Protein 3MYV (pdb70)

Foldseek 3Di:
DAALVVLVVLLVVLLVLCALLDQLPLLLQQLCFAQAWDPDDALNHCNLFVAAQARRRRRCLPPSLVVSLQSLQVSLVCVVVVRYDDDPPLSSLLSNLQSLSNLVSLVSQFQFFWFQCLVPVQATWTAFASLHNADPQHDGDTDTSNVSLVSSLVSLVSSLVRAPDADAQGHSLQSLLVNLVSCVSNVVLVSNQVSLVVSVVVCVVVVQADDDFLVCVQVCLEPVNGPHRFFRHKHFFACPDPPFLSGLQQCQACLGVVTDAGFPVNLVCVVCVLFSLNVQWDWDADPRDITITGNSNDYPDNNHGGRGGIAGQGTSLVSLLSLLLSLQVVDDPSNVVSLVSLQVLVCSRHVVDHQDVNSHNVVSLVSCSSPCNSNSNRLVSQQSVFHWRAHDDTPHDPPSPGTDYSVPQSSHGWNHLVSCVSPVDDTRPPHDHD/DAALVVLVVLLVVLLLLCALLPLQPLLLQQLCFAQAWAPDDALNHCSLQVAALARGRSRPLPPSLVVSLLSLQVSLVCVVVVRYDDDCVLSSLLSNLQSLSNLVSLVSQFQFFWFQCLVPVQQTWTAFRSLHNADPLRQGDTDTSNVSLVSSLVSLVSSLVRAPDADAQGHSLQSLLVNLVSCVSSVVLVSNQVSLVVSLVCCVVVVQADDQFLVCVLVCLELVNGPHRFFRHKHFFDDPRGNFLSGLQQCQDPLHVVTDAGFPVNQCLCVCVQFCLNVQWDWDADPRAITITGNRNPYPDPNDGDRTGIAGQGTSLVSLLSLLLSLQVVDDPSNVVNLVSVQVLVCSRPVVDHADVNSHNVVSLSSCSSPCNSNSNNLVSQQSVQHWRAHDDTPHDPPSPGTDYSVPQSSHGWNHPCSCVSVVDDIRPPHDD

Radius of gyration: 34.28 Å; Cα contacts (8 Å, |Δi|>4): 1740; chains: 2; bounding box: 61×62×102 Å

Sequence (867 aa):
FRTVTDVDNAVNGLYDLSGSGYYGAAFAYGDKGDDQSSEEESSGVCNTCYFNHRPNSLNAGSLWGRPFYILREAWNILNAIAEGKIESGDEKKLNNALKGETAVIALCQFDLTRCFGYPYTKDKGASLGAPLIDHLVGTYENPPRSTVAQAYDFIIETLEEAVTLSEEEKNNGRNKYAARALLARIYLYHDDNRRKAFDLADQLIKDADDTTSGSSYALYPHEKYVAAWSVEAKFGSESFFEIANSVVDDTPGRDSWGYLLNWYGYYQKGFVTQQKYAEQLADPGDVVRGHLLEENKYAGKTVWWLYKLRGTDLKTAPLECNNVVVLRLSEVYLIAAEAGCKLGGDAAVQGLGYLNEIVKRGNPDNEVTADYTLDRVLDERSKELVGEGHRFFDLLLRNGKTIVRKGGYHLPSVDEEVDWDFYKCVLPIPEDQFIFSPEEEQNPGYPKNFRTVTDVDNAVNGLYDLSGSGYYGAAFAYGDKGDDQSSEESSGVCNTCYFNHRRPNSLNAGSLWGRPFYILREAWNILNAIAEGKIESSGDEKKLNALKGETAVIALCQFDLTRCFGYPYTKDKGASLGAPLIDHLVGTYENPPRSTVAQAYDFIIEETLEEAVTLSEEEKNNGRNKYAARALLARIYLYHDDNRKAFDLADQLIKDADDTTSGSSYALYPHEKYVAAWSVEAKFGSESFFEIANSVVDDTPGRDSWGYLLNWYGYQKGFVTQKYAEQLADPGDVRGHLLEENKKYAGKTVWWLYKLRGTDLKTAPLECCNNVVVLRLSEVYLIAAEAGCCKLGGDAAVQQGLGYLNEIVKRGNPDNEVTADYTLDRVLDERSKELVGEGHRFFDLLRNGKTIVRKGGYHLPSVDEEVDWDFYKCVLPIPEDQQFIFSPEEQNPGYPK

InterPro domains:
  IPR011990 Tetratricopeptide-like helical domain superfamily [SSF48452] (17-477)
  IPR012944 RagB/SusD domain [PF07980] (336-477)
  IPR033985 SusD-like, N-terminal [PF14322] (20-227)

B-factor: mean 22.39, std 9.35, range [6.11, 67.32]

Organism: Phocaeicola vulgatus (strain ATCC 8482 / DSM 1447 / JCM 5826 / CCUG 4940 / NBRC 14291 / NCTC 11154) (NCBI:txid435590)

CATH classification: 1.25.40.390 (+2 more: 2.20.20.130, 1.25.40.900)

Solvent-accessible surface area: 33246 Å² total

Nearest PDB structures (foldseek):
  3myv-assembly2_B  TM=9.988E-01  e=3.353E-68  Phocaeicola vulgatus ATCC 8482
  3kez-assembly1_A  TM=9.065E-01  e=3.371E-29  Phocaeicola vulgatus ATCC 8482
  3mcx-assembly1_A  TM=9.156E-01  e=1.178E-27  Bacteroides thetaiotaomicron VPI-5482
  3lew-assembly1_A  TM=8.506E-01  e=3.639E-18  Phocaeicola vulgatus ATCC 8482
  3snx-assembly2_B  TM=8.137E-01  e=3.828E-17  Bacteroides thetaiotaomicron VPI-5482

Structure (mmCIF, N/CA/C/O backbone):
data_3MYV
#
_entry.id   3MYV
#
_cell.length_a   55.136
_cell.length_b   83.639
_cell.length_c   223.303
_cell.angle_alpha   90.000
_cell.angle_beta   90.000
_cell.angle_gamma   90.000
#
_symmetry.space_group_name_H-M   'P 21 21 21'
#
loop_
_entity.id
_entity.type
_entity.pdbx_description
1 polymer 'SusD superfamily protein'
2 non-polymer 'SODIUM ION'
3 non-polymer 1,2-ETHANEDIOL
4 non-polymer 'PHOSPHATE ION'
5 water water
#
loop_
_atom_site.group_PDB
_atom_site.id
_atom_site.type_symbol
_atom_site.label_atom_id
_atom_site.label_alt_id
_atom_site.label_comp_id
_atom_site.label_asym_id
_atom_site.label_entity_id
_atom_site.label_seq_id
_atom_site.pdbx_PDB_ins_code
_atom_site.Cartn_x
_atom_site.Cartn_y
_atom_site.Cartn_z
_atom_site.occupancy
_atom_site.B_iso_or_equiv
_atom_site.auth_seq_id
_atom_site.auth_comp_id
_atom_site.auth_asym_id
_atom_site.auth_atom_id
_atom_site.pdbx_PDB_model_num
ATOM 1 N N . PHE A 1 10 ? 22.987 14.536 22.930 1.00 44.58 36 PHE A N 1
ATOM 2 C CA . PHE A 1 10 ? 22.742 15.558 23.992 1.00 45.56 36 PHE A CA 1
ATOM 3 C C . PHE A 1 10 ? 23.408 15.155 25.305 1.00 44.21 36 PHE A C 1
ATOM 4 O O . PHE A 1 10 ? 22.727 14.670 26.206 1.00 46.56 36 PHE A O 1
ATOM 12 N N . ARG A 1 11 ? 24.724 15.356 25.414 1.00 42.80 37 ARG A N 1
ATOM 13 C CA . ARG A 1 11 ? 25.477 15.027 26.641 1.00 42.56 37 ARG A CA 1
ATOM 14 C C . ARG A 1 11 ? 25.907 16.254 27.456 1.00 41.19 37 ARG A C 1
ATOM 15 O O . ARG A 1 11 ? 26.015 16.183 28.688 1.00 42.80 37 ARG A O 1
ATOM 17 N N . THR A 1 12 ? 26.180 17.368 26.781 1.00 37.87 38 THR A N 1
ATOM 18 C CA . THR A 1 12 ? 26.709 18.557 27.452 1.00 34.77 38 THR A CA 1
ATOM 19 C C . THR A 1 12 ? 25.929 19.821 27.095 1.00 32.39 38 THR A C 1
ATOM 20 O O . THR A 1 12 ? 25.166 19.844 26.124 1.00 30.15 38 THR A O 1
ATOM 24 N N . VAL A 1 13 ? 26.144 20.873 27.882 1.00 30.78 39 VAL A N 1
ATOM 25 C CA . VAL A 1 13 ? 25.631 22.208 27.569 1.00 31.31 39 VAL A CA 1
ATOM 26 C C . VAL A 1 13 ? 26.146 22.709 26.199 1.00 30.18 39 VAL A C 1
ATOM 27 O O . VAL A 1 13 ? 25.409 23.371 25.453 1.00 26.35 39 VAL A O 1
ATOM 31 N N . THR A 1 14 ? 27.379 22.357 25.849 1.00 29.29 40 THR A N 1
ATOM 32 C CA . THR A 1 14 ? 27.915 22.676 24.518 1.00 31.60 40 THR A CA 1
ATOM 33 C C . THR A 1 14 ? 27.077 21.995 23.416 1.00 30.60 40 THR A C 1
ATOM 34 O O . THR A 1 14 ? 26.698 22.636 22.438 1.00 29.56 40 THR A O 1
ATOM 38 N N . ASP A 1 15 ? 26.740 20.718 23.602 1.00 28.82 41 ASP A N 1
ATOM 39 C CA . ASP A 1 15 ? 25.853 20.043 22.667 1.00 27.82 41 ASP A CA 1
ATOM 40 C C . ASP A 1 15 ? 24.547 20.810 22.527 1.00 25.08 41 ASP A C 1
ATOM 41 O O . ASP A 1 15 ? 24.019 20.920 21.418 1.00 25.57 41 ASP A O 1
ATOM 46 N N . VAL A 1 16 ? 24.017 21.313 23.648 1.00 22.80 42 VAL A N 1
ATOM 47 C CA . VAL A 1 16 ? 22.752 22.045 23.602 1.00 23.97 42 VAL A CA 1
ATOM 48 C C . VAL A 1 16 ? 22.919 23.332 22.806 1.00 21.10 42 VAL A C 1
ATOM 49 O O . VAL A 1 16 ? 22.060 23.657 21.981 1.00 22.95 42 VAL A O 1
ATOM 53 N N . ASP A 1 17 ? 24.021 24.042 23.043 1.00 23.84 43 ASP A N 1
ATOM 54 C CA . ASP A 1 17 ? 24.290 25.313 22.340 1.00 23.51 43 ASP A CA 1
ATOM 55 C C . ASP A 1 17 ? 24.318 25.057 20.830 1.00 23.26 43 ASP A C 1
ATOM 56 O O . ASP A 1 17 ? 23.735 25.821 20.044 1.00 21.81 43 ASP A O 1
ATOM 61 N N . ASN A 1 18 ? 24.986 23.973 20.431 1.00 23.67 44 ASN A N 1
ATOM 62 C CA . ASN A 1 18 ? 25.069 23.583 19.018 1.00 22.52 44 ASN A CA 1
ATOM 63 C C . ASN A 1 18 ? 23.728 23.222 18.417 1.00 21.19 44 ASN A C 1
ATOM 64 O O . ASN A 1 18 ? 23.442 23.602 17.274 1.00 20.64 44 ASN A O 1
ATOM 69 N N . ALA A 1 19 ? 22.898 22.508 19.179 1.00 19.75 45 ALA A N 1
ATOM 70 C CA . ALA A 1 19 ? 21.550 22.180 18.721 1.00 20.30 45 ALA A CA 1
ATOM 71 C C . ALA A 1 19 ? 20.755 23.477 18.504 1.00 18.48 45 ALA A C 1
ATOM 72 O O . ALA A 1 19 ? 20.054 23.634 17.494 1.00 18.37 45 ALA A O 1
ATOM 74 N N . VAL A 1 20 ? 20.866 24.412 19.453 1.00 19.56 46 VAL A N 1
ATOM 75 C CA . VAL A 1 20 ? 20.102 25.669 19.372 1.00 18.74 46 VAL A CA 1
ATOM 76 C C . VAL A 1 20 ? 20.565 26.458 18.157 1.00 17.76 46 VAL A C 1
ATOM 77 O O . VAL A 1 20 ? 19.736 26.931 17.373 1.00 16.61 46 VAL A O 1
ATOM 81 N N . ASN A 1 21 ? 21.884 26.511 17.952 1.00 17.45 47 ASN A N 1
ATOM 82 C CA . ASN A 1 21 ? 22.457 27.126 16.754 1.00 19.12 47 ASN A CA 1
ATOM 83 C C . ASN A 1 21 ? 21.836 26.573 15.447 1.00 19.37 47 ASN A C 1
ATOM 84 O O . ASN A 1 21 ? 21.507 27.340 14.526 1.00 18.70 47 ASN A O 1
ATOM 89 N N . GLY A 1 22 ? 21.650 25.257 15.387 1.00 17.26 48 GLY A N 1
ATOM 90 C CA . GLY A 1 22 ? 21.032 24.571 14.231 1.00 16.64 48 GLY A CA 1
ATOM 91 C C . GLY A 1 22 ? 19.597 25.020 13.936 1.00 16.59 48 GLY A C 1
ATOM 92 O O . GLY A 1 22 ? 19.138 24.991 12.788 1.00 16.08 48 GLY A O 1
ATOM 93 N N . LEU A 1 23 ? 18.872 25.412 14.973 1.00 16.84 49 LEU A N 1
ATOM 94 C CA . LEU A 1 23 ? 17.532 25.980 14.779 1.00 16.60 49 LEU A CA 1
ATOM 95 C C . LEU A 1 23 ? 17.616 27.252 13.922 1.00 16.44 49 LEU A C 1
ATOM 96 O O . LEU A 1 23 ? 16.814 27.449 13.008 1.00 14.07 49 LEU A O 1
ATOM 101 N N . TYR A 1 24 ? 18.614 28.095 14.186 1.00 16.28 50 TYR A N 1
ATOM 102 C CA . TYR A 1 24 ? 18.767 29.313 13.385 1.00 16.20 50 TYR A CA 1
ATOM 103 C C . TYR A 1 24 ? 19.284 29.024 11.979 1.00 16.03 50 TYR A C 1
ATOM 104 O O . TYR A 1 24 ? 18.856 29.674 11.016 1.00 15.03 50 TYR A O 1
ATOM 113 N N . ASP A 1 25 ? 20.186 28.049 11.840 1.00 15.47 51 ASP A N 1
ATOM 114 C CA . ASP A 1 25 ? 20.562 27.581 10.500 1.00 15.76 51 ASP A CA 1
ATOM 115 C C . ASP A 1 25 ? 19.302 27.231 9.681 1.00 14.41 51 ASP A C 1
ATOM 116 O O . ASP A 1 25 ? 19.187 27.626 8.536 1.00 13.30 51 ASP A O 1
ATOM 121 N N . LEU A 1 26 ? 18.366 26.481 10.275 1.00 15.63 52 LEU A N 1
ATOM 122 C CA . LEU A 1 26 ? 17.153 26.102 9.571 1.00 16.16 52 LEU A CA 1
ATOM 123 C C . LEU A 1 26 ? 16.309 27.335 9.232 1.00 14.89 52 LEU A C 1
ATOM 124 O O . LEU A 1 26 ? 15.683 27.438 8.164 1.00 14.19 52 LEU A O 1
ATOM 137 N N . SER A 1 28 ? 17.220 30.330 8.665 1.00 13.49 54 SER A N 1
ATOM 138 C CA . SER A 1 28 ? 17.848 31.195 7.637 1.00 13.79 54 SER A CA 1
ATOM 139 C C . SER A 1 28 ? 17.570 30.772 6.193 1.00 15.89 54 SER A C 1
ATOM 140 O O . SER A 1 28 ? 17.972 31.464 5.250 1.00 17.02 54 SER A O 1
ATOM 143 N N . GLY A 1 29 ? 16.900 29.632 6.003 1.00 15.52 55 GLY A N 1
ATOM 144 C CA . GLY A 1 29 ? 16.629 29.135 4.673 1.00 13.42 55 GLY A CA 1
ATOM 145 C C . GLY A 1 29 ? 15.760 30.136 3.922 1.00 14.15 55 GLY A C 1
ATOM 146 O O . GLY A 1 29 ? 14.943 30.841 4.520 1.00 11.54 55 GLY A O 1
ATOM 147 N N . SER A 1 30 ? 15.938 30.191 2.615 1.00 14.12 56 SER A N 1
ATOM 148 C CA . SER A 1 30 ? 15.173 31.143 1.784 1.00 15.11 56 SER A CA 1
ATOM 149 C C . SER A 1 30 ? 13.668 30.875 1.855 1.00 14.96 56 SER A C 1
ATOM 150 O O . SER A 1 30 ? 12.880 31.788 1.676 1.00 14.98 56 SER A O 1
ATOM 153 N N . GLY A 1 31 ? 13.280 29.642 2.193 1.00 14.28 57 GLY A N 1
ATOM 154 C CA . GLY A 1 31 ? 11.886 29.293 2.402 1.00 12.08 57 GLY A CA 1
ATOM 155 C C . GLY A 1 31 ? 11.223 29.876 3.645 1.00 12.42 57 GLY A C 1
ATOM 156 O O . GLY A 1 31 ? 9.978 29.814 3.774 1.00 16.24 57 GLY A O 1
ATOM 157 N N . TYR A 1 32 ? 12.029 30.395 4.575 1.00 13.59 58 TYR A N 1
ATOM 158 C CA . TYR A 1 32 ? 11.500 31.027 5.801 1.00 13.49 58 TYR A CA 1
ATOM 159 C C . TYR A 1 32 ? 12.105 32.439 5.976 1.00 13.05 58 TYR A C 1
ATOM 160 O O . TYR A 1 32 ? 11.727 33.336 5.230 1.00 12.75 58 TYR A O 1
ATOM 169 N N . TYR A 1 33 ? 13.058 32.643 6.886 1.00 13.34 59 TYR A N 1
ATOM 170 C CA . TYR A 1 33 ? 13.601 33.990 7.117 1.00 12.09 59 TYR A CA 1
ATOM 171 C C . TYR A 1 33 ? 14.760 34.412 6.196 1.00 12.76 59 TYR A C 1
ATOM 172 O O . TYR A 1 33 ? 15.291 35.522 6.304 1.00 15.66 59 TYR A O 1
ATOM 181 N N . GLY A 1 34 ? 15.157 33.540 5.274 1.00 13.24 60 GLY A N 1
ATOM 182 C CA . GLY A 1 34 ? 16.081 33.946 4.222 1.00 12.54 60 GLY A CA 1
ATOM 183 C C . GLY A 1 34 ? 15.449 34.797 3.131 1.00 13.53 60 GLY A C 1
ATOM 184 O O . GLY A 1 34 ? 16.166 35.524 2.426 1.00 14.60 60 GLY A O 1
ATOM 185 N N . ALA A 1 35 ? 14.127 34.707 2.988 1.00 11.91 61 ALA A N 1
ATOM 186 C CA . ALA A 1 35 ? 13.397 35.449 1.953 1.00 15.18 61 ALA A CA 1
ATOM 187 C C . ALA A 1 35 ? 11.866 35.383 2.089 1.00 13.97 61 ALA A C 1
ATOM 188 O O . ALA A 1 35 ? 11.196 36.418 2.076 1.00 11.87 61 ALA A O 1
ATOM 190 N N . ALA A 1 36 ? 11.305 34.180 2.165 1.00 15.56 62 ALA A N 1
ATOM 191 C CA . ALA A 1 36 ? 9.840 34.014 2.006 1.00 14.73 62 ALA A CA 1
ATOM 192 C C . ALA A 1 36 ? 8.991 34.849 2.964 1.00 15.58 62 ALA A C 1
ATOM 193 O O . ALA A 1 36 ? 7.957 35.367 2.558 1.00 13.01 62 ALA A O 1
ATOM 203 N N . PHE A 1 38 ? 9.458 37.716 4.189 1.00 13.17 64 PHE A N 1
ATOM 204 C CA . PHE A 1 38 ? 9.493 39.108 3.797 1.00 13.91 64 PHE A CA 1
ATOM 205 C C . PHE A 1 38 ? 8.707 39.301 2.541 1.00 13.94 64 PHE A C 1
ATOM 206 O O . PHE A 1 38 ? 7.962 40.261 2.432 1.00 14.77 64 PHE A O 1
ATOM 214 N N . ALA A 1 39 ? 8.844 38.375 1.595 1.00 12.97 65 ALA A N 1
ATOM 215 C CA . ALA A 1 39 ? 8.010 38.404 0.394 1.00 11.94 65 ALA A CA 1
ATOM 216 C C . ALA A 1 39 ? 6.550 38.446 0.797 1.00 13.94 65 ALA A C 1
ATOM 217 O O . ALA A 1 39 ? 5.741 39.184 0.239 1.00 14.29 65 ALA A O 1
ATOM 219 N N . TYR A 1 40 ? 6.219 37.637 1.786 1.00 11.76 66 TYR A N 1
ATOM 220 C CA . TYR A 1 40 ? 4.840 37.474 2.220 1.00 10.50 66 TYR A CA 1
ATOM 221 C C . TYR A 1 40 ? 4.312 38.771 2.841 1.00 12.32 66 TYR A C 1
ATOM 222 O O . TYR A 1 40 ? 3.286 39.311 2.417 1.00 15.15 66 TYR A O 1
ATOM 231 N N . GLY A 1 41 ? 5.057 39.297 3.800 1.00 13.60 67 GLY A N 1
ATOM 232 C CA . GLY A 1 41 ? 4.673 40.530 4.493 1.00 13.55 67 GLY A CA 1
ATOM 233 C C . GLY A 1 41 ? 4.659 41.816 3.668 1.00 14.00 67 GLY A C 1
ATOM 234 O O . GLY A 1 41 ? 3.873 42.715 3.938 1.00 15.49 67 GLY A O 1
ATOM 235 N N . ASP A 1 42 ? 5.564 41.934 2.698 1.00 12.55 68 ASP A N 1
ATOM 236 C CA . ASP A 1 42 ? 5.666 43.140 1.878 1.00 12.48 68 ASP A CA 1
ATOM 237 C C . ASP A 1 42 ? 4.849 43.060 0.593 1.00 13.54 68 ASP A C 1
ATOM 238 O O . ASP A 1 42 ? 4.158 44.016 0.228 1.00 15.27 68 ASP A O 1
ATOM 251 N N . LYS A 1 44 ? 2.234 41.488 -0.191 1.00 12.12 70 LYS A N 1
ATOM 252 C CA . LYS A 1 44 ? 0.787 41.475 0.049 1.00 12.54 70 LYS A CA 1
ATOM 253 C C . LYS A 1 44 ? 0.216 42.809 0.551 1.00 14.37 70 LYS A C 1
ATOM 254 O O . LYS A 1 44 ? -1.017 42.985 0.670 1.00 15.52 70 LYS A O 1
ATOM 260 N N . GLY A 1 45 ? 1.106 43.732 0.882 1.00 13.74 71 GLY A N 1
ATOM 261 C CA . GLY A 1 45 ? 0.715 45.086 1.248 1.00 13.69 71 GLY A CA 1
ATOM 262 C C . GLY A 1 45 ? 0.506 46.009 0.043 1.00 13.83 71 GLY A C 1
ATOM 263 O O . GLY A 1 45 ? 0.312 45.554 -1.094 1.00 13.59 71 GLY A O 1
ATOM 264 N N . ASP A 1 46 ? 0.557 47.309 0.315 1.00 13.71 72 ASP A N 1
ATOM 265 C CA . ASP A 1 46 ? 0.392 48.341 -0.718 1.00 14.43 72 ASP A CA 1
ATOM 266 C C . ASP A 1 46 ? 1.682 49.075 -1.077 1.00 13.02 72 ASP A C 1
ATOM 267 O O . ASP A 1 46 ? 1.682 49.978 -1.947 1.00 15.45 72 ASP A O 1
ATOM 272 N N . ASP A 1 47 ? 2.787 48.709 -0.421 1.00 13.08 73 ASP A N 1
ATOM 273 C CA . ASP A 1 47 ? 4.053 49.464 -0.571 1.00 11.59 73 ASP A CA 1
ATOM 274 C C . ASP A 1 47 ? 5.125 48.804 -1.419 1.00 13.81 73 ASP A C 1
ATOM 275 O O . ASP A 1 47 ? 6.068 49.482 -1.866 1.00 10.89 73 ASP A O 1
ATOM 288 N N . GLN A 1 49 ? 5.524 45.653 -4.672 1.00 11.85 75 GLN A N 1
ATOM 289 C CA . GLN A 1 49 ? 4.848 44.814 -5.632 1.00 12.58 75 GLN A CA 1
ATOM 290 C C . GLN A 1 49 ? 5.851 43.966 -6.392 1.00 13.89 75 GLN A C 1
ATOM 291 O O . GLN A 1 49 ? 7.060 44.259 -6.437 1.00 12.89 75 GLN A O 1
ATOM 297 N N . SER A 1 50 ? 5.341 42.918 -7.012 1.00 14.26 76 SER A N 1
ATOM 298 C CA . SER A 1 50 ? 6.121 42.108 -7.930 1.00 14.53 76 SER A CA 1
ATOM 299 C C . SER A 1 50 ? 6.459 42.828 -9.240 1.00 13.99 76 SER A C 1
ATOM 300 O O . SER A 1 50 ? 5.749 43.719 -9.698 1.00 14.99 76 SER A O 1
ATOM 303 N N . SER A 1 51 ? 7.571 42.423 -9.842 1.00 16.00 77 SER A N 1
ATOM 304 C CA . SER A 1 51 ? 7.834 42.719 -11.231 1.00 15.21 77 SER A CA 1
ATOM 305 C C . SER A 1 51 ? 7.135 41.624 -12.044 1.00 17.44 77 SER A C 1
ATOM 306 O O . SER A 1 51 ? 6.384 40.817 -11.484 1.00 17.04 77 SER A O 1
ATOM 309 N N . GLU A 1 52 ? 7.468 41.521 -13.329 1.00 18.19 78 GLU A N 1
ATOM 310 C CA A GLU A 1 52 ? 6.953 40.438 -14.181 0.50 19.22 78 GLU A CA 1
ATOM 311 C CA B GLU A 1 52 ? 6.926 40.431 -14.152 0.50 19.74 78 GLU A CA 1
ATOM 312 C C . GLU A 1 52 ? 7.660 39.104 -13.908 1.00 19.15 78 GLU A C 1
ATOM 313 O O . GLU A 1 52 ? 7.217 38.065 -14.361 1.00 19.21 78 GLU A O 1
ATOM 324 N N . GLU A 1 53 ? 8.756 39.128 -13.150 1.00 16.47 79 GLU A N 1
ATOM 325 C CA . GLU A 1 53 ? 9.498 37.915 -12.880 1.00 18.71 79 GLU A CA 1
ATOM 326 C C . GLU A 1 53 ? 8.674 36.933 -12.049 1.00 19.95 79 GLU A C 1
ATOM 327 O O . GLU A 1 53 ? 7.850 37.331 -11.233 1.00 18.40 79 GLU A O 1
ATOM 333 N N . SER A 1 54 ? 8.911 35.651 -12.289 1.00 18.94 80 SER A N 1
ATOM 334 C CA A SER A 1 54 ? 8.254 34.567 -11.555 0.50 17.82 80 SER A CA 1
ATOM 335 C CA B SER A 1 54 ? 8.237 34.588 -11.541 0.50 18.49 80 SER A CA 1
ATOM 336 C C . SER A 1 54 ? 8.904 34.354 -10.188 1.00 16.59 80 SER A C 1
ATOM 337 O O . SER A 1 54 ? 10.013 34.857 -9.919 1.00 17.31 80 SER A O 1
ATOM 342 N N . GLY A 1 55 ? 8.221 33.597 -9.337 1.00 15.79 81 GLY A N 1
ATOM 343 C CA . GLY A 1 55 ? 8.721 33.226 -8.040 1.00 17.31 81 GLY A CA 1
ATOM 344 C C . GLY A 1 55 ? 7.858 33.681 -6.877 1.00 15.68 81 GLY A C 1
ATOM 345 O O . GLY A 1 55 ? 6.694 34.083 -7.041 1.00 13.61 81 GLY A O 1
ATOM 346 N N . VAL A 1 56 ? 8.444 33.625 -5.692 1.00 14.36 82 VAL A N 1
ATOM 347 C CA . VAL A 1 56 ? 7.680 33.816 -4.440 1.00 15.61 82 VAL A CA 1
ATOM 348 C C . VAL A 1 56 ? 7.152 35.238 -4.276 1.00 13.69 82 VAL A C 1
ATOM 349 O O . VAL A 1 56 ? 6.047 35.438 -3.753 1.00 16.43 82 VAL A O 1
ATOM 353 N N . CYS A 1 57 ? 7.891 36.238 -4.736 1.00 13.30 83 CYS A N 1
ATOM 354 C CA . CYS A 1 57 ? 7.374 37.608 -4.703 1.00 14.00 83 CYS A CA 1
ATOM 355 C C . CYS A 1 57 ? 6.089 37.692 -5.539 1.00 15.78 83 CYS A C 1
ATOM 356 O O . CYS A 1 57 ? 5.101 38.296 -5.121 1.00 12.34 83 CYS A O 1
ATOM 359 N N . ASN A 1 58 ? 6.117 37.072 -6.714 1.00 14.25 84 ASN A N 1
ATOM 360 C CA . ASN A 1 58 ? 5.012 37.149 -7.653 1.00 14.62 84 ASN A CA 1
ATOM 361 C C . ASN A 1 58 ? 3.739 36.437 -7.129 1.00 12.90 84 ASN A C 1
ATOM 362 O O . ASN A 1 58 ? 2.664 37.022 -7.122 1.00 14.65 84 ASN A O 1
ATOM 367 N N . THR A 1 59 ? 3.894 35.197 -6.669 1.00 13.48 85 THR A N 1
ATOM 368 C CA . THR A 1 59 ? 2.772 34.407 -6.181 1.00 11.50 85 THR A CA 1
ATOM 369 C C . THR A 1 59 ? 2.221 35.038 -4.897 1.00 11.48 85 THR A C 1
ATOM 370 O O . THR A 1 59 ? 1.028 35.120 -4.745 1.00 13.59 85 THR A O 1
ATOM 374 N N . CYS A 1 60 ? 3.082 35.549 -4.009 1.00 12.59 86 CYS A N 1
ATOM 375 C CA . CYS A 1 60 ? 2.553 36.311 -2.847 1.00 10.18 86 CYS A CA 1
ATOM 376 C C . CYS A 1 60 ? 1.774 37.563 -3.280 1.00 12.73 86 CYS A C 1
ATOM 377 O O . CYS A 1 60 ? 0.646 37.810 -2.828 1.00 14.63 86 CYS A O 1
ATOM 380 N N . TYR A 1 61 ? 2.360 38.350 -4.167 1.00 13.01 87 TYR A N 1
ATOM 381 C CA . TYR A 1 61 ? 1.694 39.565 -4.650 1.00 12.26 87 TYR A CA 1
ATOM 382 C C . TYR A 1 61 ? 0.338 39.263 -5.275 1.00 13.29 87 TYR A C 1
ATOM 383 O O . TYR A 1 61 ? -0.645 39.977 -5.052 1.00 14.72 87 TYR A O 1
ATOM 400 N N . PHE A 1 63 ? -1.524 36.684 -4.686 1.00 14.41 89 PHE A N 1
ATOM 401 C CA . PHE A 1 63 ? -2.284 35.713 -3.850 1.00 15.11 89 PHE A CA 1
ATOM 402 C C . PHE A 1 63 ? -2.566 34.402 -4.605 1.00 14.91 89 PHE A C 1
ATOM 403 O O . PHE A 1 63 ? -3.629 33.818 -4.484 1.00 16.58 89 PHE A O 1
ATOM 411 N N . ASN A 1 64 ? -1.560 33.937 -5.347 1.00 14.83 90 ASN A N 1
ATOM 412 C CA . ASN A 1 64 ? -1.669 32.718 -6.143 1.00 14.91 90 ASN A CA 1
ATOM 413 C C . ASN A 1 64 ? -1.175 31.551 -5.284 1.00 13.77 90 ASN A C 1
ATOM 414 O O . ASN A 1 64 ? 0.006 31.214 -5.311 1.00 16.00 90 ASN A O 1
ATOM 419 N N . HIS A 1 65 ? -2.087 30.997 -4.492 1.00 13.14 91 HIS A N 1
ATOM 420 C CA . HIS A 1 65 ? -1.781 29.923 -3.545 1.00 13.96 91 HIS A CA 1
ATOM 421 C C . HIS A 1 65 ? -2.854 28.843 -3.646 1.00 16.52 91 HIS A C 1
ATOM 422 O O . HIS A 1 65 ? -4.041 29.148 -3.723 1.00 16.45 91 HIS A O 1
ATOM 429 N N . ARG A 1 66 ? -2.444 27.585 -3.592 1.00 17.56 92 ARG A N 1
ATOM 430 C CA . ARG A 1 66 ? -3.429 26.503 -3.539 1.00 19.93 92 ARG A CA 1
ATOM 431 C C . ARG A 1 66 ? -2.960 25.310 -2.708 1.00 19.45 92 ARG A C 1
ATOM 432 O O . ARG A 1 66 ? -1.767 25.169 -2.429 1.00 14.82 92 ARG A O 1
ATOM 440 N N . PRO A 1 67 ? -3.911 24.482 -2.248 1.00 18.37 93 PRO A N 1
ATOM 441 C CA . PRO A 1 67 ? -3.533 23.412 -1.329 1.00 18.82 93 PRO A CA 1
ATOM 442 C C . PRO A 1 67 ? -2.433 22.468 -1.852 1.00 17.39 93 PRO A C 1
ATOM 443 O O . PRO A 1 67 ? -1.591 22.037 -1.068 1.00 20.24 93 PRO A O 1
ATOM 447 N N . ASN A 1 68 ? -2.409 22.178 -3.157 1.00 16.54 94 ASN A N 1
ATOM 448 C CA . ASN A 1 68 ? -1.365 21.317 -3.726 1.00 19.48 94 ASN A CA 1
ATOM 449 C C . ASN A 1 68 ? -0.099 22.050 -4.158 1.00 19.52 94 ASN A C 1
ATOM 450 O O . ASN A 1 68 ? 0.848 21.415 -4.629 1.00 17.54 94 ASN A O 1
ATOM 455 N N . SER A 1 69 ? -0.064 23.366 -3.952 1.00 17.04 95 SER A N 1
ATOM 456 C CA . SER A 1 69 ? 1.115 24.173 -4.274 1.00 17.13 95 SER A CA 1
ATOM 457 C C . SER A 1 69 ? 0.954 25.513 -3.555 1.00 17.25 95 SER A C 1
ATOM 458 O O . SER A 1 69 ? 0.391 26.467 -4.105 1.00 16.20 95 SER A O 1
ATOM 461 N N . LEU A 1 70 ? 1.438 25.587 -2.315 1.00 15.81 96 LEU A N 1
ATOM 462 C CA . LEU A 1 70 ? 1.216 26.812 -1.520 1.00 13.99 96 LEU A CA 1
ATOM 463 C C . LEU A 1 70 ? 1.817 28.040 -2.205 1.00 14.67 96 LEU A C 1
ATOM 464 O O . LEU A 1 70 ? 1.262 29.111 -2.076 1.00 14.30 96 LEU A O 1
ATOM 469 N N . ASN A 1 71 ? 2.916 27.888 -2.944 1.00 13.04 97 ASN A N 1
ATOM 470 C CA . ASN A 1 71 ? 3.566 29.020 -3.609 1.00 12.78 97 ASN A CA 1
ATOM 471 C C . ASN A 1 71 ? 3.888 30.097 -2.578 1.00 13.79 97 ASN A C 1
ATOM 472 O O . ASN A 1 71 ? 3.646 31.294 -2.797 1.00 15.44 97 ASN A O 1
ATOM 477 N N . ALA A 1 72 ? 4.468 29.658 -1.463 1.00 14.56 98 ALA A N 1
ATOM 478 C CA . ALA A 1 72 ? 4.825 30.549 -0.368 1.00 15.12 98 ALA A CA 1
ATOM 479 C C . ALA A 1 72 ? 6.084 30.047 0.326 1.00 14.47 98 ALA A C 1
ATOM 480 O O . ALA A 1 72 ? 6.132 29.926 1.546 1.00 15.39 98 ALA A O 1
ATOM 482 N N . GLY A 1 73 ? 7.111 29.760 -0.465 1.00 13.99 99 GLY A N 1
ATOM 483 C CA . GLY A 1 73 ? 8.365 29.281 0.083 1.00 14.50 99 GLY A CA 1
ATOM 484 C C . GLY A 1 73 ? 8.167 27.984 0.861 1.00 13.55 99 GLY A C 1
ATOM 485 O O . GLY A 1 73 ? 7.600 27.037 0.336 1.00 14.31 99 GLY A O 1
ATOM 486 N N . SER A 1 74 ? 8.631 27.964 2.109 1.00 12.59 100 SER A N 1
ATOM 487 C CA . SER A 1 74 ? 8.426 26.837 3.052 1.00 13.10 100 SER A CA 1
ATOM 488 C C . SER A 1 74 ? 7.730 27.274 4.348 1.00 12.95 100 SER A C 1
ATOM 489 O O . SER A 1 74 ? 8.034 26.780 5.462 1.00 13.31 100 SER A O 1
ATOM 492 N N . LEU A 1 75 ? 6.790 28.194 4.206 1.00 14.41 101 LEU A N 1
ATOM 493 C CA . LEU A 1 75 ? 6.200 28.871 5.372 1.00 12.52 101 LEU A CA 1
ATOM 494 C C . LEU A 1 75 ? 5.330 27.929 6.207 1.00 12.55 101 LEU A C 1
ATOM 495 O O . LEU A 1 75 ? 5.007 28.246 7.343 1.00 13.30 101 LEU A O 1
ATOM 500 N N . TRP A 1 76 ? 5.001 26.751 5.675 1.00 14.09 102 TRP A N 1
ATOM 501 C CA . TRP A 1 76 ? 4.427 25.692 6.525 1.00 15.82 102 TRP A CA 1
ATOM 502 C C . TRP A 1 76 ? 5.517 24.770 7.020 1.00 14.81 102 TRP A C 1
ATOM 503 O O . TRP A 1 76 ? 5.710 24.616 8.226 1.00 14.65 102 TRP A O 1
ATOM 514 N N . GLY A 1 77 ? 6.185 24.101 6.082 1.00 14.83 103 GLY A N 1
ATOM 515 C CA . GLY A 1 77 ? 7.141 23.057 6.437 1.00 16.50 103 GLY A CA 1
ATOM 516 C C . GLY A 1 77 ? 8.303 23.453 7.326 1.00 15.54 103 GLY A C 1
ATOM 517 O O . GLY A 1 77 ? 8.693 22.706 8.240 1.00 15.61 103 GLY A O 1
ATOM 518 N N . ARG A 1 78 ? 8.915 24.589 7.052 1.00 15.35 104 ARG A N 1
ATOM 519 C CA . ARG A 1 78 ? 10.136 24.942 7.763 1.00 15.26 104 ARG A CA 1
ATOM 520 C C . ARG A 1 78 ? 9.864 25.341 9.226 1.00 15.93 104 ARG A C 1
ATOM 521 O O . ARG A 1 78 ? 10.526 24.820 10.116 1.00 14.33 104 ARG A O 1
ATOM 529 N N . PRO A 1 79 ? 8.849 26.199 9.498 1.00 13.13 105 PRO A N 1
ATOM 530 C CA . PRO A 1 79 ? 8.595 26.462 10.917 1.00 16.17 105 PRO A CA 1
ATOM 531 C C . PRO A 1 79 ? 8.172 25.192 11.681 1.00 14.29 105 PRO A C 1
ATOM 532 O O . PRO A 1 79 ? 8.515 25.032 12.835 1.00 12.22 105 PRO A O 1
ATOM 536 N N . PHE A 1 80 ? 7.450 24.282 11.034 1.00 16.64 106 PHE A N 1
ATOM 537 C CA . PHE A 1 80 ? 7.058 23.050 11.729 1.00 15.72 106 PHE A CA 1
ATOM 538 C C . PHE A 1 80 ? 8.249 22.166 12.006 1.00 14.68 106 PHE A C 1
ATOM 539 O O . PHE A 1 80 ? 8.300 21.546 13.056 1.00 16.29 106 PHE A O 1
ATOM 547 N N . TYR A 1 81 ? 9.187 22.103 11.056 1.00 13.86 107 TYR A N 1
ATOM 548 C CA . TYR A 1 81 ? 10.390 21.326 11.223 1.00 15.73 107 TYR A CA 1
ATOM 549 C C . TYR A 1 81 ? 11.205 21.876 12.396 1.00 14.86 107 TYR A C 1
ATOM 550 O O . TYR A 1 81 ? 11.687 21.124 13.234 1.00 14.99 107 TYR A O 1
ATOM 559 N N . ILE A 1 82 ? 11.338 23.188 12.457 1.00 15.56 108 ILE A N 1
ATOM 560 C CA . ILE A 1 82 ? 12.069 23.822 13.534 1.00 14.82 108 ILE A CA 1
ATOM 561 C C . ILE A 1 82 ? 11.406 23.552 14.888 1.00 15.10 108 ILE A C 1
ATOM 562 O O . ILE A 1 82 ? 12.094 23.255 15.876 1.00 13.77 108 ILE A O 1
ATOM 567 N N . LEU A 1 83 ? 10.080 23.639 14.935 1.00 13.61 109 LEU A N 1
ATOM 568 C CA . LEU A 1 83 ? 9.335 23.344 16.161 1.00 14.24 109 LEU A CA 1
ATOM 569 C C . LEU A 1 83 ? 9.600 21.923 16.677 1.00 13.47 109 LEU A C 1
ATOM 570 O O . LEU A 1 83 ? 9.773 21.713 17.855 1.00 15.90 109 LEU A O 1
ATOM 575 N N . ARG A 1 84 ? 9.633 20.947 15.780 1.00 14.54 110 ARG A N 1
ATOM 576 C CA . ARG A 1 84 ? 9.959 19.591 16.166 1.00 14.89 110 ARG A CA 1
ATOM 577 C C . ARG A 1 84 ? 11.352 19.508 16.753 1.00 16.00 110 ARG A C 1
ATOM 578 O O . ARG A 1 84 ? 11.536 18.871 17.805 1.00 15.28 110 ARG A O 1
ATOM 583 N N . GLU A 1 85 ? 12.346 20.089 16.072 1.00 15.79 111 GLU A N 1
ATOM 584 C CA . GLU A 1 85 ? 13.745 20.031 16.586 1.00 16.19 111 GLU A CA 1
ATOM 585 C C . GLU A 1 85 ? 13.870 20.782 17.923 1.00 16.43 111 GLU A C 1
ATOM 586 O O . GLU A 1 85 ? 14.591 20.333 18.855 1.00 16.08 111 GLU A O 1
ATOM 592 N N . ALA A 1 86 ? 13.150 21.895 18.040 1.00 15.59 112 ALA A N 1
ATOM 593 C CA . ALA A 1 86 ? 13.169 22.696 19.265 1.00 16.16 112 ALA A CA 1
ATOM 594 C C . ALA A 1 86 ? 12.613 21.900 20.456 1.00 16.79 112 ALA A C 1
ATOM 595 O O . ALA A 1 86 ? 13.178 21.917 21.554 1.00 16.31 112 ALA A O 1
ATOM 597 N N . TRP A 1 87 ? 11.496 21.220 20.240 1.00 16.55 113 TRP A N 1
ATOM 598 C CA . TRP A 1 87 ? 10.911 20.405 21.313 1.00 16.62 113 TRP A CA 1
ATOM 599 C C . TRP A 1 87 ? 11.799 19.213 21.676 1.00 18.57 113 TRP A C 1
ATOM 600 O O . TRP A 1 87 ? 11.806 18.796 22.828 1.00 19.25 113 TRP A O 1
ATOM 611 N N . ASN A 1 88 ? 12.557 18.679 20.716 1.00 18.18 114 ASN A N 1
ATOM 612 C CA . ASN A 1 88 ? 13.540 17.622 21.033 1.00 20.13 114 ASN A CA 1
ATOM 613 C C . ASN A 1 88 ? 14.606 18.144 22.000 1.00 22.10 114 ASN A C 1
ATOM 614 O O . ASN A 1 88 ? 15.018 17.427 22.927 1.00 21.86 114 ASN A O 1
ATOM 619 N N . ILE A 1 89 ? 14.982 19.410 21.831 1.00 20.09 115 ILE A N 1
ATOM 620 C CA . ILE A 1 89 ? 15.955 20.056 22.730 1.00 20.08 115 ILE A CA 1
ATOM 621 C C . ILE A 1 89 ? 15.357 20.192 24.121 1.00 19.85 115 ILE A C 1
ATOM 622 O O . ILE A 1 89 ? 15.981 19.787 25.108 1.00 21.38 115 ILE A O 1
ATOM 627 N N . LEU A 1 90 ? 14.144 20.745 24.210 1.00 18.32 116 LEU A N 1
ATOM 628 C CA . LEU A 1 90 ? 13.509 20.955 25.510 1.00 20.75 116 LEU A CA 1
ATOM 629 C C . LEU A 1 90 ? 13.346 19.620 26.236 1.00 22.62 116 LEU A C 1
ATOM 630 O O . LEU A 1 90 ? 13.604 19.532 27.437 1.00 23.18 116 LEU A O 1
ATOM 635 N N . ASN A 1 91 ? 12.938 18.587 25.501 1.00 23.43 117 ASN A N 1
ATOM 636 C CA . ASN A 1 91 ? 12.705 17.275 26.106 1.00 24.06 117 ASN A CA 1
ATOM 637 C C . ASN A 1 91 ? 13.996 16.688 26.666 1.00 25.27 117 ASN A C 1
ATOM 638 O O . ASN A 1 91 ? 14.002 16.161 27.784 1.00 26.34 117 ASN A O 1
ATOM 643 N N . ALA A 1 92 ? 15.086 16.778 25.908 1.00 24.19 118 ALA A N 1
ATOM 644 C CA . ALA A 1 92 ? 16.390 16.318 26.404 1.00 25.25 118 ALA A CA 1
ATOM 645 C C . ALA A 1 92 ? 16.722 17.014 27.731 1.00 26.44 118 ALA A C 1
ATOM 646 O O . ALA A 1 92 ? 17.095 16.359 28.710 1.00 27.58 118 ALA A O 1
ATOM 648 N N . ILE A 1 93 ? 16.564 18.332 27.766 1.00 25.29 119 ILE A N 1
ATOM 649 C CA . ILE A 1 93 ? 16.853 19.121 28.973 1.00 27.05 119 ILE A CA 1
ATOM 650 C C . ILE A 1 93 ? 15.960 18.692 30.143 1.00 28.18 119 ILE A C 1
ATOM 651 O O . ILE A 1 93 ? 16.433 18.456 31.256 1.00 28.60 119 ILE A O 1
ATOM 656 N N . ALA A 1 94 ? 14.671 18.565 29.875 1.00 27.39 120 ALA A N 1
ATOM 657 C CA . ALA A 1 94 ? 13.715 18.173 30.893 1.00 30.38 120 ALA A CA 1
ATOM 658 C C . ALA A 1 94 ? 13.960 16.748 31.402 1.00 32.73 120 ALA A C 1
ATOM 659 O O . ALA A 1 94 ? 13.647 16.458 32.538 1.00 36.93 120 ALA A O 1
ATOM 661 N N . GLU A 1 95 ? 14.518 15.870 30.572 1.00 34.12 121 GLU A N 1
ATOM 662 C CA . GLU A 1 95 ? 14.752 14.483 30.982 1.00 37.67 121 GLU A CA 1
ATOM 663 C C . GLU A 1 95 ? 16.052 14.293 31.770 1.00 38.48 121 GLU A C 1
ATOM 664 O O . GLU A 1 95 ? 16.353 13.182 32.188 1.00 40.91 121 GLU A O 1
ATOM 670 N N . GLY A 1 96 ? 16.809 15.368 31.991 1.00 39.53 122 GLY A N 1
ATOM 671 C CA . GLY A 1 96 ? 18.069 15.288 32.736 1.00 39.26 122 GLY A CA 1
ATOM 672 C C . GLY A 1 96 ? 19.233 14.733 31.929 1.00 39.92 122 GLY A C 1
ATOM 673 O O . GLY A 1 96 ? 20.211 14.247 32.495 1.00 39.13 122 GLY A O 1
ATOM 674 N N . LYS A 1 97 ? 19.151 14.820 30.603 1.00 40.15 123 LYS A N 1
ATOM 675 C CA . LYS A 1 97 ? 20.193 14.256 29.740 1.00 41.67 123 LYS A CA 1
ATOM 676 C C . LYS A 1 97 ? 21.547 15.016 29.784 1.00 42.18 123 LYS A C 1
ATOM 677 O O . LYS A 1 97 ? 22.581 14.451 29.421 1.00 42.32 123 LYS A O 1
ATOM 679 N N . ILE A 1 98 ? 21.556 16.275 30.222 1.00 41.88 124 ILE A N 1
ATOM 680 C CA . ILE A 1 98 ? 22.776 17.087 30.130 1.00 41.92 124 ILE A CA 1
ATOM 681 C C . ILE A 1 98 ? 23.605 17.005 31.416 1.00 43.33 124 ILE A C 1
ATOM 682 O O . ILE A 1 98 ? 23.057 17.065 32.510 1.00 42.27 124 ILE A O 1
ATOM 687 N N . GLU A 1 99 ? 24.923 16.867 31.261 1.00 48.54 125 GLU A N 1
ATOM 688 C CA . GLU A 1 99 ? 25.880 16.952 32.381 1.00 51.95 125 GLU A CA 1
ATOM 689 C C . GLU A 1 99 ? 25.735 18.223 33.213 1.00 54.69 125 GLU A C 1
ATOM 690 O O . GLU A 1 99 ? 25.445 19.299 32.683 1.00 55.35 125 GLU A O 1
ATOM 696 N N . SER A 1 100 ? 25.997 18.098 34.513 1.00 57.22 126 SER A N 1
ATOM 697 C CA . SER A 1 100 ? 25.854 19.211 35.458 1.00 58.06 126 SER A CA 1
ATOM 698 C C . SER A 1 100 ? 26.968 20.249 35.308 1.00 58.65 126 SER A C 1
ATOM 699 O O . SER A 1 100 ? 27.950 20.028 34.589 1.00 58.62 126 SER A O 1
ATOM 702 N N . GLY A 1 101 ? 26.802 21.382 35.992 1.00 58.78 127 GLY A N 1
ATOM 703 C CA . GLY A 1 101 ? 27.900 22.332 36.203 1.00 58.89 127 GLY A CA 1
ATOM 704 C C . GLY A 1 101 ? 27.788 23.684 35.514 1.00 57.43 127 GLY A C 1
ATOM 705 O O . GLY A 1 101 ? 28.329 24.675 36.019 1.00 59.26 127 GLY A O 1
ATOM 706 N N . ASP A 1 102 ? 27.106 23.738 34.367 1.00 53.08 128 ASP A N 1
ATOM 707 C CA . ASP A 1 102 ? 27.035 24.974 33.577 1.00 49.02 128 ASP A CA 1
ATOM 708 C C . ASP A 1 102 ? 25.584 25.480 33.498 1.00 43.69 128 ASP A C 1
ATOM 709 O O . ASP A 1 102 ? 25.080 25.877 32.436 1.00 38.84 128 ASP A O 1
ATOM 714 N N . GLU A 1 103 ? 24.942 25.500 34.660 1.00 39.80 129 GLU A N 1
ATOM 715 C CA . GLU A 1 103 ? 23.482 25.554 34.756 1.00 39.28 129 GLU A CA 1
ATOM 716 C C . GLU A 1 103 ? 22.838 26.875 34.309 1.00 34.09 129 GLU A C 1
ATOM 717 O O . GLU A 1 103 ? 21.720 26.881 33.781 1.00 31.83 129 GLU A O 1
ATOM 723 N N . LYS A 1 104 ? 23.519 27.993 34.538 1.00 33.38 130 LYS A N 1
ATOM 724 C CA . LYS A 1 104 ? 22.959 29.285 34.189 1.00 31.32 130 LYS A CA 1
ATOM 725 C C . LYS A 1 104 ? 22.826 29.353 32.666 1.00 30.19 130 LYS A C 1
ATOM 726 O O . LYS A 1 104 ? 21.788 29.752 32.146 1.00 29.90 130 LYS A O 1
ATOM 732 N N . LYS A 1 105 ? 23.877 28.936 31.966 1.00 27.74 131 LYS A N 1
ATOM 733 C CA . LYS A 1 105 ? 23.871 28.914 30.510 1.00 27.61 131 LYS A CA 1
ATOM 734 C C . LYS A 1 105 ? 22.824 27.940 29.955 1.00 24.25 131 LYS A C 1
ATOM 735 O O . LYS A 1 105 ? 22.133 28.266 28.991 1.00 22.45 131 LYS A O 1
ATOM 741 N N . LEU A 1 106 ? 22.684 26.768 30.575 1.00 22.63 132 LEU A N 1
ATOM 742 C CA . LEU A 1 106 ? 21.677 25.796 30.134 1.00 23.66 132 LEU A CA 1
ATOM 743 C C . LEU A 1 106 ? 20.288 26.416 30.224 1.00 21.72 132 LEU A C 1
ATOM 744 O O . LEU A 1 106 ? 19.468 26.218 29.343 1.00 19.02 132 LEU A O 1
ATOM 749 N N . ASN A 1 107 ? 20.045 27.156 31.297 1.00 22.08 133 ASN A N 1
ATOM 750 C CA A ASN A 1 107 ? 18.779 27.847 31.488 0.50 22.51 133 ASN A CA 1
ATOM 751 C CA B ASN A 1 107 ? 18.781 27.855 31.479 0.50 22.86 133 ASN A CA 1
ATOM 752 C C . ASN A 1 107 ? 18.558 28.910 30.402 1.00 21.86 133 ASN A C 1
ATOM 753 O O . ASN A 1 107 ? 17.444 29.068 29.911 1.00 20.56 133 ASN A O 1
ATOM 762 N N . ALA A 1 108 ? 19.622 29.634 30.054 1.00 19.70 134 ALA A N 1
ATOM 763 C CA . ALA A 1 108 ? 19.566 30.631 28.971 1.00 21.45 134 ALA A CA 1
ATOM 764 C C . ALA A 1 108 ? 19.217 29.965 27.631 1.00 19.15 134 ALA A C 1
ATOM 765 O O . ALA A 1 108 ? 18.393 30.469 26.842 1.00 18.51 134 ALA A O 1
ATOM 767 N N . LEU A 1 109 ? 19.849 28.830 27.377 1.00 19.03 135 LEU A N 1
ATOM 768 C CA . LEU A 1 109 ? 19.592 28.066 26.159 1.00 20.29 135 LEU A CA 1
ATOM 769 C C . LEU A 1 109 ? 18.162 27.506 26.126 1.00 17.47 135 LEU A C 1
ATOM 770 O O . LEU A 1 109 ? 17.506 27.513 25.077 1.00 15.65 135 LEU A O 1
ATOM 775 N N . LYS A 1 110 ? 17.670 27.041 27.273 1.00 19.74 136 LYS A N 1
ATOM 776 C CA . LYS A 1 110 ? 16.277 26.593 27.375 1.00 16.97 136 LYS A CA 1
ATOM 777 C C . LYS A 1 110 ? 15.316 27.745 27.009 1.00 17.91 136 LYS A C 1
ATOM 778 O O . LYS A 1 110 ? 14.413 27.571 26.181 1.00 14.94 136 LYS A O 1
ATOM 784 N N . GLY A 1 111 ? 15.526 28.909 27.614 1.00 16.32 137 GLY A N 1
ATOM 785 C CA . GLY A 1 111 ? 14.711 30.092 27.316 1.00 17.22 137 GLY A CA 1
ATOM 786 C C . GLY A 1 111 ? 14.752 30.483 25.853 1.00 16.53 137 GLY A C 1
ATOM 787 O O . GLY A 1 111 ? 13.719 30.832 25.234 1.00 14.08 137 GLY A O 1
ATOM 788 N N . GLU A 1 112 ? 15.950 30.414 25.285 1.00 16.30 138 GLU A N 1
ATOM 789 C CA . GLU A 1 112 ? 16.153 30.814 23.900 1.00 17.21 138 GLU A CA 1
ATOM 790 C C . GLU A 1 112 ? 15.417 29.850 22.975 1.00 15.40 138 GLU A C 1
ATOM 791 O O . GLU A 1 112 ? 14.787 30.272 22.023 1.00 16.00 138 GLU A O 1
ATOM 797 N N . THR A 1 113 ? 15.499 28.556 23.278 1.00 15.48 139 THR A N 1
ATOM 798 C CA . THR A 1 113 ? 14.749 27.532 22.540 1.00 15.54 139 THR A CA 1
ATOM 799 C C . THR A 1 113 ? 13.238 27.794 22.592 1.00 13.07 139 THR A C 1
ATOM 800 O O . THR A 1 113 ? 12.535 27.673 21.591 1.00 15.30 139 THR A O 1
ATOM 812 N N . ALA A 1 115 ? 11.931 30.740 22.972 1.00 14.51 141 ALA A N 1
ATOM 813 C CA . ALA A 1 115 ? 11.712 31.947 22.137 1.00 13.39 141 ALA A CA 1
ATOM 814 C C . ALA A 1 115 ? 11.585 31.554 20.646 1.00 15.26 141 ALA A C 1
ATOM 815 O O . ALA A 1 115 ? 10.718 32.059 19.935 1.00 15.00 141 ALA A O 1
ATOM 817 N N . VAL A 1 116 ? 12.464 30.663 20.186 1.00 14.22 142 VAL A N 1
ATOM 818 C CA . VAL A 1 116 ? 12.380 30.099 18.824 1.00 14.76 142 VAL A CA 1
ATOM 819 C C . VAL A 1 116 ? 11.013 29.439 18.568 1.00 14.71 142 VAL A C 1
ATOM 820 O O . VAL A 1 116 ? 10.343 29.714 17.568 1.00 12.60 142 VAL A O 1
ATOM 824 N N . ILE A 1 117 ? 10.555 28.636 19.516 1.00 14.48 143 ILE A N 1
ATOM 825 C CA . ILE A 1 117 ? 9.251 27.978 19.405 1.00 13.51 143 ILE A CA 1
ATOM 826 C C . ILE A 1 117 ? 8.122 28.993 19.283 1.00 14.40 143 ILE A C 1
ATOM 827 O O . ILE A 1 117 ? 7.251 28.882 18.429 1.00 13.58 143 ILE A O 1
ATOM 832 N N . ALA A 1 118 ? 8.177 30.028 20.113 1.00 14.27 144 ALA A N 1
ATOM 833 C CA . ALA A 1 118 ? 7.178 31.074 20.083 1.00 12.87 144 ALA A CA 1
ATOM 834 C C . ALA A 1 118 ? 7.175 31.815 18.729 1.00 12.86 144 ALA A C 1
ATOM 835 O O . ALA A 1 118 ? 6.134 32.046 18.171 1.00 13.62 144 ALA A O 1
ATOM 837 N N . LEU A 1 119 ? 8.344 32.158 18.195 1.00 11.29 145 LEU A N 1
ATOM 838 C CA . LEU A 1 119 ? 8.408 32.823 16.894 1.00 10.55 145 LEU A CA 1
ATOM 839 C C . LEU A 1 119 ? 7.823 31.966 15.759 1.00 11.53 145 LEU A C 1
ATOM 840 O O . LEU A 1 119 ? 6.980 32.438 14.973 1.00 11.07 145 LEU A O 1
ATOM 845 N N . CYS A 1 120 ? 8.223 30.696 15.717 1.00 11.81 146 CYS A N 1
ATOM 846 C CA . CYS A 1 120 ? 7.742 29.776 14.700 1.00 12.00 146 CYS A CA 1
ATOM 847 C C . CYS A 1 120 ? 6.227 29.636 14.783 1.00 11.39 146 CYS A C 1
ATOM 848 O O . CYS A 1 120 ? 5.509 29.755 13.777 1.00 10.42 146 CYS A O 1
ATOM 851 N N . GLN A 1 121 ? 5.726 29.382 15.980 1.00 13.18 147 GLN A N 1
ATOM 852 C CA . GLN A 1 121 ? 4.270 29.211 16.112 1.00 11.47 147 GLN A CA 1
ATOM 853 C C . GLN A 1 121 ? 3.526 30.491 15.772 1.00 12.04 147 GLN A C 1
ATOM 854 O O . GLN A 1 121 ? 2.415 30.456 15.184 1.00 10.09 147 GLN A O 1
ATOM 860 N N . PHE A 1 122 ? 4.106 31.639 16.131 1.00 12.50 148 PHE A N 1
ATOM 861 C CA . PHE A 1 122 ? 3.485 32.942 15.824 1.00 11.84 148 PHE A CA 1
ATOM 862 C C . PHE A 1 122 ? 3.360 33.153 14.321 1.00 13.41 148 PHE A C 1
ATOM 863 O O . PHE A 1 122 ? 2.293 33.503 13.821 1.00 12.18 148 PHE A O 1
ATOM 871 N N . ASP A 1 123 ? 4.446 32.890 13.599 1.00 11.74 149 ASP A N 1
ATOM 872 C CA . ASP A 1 123 ? 4.436 33.004 12.150 1.00 13.27 149 ASP A CA 1
ATOM 873 C C . ASP A 1 123 ? 3.407 32.068 11.506 1.00 13.79 149 ASP A C 1
ATOM 874 O O . ASP A 1 123 ? 2.590 32.506 10.679 1.00 14.06 149 ASP A O 1
ATOM 879 N N . LEU A 1 124 ? 3.372 30.812 11.947 1.00 13.43 150 LEU A N 1
ATOM 880 C CA . LEU A 1 124 ? 2.320 29.885 11.491 1.00 13.27 150 LEU A CA 1
ATOM 881 C C . LEU A 1 124 ? 0.918 30.408 11.754 1.00 12.89 150 LEU A C 1
ATOM 882 O O . LEU A 1 124 ? 0.019 30.217 10.923 1.00 11.58 150 LEU A O 1
ATOM 887 N N . THR A 1 125 ? 0.738 31.054 12.892 1.00 11.72 151 THR A N 1
ATOM 888 C CA . THR A 1 125 ? -0.561 31.569 13.280 1.00 12.70 151 THR A CA 1
ATOM 889 C C . THR A 1 125 ? -0.957 32.742 12.392 1.00 12.42 151 THR A C 1
ATOM 890 O O . THR A 1 125 ? -2.101 32.814 11.912 1.00 12.35 151 THR A O 1
ATOM 894 N N . ARG A 1 126 ? -0.038 33.678 12.161 1.00 14.67 152 ARG A N 1
ATOM 895 C CA . ARG A 1 126 ? -0.415 34.809 11.296 1.00 15.11 152 ARG A CA 1
ATOM 896 C C . ARG A 1 126 ? -0.477 34.489 9.792 1.00 15.06 152 ARG A C 1
ATOM 897 O O . ARG A 1 126 ? -1.092 35.245 9.035 1.00 12.77 152 ARG A O 1
ATOM 905 N N . CYS A 1 127 ? 0.183 33.412 9.360 1.00 14.93 153 CYS A N 1
ATOM 906 C CA . CYS A 1 127 ? 0.095 32.965 7.986 1.00 14.33 153 CYS A CA 1
ATOM 907 C C . CYS A 1 127 ? -1.111 32.042 7.706 1.00 16.83 153 CYS A C 1
ATOM 908 O O . CYS A 1 127 ? -1.664 32.091 6.605 1.00 13.34 153 CYS A O 1
ATOM 911 N N . PHE A 1 128 ? -1.515 31.205 8.675 1.00 16.33 154 PHE A N 1
ATOM 912 C CA . PHE A 1 128 ? -2.568 30.204 8.432 1.00 13.34 154 PHE A CA 1
ATOM 913 C C . PHE A 1 128 ? -3.911 30.417 9.145 1.00 12.52 154 PHE A C 1
ATOM 914 O O . PHE A 1 128 ? -4.879 29.740 8.825 1.00 16.04 154 PHE A O 1
ATOM 922 N N . GLY A 1 129 ? -3.960 31.377 10.069 1.00 10.44 155 GLY A N 1
ATOM 923 C CA . GLY A 1 129 ? -5.180 31.797 10.720 1.00 13.45 155 GLY A CA 1
ATOM 924 C C . GLY A 1 129 ? -5.480 33.251 10.468 1.00 14.64 155 GLY A C 1
ATOM 925 O O . GLY A 1 129 ? -4.580 34.043 10.135 1.00 14.78 155 GLY A O 1
ATOM 926 N N . TYR A 1 130 ? -6.768 33.590 10.568 1.00 14.23 156 TYR A N 1
ATOM 927 C CA . TYR A 1 130 ? -7.207 34.953 10.395 1.00 14.89 156 TYR A CA 1
ATOM 928 C C . TYR A 1 130 ? -6.660 35.776 11.574 1.00 14.24 156 TYR A C 1
ATOM 929 O O . TYR A 1 130 ? -6.365 35.218 12.660 1.00 12.88 156 TYR A O 1
ATOM 938 N N . PRO A 1 131 ? -6.480 37.091 11.373 1.00 15.26 157 PRO A N 1
ATOM 939 C CA . PRO A 1 131 ? -5.930 37.907 12.463 1.00 15.87 157 PRO A CA 1
ATOM 940 C C . PRO A 1 131 ? -6.695 37.732 13.757 1.00 15.16 157 PRO A C 1
ATOM 941 O O . PRO A 1 131 ? -7.938 37.727 13.768 1.00 15.37 157 PRO A O 1
ATOM 945 N N . TYR A 1 132 ? -5.955 37.597 14.853 1.00 14.96 158 TYR A N 1
ATOM 946 C CA . TYR A 1 132 ? -6.595 37.500 16.160 1.00 17.21 158 TYR A CA 1
ATOM 947 C C . TYR A 1 132 ? -7.655 38.559 16.359 1.00 18.08 158 TYR A C 1
ATOM 948 O O . TYR A 1 132 ? -8.745 38.271 16.890 1.00 17.42 158 TYR A O 1
ATOM 957 N N . THR A 1 133 ? -7.331 39.790 15.949 1.00 17.91 159 THR A N 1
ATOM 958 C CA . THR A 1 133 ? -8.203 40.932 16.185 1.00 17.25 159 THR A CA 1
ATOM 959 C C . THR A 1 133 ? -9.487 40.877 15.364 1.00 17.99 159 THR A C 1
ATOM 960 O O . THR A 1 133 ? -10.418 41.582 15.679 1.00 16.17 159 THR A O 1
ATOM 964 N N . LYS A 1 134 ? -9.591 40.007 14.361 1.00 16.20 160 LYS A N 1
ATOM 965 C CA . LYS A 1 134 ? -10.878 39.867 13.628 1.00 16.32 160 LYS A CA 1
ATOM 966 C C . LYS A 1 134 ? -12.038 39.363 14.500 1.00 18.64 160 LYS A C 1
ATOM 967 O O . LYS A 1 134 ? -13.186 39.827 14.386 1.00 15.48 160 LYS A O 1
ATOM 973 N N . ASP A 1 135 ? -11.722 38.439 15.392 1.00 18.50 161 ASP A N 1
ATOM 974 C CA . ASP A 1 135 ? -12.731 37.578 15.979 1.00 19.40 161 ASP A CA 1
ATOM 975 C C . ASP A 1 135 ? -12.282 36.970 17.301 1.00 17.92 161 ASP A C 1
ATOM 976 O O . ASP A 1 135 ? -12.699 35.859 17.657 1.00 19.53 161 ASP A O 1
ATOM 981 N N . LYS A 1 136 ? -11.446 37.696 18.037 1.00 16.65 162 LYS A N 1
ATOM 982 C CA . LYS A 1 136 ? -10.863 37.206 19.280 1.00 16.67 162 LYS A CA 1
ATOM 983 C C . LYS A 1 136 ? -10.248 35.817 19.107 1.00 16.84 162 LYS A C 1
ATOM 984 O O . LYS A 1 136 ? -10.343 34.961 19.993 1.00 19.56 162 LYS A O 1
ATOM 990 N N . GLY A 1 137 ? -9.617 35.577 17.958 1.00 16.91 163 GLY A N 1
ATOM 991 C CA . GLY A 1 137 ? -8.851 34.355 17.772 1.00 17.10 163 GLY A CA 1
ATOM 992 C C . GLY A 1 137 ? -9.715 33.117 17.582 1.00 17.36 163 GLY A C 1
ATOM 993 O O . GLY A 1 137 ? -9.239 31.994 17.778 1.00 17.06 163 GLY A O 1
ATOM 994 N N . ALA A 1 138 ? -10.964 33.316 17.190 1.00 17.82 164 ALA A N 1
ATOM 995 C CA . ALA A 1 138 ? -11.908 32.220 17.047 1.00 20.07 164 ALA A CA 1
ATOM 996 C C . ALA A 1 138 ? -11.622 31.316 15.858 1.00 19.82 164 ALA A C 1
ATOM 997 O O . ALA A 1 138 ? -11.929 30.129 15.926 1.00 23.52 164 ALA A O 1
ATOM 999 N N . SER A 1 139 ? -11.035 31.858 14.794 1.00 19.46 165 SER A N 1
ATOM 1000 C CA . SER A 1 139 ? -10.736 31.063 13.597 1.00 19.97 165 SER A CA 1
ATOM 1001 C C . SER A 1 139 ? -9.635 30.052 13.879 1.00 17.51 165 SER A C 1
ATOM 1002 O O . SER A 1 139 ? -8.878 30.178 14.833 1.00 15.72 165 SER A O 1
ATOM 1005 N N . LEU A 1 140 ? -9.546 29.041 13.028 1.00 16.01 166 LEU A N 1
ATOM 1006 C CA . LEU A 1 140 ? -8.528 28.046 13.173 1.00 14.47 166 LEU A CA 1
ATOM 1007 C C . LEU A 1 140 ? -7.189 28.609 12.742 1.00 14.73 166 LEU A C 1
ATOM 1008 O O . LEU A 1 140 ? -7.073 29.277 11.715 1.00 16.89 166 LEU A O 1
ATOM 1013 N N . GLY A 1 141 ? -6.179 28.318 13.546 1.00 17.25 167 GLY A N 1
ATOM 1014 C CA . GLY A 1 141 ? -4.805 28.541 13.177 1.00 14.22 167 GLY A CA 1
ATOM 1015 C C . GLY A 1 141 ? -4.171 27.313 12.570 1.00 14.40 167 GLY A C 1
ATOM 1016 O O . GLY A 1 141 ? -4.819 26.517 11.902 1.00 16.62 167 GLY A O 1
ATOM 1017 N N . ALA A 1 142 ? -2.866 27.187 12.765 1.00 14.32 168 ALA A N 1
ATOM 1018 C CA . ALA A 1 142 ? -2.161 25.989 12.356 1.00 14.78 168 ALA A CA 1
ATOM 1019 C C . ALA A 1 142 ? -2.307 24.972 13.491 1.00 15.00 168 ALA A C 1
ATOM 1020 O O . ALA A 1 142 ? -2.772 25.313 14.594 1.00 13.04 168 ALA A O 1
ATOM 1022 N N . PRO A 1 143 ? -1.905 23.718 13.242 1.00 17.48 169 PRO A N 1
ATOM 1023 C CA . PRO A 1 143 ? -1.690 22.814 14.371 1.00 17.22 169 PRO A CA 1
ATOM 1024 C C . PRO A 1 143 ? -0.709 23.450 15.360 1.00 17.66 169 PRO A C 1
ATOM 1025 O O . PRO A 1 143 ? 0.226 24.162 14.950 1.00 16.84 169 PRO A O 1
ATOM 1029 N N . LEU A 1 144 ? -0.951 23.230 16.647 1.00 16.50 170 LEU A N 1
ATOM 1030 C CA . LEU A 1 144 ? -0.243 23.932 17.709 1.00 17.05 170 LEU A CA 1
ATOM 1031 C C . LEU A 1 144 ? 0.784 23.011 18.347 1.00 16.91 170 LEU A C 1
ATOM 1032 O O . LEU A 1 144 ? 0.410 22.033 19.020 1.00 17.90 170 LEU A O 1
ATOM 1037 N N . ILE A 1 145 ? 2.071 23.289 18.152 1.00 16.33 171 ILE A N 1
ATOM 1038 C CA . ILE A 1 145 ? 3.138 22.443 18.721 1.00 15.80 171 ILE A CA 1
ATOM 1039 C C . ILE A 1 145 ? 3.518 22.980 20.093 1.00 17.39 171 ILE A C 1
ATOM 1040 O O . ILE A 1 145 ? 4.550 23.663 20.281 1.00 15.07 171 ILE A O 1
ATOM 1045 N N . ASP A 1 146 ? 2.646 22.677 21.045 1.00 16.70 172 ASP A N 1
ATOM 1046 C CA . ASP A 1 146 ? 2.769 23.117 22.416 1.00 17.67 172 ASP A CA 1
ATOM 1047 C C . ASP A 1 146 ? 3.212 21.972 23.307 1.00 17.20 172 ASP A C 1
ATOM 1048 O O . ASP A 1 146 ? 3.060 22.043 24.519 1.00 17.56 172 ASP A O 1
ATOM 1053 N N . HIS A 1 147 ? 3.779 20.937 22.696 1.00 17.47 173 HIS A N 1
ATOM 1054 C CA . HIS A 1 147 ? 4.271 19.755 23.400 1.00 20.05 173 HIS A CA 1
ATOM 1055 C C . HIS A 1 147 ? 5.145 18.928 22.473 1.00 16.84 173 HIS A C 1
ATOM 1056 O O . HIS A 1 147 ? 5.198 19.169 21.253 1.00 17.03 173 HIS A O 1
ATOM 1063 N N . LEU A 1 148 ? 5.770 17.918 23.056 1.00 17.71 174 LEU A N 1
ATOM 1064 C CA . LEU A 1 148 ? 6.522 16.924 22.344 1.00 18.51 174 LEU A CA 1
ATOM 1065 C C . LEU A 1 148 ? 5.556 15.964 21.658 1.00 19.52 174 LEU A C 1
ATOM 1066 O O . LEU A 1 148 ? 4.815 15.201 22.334 1.00 19.78 174 LEU A O 1
ATOM 1071 N N . VAL A 1 149 ? 5.538 15.991 20.332 1.00 18.41 175 VAL A N 1
ATOM 1072 C CA . VAL A 1 149 ? 4.514 15.241 19.583 1.00 17.49 175 VAL A CA 1
ATOM 1073 C C . VAL A 1 149 ? 4.857 13.746 19.575 1.00 19.75 175 VAL A C 1
ATOM 1074 O O . VAL A 1 149 ? 5.994 13.367 19.349 1.00 16.38 175 VAL A O 1
ATOM 1078 N N . GLY A 1 150 ? 3.852 12.896 19.798 1.00 19.22 176 GLY A N 1
ATOM 1079 C CA . GLY A 1 150 ? 4.065 11.441 19.806 1.00 19.90 176 GLY A CA 1
ATOM 1080 C C . GLY A 1 150 ? 4.502 10.910 18.443 1.00 17.36 176 GLY A C 1
ATOM 1081 O O . GLY A 1 150 ? 4.268 11.543 17.415 1.00 17.88 176 GLY A O 1
ATOM 1082 N N . THR A 1 151 ? 5.125 9.745 18.446 1.00 15.71 177 THR A N 1
ATOM 1083 C CA . THR A 1 151 ? 5.640 9.117 17.228 1.00 15.12 177 THR A CA 1
ATOM 1084 C C . THR A 1 151 ? 4.585 9.084 16.132 1.00 16.19 177 THR A C 1
ATOM 1085 O O . THR A 1 151 ? 4.862 9.507 15.019 1.00 13.68 177 THR A O 1
ATOM 1089 N N . TYR A 1 152 ? 3.374 8.628 16.461 1.00 14.25 178 TYR A N 1
ATOM 1090 C CA . TYR A 1 152 ? 2.282 8.521 15.459 1.00 16.13 178 TYR A CA 1
ATOM 1091 C C . TYR A 1 152 ? 1.110 9.490 15.664 1.00 17.15 178 TYR A C 1
ATOM 1092 O O . TYR A 1 152 ? -0.009 9.271 15.135 1.00 15.90 178 TYR A O 1
ATOM 1101 N N . GLU A 1 153 ? 1.370 10.547 16.434 1.00 15.96 179 GLU A N 1
ATOM 1102 C CA . GLU A 1 153 ? 0.418 11.620 16.699 1.00 15.59 179 GLU A CA 1
ATOM 1103 C C . GLU A 1 153 ? 0.456 12.633 15.550 1.00 14.69 179 GLU A C 1
ATOM 1104 O O . GLU A 1 153 ? 1.525 13.031 15.091 1.00 17.81 179 GLU A O 1
ATOM 1110 N N . ASN A 1 154 ? -0.723 13.072 15.116 1.00 16.48 180 ASN A N 1
ATOM 1111 C CA . ASN A 1 154 ? -0.850 14.132 14.115 1.00 17.75 180 ASN A CA 1
ATOM 1112 C C . ASN A 1 154 ? -1.693 15.230 14.743 1.00 17.66 180 ASN A C 1
ATOM 1113 O O . ASN A 1 154 ? -2.916 15.104 14.787 1.00 16.59 180 ASN A O 1
ATOM 1118 N N . PRO A 1 155 ? -1.045 16.273 15.281 1.00 17.83 181 PRO A N 1
ATOM 1119 C CA . PRO A 1 155 ? -1.824 17.271 16.014 1.00 20.00 181 PRO A CA 1
ATOM 1120 C C . PRO A 1 155 ? -2.885 17.933 15.145 1.00 17.84 181 PRO A C 1
ATOM 1121 O O . PRO A 1 155 ? -2.635 18.197 13.974 1.00 17.95 181 PRO A O 1
ATOM 1125 N N . PRO A 1 156 ? -4.073 18.183 15.705 1.00 18.18 182 PRO A N 1
ATOM 1126 C CA . PRO A 1 156 ? -5.107 18.814 14.912 1.00 17.53 182 PRO A CA 1
ATOM 1127 C C . PRO A 1 156 ? -4.812 20.319 14.807 1.00 17.29 182 PRO A C 1
ATOM 1128 O O . PRO A 1 156 ? -3.911 20.813 15.459 1.00 17.41 182 PRO A O 1
ATOM 1132 N N . ARG A 1 157 ? -5.620 21.038 14.048 1.00 17.11 183 ARG A N 1
ATOM 1133 C CA . ARG A 1 157 ? -5.571 22.477 14.066 1.00 15.97 183 ARG A CA 1
ATOM 1134 C C . ARG A 1 157 ? -6.116 22.949 15.405 1.00 15.17 183 ARG A C 1
ATOM 1135 O O . ARG A 1 157 ? -7.078 22.395 15.922 1.00 16.96 183 ARG A O 1
ATOM 1143 N N . SER A 1 158 ? -5.462 23.948 15.994 1.00 13.92 184 SER A N 1
ATOM 1144 C CA . SER A 1 158 ? -6.016 24.633 17.136 1.00 14.83 184 SER A CA 1
ATOM 1145 C C . SER A 1 158 ? -6.496 26.022 16.708 1.00 14.95 184 SER A C 1
ATOM 1146 O O . SER A 1 158 ? -6.200 26.435 15.589 1.00 16.08 184 SER A O 1
ATOM 1149 N N . THR A 1 159 ? -7.231 26.740 17.569 1.00 15.90 185 THR A N 1
ATOM 1150 C CA . THR A 1 159 ? -7.682 28.088 17.221 1.00 17.34 185 THR A CA 1
ATOM 1151 C C . THR A 1 159 ? -6.507 29.059 17.315 1.00 15.67 185 THR A C 1
ATOM 1152 O O . THR A 1 159 ? -5.482 28.775 17.926 1.00 15.27 185 THR A O 1
ATOM 1156 N N . VAL A 1 160 ? -6.679 30.206 16.688 1.00 17.23 186 VAL A N 1
ATOM 1157 C CA . VAL A 1 160 ? -5.724 31.304 16.787 1.00 15.05 186 VAL A CA 1
ATOM 1158 C C . VAL A 1 160 ? -5.591 31.727 18.257 1.00 16.14 186 VAL A C 1
ATOM 1159 O O . VAL A 1 160 ? -4.468 31.895 18.758 1.00 16.61 186 VAL A O 1
ATOM 1163 N N . ALA A 1 161 ? -6.722 31.845 18.951 1.00 15.74 187 ALA A N 1
ATOM 1164 C CA . ALA A 1 161 ? -6.731 32.189 20.406 1.00 16.46 187 ALA A CA 1
ATOM 1165 C C . ALA A 1 161 ? -5.901 31.194 21.220 1.00 16.67 187 ALA A C 1
ATOM 1166 O O . ALA A 1 161 ? -5.071 31.604 22.027 1.00 15.78 187 ALA A O 1
ATOM 1168 N N . GLN A 1 162 ? -6.076 29.896 20.976 1.00 15.77 188 GLN A N 1
ATOM 1169 C CA . GLN A 1 162 ? -5.253 28.871 21.653 1.00 14.75 188 GLN A CA 1
ATOM 1170 C C . GLN A 1 162 ? -3.759 29.017 21.373 1.00 12.68 188 GLN A C 1
ATOM 1171 O O . GLN A 1 162 ? -2.928 28.839 22.284 1.00 15.12 188 GLN A O 1
ATOM 1177 N N . ALA A 1 163 ? -3.414 29.368 20.135 1.00 13.70 189 ALA A N 1
ATOM 1178 C CA . ALA A 1 163 ? -1.998 29.569 19.769 1.00 11.64 189 ALA A CA 1
ATOM 1179 C C . ALA A 1 163 ? -1.390 30.778 20.487 1.00 14.80 189 ALA A C 1
ATOM 1180 O O . ALA A 1 163 ? -0.297 30.693 21.064 1.00 12.31 189 ALA A O 1
ATOM 1182 N N . TYR A 1 164 ? -2.104 31.897 20.475 1.00 14.17 190 TYR A N 1
ATOM 1183 C CA . TYR A 1 164 ? -1.655 33.081 21.235 1.00 13.34 190 TYR A CA 1
ATOM 1184 C C . TYR A 1 164 ? -1.473 32.825 22.728 1.00 14.91 190 TYR A C 1
ATOM 1185 O O . TYR A 1 164 ? -0.469 33.268 23.329 1.00 16.22 190 TYR A O 1
ATOM 1194 N N . ASP A 1 165 ? -2.427 32.128 23.347 1.00 14.31 191 ASP A N 1
ATOM 1195 C CA . ASP A 1 165 ? -2.305 31.795 24.767 1.00 17.29 191 ASP A CA 1
ATOM 1196 C C . ASP A 1 165 ? -0.965 31.095 25.042 1.00 18.64 191 ASP A C 1
ATOM 1197 O O . ASP A 1 165 ? -0.213 31.480 25.948 1.00 17.06 191 ASP A O 1
ATOM 1202 N N . PHE A 1 166 ? -0.646 30.109 24.212 1.00 16.18 192 PHE A N 1
ATOM 1203 C CA . PHE A 1 166 ? 0.596 29.371 24.328 1.00 16.16 192 PHE A CA 1
ATOM 1204 C C . PHE A 1 166 ? 1.844 30.208 24.014 1.00 14.26 192 PHE A C 1
ATOM 1205 O O . PHE A 1 166 ? 2.841 30.150 24.744 1.00 16.48 192 PHE A O 1
ATOM 1213 N N . ILE A 1 167 ? 1.802 30.935 22.908 1.00 13.44 193 ILE A N 1
ATOM 1214 C CA . ILE A 1 167 ? 2.912 31.777 22.480 1.00 13.70 193 ILE A CA 1
ATOM 1215 C C . ILE A 1 167 ? 3.289 32.800 23.562 1.00 15.02 193 ILE A C 1
ATOM 1216 O O . ILE A 1 167 ? 4.470 32.978 23.894 1.00 15.62 193 ILE A O 1
ATOM 1221 N N . ILE A 1 168 ? 2.292 33.466 24.129 1.00 15.31 194 ILE A N 1
ATOM 1222 C CA . ILE A 1 168 ? 2.569 34.523 25.111 1.00 13.57 194 ILE A CA 1
ATOM 1223 C C . ILE A 1 168 ? 3.155 33.954 26.417 1.00 16.16 194 ILE A C 1
ATOM 1224 O O . ILE A 1 168 ? 4.169 34.454 26.934 1.00 17.53 194 ILE A O 1
ATOM 1229 N N . GLU A 1 169 ? 2.556 32.880 26.918 1.00 16.29 195 GLU A N 1
ATOM 1230 C CA . GLU A 1 169 ? 3.024 32.207 28.140 1.00 17.09 195 GLU A CA 1
ATOM 1231 C C . GLU A 1 169 ? 4.445 31.699 27.960 1.00 15.95 195 GLU A C 1
ATOM 1232 O O . GLU A 1 169 ? 5.272 31.795 28.866 1.00 15.75 195 GLU A O 1
ATOM 1238 N N . THR A 1 170 ? 4.698 31.122 26.797 1.00 16.27 196 THR A N 1
ATOM 1239 C CA . THR A 1 170 ? 6.019 30.618 26.458 1.00 17.33 196 THR A CA 1
ATOM 1240 C C . THR A 1 170 ? 7.071 31.725 26.449 1.00 16.50 196 THR A C 1
ATOM 1241 O O . THR A 1 170 ? 8.145 31.593 27.043 1.00 16.33 196 THR A O 1
ATOM 1245 N N . LEU A 1 171 ? 6.756 32.827 25.784 1.00 15.89 197 LEU A N 1
ATOM 1246 C CA . LEU A 1 171 ? 7.700 33.916 25.666 1.00 16.08 197 LEU A CA 1
ATOM 1247 C C . LEU A 1 171 ? 7.863 34.670 26.999 1.00 16.14 197 LEU A C 1
ATOM 1248 O O . LEU A 1 171 ? 8.975 35.030 27.344 1.00 16.61 197 LEU A O 1
ATOM 1253 N N . GLU A 1 172 ? 6.791 34.838 27.787 1.00 16.56 198 GLU A N 1
ATOM 1254 C CA . GLU A 1 172 ? 6.912 35.453 29.109 1.00 16.75 198 GLU A CA 1
ATOM 1255 C C . GLU A 1 172 ? 7.887 34.632 29.977 1.00 18.41 198 GLU A C 1
ATOM 1256 O O . GLU A 1 172 ? 8.775 35.193 30.620 1.00 17.72 198 GLU A O 1
ATOM 1262 N N . GLU A 1 173 ? 7.768 33.306 29.939 1.00 20.38 199 GLU A N 1
ATOM 1263 C CA . GLU A 1 173 ? 8.706 32.461 30.667 1.00 19.95 199 GLU A CA 1
ATOM 1264 C C . GLU A 1 173 ? 10.132 32.518 30.084 1.00 18.69 199 GLU A C 1
ATOM 1265 O O . GLU A 1 173 ? 11.110 32.626 30.843 1.00 19.02 199 GLU A O 1
ATOM 1271 N N . ALA A 1 174 ? 10.249 32.457 28.762 1.00 15.80 200 ALA A N 1
ATOM 1272 C CA . ALA A 1 174 ? 11.549 32.526 28.075 1.00 17.41 200 ALA A CA 1
ATOM 1273 C C . ALA A 1 174 ? 12.366 33.738 28.526 1.00 17.35 200 ALA A C 1
ATOM 1274 O O . ALA A 1 174 ? 13.568 33.630 28.841 1.00 17.35 200 ALA A O 1
ATOM 1276 N N . VAL A 1 175 ? 11.707 34.893 28.546 1.00 18.91 201 VAL A N 1
ATOM 1277 C CA . VAL A 1 175 ? 12.339 36.144 28.938 1.00 18.93 201 VAL A CA 1
ATOM 1278 C C . VAL A 1 175 ? 12.961 35.999 30.323 1.00 19.56 201 VAL A C 1
ATOM 1279 O O . VAL A 1 175 ? 14.069 36.478 30.552 1.00 21.33 201 VAL A O 1
ATOM 1283 N N . THR A 1 176 ? 12.274 35.323 31.254 1.00 19.72 202 THR A N 1
ATOM 1284 C CA . THR A 1 176 ? 12.807 35.236 32.608 1.00 18.93 202 THR A CA 1
ATOM 1285 C C . THR A 1 176 ? 14.066 34.370 32.645 1.00 19.19 202 THR A C 1
ATOM 1286 O O . THR A 1 176 ? 14.872 34.531 33.541 1.00 21.66 202 THR A O 1
ATOM 1290 N N . LEU A 1 177 ? 14.215 33.444 31.698 1.00 20.28 203 LEU A N 1
ATOM 1291 C CA . LEU A 1 177 ? 15.376 32.536 31.657 1.00 18.44 203 LEU A CA 1
ATOM 1292 C C . LEU A 1 177 ? 16.597 33.037 30.880 1.00 19.25 203 LEU A C 1
ATOM 1293 O O . LEU A 1 177 ? 17.691 32.523 31.071 1.00 18.50 203 LEU A O 1
ATOM 1306 N N . SER A 1 179 ? 19.602 35.325 28.742 1.00 20.73 205 SER A N 1
ATOM 1307 C CA . SER A 1 179 ? 20.700 36.227 28.988 1.00 21.37 205 SER A CA 1
ATOM 1308 C C . SER A 1 179 ? 20.548 37.511 28.194 1.00 22.05 205 SER A C 1
ATOM 1309 O O . SER A 1 179 ? 20.051 37.495 27.075 1.00 21.88 205 SER A O 1
ATOM 1312 N N . GLU A 1 180 ? 20.995 38.619 28.773 1.00 21.63 206 GLU A N 1
ATOM 1313 C CA . GLU A 1 180 ? 21.032 39.903 28.068 1.00 23.43 206 GLU A CA 1
ATOM 1314 C C . GLU A 1 180 ? 22.223 40.046 27.150 1.00 21.77 206 GLU A C 1
ATOM 1315 O O . GLU A 1 180 ? 22.226 40.942 26.302 1.00 20.61 206 GLU A O 1
ATOM 1321 N N . GLU A 1 181 ? 23.239 39.191 27.303 1.00 22.49 207 GLU A N 1
ATOM 1322 C CA A GLU A 1 181 ? 24.412 39.297 26.434 0.50 22.01 207 GLU A CA 1
ATOM 1323 C CA B GLU A 1 181 ? 24.418 39.211 26.431 0.50 22.80 207 GLU A CA 1
ATOM 1324 C C . GLU A 1 181 ? 24.017 39.120 24.955 1.00 22.98 207 GLU A C 1
ATOM 1325 O O . GLU A 1 181 ? 23.068 38.396 24.600 1.00 20.61 207 GLU A O 1
ATOM 1336 N N . LYS A 1 182 ? 24.731 39.836 24.100 1.00 20.37 208 LYS A N 1
ATOM 1337 C CA . LYS A 1 182 ? 24.489 39.770 22.683 1.00 21.86 208 LYS A CA 1
ATOM 1338 C C . LYS A 1 182 ? 25.122 38.518 22.098 1.00 20.78 208 LYS A C 1
ATOM 1339 O O . LYS A 1 182 ? 26.255 38.167 22.440 1.00 18.23 208 LYS A O 1
ATOM 1345 N N . ASN A 1 183 ? 24.412 37.875 21.182 1.00 18.62 209 ASN A N 1
ATOM 1346 C CA . ASN A 1 183 ? 24.980 36.769 20.427 1.00 21.88 209 ASN A CA 1
ATOM 1347 C C . ASN A 1 183 ? 24.534 36.953 18.993 1.00 19.91 209 ASN A C 1
ATOM 1348 O O . ASN A 1 183 ? 23.421 36.591 18.646 1.00 19.24 209 ASN A O 1
ATOM 1353 N N . ASN A 1 184 ? 25.398 37.549 18.170 1.00 18.95 210 ASN A N 1
ATOM 1354 C CA . ASN A 1 184 ? 24.962 38.073 16.877 1.00 17.77 210 ASN A CA 1
ATOM 1355 C C . ASN A 1 184 ? 24.500 36.937 15.991 1.00 16.49 210 ASN A C 1
ATOM 1356 O O . ASN A 1 184 ? 25.229 35.971 15.812 1.00 17.01 210 ASN A O 1
ATOM 1361 N N . GLY A 1 185 ? 23.283 37.042 15.456 1.00 15.48 211 GLY A N 1
ATOM 1362 C CA . GLY A 1 185 ? 22.711 35.985 14.621 1.00 15.93 211 GLY A CA 1
ATOM 1363 C C . GLY A 1 185 ? 21.652 35.189 15.386 1.00 16.65 211 GLY A C 1
ATOM 1364 O O . GLY A 1 185 ? 20.928 34.361 14.801 1.00 17.83 211 GLY A O 1
ATOM 1365 N N . ARG A 1 186 ? 21.550 35.435 16.692 1.00 15.53 212 ARG A N 1
ATOM 1366 C CA . ARG A 1 186 ? 20.547 34.778 17.522 1.00 14.56 212 ARG A CA 1
ATOM 1367 C C . ARG A 1 186 ? 19.793 35.771 18.421 1.00 16.78 212 ARG A C 1
ATOM 1368 O O . ARG A 1 186 ? 20.194 36.930 18.567 1.00 17.66 212 ARG A O 1
ATOM 1384 N N . ASN A 1 188 ? 18.579 37.211 21.992 1.00 17.40 214 ASN A N 1
ATOM 1385 C CA . ASN A 1 188 ? 18.878 37.321 23.416 1.00 17.16 214 ASN A CA 1
ATOM 1386 C C . ASN A 1 188 ? 17.638 37.866 24.136 1.00 19.16 214 ASN A C 1
ATOM 1387 O O . ASN A 1 188 ? 16.579 37.997 23.530 1.00 16.54 214 ASN A O 1
ATOM 1392 N N . LYS A 1 189 ? 17.770 38.185 25.415 1.00 18.59 215 LYS A N 1
ATOM 1393 C CA . LYS A 1 189 ? 16.612 38.631 26.217 1.00 16.05 215 LYS A CA 1
ATOM 1394 C C . LYS A 1 189 ? 15.959 39.872 25.620 1.00 14.07 215 LYS A C 1
ATOM 1395 O O . LYS A 1 189 ? 14.734 39.981 25.585 1.00 13.05 215 LYS A O 1
ATOM 1401 N N . TYR A 1 190 ? 16.764 40.803 25.114 1.00 13.78 216 TYR A N 1
ATOM 1402 C CA . TYR A 1 190 ? 16.193 41.974 24.473 1.00 12.41 216 TYR A CA 1
ATOM 1403 C C . TYR A 1 190 ? 15.325 41.650 23.267 1.00 12.40 216 TYR A C 1
ATOM 1404 O O . TYR A 1 190 ? 14.229 42.205 23.130 1.00 13.37 216 TYR A O 1
ATOM 1413 N N . ALA A 1 191 ? 15.815 40.774 22.389 1.00 13.88 217 ALA A N 1
ATOM 1414 C CA . ALA A 1 191 ? 15.081 40.303 21.229 1.00 12.90 217 ALA A CA 1
ATOM 1415 C C . ALA A 1 191 ? 13.776 39.676 21.638 1.00 12.21 217 ALA A C 1
ATOM 1416 O O . ALA A 1 191 ? 12.697 39.950 21.057 1.00 12.90 217 ALA A O 1
ATOM 1418 N N . ALA A 1 192 ? 13.861 38.778 22.609 1.00 12.11 218 ALA A N 1
ATOM 1419 C CA . ALA A 1 192 ? 12.662 38.083 23.087 1.00 12.15 218 ALA A CA 1
ATOM 1420 C C . ALA A 1 192 ? 11.597 39.030 23.645 1.00 14.56 218 ALA A C 1
ATOM 1421 O O . ALA A 1 192 ? 10.400 38.809 23.422 1.00 13.13 218 ALA A O 1
ATOM 1423 N N . ARG A 1 193 ? 12.020 40.060 24.385 1.00 13.63 219 ARG A N 1
ATOM 1424 C CA . ARG A 1 193 ? 11.082 41.078 24.874 1.00 14.60 219 ARG A CA 1
ATOM 1425 C C . ARG A 1 193 ? 10.520 41.915 23.716 1.00 14.45 219 ARG A C 1
ATOM 1426 O O . ARG A 1 193 ? 9.344 42.244 23.715 1.00 12.82 219 ARG A O 1
ATOM 1434 N N . ALA A 1 194 ? 11.345 42.231 22.717 1.00 11.97 220 ALA A N 1
ATOM 1435 C CA . ALA A 1 194 ? 10.854 42.976 21.563 1.00 12.50 220 ALA A CA 1
ATOM 1436 C C . ALA A 1 194 ? 9.758 42.158 20.848 1.00 14.93 220 ALA A C 1
ATOM 1437 O O . ALA A 1 194 ? 8.704 42.692 20.483 1.00 11.96 220 ALA A O 1
ATOM 1439 N N . LEU A 1 195 ? 10.005 40.856 20.665 1.00 16.25 221 LEU A N 1
ATOM 1440 C CA . LEU A 1 195 ? 9.048 39.983 19.993 1.00 15.50 221 LEU A CA 1
ATOM 1441 C C . LEU A 1 195 ? 7.732 39.898 20.803 1.00 14.21 221 LEU A C 1
ATOM 1442 O O . LEU A 1 195 ? 6.631 39.969 20.237 1.00 11.96 221 LEU A O 1
ATOM 1447 N N . LEU A 1 196 ? 7.869 39.750 22.115 1.00 12.66 222 LEU A N 1
ATOM 1448 C CA . LEU A 1 196 ? 6.716 39.693 23.035 1.00 14.30 222 LEU A CA 1
ATOM 1449 C C . LEU A 1 196 ? 5.877 40.975 22.971 1.00 14.14 222 LEU A C 1
ATOM 1450 O O . LEU A 1 196 ? 4.645 40.914 23.027 1.00 14.01 222 LEU A O 1
ATOM 1455 N N . ALA A 1 197 ? 6.535 42.148 22.886 1.00 13.91 223 ALA A N 1
ATOM 1456 C CA . ALA A 1 197 ? 5.781 43.406 22.753 1.00 13.62 223 ALA A CA 1
ATOM 1457 C C . ALA A 1 197 ? 4.978 43.376 21.455 1.00 13.19 223 ALA A C 1
ATOM 1458 O O . ALA A 1 197 ? 3.815 43.789 21.451 1.00 13.31 223 ALA A O 1
ATOM 1460 N N . ARG A 1 198 ? 5.589 42.896 20.365 1.00 14.39 224 ARG A N 1
ATOM 1461 C CA . ARG A 1 198 ? 4.857 42.761 19.085 1.00 13.40 224 ARG A CA 1
ATOM 1462 C C . ARG A 1 198 ? 3.660 41.843 19.246 1.00 13.44 224 ARG A C 1
ATOM 1463 O O . ARG A 1 198 ? 2.547 42.156 18.781 1.00 12.99 224 ARG A O 1
ATOM 1471 N N . ILE A 1 199 ? 3.880 40.685 19.881 1.00 12.69 225 ILE A N 1
ATOM 1472 C CA . ILE A 1 199 ? 2.821 39.695 19.992 1.00 12.16 225 ILE A CA 1
ATOM 1473 C C . ILE A 1 199 ? 1.684 40.217 20.881 1.00 13.81 225 ILE A C 1
ATOM 1474 O O . ILE A 1 199 ? 0.501 40.020 20.557 1.00 12.41 225 ILE A O 1
ATOM 1479 N N . TYR A 1 200 ? 2.023 40.884 21.986 1.00 13.65 226 TYR A N 1
ATOM 1480 C CA . TYR A 1 200 ? 0.984 41.540 22.807 1.00 13.81 226 TYR A CA 1
ATOM 1481 C C . TYR A 1 200 ? 0.127 42.465 21.930 1.00 13.12 226 TYR A C 1
ATOM 1482 O O . TYR A 1 200 ? -1.104 42.437 21.985 1.00 14.26 226 TYR A O 1
ATOM 1491 N N . LEU A 1 201 ? 0.772 43.234 21.068 1.00 11.53 227 LEU A N 1
ATOM 1492 C CA . LEU A 1 201 ? 0.074 44.189 20.184 1.00 10.97 227 LEU A CA 1
ATOM 1493 C C . LEU A 1 201 ? -0.845 43.487 19.199 1.00 12.91 227 LEU A C 1
ATOM 1494 O O . LEU A 1 201 ? -2.024 43.862 19.043 1.00 15.14 227 LEU A O 1
ATOM 1499 N N . TYR A 1 202 ? -0.325 42.444 18.555 1.00 11.62 228 TYR A N 1
ATOM 1500 C CA . TYR A 1 202 ? -1.127 41.614 17.679 1.00 13.70 228 TYR A CA 1
ATOM 1501 C C . TYR A 1 202 ? -2.306 40.964 18.417 1.00 15.71 228 TYR A C 1
ATOM 1502 O O . TYR A 1 202 ? -3.333 40.693 17.813 1.00 16.30 228 TYR A O 1
ATOM 1511 N N . HIS A 1 203 ? -2.121 40.695 19.713 1.00 16.65 229 HIS A N 1
ATOM 1512 C CA . HIS A 1 203 ? -3.150 40.098 20.560 1.00 15.42 229 HIS A CA 1
ATOM 1513 C C . HIS A 1 203 ? -4.144 41.115 21.177 1.00 16.18 229 HIS A C 1
ATOM 1514 O O . HIS A 1 203 ? -5.049 40.729 21.932 1.00 17.62 229 HIS A O 1
ATOM 1521 N N . ASP A 1 204 ? -4.023 42.391 20.805 1.00 14.56 230 ASP A N 1
ATOM 1522 C CA . ASP A 1 204 ? -4.836 43.497 21.360 1.00 17.74 230 ASP A CA 1
ATOM 1523 C C . ASP A 1 204 ? -4.603 43.751 22.851 1.00 15.17 230 ASP A C 1
ATOM 1524 O O . ASP A 1 204 ? -5.447 44.368 23.517 1.00 19.55 230 ASP A O 1
ATOM 1529 N N . ASP A 1 205 ? -3.480 43.291 23.392 1.00 18.45 231 ASP A N 1
ATOM 1530 C CA . ASP A 1 205 ? -3.128 43.561 24.778 1.00 17.77 231 ASP A CA 1
ATOM 1531 C C . ASP A 1 205 ? -2.347 44.888 24.760 1.00 16.20 231 ASP A C 1
ATOM 1532 O O . ASP A 1 205 ? -1.150 44.926 24.997 1.00 17.37 231 ASP A O 1
ATOM 1537 N N . ASN A 1 206 ? -3.042 45.982 24.487 1.00 16.22 232 ASN A N 1
ATOM 1538 C CA . ASN A 1 206 ? -2.385 47.267 24.284 1.00 17.05 232 ASN A CA 1
ATOM 1539 C C . ASN A 1 206 ? -1.639 47.789 25.502 1.00 15.98 232 ASN A C 1
ATOM 1540 O O . ASN A 1 206 ? -0.551 48.299 25.356 1.00 13.28 232 ASN A O 1
ATOM 1545 N N . ARG A 1 207 ? -2.193 47.621 26.705 1.00 15.55 233 ARG A N 1
ATOM 1546 C CA A ARG A 1 207 ? -1.504 48.036 27.923 0.50 16.71 233 ARG A CA 1
ATOM 1547 C CA B ARG A 1 207 ? -1.496 48.038 27.922 0.50 16.47 233 ARG A CA 1
ATOM 1548 C C . ARG A 1 207 ? -0.202 47.251 28.110 1.00 17.22 233 ARG A C 1
ATOM 1549 O O . ARG A 1 207 ? 0.865 47.832 28.381 1.00 17.10 233 ARG A O 1
ATOM 1564 N N . LYS A 1 208 ? -0.280 45.930 27.957 1.00 17.71 234 LYS A N 1
ATOM 1565 C CA . LYS A 1 208 ? 0.911 45.084 28.070 1.00 14.48 234 LYS A CA 1
ATOM 1566 C C . LYS A 1 208 ? 1.950 45.454 27.009 1.00 14.61 234 LYS A C 1
ATOM 1567 O O . LYS A 1 208 ? 3.141 45.557 27.328 1.00 14.28 234 LYS A O 1
ATOM 1573 N N . ALA A 1 209 ? 1.502 45.662 25.770 1.00 14.23 235 ALA A N 1
ATOM 1574 C CA . ALA A 1 209 ? 2.404 46.061 24.672 1.00 14.23 235 ALA A CA 1
ATOM 1575 C C . ALA A 1 209 ? 3.086 47.390 24.952 1.00 15.67 235 ALA A C 1
ATOM 1576 O O . ALA A 1 209 ? 4.316 47.518 24.821 1.00 13.81 235 ALA A O 1
ATOM 1578 N N . PHE A 1 210 ? 2.307 48.381 25.378 1.00 16.75 236 PHE A N 1
ATOM 1579 C CA . PHE A 1 210 ? 2.890 49.701 25.694 1.00 15.70 236 PHE A CA 1
ATOM 1580 C C . PHE A 1 210 ? 3.892 49.581 26.836 1.00 15.64 236 PHE A C 1
ATOM 1581 O O . PHE A 1 210 ? 5.035 50.021 26.724 1.00 15.73 236 PHE A O 1
ATOM 1589 N N . ASP A 1 211 ? 3.485 48.946 27.932 1.00 14.96 237 ASP A N 1
ATOM 1590 C CA . ASP A 1 211 ? 4.327 48.936 29.125 1.00 16.10 237 ASP A CA 1
ATOM 1591 C C . ASP A 1 211 ? 5.655 48.217 28.847 1.00 13.57 237 ASP A C 1
ATOM 1592 O O . ASP A 1 211 ? 6.712 48.656 29.305 1.00 16.13 237 ASP A O 1
ATOM 1597 N N . LEU A 1 212 ? 5.594 47.112 28.103 1.00 15.07 238 LEU A N 1
ATOM 1598 C CA . LEU A 1 212 ? 6.797 46.361 27.754 1.00 15.49 238 LEU A CA 1
ATOM 1599 C C . LEU A 1 212 ? 7.664 47.147 26.785 1.00 15.20 238 LEU A C 1
ATOM 1600 O O . LEU A 1 212 ? 8.898 47.224 26.960 1.00 13.42 238 LEU A O 1
ATOM 1605 N N . ALA A 1 213 ? 7.044 47.723 25.756 1.00 14.17 239 ALA A N 1
ATOM 1606 C CA . ALA A 1 213 ? 7.812 48.462 24.725 1.00 15.10 239 ALA A CA 1
ATOM 1607 C C . ALA A 1 213 ? 8.499 49.656 25.376 1.00 14.80 239 ALA A C 1
ATOM 1608 O O . ALA A 1 213 ? 9.670 49.927 25.133 1.00 15.85 239 ALA A O 1
ATOM 1610 N N . ASP A 1 214 ? 7.764 50.340 26.240 1.00 13.88 240 ASP A N 1
ATOM 1611 C CA . ASP A 1 214 ? 8.302 51.483 26.993 1.00 15.17 240 ASP A CA 1
ATOM 1612 C C . ASP A 1 214 ? 9.504 51.073 27.851 1.00 15.80 240 ASP A C 1
ATOM 1613 O O . ASP A 1 214 ? 10.531 51.762 27.863 1.00 15.74 240 ASP A O 1
ATOM 1618 N N . GLN A 1 215 ? 9.392 49.957 28.584 1.00 15.42 241 GLN A N 1
ATOM 1619 C CA . GLN A 1 215 ? 10.464 49.579 29.500 1.00 14.51 241 GLN A CA 1
ATOM 1620 C C . GLN A 1 215 ? 11.675 49.101 28.726 1.00 14.96 241 GLN A C 1
ATOM 1621 O O . GLN A 1 215 ? 12.814 49.321 29.154 1.00 18.07 241 GLN A O 1
ATOM 1627 N N . LEU A 1 216 ? 11.429 48.430 27.597 1.00 14.48 242 LEU A N 1
ATOM 1628 C CA . LEU A 1 216 ? 12.500 47.917 26.744 1.00 14.70 242 LEU A CA 1
ATOM 1629 C C . LEU A 1 216 ? 13.303 49.078 26.164 1.00 13.79 242 LEU A C 1
ATOM 1630 O O . LEU A 1 216 ? 14.546 49.024 26.097 1.00 16.13 242 LEU A O 1
ATOM 1635 N N . ILE A 1 217 ? 12.611 50.129 25.730 1.00 14.44 243 ILE A N 1
ATOM 1636 C CA . ILE A 1 217 ? 13.286 51.329 25.221 1.00 15.07 243 ILE A CA 1
ATOM 1637 C C . ILE A 1 217 ? 14.108 51.980 26.327 1.00 16.59 243 ILE A C 1
ATOM 1638 O O . ILE A 1 217 ? 15.268 52.370 26.111 1.00 16.27 243 ILE A O 1
ATOM 1643 N N . LYS A 1 218 ? 13.517 52.067 27.524 1.00 17.73 244 LYS A N 1
ATOM 1644 C CA . LYS A 1 218 ? 14.221 52.649 28.655 1.00 17.17 244 LYS A CA 1
ATOM 1645 C C . LYS A 1 218 ? 15.469 51.839 29.003 1.00 18.23 244 LYS A C 1
ATOM 1646 O O . LYS A 1 218 ? 16.544 52.427 29.239 1.00 19.03 244 LYS A O 1
ATOM 1652 N N . ASP A 1 219 ? 15.334 50.507 28.994 1.00 17.99 245 ASP A N 1
ATOM 1653 C CA . ASP A 1 219 ? 16.458 49.620 29.296 1.00 17.50 245 ASP A CA 1
ATOM 1654 C C . ASP A 1 219 ? 17.564 49.716 28.234 1.00 18.68 245 ASP A C 1
ATOM 1655 O O . ASP A 1 219 ? 18.749 49.716 28.575 1.00 20.89 245 ASP A O 1
ATOM 1660 N N . ALA A 1 220 ? 17.199 49.772 26.955 1.00 20.46 246 ALA A N 1
ATOM 1661 C CA . ALA A 1 220 ? 18.199 50.027 25.887 1.00 21.09 246 ALA A CA 1
ATOM 1662 C C . ALA A 1 220 ? 18.999 51.316 26.135 1.00 23.31 246 ALA A C 1
ATOM 1663 O O . ALA A 1 220 ? 20.229 51.362 25.945 1.00 21.26 246 ALA A O 1
ATOM 1665 N N . ASP A 1 221 ? 18.285 52.359 26.538 1.00 20.64 247 ASP A N 1
ATOM 1666 C CA A ASP A 1 221 ? 18.899 53.656 26.805 0.50 22.96 247 ASP A CA 1
ATOM 1667 C CA B ASP A 1 221 ? 18.884 53.669 26.808 0.50 23.87 247 ASP A CA 1
ATOM 1668 C C . ASP A 1 221 ? 19.797 53.642 28.038 1.00 23.53 247 ASP A C 1
ATOM 1669 O O . ASP A 1 221 ? 20.910 54.164 28.000 1.00 25.41 247 ASP A O 1
ATOM 1678 N N . THR A 1 222 ? 19.329 53.032 29.130 1.00 23.99 248 THR A N 1
ATOM 1679 C CA A THR A 1 222 ? 20.098 52.995 30.382 0.50 24.59 248 THR A CA 1
ATOM 1680 C CA B THR A 1 222 ? 20.119 53.037 30.365 0.50 24.49 248 THR A CA 1
ATOM 1681 C C . THR A 1 222 ? 21.375 52.163 30.233 1.00 25.49 248 THR A C 1
ATOM 1682 O O . THR A 1 222 ? 22.435 52.528 30.727 1.00 24.64 248 THR A O 1
ATOM 1689 N N . SER A 1 223 ? 21.267 51.033 29.548 1.00 22.77 249 SER A N 1
ATOM 1690 C CA . SER A 1 223 ? 22.421 50.158 29.342 1.00 22.33 249 SER A CA 1
ATOM 1691 C C . SER A 1 223 ? 23.359 50.649 28.244 1.00 22.47 249 SER A C 1
ATOM 1692 O O . SER A 1 223 ? 24.548 50.307 28.230 1.00 22.97 249 SER A O 1
ATOM 1695 N N . GLY A 1 224 ? 22.820 51.415 27.301 1.00 20.84 250 GLY A N 1
ATOM 1696 C CA . GLY A 1 224 ? 23.537 51.795 26.085 1.00 20.73 250 GLY A CA 1
ATOM 1697 C C . GLY A 1 224 ? 23.704 50.662 25.087 1.00 19.45 250 GLY A C 1
ATOM 1698 O O . GLY A 1 224 ? 24.433 50.798 24.104 1.00 20.89 250 GLY A O 1
ATOM 1699 N N . SER A 1 225 ? 22.992 49.562 25.304 1.00 19.79 251 SER A N 1
ATOM 1700 C CA A SER A 1 225 ? 23.228 48.350 24.527 0.50 19.92 251 SER A CA 1
ATOM 1701 C CA B SER A 1 225 ? 23.208 48.330 24.541 0.50 20.93 251 SER A CA 1
ATOM 1702 C C . SER A 1 225 ? 22.601 48.371 23.145 1.00 19.18 251 SER A C 1
ATOM 1703 O O . SER A 1 225 ? 23.068 47.658 22.252 1.00 17.51 251 SER A O 1
ATOM 1708 N N . TYR A 1 226 ? 21.562 49.196 22.976 1.00 17.09 252 TYR A N 1
ATOM 1709 C CA . TYR A 1 226 ? 20.937 49.433 21.682 1.00 16.77 252 TYR A CA 1
ATOM 1710 C C . TYR A 1 226 ? 20.591 50.910 21.573 1.00 17.47 252 TYR A C 1
ATOM 1711 O O . TYR A 1 226 ? 20.367 51.579 22.593 1.00 15.50 252 TYR A O 1
ATOM 1720 N N . ALA A 1 227 ? 20.609 51.430 20.347 1.00 16.23 253 ALA A N 1
ATOM 1721 C CA . ALA A 1 227 ? 20.319 52.833 20.085 1.00 17.01 253 ALA A CA 1
ATOM 1722 C C . ALA A 1 227 ? 19.850 53.010 18.647 1.00 18.29 253 ALA A C 1
ATOM 1723 O O . ALA A 1 227 ? 20.269 52.259 17.736 1.00 16.17 253 ALA A O 1
ATOM 1725 N N . LEU A 1 228 ? 19.022 54.032 18.448 1.00 16.96 254 LEU A N 1
ATOM 1726 C CA . LEU A 1 228 ? 18.502 54.368 17.134 1.00 17.37 254 LEU A CA 1
ATOM 1727 C C . LEU A 1 228 ? 19.607 54.924 16.244 1.00 16.06 254 LEU A C 1
ATOM 1728 O O . LEU A 1 228 ? 20.425 55.712 16.689 1.00 16.59 254 LEU A O 1
ATOM 1733 N N . TYR A 1 229 ? 19.617 54.527 14.980 1.00 16.54 255 TYR A N 1
ATOM 1734 C CA . TYR A 1 229 ? 20.514 55.158 13.980 1.00 14.77 255 TYR A CA 1
ATOM 1735 C C . TYR A 1 229 ? 20.149 56.614 13.781 1.00 16.73 255 TYR A C 1
ATOM 1736 O O . TYR A 1 229 ? 19.006 56.917 13.475 1.00 15.70 255 TYR A O 1
ATOM 1745 N N . PRO A 1 230 ? 21.131 57.531 13.899 1.00 17.77 256 PRO A N 1
ATOM 1746 C CA . PRO A 1 230 ? 20.884 58.943 13.581 1.00 17.18 256 PRO A CA 1
ATOM 1747 C C . PRO A 1 230 ? 20.567 59.134 12.110 1.00 16.06 256 PRO A C 1
ATOM 1748 O O . PRO A 1 230 ? 20.965 58.306 11.263 1.00 15.50 256 PRO A O 1
ATOM 1752 N N . HIS A 1 231 ? 19.858 60.226 11.833 1.00 17.88 257 HIS A N 1
ATOM 1753 C CA . HIS A 1 231 ? 19.460 60.631 10.490 1.00 17.51 257 HIS A CA 1
ATOM 1754 C C . HIS A 1 231 ? 20.629 60.466 9.479 1.00 19.77 257 HIS A C 1
ATOM 1755 O O . HIS A 1 231 ? 20.484 59.837 8.427 1.00 20.55 257 HIS A O 1
ATOM 1762 N N . GLU A 1 232 ? 21.780 61.020 9.839 1.00 17.34 258 GLU A N 1
ATOM 1763 C CA . GLU A 1 232 ? 22.952 61.090 8.935 1.00 19.38 258 GLU A CA 1
ATOM 1764 C C . GLU A 1 232 ? 23.639 59.750 8.732 1.00 17.27 258 GLU A C 1
ATOM 1765 O O . GLU A 1 232 ? 24.443 59.618 7.824 1.00 16.66 258 GLU A O 1
ATOM 1771 N N . LYS A 1 233 ? 23.340 58.775 9.589 1.00 17.46 259 LYS A N 1
ATOM 1772 C CA . LYS A 1 233 ? 23.949 57.461 9.515 1.00 18.64 259 LYS A CA 1
ATOM 1773 C C . LYS A 1 233 ? 22.961 56.361 9.117 1.00 15.39 259 LYS A C 1
ATOM 1774 O O . LYS A 1 233 ? 23.309 55.179 9.117 1.00 18.56 259 LYS A O 1
ATOM 1780 N N . TYR A 1 234 ? 21.724 56.733 8.846 1.00 16.86 260 TYR A N 1
ATOM 1781 C CA . TYR A 1 234 ? 20.651 55.757 8.572 1.00 15.05 260 TYR A CA 1
ATOM 1782 C C . TYR A 1 234 ? 20.910 54.896 7.326 1.00 16.33 260 TYR A C 1
ATOM 1783 O O . TYR A 1 234 ? 20.840 53.661 7.386 1.00 15.70 260 TYR A O 1
ATOM 1792 N N . VAL A 1 235 ? 21.231 55.529 6.199 1.00 16.12 261 VAL A N 1
ATOM 1793 C CA . VAL A 1 235 ? 21.467 54.749 4.977 1.00 15.02 261 VAL A CA 1
ATOM 1794 C C . VAL A 1 235 ? 22.640 53.790 5.171 1.00 14.86 261 VAL A C 1
ATOM 1795 O O . VAL A 1 235 ? 22.548 52.590 4.835 1.00 13.71 261 VAL A O 1
ATOM 1799 N N . ALA A 1 236 ? 23.738 54.296 5.732 1.00 16.43 262 ALA A N 1
ATOM 1800 C CA . ALA A 1 236 ? 24.928 53.445 5.976 1.00 16.08 262 ALA A CA 1
ATOM 1801 C C . ALA A 1 236 ? 24.658 52.276 6.927 1.00 15.37 262 ALA A C 1
ATOM 1802 O O . ALA A 1 236 ? 25.395 51.261 6.927 1.00 14.92 262 ALA A O 1
ATOM 1804 N N . ALA A 1 237 ? 23.622 52.401 7.760 1.00 14.35 263 ALA A N 1
ATOM 1805 C CA . ALA A 1 237 ? 23.276 51.366 8.735 1.00 14.69 263 ALA A CA 1
ATOM 1806 C C . ALA A 1 237 ? 22.710 50.104 8.074 1.00 13.35 263 ALA A C 1
ATOM 1807 O O . ALA A 1 237 ? 22.665 49.033 8.696 1.00 14.15 263 ALA A O 1
ATOM 1809 N N . TRP A 1 238 ? 22.309 50.236 6.808 1.00 14.45 264 TRP A N 1
ATOM 1810 C CA . TRP A 1 238 ? 21.759 49.119 6.029 1.00 14.22 264 TRP A CA 1
ATOM 1811 C C . TRP A 1 238 ? 22.781 48.395 5.179 1.00 14.25 264 TRP A C 1
ATOM 1812 O O . TRP A 1 238 ? 22.415 47.501 4.404 1.00 14.46 264 TRP A O 1
ATOM 1823 N N . SER A 1 239 ? 24.058 48.726 5.363 1.00 16.62 265 SER A N 1
ATOM 1824 C CA . SER A 1 239 ? 25.135 48.121 4.610 1.00 15.72 265 SER A CA 1
ATOM 1825 C C . SER A 1 239 ? 25.584 46.778 5.175 1.00 16.35 265 SER A C 1
ATOM 1826 O O . SER A 1 239 ? 25.623 46.575 6.393 1.00 14.62 265 SER A O 1
ATOM 1829 N N . VAL A 1 240 ? 26.043 45.916 4.275 1.00 16.03 266 VAL A N 1
ATOM 1830 C CA . VAL A 1 240 ? 26.751 44.698 4.645 1.00 16.48 266 VAL A CA 1
ATOM 1831 C C . VAL A 1 240 ? 28.005 44.980 5.460 1.00 17.55 266 VAL A C 1
ATOM 1832 O O . VAL A 1 240 ? 28.536 44.080 6.097 1.00 18.21 266 VAL A O 1
ATOM 1836 N N . GLU A 1 241 ? 28.500 46.209 5.403 1.00 19.59 267 GLU A N 1
ATOM 1837 C CA . GLU A 1 241 ? 29.649 46.604 6.206 1.00 20.05 267 GLU A CA 1
ATOM 1838 C C . GLU A 1 241 ? 29.251 47.044 7.604 1.00 21.14 267 GLU A C 1
ATOM 1839 O O . GLU A 1 241 ? 30.105 47.427 8.373 1.00 20.09 267 GLU A O 1
ATOM 1845 N N . ALA A 1 242 ? 27.961 47.005 7.946 1.00 17.84 268 ALA A N 1
ATOM 1846 C CA . ALA A 1 242 ? 27.505 47.455 9.252 1.00 18.63 268 ALA A CA 1
ATOM 1847 C C . ALA A 1 242 ? 26.548 46.440 9.881 1.00 18.00 268 ALA A C 1
ATOM 1848 O O . ALA A 1 242 ? 25.543 46.815 10.460 1.00 16.48 268 ALA A O 1
ATOM 1850 N N . LYS A 1 243 ? 26.900 45.149 9.813 1.00 18.64 269 LYS A N 1
ATOM 1851 C CA . LYS A 1 243 ? 26.008 44.102 10.301 1.00 18.61 269 LYS A CA 1
ATOM 1852 C C . LYS A 1 243 ? 25.866 44.178 11.826 1.00 16.55 269 LYS A C 1
ATOM 1853 O O . LYS A 1 243 ? 26.748 44.680 12.530 1.00 14.32 269 LYS A O 1
ATOM 1859 N N . PHE A 1 244 ? 24.729 43.698 12.313 1.00 14.87 270 PHE A N 1
ATOM 1860 C CA . PHE A 1 244 ? 24.446 43.693 13.743 1.00 13.70 270 PHE A CA 1
ATOM 1861 C C . PHE A 1 244 ? 24.580 45.086 14.322 1.00 15.03 270 PHE A C 1
ATOM 1862 O O . PHE A 1 244 ? 25.225 45.271 15.350 1.00 13.79 270 PHE A O 1
ATOM 1870 N N . GLY A 1 245 ? 23.973 46.079 13.645 1.00 14.71 271 GLY A N 1
ATOM 1871 C CA . GLY A 1 245 ? 24.038 47.451 14.109 1.00 14.68 271 GLY A CA 1
ATOM 1872 C C . GLY A 1 245 ? 23.301 47.702 15.419 1.00 16.30 271 GLY A C 1
ATOM 1873 O O . GLY A 1 245 ? 22.624 46.817 15.962 1.00 16.86 271 GLY A O 1
ATOM 1874 N N . SER A 1 246 ? 23.407 48.931 15.918 1.00 15.73 272 SER A N 1
ATOM 1875 C CA . SER A 1 246 ? 22.879 49.277 17.243 1.00 16.01 272 SER A CA 1
ATOM 1876 C C . SER A 1 246 ? 21.374 49.122 17.423 1.00 13.61 272 SER A C 1
ATOM 1877 O O . SER A 1 246 ? 20.908 49.086 18.570 1.00 14.26 272 SER A O 1
ATOM 1880 N N . GLU A 1 247 ? 20.599 49.061 16.342 1.00 11.60 273 GLU A N 1
ATOM 1881 C CA . GLU A 1 247 ? 19.149 48.832 16.492 1.00 12.05 273 GLU A CA 1
ATOM 1882 C C . GLU A 1 247 ? 18.792 47.333 16.517 1.00 14.68 273 GLU A C 1
ATOM 1883 O O . GLU A 1 247 ? 17.694 46.946 16.947 1.00 12.86 273 GLU A O 1
ATOM 1889 N N . SER A 1 248 ? 19.704 46.499 16.038 1.00 14.06 274 SER A N 1
ATOM 1890 C CA . SER A 1 248 ? 19.377 45.119 15.739 1.00 14.30 274 SER A CA 1
ATOM 1891 C C . SER A 1 248 ? 19.399 44.244 16.987 1.00 13.21 274 SER A C 1
ATOM 1892 O O . SER A 1 248 ? 20.477 43.985 17.548 1.00 14.71 274 SER A O 1
ATOM 1895 N N . PHE A 1 249 ? 18.224 43.778 17.398 1.00 13.29 275 PHE A N 1
ATOM 1896 C CA . PHE A 1 249 ? 18.126 42.775 18.476 1.00 14.57 275 PHE A CA 1
ATOM 1897 C C . PHE A 1 249 ? 18.378 41.368 17.888 1.00 14.78 275 PHE A C 1
ATOM 1898 O O . PHE A 1 249 ? 19.047 40.506 18.501 1.00 13.82 275 PHE A O 1
ATOM 1906 N N . PHE A 1 250 ? 17.799 41.134 16.714 1.00 13.65 276 PHE A N 1
ATOM 1907 C CA . PHE A 1 250 ? 17.891 39.835 16.049 1.00 15.14 276 PHE A CA 1
ATOM 1908 C C . PHE A 1 250 ? 17.935 40.043 14.554 1.00 15.65 276 PHE A C 1
ATOM 1909 O O . PHE A 1 250 ? 17.000 40.627 13.989 1.00 13.65 276 PHE A O 1
ATOM 1917 N N . GLU A 1 251 ? 18.997 39.567 13.900 1.00 15.10 277 GLU A N 1
ATOM 1918 C CA . GLU A 1 251 ? 18.993 39.477 12.439 1.00 15.87 277 GLU A CA 1
ATOM 1919 C C . GLU A 1 251 ? 19.556 38.126 12.036 1.00 14.27 277 GLU A C 1
ATOM 1920 O O . GLU A 1 251 ? 20.379 37.565 12.760 1.00 15.44 277 GLU A O 1
ATOM 1926 N N . ILE A 1 252 ? 19.156 37.643 10.863 1.00 13.78 278 ILE A N 1
ATOM 1927 C CA . ILE A 1 252 ? 19.660 36.369 10.309 1.00 14.29 278 ILE A CA 1
ATOM 1928 C C . ILE A 1 252 ? 21.084 36.572 9.766 1.00 17.09 278 ILE A C 1
ATOM 1929 O O . ILE A 1 252 ? 21.338 37.461 8.931 1.00 16.96 278 ILE A O 1
ATOM 1934 N N . ALA A 1 253 ? 22.018 35.747 10.220 1.00 16.42 279 ALA A N 1
ATOM 1935 C CA . ALA A 1 253 ? 23.405 35.888 9.791 1.00 18.14 279 ALA A CA 1
ATOM 1936 C C . ALA A 1 253 ? 23.577 35.171 8.444 1.00 18.13 279 ALA A C 1
ATOM 1937 O O . ALA A 1 253 ? 23.308 33.975 8.313 1.00 22.11 279 ALA A O 1
ATOM 1939 N N . ASN A 1 254 ? 24.047 35.915 7.463 1.00 15.36 280 ASN A N 1
ATOM 1940 C CA . ASN A 1 254 ? 24.290 35.403 6.118 1.00 18.06 280 ASN A CA 1
ATOM 1941 C C . ASN A 1 254 ? 25.745 35.692 5.791 1.00 19.08 280 ASN A C 1
ATOM 1942 O O . ASN A 1 254 ? 26.392 36.507 6.446 1.00 21.60 280 ASN A O 1
ATOM 1947 N N . SER A 1 255 ? 26.303 34.974 4.834 1.00 21.72 281 SER A N 1
ATOM 1948 C CA . SER A 1 255 ? 27.652 35.289 4.374 1.00 22.84 281 SER A CA 1
ATOM 1949 C C . SER A 1 255 ? 27.752 34.996 2.893 1.00 22.58 281 SER A C 1
ATOM 1950 O O . SER A 1 255 ? 26.868 34.342 2.339 1.00 21.72 281 SER A O 1
ATOM 1953 N N . VAL A 1 256 ? 28.835 35.431 2.257 1.00 23.64 282 VAL A N 1
ATOM 1954 C CA A VAL A 1 256 ? 28.986 35.207 0.822 0.50 24.64 282 VAL A CA 1
ATOM 1955 C CA B VAL A 1 256 ? 29.016 35.210 0.824 0.50 24.81 282 VAL A CA 1
ATOM 1956 C C . VAL A 1 256 ? 29.090 33.719 0.483 1.00 24.93 282 VAL A C 1
ATOM 1957 O O . VAL A 1 256 ? 28.636 33.303 -0.590 1.00 24.17 282 VAL A O 1
ATOM 1964 N N . ASP A 1 257 ? 29.648 32.924 1.407 1.00 24.74 283 ASP A N 1
ATOM 1965 C CA . ASP A 1 257 ? 29.888 31.482 1.199 1.00 25.40 283 ASP A CA 1
ATOM 1966 C C . ASP A 1 257 ? 28.752 30.544 1.580 1.00 22.37 283 ASP A C 1
ATOM 1967 O O . ASP A 1 257 ? 28.851 29.348 1.388 1.00 22.70 283 ASP A O 1
ATOM 1972 N N . ASP A 1 258 ? 27.679 31.083 2.127 1.00 21.58 284 ASP A N 1
ATOM 1973 C CA . ASP A 1 258 ? 26.5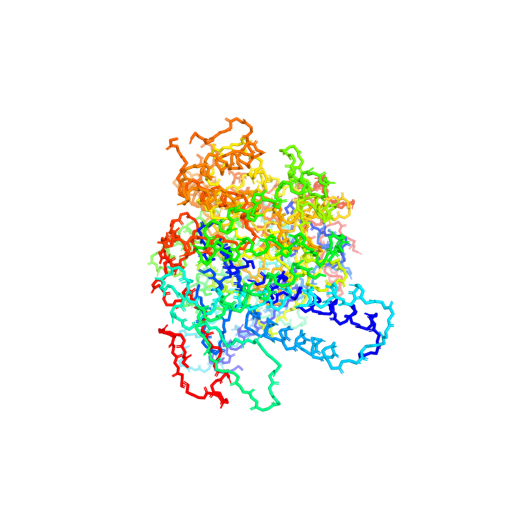80 30.263 2.597 1.00 20.85 284 ASP A CA 1
ATOM 1974 C C . ASP A 1 258 ? 25.335 30.507 1.783 1.00 21.01 284 ASP A C 1
ATOM 1975 O O . ASP A 1 258 ? 25.141 31.599 1.277 1.00 20.75 284 ASP A O 1
ATOM 1980 N N . THR A 1 259 ? 24.453 29.514 1.724 1.00 18.46 285 THR A N 1
ATOM 1981 C CA . THR A 1 259 ? 23.115 29.771 1.225 1.00 19.73 285 THR A CA 1
ATOM 1982 C C . THR A 1 259 ? 22.358 30.530 2.316 1.00 19.35 285 THR A C 1
ATOM 1983 O O . THR A 1 259 ? 22.730 30.444 3.490 1.00 20.18 285 THR A O 1
ATOM 1987 N N . PRO A 1 260 ? 21.345 31.330 1.938 1.00 18.95 286 PRO A N 1
ATOM 1988 C CA . PRO A 1 260 ? 20.951 31.658 0.574 1.00 17.61 286 PRO A CA 1
ATOM 1989 C C . PRO A 1 260 ? 21.874 32.711 -0.058 1.00 16.44 286 PRO A C 1
ATOM 1990 O O . PRO A 1 260 ? 22.403 33.585 0.643 1.00 17.00 286 PRO A O 1
ATOM 1994 N N . GLY A 1 261 ? 22.110 32.575 -1.364 1.00 15.39 287 GLY A N 1
ATOM 1995 C CA . GLY A 1 261 ? 22.855 33.548 -2.158 1.00 14.47 287 GLY A CA 1
ATOM 1996 C C . GLY A 1 261 ? 21.911 34.259 -3.107 1.00 14.37 287 GLY A C 1
ATOM 1997 O O . GLY A 1 261 ? 21.322 35.275 -2.745 1.00 14.01 287 GLY A O 1
ATOM 1998 N N . ARG A 1 262 ? 21.746 33.731 -4.317 1.00 13.18 288 ARG A N 1
ATOM 1999 C CA . ARG A 1 262 ? 20.913 34.420 -5.284 1.00 13.80 288 ARG A CA 1
ATOM 2000 C C . ARG A 1 262 ? 19.425 34.328 -4.927 1.00 12.76 288 ARG A C 1
ATOM 2001 O O . ARG A 1 262 ? 18.632 35.093 -5.477 1.00 15.08 288 ARG A O 1
ATOM 2009 N N . ASP A 1 263 ? 19.018 33.419 -4.022 1.00 13.80 289 ASP A N 1
ATOM 2010 C CA . ASP A 1 263 ? 17.639 33.472 -3.530 1.00 13.45 289 ASP A CA 1
ATOM 2011 C C . ASP A 1 263 ? 17.463 34.060 -2.129 1.00 14.68 289 ASP A C 1
ATOM 2012 O O . ASP A 1 263 ? 16.405 33.872 -1.512 1.00 14.31 289 ASP A O 1
ATOM 2017 N N . SER A 1 264 ? 18.497 34.752 -1.643 1.00 14.61 290 SER A N 1
ATOM 2018 C CA . SER A 1 264 ? 18.388 35.623 -0.455 1.00 14.64 290 SER A CA 1
ATOM 2019 C C . SER A 1 264 ? 17.532 36.817 -0.818 1.00 15.81 290 SER A C 1
ATOM 2020 O O . SER A 1 264 ? 17.557 37.264 -1.972 1.00 15.46 290 SER A O 1
ATOM 2023 N N . TRP A 1 265 ? 16.781 37.327 0.162 1.00 13.46 291 TRP A N 1
ATOM 2024 C CA . TRP A 1 265 ? 15.979 38.551 0.003 1.00 14.80 291 TRP A CA 1
ATOM 2025 C C . TRP A 1 265 ? 16.783 39.714 -0.598 1.00 16.03 291 TRP A C 1
ATOM 2026 O O . TRP A 1 265 ? 16.280 40.443 -1.454 1.00 13.42 291 TRP A O 1
ATOM 2037 N N . GLY A 1 266 ? 18.034 39.864 -0.163 1.00 11.82 292 GLY A N 1
ATOM 2038 C CA . GLY A 1 266 ? 18.921 40.886 -0.696 1.00 15.35 292 GLY A CA 1
ATOM 2039 C C . GLY A 1 266 ? 19.164 40.812 -2.192 1.00 13.50 292 GLY A C 1
ATOM 2040 O O . GLY A 1 266 ? 19.228 41.830 -2.865 1.00 14.18 292 GLY A O 1
ATOM 2041 N N . TYR A 1 267 ? 19.267 39.609 -2.726 1.00 15.39 293 TYR A N 1
ATOM 2042 C CA . TYR A 1 267 ? 19.473 39.433 -4.155 1.00 13.47 293 TYR A CA 1
ATOM 2043 C C . TYR A 1 267 ? 18.177 39.470 -4.938 1.00 14.89 293 TYR A C 1
ATOM 2044 O O . TYR A 1 267 ? 18.130 40.013 -6.045 1.00 12.97 293 TYR A O 1
ATOM 2053 N N . LEU A 1 268 ? 17.098 38.978 -4.336 1.00 12.87 294 LEU A N 1
ATOM 2054 C CA . LEU A 1 268 ? 15.786 39.020 -5.005 1.00 12.94 294 LEU A CA 1
ATOM 2055 C C . LEU A 1 268 ? 15.267 40.435 -5.213 1.00 12.34 294 LEU A C 1
ATOM 2056 O O . LEU A 1 268 ? 14.683 40.727 -6.251 1.00 13.80 294 LEU A O 1
ATOM 2061 N N . LEU A 1 269 ? 15.442 41.315 -4.226 1.00 13.47 295 LEU A N 1
ATOM 2062 C CA . LEU A 1 269 ? 14.918 42.688 -4.320 1.00 12.79 295 LEU A CA 1
ATOM 2063 C C . LEU A 1 269 ? 15.795 43.586 -5.207 1.00 14.91 295 LEU A C 1
ATOM 2064 O O . LEU A 1 269 ? 15.388 44.666 -5.608 1.00 15.01 295 LEU A O 1
ATOM 2069 N N . ASN A 1 270 ? 17.021 43.175 -5.432 1.00 12.59 296 ASN A N 1
ATOM 2070 C CA . ASN A 1 270 ? 17.983 44.043 -6.119 1.00 15.05 296 ASN A CA 1
ATOM 2071 C C . ASN A 1 270 ? 17.751 44.060 -7.632 1.00 15.40 296 ASN A C 1
ATOM 2072 O O . ASN A 1 270 ? 17.630 43.015 -8.275 1.00 14.75 296 ASN A O 1
ATOM 2077 N N . TRP A 1 271 ? 17.741 45.261 -8.193 1.00 15.87 297 TRP A N 1
ATOM 2078 C CA . TRP A 1 271 ? 17.500 45.467 -9.618 1.00 16.49 297 TRP A CA 1
ATOM 2079 C C . TRP A 1 271 ? 18.519 44.688 -10.454 1.00 16.23 297 TRP A C 1
ATOM 2080 O O . TRP A 1 271 ? 18.182 44.134 -11.505 1.00 16.55 297 TRP A O 1
ATOM 2091 N N . TYR A 1 272 ? 19.751 44.659 -9.949 1.00 13.55 298 TYR A N 1
ATOM 2092 C CA . TYR A 1 272 ? 20.881 44.007 -10.623 1.00 14.12 298 TYR A CA 1
ATOM 2093 C C . TYR A 1 272 ? 21.014 42.514 -10.308 1.00 12.18 298 TYR A C 1
ATOM 2094 O O . TYR A 1 272 ? 21.895 41.843 -10.862 1.00 13.50 298 TYR A O 1
ATOM 2103 N N . GLY A 1 273 ? 20.157 42.026 -9.409 1.00 12.42 299 GLY A N 1
ATOM 2104 C CA . GLY A 1 273 ? 20.109 40.614 -9.001 1.00 14.43 299 GLY A CA 1
ATOM 2105 C C . GLY A 1 273 ? 18.979 39.930 -9.759 1.00 14.85 299 GLY A C 1
ATOM 2106 O O . GLY A 1 273 ? 18.989 39.898 -10.981 1.00 16.78 299 GLY A O 1
ATOM 2107 N N . TYR A 1 274 ? 17.965 39.435 -9.053 1.00 14.54 300 TYR A N 1
ATOM 2108 C CA A TYR A 1 274 ? 16.871 38.782 -9.756 0.60 14.21 300 TYR A CA 1
ATOM 2109 C CA B TYR A 1 274 ? 16.837 38.759 -9.693 0.40 13.77 300 TYR A CA 1
ATOM 2110 C C . TYR A 1 274 ? 15.647 39.682 -9.982 1.00 14.39 300 TYR A C 1
ATOM 2111 O O . TYR A 1 274 ? 14.658 39.260 -10.588 1.00 13.12 300 TYR A O 1
ATOM 2128 N N . GLN A 1 275 ? 15.701 40.925 -9.508 1.00 11.86 301 GLN A N 1
ATOM 2129 C CA . GLN A 1 275 ? 14.727 41.946 -9.918 1.00 13.35 301 GLN A CA 1
ATOM 2130 C C . GLN A 1 275 ? 13.278 41.489 -9.743 1.00 12.75 301 GLN A C 1
ATOM 2131 O O . GLN A 1 275 ? 12.454 41.691 -10.624 1.00 13.22 301 GLN A O 1
ATOM 2137 N N . LYS A 1 276 ? 12.980 40.916 -8.576 1.00 13.57 302 LYS A N 1
ATOM 2138 C CA . LYS A 1 276 ? 11.695 40.289 -8.320 1.00 13.51 302 LYS A CA 1
ATOM 2139 C C . LYS A 1 276 ? 10.594 41.237 -7.902 1.00 14.65 302 LYS A C 1
ATOM 2140 O O . LYS A 1 276 ? 9.401 40.887 -7.995 1.00 12.86 302 LYS A O 1
ATOM 2146 N N . GLY A 1 277 ? 10.975 42.419 -7.444 1.00 13.78 303 GLY A N 1
ATOM 2147 C CA . GLY A 1 277 ? 9.980 43.358 -6.938 1.00 15.40 303 GLY A CA 1
ATOM 2148 C C . GLY A 1 277 ? 10.491 44.779 -6.853 1.00 13.74 303 GLY A C 1
ATOM 2149 O O . GLY A 1 277 ? 11.692 45.027 -6.924 1.00 14.01 303 GLY A O 1
ATOM 2150 N N . PHE A 1 278 ? 9.527 45.689 -6.710 1.00 13.83 304 PHE A N 1
ATOM 2151 C CA . PHE A 1 278 ? 9.745 47.133 -6.620 1.00 13.55 304 PHE A CA 1
ATOM 2152 C C . PHE A 1 278 ? 8.966 47.640 -5.446 1.00 12.04 304 PHE A C 1
ATOM 2153 O O . PHE A 1 278 ? 8.083 46.933 -4.955 1.00 13.03 304 PHE A O 1
ATOM 2161 N N . VAL A 1 279 ? 9.272 48.857 -4.970 1.00 13.08 305 VAL A N 1
ATOM 2162 C CA . VAL A 1 279 ? 8.264 49.587 -4.230 1.00 13.41 305 VAL A CA 1
ATOM 2163 C C . VAL A 1 279 ? 7.172 49.984 -5.224 1.00 15.06 305 VAL A C 1
ATOM 2164 O O . VAL A 1 279 ? 7.405 50.077 -6.424 1.00 13.82 305 VAL A O 1
ATOM 2168 N N . THR A 1 280 ? 5.978 50.214 -4.712 1.00 13.62 306 THR A N 1
ATOM 2169 C CA . THR A 1 280 ? 4.867 50.673 -5.542 1.00 13.35 306 THR A CA 1
ATOM 2170 C C . THR A 1 280 ? 5.012 52.183 -5.810 1.00 15.87 306 THR A C 1
ATOM 2171 O O . THR A 1 280 ? 5.807 52.898 -5.137 1.00 13.96 306 THR A O 1
ATOM 2175 N N . GLN A 1 281 ? 4.261 52.666 -6.795 1.00 14.96 307 GLN A N 1
ATOM 2176 C CA A GLN A 1 281 ? 4.229 54.084 -7.092 0.50 16.16 307 GLN A CA 1
ATOM 2177 C CA B GLN A 1 281 ? 4.213 54.084 -7.094 0.50 16.83 307 GLN A CA 1
ATOM 2178 C C . GLN A 1 281 ? 3.741 54.864 -5.856 1.00 16.87 307 GLN A C 1
ATOM 2179 O O . GLN A 1 281 ? 4.259 55.933 -5.549 1.00 15.84 307 GLN A O 1
ATOM 2190 N N . LYS A 1 282 ? 2.779 54.304 -5.127 1.00 17.61 308 LYS A N 1
ATOM 2191 C CA . LYS A 1 282 ? 2.258 54.930 -3.908 1.00 16.14 308 LYS A CA 1
ATOM 2192 C C . LYS A 1 282 ? 3.375 55.165 -2.891 1.00 18.20 308 LYS A C 1
ATOM 2193 O O . LYS A 1 282 ? 3.498 56.260 -2.358 1.00 18.04 308 LYS A O 1
ATOM 2199 N N . TYR A 1 283 ? 4.211 54.170 -2.640 1.00 16.56 309 TYR A N 1
ATOM 2200 C CA . TYR A 1 283 ? 5.266 54.339 -1.658 1.00 15.95 309 TYR A CA 1
ATOM 2201 C C . TYR A 1 283 ? 6.317 55.353 -2.156 1.00 16.56 309 TYR A C 1
ATOM 2202 O O . TYR A 1 283 ? 6.754 56.235 -1.420 1.00 15.61 309 TYR A O 1
ATOM 2211 N N . ALA A 1 284 ? 6.691 55.230 -3.419 1.00 15.77 310 ALA A N 1
ATOM 2212 C CA . ALA A 1 284 ? 7.678 56.114 -4.000 1.00 15.78 310 ALA A CA 1
ATOM 2213 C C . ALA A 1 284 ? 7.205 57.560 -3.924 1.00 17.88 310 ALA A C 1
ATOM 2214 O O . ALA A 1 284 ? 7.952 58.445 -3.496 1.00 17.00 310 ALA A O 1
ATOM 2216 N N . GLU A 1 285 ? 5.957 57.792 -4.311 1.00 17.63 311 GLU A N 1
ATOM 2217 C CA . GLU A 1 285 ? 5.363 59.142 -4.237 1.00 24.06 311 GLU A CA 1
ATOM 2218 C C . GLU A 1 285 ? 5.257 59.704 -2.820 1.00 24.12 311 GLU A C 1
ATOM 2219 O O . GLU A 1 285 ? 5.527 60.882 -2.639 1.00 26.31 311 GLU A O 1
ATOM 2225 N N . GLN A 1 286 ? 4.841 58.870 -1.862 1.00 27.57 312 GLN A N 1
ATOM 2226 C CA . GLN A 1 286 ? 4.824 59.184 -0.407 1.00 28.65 312 GLN A CA 1
ATOM 2227 C C . GLN A 1 286 ? 6.207 59.766 -0.022 1.00 27.45 312 GLN A C 1
ATOM 2228 O O . GLN A 1 286 ? 6.310 60.872 0.547 1.00 26.17 312 GLN A O 1
ATOM 2247 N N . LEU A 1 288 ? 9.060 60.596 -1.999 1.00 24.50 314 LEU A N 1
ATOM 2248 C CA . LEU A 1 288 ? 9.741 61.611 -2.828 1.00 28.39 314 LEU A CA 1
ATOM 2249 C C . LEU A 1 288 ? 9.089 62.991 -2.698 1.00 28.23 314 LEU A C 1
ATOM 2250 O O . LEU A 1 288 ? 9.723 63.997 -2.963 1.00 30.24 314 LEU A O 1
ATOM 2255 N N . ALA A 1 289 ? 7.852 63.036 -2.218 1.00 26.04 315 ALA A N 1
ATOM 2256 C CA . ALA A 1 289 ? 7.231 64.299 -1.823 1.00 27.85 315 ALA A CA 1
ATOM 2257 C C . ALA A 1 289 ? 7.904 64.926 -0.586 1.00 26.63 315 ALA A C 1
ATOM 2258 O O . ALA A 1 289 ? 7.673 66.094 -0.315 1.00 25.81 315 ALA A O 1
ATOM 2260 N N . ASP A 1 290 ? 8.725 64.155 0.145 1.00 21.12 316 ASP A N 1
ATOM 2261 C CA . ASP A 1 290 ? 9.448 64.640 1.321 1.00 20.76 316 ASP A CA 1
ATOM 2262 C C . ASP A 1 290 ? 10.928 64.321 1.207 1.00 19.47 316 ASP A C 1
ATOM 2263 O O . ASP A 1 290 ? 11.421 63.431 1.916 1.00 15.54 316 ASP A O 1
ATOM 2268 N N . PRO A 1 291 ? 11.652 65.068 0.351 1.00 19.90 317 PRO A N 1
ATOM 2269 C CA . PRO A 1 291 ? 13.026 64.699 0.038 1.00 22.84 317 PRO A CA 1
ATOM 2270 C C . PRO A 1 291 ? 13.970 64.810 1.230 1.00 23.07 317 PRO A C 1
ATOM 2271 O O . PRO A 1 291 ? 15.033 64.217 1.215 1.00 24.76 317 PRO A O 1
ATOM 2275 N N . GLY A 1 292 ? 13.567 65.543 2.254 1.00 22.31 318 GLY A N 1
ATOM 2276 C CA . GLY A 1 292 ? 14.334 65.630 3.469 1.00 23.89 318 GLY A CA 1
ATOM 2277 C C . GLY A 1 292 ? 14.263 64.378 4.336 1.00 21.15 318 GLY A C 1
ATOM 2278 O O . GLY A 1 292 ? 14.996 64.287 5.310 1.00 23.42 318 GLY A O 1
ATOM 2279 N N . ASP A 1 293 ? 13.385 63.430 4.001 1.00 17.83 319 ASP A N 1
ATOM 2280 C CA . ASP A 1 293 ? 13.278 62.203 4.803 1.00 16.69 319 ASP A CA 1
ATOM 2281 C C . ASP A 1 293 ? 14.265 61.188 4.264 1.00 17.49 319 ASP A C 1
ATOM 2282 O O . ASP A 1 293 ? 14.163 60.794 3.094 1.00 19.52 319 ASP A O 1
ATOM 2287 N N . VAL A 1 294 ? 15.202 60.768 5.117 1.00 17.71 320 VAL A N 1
ATOM 2288 C CA A VAL A 1 294 ? 16.287 59.854 4.734 0.50 17.97 320 VAL A CA 1
ATOM 2289 C CA B VAL A 1 294 ? 16.280 59.856 4.703 0.50 18.52 320 VAL A CA 1
ATOM 2290 C C . VAL A 1 294 ? 15.818 58.475 4.246 1.00 18.84 320 VAL A C 1
ATOM 2291 O O . VAL A 1 294 ? 16.558 57.768 3.575 1.00 21.78 320 VAL A O 1
ATOM 2298 N N . ARG A 1 295 ? 14.614 58.061 4.618 1.00 17.32 321 ARG A N 1
ATOM 2299 C CA . ARG A 1 295 ? 14.134 56.759 4.186 1.00 16.74 321 ARG A CA 1
ATOM 2300 C C . ARG A 1 295 ? 13.942 56.673 2.674 1.00 13.45 321 ARG A C 1
ATOM 2301 O O . ARG A 1 295 ? 14.087 55.593 2.097 1.00 12.53 321 ARG A O 1
ATOM 2309 N N . GLY A 1 296 ? 13.652 57.811 2.038 1.00 15.33 322 GLY A N 1
ATOM 2310 C CA . GLY A 1 296 ? 13.587 57.911 0.580 1.00 15.28 322 GLY A CA 1
ATOM 2311 C C . GLY A 1 296 ? 14.901 57.704 -0.130 1.00 16.16 322 GLY A C 1
ATOM 2312 O O . GLY A 1 296 ? 14.905 57.344 -1.289 1.00 17.18 322 GLY A O 1
ATOM 2313 N N . HIS A 1 297 ? 16.013 57.902 0.574 1.00 15.19 323 HIS A N 1
ATOM 2314 C CA . HIS A 1 297 ? 17.325 57.703 -0.013 1.00 16.50 323 HIS A CA 1
ATOM 2315 C C . HIS A 1 297 ? 17.662 56.234 -0.238 1.00 16.25 323 HIS A C 1
ATOM 2316 O O . HIS A 1 297 ? 18.670 55.929 -0.894 1.00 15.84 323 HIS A O 1
ATOM 2323 N N . LEU A 1 298 ? 16.838 55.333 0.303 1.00 14.32 324 LEU A N 1
ATOM 2324 C CA . LEU A 1 298 ? 16.937 53.902 0.008 1.00 13.49 324 LEU A CA 1
ATOM 2325 C C . LEU A 1 298 ? 16.230 53.511 -1.297 1.00 13.70 324 LEU A C 1
ATOM 2326 O O . LEU A 1 298 ? 16.274 52.364 -1.683 1.00 14.70 324 LEU A O 1
ATOM 2331 N N . LEU A 1 299 ? 15.563 54.442 -1.967 1.00 14.73 325 LEU A N 1
ATOM 2332 C CA . LEU A 1 299 ? 14.897 54.120 -3.224 1.00 16.21 325 LEU A CA 1
ATOM 2333 C C . LEU A 1 299 ? 15.796 54.419 -4.394 1.00 16.92 325 LEU A C 1
ATOM 2334 O O . LEU A 1 299 ? 16.476 55.434 -4.395 1.00 16.92 325 LEU A O 1
ATOM 2339 N N . GLU A 1 300 ? 15.733 53.570 -5.416 1.00 15.82 326 GLU A N 1
ATOM 2340 C CA . GLU A 1 300 ? 16.534 53.735 -6.616 1.00 15.85 326 GLU A CA 1
ATOM 2341 C C . GLU A 1 300 ? 15.643 53.717 -7.842 1.00 17.29 326 GLU A C 1
ATOM 2342 O O . GLU A 1 300 ? 14.852 52.793 -8.028 1.00 16.07 326 GLU A O 1
ATOM 2348 N N . GLU A 1 301 ? 15.783 54.748 -8.663 1.00 16.01 327 GLU A N 1
ATOM 2349 C CA . GLU A 1 301 ? 14.924 54.914 -9.828 1.00 14.93 327 GLU A CA 1
ATOM 2350 C C . GLU A 1 301 ? 15.463 54.106 -11.012 1.00 14.67 327 GLU A C 1
ATOM 2351 O O . GLU A 1 301 ? 16.659 54.076 -11.259 1.00 16.60 327 GLU A O 1
ATOM 2357 N N . ASN A 1 302 ? 14.565 53.497 -11.771 1.00 18.53 328 ASN A N 1
ATOM 2358 C CA . ASN A 1 302 ? 14.937 52.907 -13.047 1.00 17.25 328 ASN A CA 1
ATOM 2359 C C . ASN A 1 302 ? 13.707 52.834 -13.947 1.00 17.33 328 ASN A C 1
ATOM 2360 O O . ASN A 1 302 ? 12.709 53.534 -13.694 1.00 16.43 328 ASN A O 1
ATOM 2365 N N . LYS A 1 303 ? 13.778 52.012 -14.997 1.00 17.79 329 LYS A N 1
ATOM 2366 C CA . LYS A 1 303 ? 12.783 52.022 -16.057 1.00 17.50 329 LYS A CA 1
ATOM 2367 C C . LYS A 1 303 ? 12.416 50.578 -16.335 1.00 19.25 329 LYS A C 1
ATOM 2368 O O . LYS A 1 303 ? 13.285 49.741 -16.588 1.00 17.94 329 LYS A O 1
ATOM 2374 N N . TYR A 1 304 ? 11.119 50.318 -16.335 1.00 17.19 330 TYR A N 1
ATOM 2375 C CA . TYR A 1 304 ? 10.592 48.993 -16.526 1.00 17.54 330 TYR A CA 1
ATOM 2376 C C . TYR A 1 304 ? 9.253 49.076 -17.241 1.00 16.61 330 TYR A C 1
ATOM 2377 O O . TYR A 1 304 ? 8.396 49.885 -16.848 1.00 17.70 330 TYR A O 1
ATOM 2386 N N . ALA A 1 305 ? 9.103 48.262 -18.292 1.00 17.90 331 ALA A N 1
ATOM 2387 C CA . ALA A 1 305 ? 7.911 48.246 -19.153 1.00 19.07 331 ALA A CA 1
ATOM 2388 C C . ALA A 1 305 ? 7.484 49.667 -19.545 1.00 19.43 331 ALA A C 1
ATOM 2389 O O . ALA A 1 305 ? 6.319 50.042 -19.450 1.00 18.43 331 ALA A O 1
ATOM 2391 N N . GLY A 1 306 ? 8.466 50.461 -19.982 1.00 20.87 332 GLY A N 1
ATOM 2392 C CA . GLY A 1 306 ? 8.218 51.789 -20.503 1.00 18.94 332 GLY A CA 1
ATOM 2393 C C . GLY A 1 306 ? 7.754 52.836 -19.495 1.00 19.68 332 GLY A C 1
ATOM 2394 O O . GLY A 1 306 ? 7.258 53.884 -19.893 1.00 19.06 332 GLY A O 1
ATOM 2395 N N . LYS A 1 307 ? 7.988 52.582 -18.210 1.00 18.50 333 LYS A N 1
ATOM 2396 C CA . LYS A 1 307 ? 7.612 53.504 -17.132 1.00 20.99 333 LYS A CA 1
ATOM 2397 C C . LYS A 1 307 ? 8.753 53.681 -16.135 1.00 19.54 333 LYS A C 1
ATOM 2398 O O . LYS A 1 307 ? 9.606 52.813 -15.990 1.00 20.03 333 LYS A O 1
ATOM 2404 N N . THR A 1 308 ? 8.745 54.793 -15.406 1.00 16.10 334 THR A N 1
ATOM 2405 C CA . THR A 1 308 ? 9.625 54.923 -14.262 1.00 15.58 334 THR A CA 1
ATOM 2406 C C . THR A 1 308 ? 9.107 54.055 -13.124 1.00 16.42 334 THR A C 1
ATOM 2407 O O . THR A 1 308 ? 7.901 54.069 -12.796 1.00 14.65 334 THR A O 1
ATOM 2411 N N . VAL A 1 309 ? 10.017 53.300 -12.533 1.00 14.43 335 VAL A N 1
ATOM 2412 C CA . VAL A 1 309 ? 9.715 52.556 -11.308 1.00 15.26 335 VAL A CA 1
ATOM 2413 C C . VAL A 1 309 ? 10.831 52.798 -10.300 1.00 16.31 335 VAL A C 1
ATOM 2414 O O . VAL A 1 309 ? 11.892 53.334 -10.642 1.00 16.22 335 VAL A O 1
ATOM 2418 N N . TRP A 1 310 ? 10.575 52.406 -9.060 1.00 15.19 336 TRP A N 1
ATOM 2419 C CA . TRP A 1 310 ? 11.572 52.515 -8.011 1.00 13.65 336 TRP A CA 1
ATOM 2420 C C . TRP A 1 310 ? 11.713 51.158 -7.315 1.00 14.48 336 TRP A C 1
ATOM 2421 O O . TRP A 1 310 ? 10.713 50.500 -6.971 1.00 13.34 336 TRP A O 1
ATOM 2432 N N . TRP A 1 311 ? 12.967 50.764 -7.090 1.00 13.34 337 TRP A N 1
ATOM 2433 C CA . TRP A 1 311 ? 13.253 49.541 -6.361 1.00 13.54 337 TRP A CA 1
ATOM 2434 C C . TRP A 1 311 ? 13.852 49.914 -5.027 1.00 14.15 337 TRP A C 1
ATOM 2435 O O . TRP A 1 311 ? 14.292 51.041 -4.821 1.00 16.52 337 TRP A O 1
ATOM 2446 N N . LEU A 1 312 ? 13.812 48.966 -4.106 1.00 13.60 338 LEU A N 1
ATOM 2447 C CA . LEU A 1 312 ? 14.164 49.224 -2.730 1.00 12.53 338 LEU A CA 1
ATOM 2448 C C . LEU A 1 312 ? 15.585 48.721 -2.499 1.00 13.71 338 LEU A C 1
ATOM 2449 O O . LEU A 1 312 ? 15.853 47.526 -2.543 1.00 14.84 338 LEU A O 1
ATOM 2454 N N . TYR A 1 313 ? 16.467 49.654 -2.207 1.00 15.62 339 TYR A N 1
ATOM 2455 C CA . TYR A 1 313 ? 17.834 49.343 -1.939 1.00 13.50 339 TYR A CA 1
ATOM 2456 C C . TYR A 1 313 ? 18.119 49.469 -0.435 1.00 15.94 339 TYR A C 1
ATOM 2457 O O . TYR A 1 313 ? 18.923 50.282 0.042 1.00 12.66 339 TYR A O 1
ATOM 2466 N N . LYS A 1 314 ? 17.440 48.610 0.308 1.00 14.45 340 LYS A N 1
ATOM 2467 C CA . LYS A 1 314 ? 17.582 48.537 1.743 1.00 15.07 340 LYS A CA 1
ATOM 2468 C C . LYS A 1 314 ? 18.599 47.474 2.161 1.00 16.37 340 LYS A C 1
ATOM 2469 O O . LYS A 1 314 ? 19.175 47.578 3.234 1.00 14.07 340 LYS A O 1
ATOM 2475 N N . LEU A 1 315 ? 18.844 46.466 1.326 1.00 15.27 341 LEU A N 1
ATOM 2476 C CA . LEU A 1 315 ? 19.867 45.492 1.628 1.00 16.44 341 LEU A CA 1
ATOM 2477 C C . LEU A 1 315 ? 21.069 45.828 0.751 1.00 14.84 341 LEU A C 1
ATOM 2478 O O . LEU A 1 315 ? 21.156 45.445 -0.438 1.00 13.21 341 LEU A O 1
ATOM 2483 N N . ARG A 1 316 ? 21.993 46.570 1.345 1.00 15.25 342 ARG A N 1
ATOM 2484 C CA . ARG A 1 316 ? 22.968 47.316 0.569 1.00 16.48 342 ARG A CA 1
ATOM 2485 C C . ARG A 1 316 ? 24.324 46.593 0.562 1.00 17.57 342 ARG A C 1
ATOM 2486 O O . ARG A 1 316 ? 24.890 46.304 1.607 1.00 17.91 342 ARG A O 1
ATOM 2494 N N . GLY A 1 317 ? 24.848 46.331 -0.623 1.00 17.68 343 GLY A N 1
ATOM 2495 C CA . GLY A 1 317 ? 26.169 45.738 -0.756 1.00 21.72 343 GLY A CA 1
ATOM 2496 C C . GLY A 1 317 ? 27.194 46.848 -0.846 1.00 20.19 343 GLY A C 1
ATOM 2497 O O . GLY A 1 317 ? 26.870 48.006 -0.638 1.00 19.90 343 GLY A O 1
ATOM 2498 N N . THR A 1 318 ? 28.430 46.486 -1.161 1.00 22.23 344 THR A N 1
ATOM 2499 C CA . THR A 1 318 ? 29.509 47.463 -1.333 1.00 23.00 344 THR A CA 1
ATOM 2500 C C . THR A 1 318 ? 29.530 48.144 -2.696 1.00 24.41 344 THR A C 1
ATOM 2501 O O . THR A 1 318 ? 30.218 49.144 -2.850 1.00 24.11 344 THR A O 1
ATOM 2505 N N . ASP A 1 319 ? 28.790 47.615 -3.678 1.00 22.99 345 ASP A N 1
ATOM 2506 C CA . ASP A 1 319 ? 28.716 48.185 -5.028 1.00 23.76 345 ASP A CA 1
ATOM 2507 C C . ASP A 1 319 ? 27.260 48.344 -5.486 1.00 24.01 345 ASP A C 1
ATOM 2508 O O . ASP A 1 319 ? 26.503 47.345 -5.513 1.00 19.87 345 ASP A O 1
ATOM 2513 N N . LEU A 1 320 ? 26.848 49.577 -5.834 1.00 22.45 346 LEU A N 1
ATOM 2514 C CA . LEU A 1 320 ? 25.443 49.833 -6.258 1.00 22.43 346 LEU A CA 1
ATOM 2515 C C . LEU A 1 320 ? 24.967 48.831 -7.303 1.00 20.97 346 LEU A C 1
ATOM 2516 O O . LEU A 1 320 ? 23.841 48.300 -7.200 1.00 22.32 346 LEU A O 1
ATOM 2521 N N . LYS A 1 321 ? 25.807 48.564 -8.307 1.00 19.71 347 LYS A N 1
ATOM 2522 C CA . LYS A 1 321 ? 25.357 47.768 -9.461 1.00 19.50 347 LYS A CA 1
ATOM 2523 C C . LYS A 1 321 ? 25.765 46.285 -9.469 1.00 19.02 347 LYS A C 1
ATOM 2524 O O . LYS A 1 321 ? 25.705 45.614 -10.516 1.00 17.10 347 LYS A O 1
ATOM 2530 N N . THR A 1 322 ? 26.122 45.774 -8.288 1.00 17.26 348 THR A N 1
ATOM 2531 C CA . THR A 1 322 ? 26.275 44.347 -8.052 1.00 15.56 348 THR A CA 1
ATOM 2532 C C . THR A 1 322 ? 25.330 43.946 -6.920 1.00 15.47 348 THR A C 1
ATOM 2533 O O . THR A 1 322 ? 25.391 44.522 -5.843 1.00 16.27 348 THR A O 1
ATOM 2537 N N . ALA A 1 323 ? 24.435 42.995 -7.174 1.00 15.07 349 ALA A N 1
ATOM 2538 C CA . ALA A 1 323 ? 23.494 42.528 -6.159 1.00 15.03 349 ALA A CA 1
ATOM 2539 C C . ALA A 1 323 ? 24.252 41.694 -5.146 1.00 16.16 349 ALA A C 1
ATOM 2540 O O . ALA A 1 323 ? 25.043 40.850 -5.532 1.00 12.97 349 ALA A O 1
ATOM 2542 N N . PRO A 1 324 ? 24.012 41.929 -3.854 1.00 16.40 350 PRO A N 1
ATOM 2543 C CA . PRO A 1 324 ? 24.736 41.223 -2.794 1.00 17.51 350 PRO A CA 1
ATOM 2544 C C . PRO A 1 324 ? 24.226 39.793 -2.506 1.00 14.57 350 PRO A C 1
ATOM 2545 O O . PRO A 1 324 ? 23.025 39.526 -2.522 1.00 14.81 350 PRO A O 1
ATOM 2549 N N . LEU A 1 325 ? 25.144 38.891 -2.202 1.00 15.62 351 LEU A N 1
ATOM 2550 C CA . LEU A 1 325 ? 24.798 37.508 -1.818 1.00 16.28 351 LEU A CA 1
ATOM 2551 C C . LEU A 1 325 ? 24.725 37.314 -0.294 1.00 15.40 351 LEU A C 1
ATOM 2552 O O . LEU A 1 325 ? 24.246 36.273 0.188 1.00 17.78 351 LEU A O 1
ATOM 2557 N N . GLU A 1 326 ? 25.214 38.293 0.465 1.00 14.35 352 GLU A N 1
ATOM 2558 C CA . GLU A 1 326 ? 25.548 38.080 1.872 1.00 14.74 352 GLU A CA 1
ATOM 2559 C C . GLU A 1 326 ? 24.760 38.958 2.842 1.00 15.25 352 GLU A C 1
ATOM 2560 O O . GLU A 1 326 ? 25.123 39.050 4.014 1.00 17.85 352 GLU A O 1
ATOM 2566 N N . CYS A 1 327 ? 23.693 39.609 2.380 1.00 16.30 353 CYS A N 1
ATOM 2567 C CA . CYS A 1 327 ? 22.925 40.485 3.283 1.00 14.38 353 CYS A CA 1
ATOM 2568 C C . CYS A 1 327 ? 22.199 39.699 4.359 1.00 14.14 353 CYS A C 1
ATOM 2569 O O . CYS A 1 327 ? 21.569 38.693 4.061 1.00 14.62 353 CYS A O 1
ATOM 2572 N N . ASN A 1 328 ? 22.277 40.200 5.589 1.00 14.12 354 ASN A N 1
ATOM 2573 C CA . ASN A 1 328 ? 21.523 39.722 6.731 1.00 14.75 354 ASN A CA 1
ATOM 2574 C C . ASN A 1 328 ? 20.098 40.307 6.694 1.00 16.68 354 ASN A C 1
ATOM 2575 O O . ASN A 1 328 ? 19.897 41.446 6.270 1.00 19.07 354 ASN A O 1
ATOM 2580 N N . ASN A 1 329 ? 19.110 39.544 7.127 1.00 14.07 355 ASN A N 1
ATOM 2581 C CA . ASN A 1 329 ? 17.740 40.032 7.174 1.00 15.90 355 ASN A CA 1
ATOM 2582 C C . ASN A 1 329 ? 17.387 40.328 8.617 1.00 14.43 355 ASN A C 1
ATOM 2583 O O . ASN A 1 329 ? 17.460 39.452 9.497 1.00 12.07 355 ASN A O 1
ATOM 2588 N N . VAL A 1 330 ? 17.084 41.584 8.878 1.00 15.35 356 VAL A N 1
ATOM 2589 C CA A VAL A 1 330 ? 16.633 42.034 10.194 0.50 15.61 356 VAL A CA 1
ATOM 2590 C CA B VAL A 1 330 ? 16.699 41.976 10.212 0.50 14.24 356 VAL A CA 1
ATOM 2591 C C . VAL A 1 330 ? 15.286 41.426 10.517 1.00 14.00 356 VAL A C 1
ATOM 2592 O O . VAL A 1 330 ? 14.384 41.466 9.684 1.00 15.71 356 VAL A O 1
ATOM 2599 N N . VAL A 1 331 ? 15.134 40.899 11.737 1.00 15.23 357 VAL A N 1
ATOM 2600 C CA . VAL A 1 331 ? 13.882 40.330 12.214 1.00 11.23 357 VAL A CA 1
ATOM 2601 C C . VAL A 1 331 ? 13.262 41.181 13.341 1.00 12.71 357 VAL A C 1
ATOM 2602 O O . VAL A 1 331 ? 12.057 41.395 13.361 1.00 11.82 357 VAL A O 1
ATOM 2606 N N . LEU A 1 332 ? 14.092 41.646 14.274 1.00 11.56 358 LEU A N 1
ATOM 2607 C CA . LEU A 1 332 ? 13.671 42.500 15.379 1.00 13.43 358 LEU A CA 1
ATOM 2608 C C . LEU A 1 332 ? 14.685 43.612 15.581 1.00 15.06 358 LEU A C 1
ATOM 2609 O O . LEU A 1 332 ? 15.853 43.354 15.900 1.00 16.33 358 LEU A O 1
ATOM 2614 N N . ARG A 1 333 ? 14.237 44.850 15.388 1.00 16.42 359 ARG A N 1
ATOM 2615 C CA . ARG A 1 333 ? 15.077 46.014 15.645 1.00 15.14 359 ARG A CA 1
ATOM 2616 C C . ARG A 1 333 ? 14.369 47.082 16.453 1.00 12.97 359 ARG A C 1
ATOM 2617 O O . ARG A 1 333 ? 13.133 47.121 16.552 1.00 12.57 359 ARG A O 1
ATOM 2625 N N . LEU A 1 334 ? 15.172 47.944 17.051 1.00 16.02 360 LEU A N 1
ATOM 2626 C CA . LEU A 1 334 ? 14.677 48.978 17.987 1.00 14.63 360 LEU A CA 1
ATOM 2627 C C . LEU A 1 334 ? 13.570 49.904 17.449 1.00 15.65 360 LEU A C 1
ATOM 2628 O O . LEU A 1 334 ? 12.646 50.214 18.166 1.00 16.34 360 LEU A O 1
ATOM 2633 N N . SER A 1 335 ? 13.676 50.387 16.214 1.00 15.71 361 SER A N 1
ATOM 2634 C CA . SER A 1 335 ? 12.633 51.260 15.657 1.00 15.30 361 SER A CA 1
ATOM 2635 C C . SER A 1 335 ? 11.236 50.624 15.742 1.00 16.31 361 SER A C 1
ATOM 2636 O O . SER A 1 335 ? 10.257 51.309 16.020 1.00 13.69 361 SER A O 1
ATOM 2639 N N . GLU A 1 336 ? 11.129 49.312 15.534 1.00 15.05 362 GLU A N 1
ATOM 2640 C CA . GLU A 1 336 ? 9.814 48.671 15.675 1.00 15.03 362 GLU A CA 1
ATOM 2641 C C . GLU A 1 336 ? 9.226 48.883 17.061 1.00 13.79 362 GLU A C 1
ATOM 2642 O O . GLU A 1 336 ? 8.025 49.136 17.185 1.00 11.95 362 GLU A O 1
ATOM 2648 N N . VAL A 1 337 ? 10.055 48.764 18.090 1.00 12.78 363 VAL A N 1
ATOM 2649 C CA . VAL A 1 337 ? 9.595 48.894 19.461 1.00 14.18 363 VAL A CA 1
ATOM 2650 C C . VAL A 1 337 ? 9.033 50.303 19.721 1.00 14.13 363 VAL A C 1
ATOM 2651 O O . VAL A 1 337 ? 7.983 50.456 20.361 1.00 12.49 363 VAL A O 1
ATOM 2655 N N . TYR A 1 338 ? 9.710 51.317 19.203 1.00 13.85 364 TYR A N 1
ATOM 2656 C CA . TYR A 1 338 ? 9.192 52.687 19.254 1.00 14.91 364 TYR A CA 1
ATOM 2657 C C . TYR A 1 338 ? 7.801 52.757 18.606 1.00 15.55 364 TYR A C 1
ATOM 2658 O O . TYR A 1 338 ? 6.877 53.349 19.158 1.00 15.25 364 TYR A O 1
ATOM 2667 N N . LEU A 1 339 ? 7.656 52.146 17.435 1.00 14.20 365 LEU A N 1
ATOM 2668 C CA . LEU A 1 339 ? 6.354 52.145 16.749 1.00 14.22 365 LEU A CA 1
ATOM 2669 C C . LEU A 1 339 ? 5.305 51.309 17.480 1.00 13.28 365 LEU A C 1
ATOM 2670 O O . LEU A 1 339 ? 4.137 51.683 17.453 1.00 13.76 365 LEU A O 1
ATOM 2675 N N . ILE A 1 340 ? 5.700 50.209 18.145 1.00 13.30 366 ILE A N 1
ATOM 2676 C CA . ILE A 1 340 ? 4.748 49.449 18.989 1.00 13.18 366 ILE A CA 1
ATOM 2677 C C . ILE A 1 340 ? 4.241 50.334 20.159 1.00 12.50 366 ILE A C 1
ATOM 2678 O O . ILE A 1 340 ? 3.038 50.413 20.433 1.00 13.61 366 ILE A O 1
ATOM 2683 N N . ALA A 1 341 ? 5.153 51.002 20.842 1.00 13.35 367 ALA A N 1
ATOM 2684 C CA . ALA A 1 341 ? 4.739 51.920 21.908 1.00 13.50 367 ALA A CA 1
ATOM 2685 C C . ALA A 1 341 ? 3.800 53.028 21.371 1.00 14.80 367 ALA A C 1
ATOM 2686 O O . ALA A 1 341 ? 2.783 53.366 22.003 1.00 13.33 367 ALA A O 1
ATOM 2688 N N . ALA A 1 342 ? 4.146 53.574 20.205 1.00 12.84 368 ALA A N 1
ATOM 2689 C CA . ALA A 1 342 ? 3.351 54.621 19.559 1.00 14.39 368 ALA A CA 1
ATOM 2690 C C . ALA A 1 342 ? 1.967 54.115 19.209 1.00 13.72 368 ALA A C 1
ATOM 2691 O O . ALA A 1 342 ? 0.966 54.814 19.450 1.00 13.60 368 ALA A O 1
ATOM 2693 N N . GLU A 1 343 ? 1.890 52.909 18.652 1.00 13.47 369 GLU A N 1
ATOM 2694 C CA . GLU A 1 343 ? 0.573 52.363 18.253 1.00 12.05 369 GLU A CA 1
ATOM 2695 C C . GLU A 1 343 ? -0.316 52.032 19.460 1.00 11.97 369 GLU A C 1
ATOM 2696 O O . GLU A 1 343 ? -1.509 52.379 19.510 1.00 11.97 369 GLU A O 1
ATOM 2702 N N . ALA A 1 344 ? 0.258 51.344 20.431 1.00 11.61 370 ALA A N 1
ATOM 2703 C CA . ALA A 1 344 ? -0.473 50.924 21.609 1.00 12.64 370 ALA A CA 1
ATOM 2704 C C . ALA A 1 344 ? -0.878 52.158 22.430 1.00 13.67 370 ALA A C 1
ATOM 2705 O O . ALA A 1 344 ? -2.011 52.247 22.920 1.00 14.42 370 ALA A O 1
ATOM 2707 N N . GLY A 1 345 ? 0.029 53.120 22.552 1.00 13.22 371 GLY A N 1
ATOM 2708 C CA . GLY A 1 345 ? -0.267 54.394 23.249 1.00 15.70 371 GLY A CA 1
ATOM 2709 C C . GLY A 1 345 ? -1.443 55.129 22.610 1.00 13.96 371 GLY A C 1
ATOM 2710 O O . GLY A 1 345 ? -2.332 55.625 23.285 1.00 15.81 371 GLY A O 1
ATOM 2711 N N . CYS A 1 346 ? -1.443 55.170 21.282 1.00 16.27 372 CYS A N 1
ATOM 2712 C CA . CYS A 1 346 ? -2.524 55.784 20.558 1.00 17.40 372 CYS A CA 1
ATOM 2713 C C . CYS A 1 346 ? -3.844 55.063 20.875 1.00 18.37 372 CYS A C 1
ATOM 2714 O O . CYS A 1 346 ? -4.840 55.701 21.176 1.00 19.38 372 CYS A O 1
ATOM 2717 N N . LYS A 1 347 ? -3.834 53.729 20.875 1.00 15.12 373 LYS A N 1
ATOM 2718 C CA . LYS A 1 347 ? -5.038 52.969 21.193 1.00 16.99 373 LYS A CA 1
ATOM 2719 C C . LYS A 1 347 ? -5.499 53.110 22.634 1.00 18.86 373 LYS A C 1
ATOM 2720 O O . LYS A 1 347 ? -6.683 53.014 22.916 1.00 17.79 373 LYS A O 1
ATOM 2726 N N . LEU A 1 348 ? -4.562 53.315 23.551 1.00 15.69 374 LEU A N 1
ATOM 2727 C CA . LEU A 1 348 ? -4.895 53.460 24.972 1.00 16.93 374 LEU A CA 1
ATOM 2728 C C . LEU A 1 348 ? -5.416 54.835 25.395 1.00 16.89 374 LEU A C 1
ATOM 2729 O O . LEU A 1 348 ? -6.182 54.940 26.348 1.00 14.61 374 LEU A O 1
ATOM 2734 N N . GLY A 1 349 ? -4.982 55.897 24.730 1.00 16.44 375 GLY A N 1
ATOM 2735 C CA . GLY A 1 349 ? -5.227 57.249 25.223 1.00 16.10 375 GLY A CA 1
ATOM 2736 C C . GLY A 1 349 ? -4.510 57.586 26.515 1.00 17.47 375 GLY A C 1
ATOM 2737 O O . GLY A 1 349 ? -3.606 56.859 26.958 1.00 17.10 375 GLY A O 1
ATOM 2738 N N . GLY A 1 350 ? -4.904 58.706 27.126 1.00 18.58 376 GLY A N 1
ATOM 2739 C CA . GLY A 1 350 ? -4.315 59.122 28.391 1.00 18.52 376 GLY A CA 1
ATOM 2740 C C . GLY A 1 350 ? -2.815 59.327 28.356 1.00 18.72 376 GLY A C 1
ATOM 2741 O O . GLY A 1 350 ? -2.251 59.756 27.340 1.00 20.49 376 GLY A O 1
ATOM 2742 N N . ASP A 1 351 ? -2.166 58.991 29.474 1.00 18.09 377 ASP A N 1
ATOM 2743 C CA . ASP A 1 351 ? -0.733 59.154 29.640 1.00 19.64 377 ASP A CA 1
ATOM 2744 C C . ASP A 1 351 ? 0.052 58.297 28.656 1.00 18.39 377 ASP A C 1
ATOM 2745 O O . ASP A 1 351 ? 1.084 58.719 28.156 1.00 17.99 377 ASP A O 1
ATOM 2750 N N . ALA A 1 352 ? -0.435 57.097 28.375 1.00 18.75 378 ALA A N 1
ATOM 2751 C CA . ALA A 1 352 ? 0.207 56.234 27.383 1.00 19.16 378 ALA A CA 1
ATOM 2752 C C . ALA A 1 352 ? 0.263 56.908 26.021 1.00 17.03 378 ALA A C 1
ATOM 2753 O O . ALA A 1 352 ? 1.248 56.746 25.294 1.00 18.02 378 ALA A O 1
ATOM 2755 N N . ALA A 1 353 ? -0.795 57.638 25.666 1.00 16.58 379 ALA A N 1
ATOM 2756 C CA . ALA A 1 353 ? -0.820 58.405 24.412 1.00 16.74 379 ALA A CA 1
ATOM 2757 C C . ALA A 1 353 ? 0.211 59.526 24.415 1.00 17.06 379 ALA A C 1
ATOM 2758 O O . ALA A 1 353 ? 0.898 59.715 23.422 1.00 15.76 379 ALA A O 1
ATOM 2760 N N . VAL A 1 354 ? 0.307 60.292 25.501 1.00 17.41 380 VAL A N 1
ATOM 2761 C CA . VAL A 1 354 ? 1.319 61.341 25.583 1.00 16.15 380 VAL A CA 1
ATOM 2762 C C . VAL A 1 354 ? 2.718 60.747 25.353 1.00 16.74 380 VAL A C 1
ATOM 2763 O O . VAL A 1 354 ? 3.516 61.264 24.561 1.00 13.74 380 VAL A O 1
ATOM 2767 N N . GLN A 1 355 ? 3.030 59.668 26.066 1.00 15.28 381 GLN A N 1
ATOM 2768 C CA . GLN A 1 355 ? 4.326 59.021 25.950 1.00 14.78 381 GLN A CA 1
ATOM 2769 C C . GLN A 1 355 ? 4.535 58.406 24.553 1.00 14.87 381 GLN A C 1
ATOM 2770 O O . GLN A 1 355 ? 5.603 58.529 23.976 1.00 13.25 381 GLN A O 1
ATOM 2776 N N . GLY A 1 356 ? 3.485 57.806 23.993 1.00 13.04 382 GLY A N 1
ATOM 2777 C CA . GLY A 1 356 ? 3.573 57.140 22.698 1.00 14.46 382 GLY A CA 1
ATOM 2778 C C . GLY A 1 356 ? 3.770 58.153 21.594 1.00 14.21 382 GLY A C 1
ATOM 2779 O O . GLY A 1 356 ? 4.453 57.882 20.611 1.00 12.55 382 GLY A O 1
ATOM 2780 N N . LEU A 1 357 ? 3.202 59.343 21.777 1.00 16.71 383 LEU A N 1
ATOM 2781 C CA . LEU A 1 357 ? 3.437 60.432 20.826 1.00 16.61 383 LEU A CA 1
ATOM 2782 C C . LEU A 1 357 ? 4.916 60.836 20.845 1.00 16.31 383 LEU A C 1
ATOM 2783 O O . LEU A 1 357 ? 5.490 61.150 19.813 1.00 15.28 383 LEU A O 1
ATOM 2788 N N . GLY A 1 358 ? 5.513 60.848 22.034 1.00 17.70 384 GLY A N 1
ATOM 2789 C CA . GLY A 1 358 ? 6.935 61.160 22.188 1.00 15.83 384 GLY A CA 1
ATOM 2790 C C . GLY A 1 358 ? 7.775 60.164 21.384 1.00 15.45 384 GLY A C 1
ATOM 2791 O O . GLY A 1 358 ? 8.665 60.542 20.608 1.00 14.80 384 GLY A O 1
ATOM 2792 N N . TYR A 1 359 ? 7.463 58.890 21.539 1.00 15.64 385 TYR A N 1
ATOM 2793 C CA . TYR A 1 359 ? 8.153 57.844 20.783 1.00 14.50 385 TYR A CA 1
ATOM 2794 C C . TYR A 1 359 ? 7.911 57.932 19.272 1.00 14.10 385 TYR A C 1
ATOM 2795 O O . TYR A 1 359 ? 8.846 57.741 18.473 1.00 15.50 385 TYR A O 1
ATOM 2804 N N . LEU A 1 360 ? 6.672 58.236 18.878 1.00 12.52 386 LEU A N 1
ATOM 2805 C CA . LEU A 1 360 ? 6.351 58.400 17.469 1.00 12.75 386 LEU A CA 1
ATOM 2806 C C . LEU A 1 360 ? 7.243 59.498 16.903 1.00 13.20 386 LEU A C 1
ATOM 2807 O O . LEU A 1 360 ? 7.862 59.281 15.887 1.00 11.47 386 LEU A O 1
ATOM 2812 N N . ASN A 1 361 ? 7.321 60.649 17.590 1.00 12.83 387 ASN A N 1
ATOM 2813 C CA . ASN A 1 361 ? 8.117 61.786 17.125 1.00 13.97 387 ASN A CA 1
ATOM 2814 C C . ASN A 1 361 ? 9.585 61.479 17.022 1.00 13.25 387 ASN A C 1
ATOM 2815 O O . ASN A 1 361 ? 10.270 61.989 16.140 1.00 14.75 387 ASN A O 1
ATOM 2820 N N . GLU A 1 362 ? 10.091 60.654 17.927 1.00 11.96 388 GLU A N 1
ATOM 2821 C CA . GLU A 1 362 ? 11.498 60.256 17.814 1.00 13.36 388 GLU A CA 1
ATOM 2822 C C . GLU A 1 362 ? 11.799 59.617 16.472 1.00 12.93 388 GLU A C 1
ATOM 2823 O O . GLU A 1 362 ? 12.851 59.897 15.857 1.00 15.81 388 GLU A O 1
ATOM 2829 N N . ILE A 1 363 ? 10.873 58.794 15.986 1.00 15.21 389 ILE A N 1
ATOM 2830 C CA . ILE A 1 363 ? 11.067 58.101 14.706 1.00 14.99 389 ILE A CA 1
ATOM 2831 C C . ILE A 1 363 ? 10.819 59.071 13.538 1.00 11.22 389 ILE A C 1
ATOM 2832 O O . ILE A 1 363 ? 11.549 59.071 12.520 1.00 11.74 389 ILE A O 1
ATOM 2837 N N . VAL A 1 364 ? 9.784 59.898 13.670 1.00 15.41 390 VAL A N 1
ATOM 2838 C CA . VAL A 1 364 ? 9.451 60.877 12.632 1.00 13.24 390 VAL A CA 1
ATOM 2839 C C . VAL A 1 364 ? 10.614 61.814 12.397 1.00 15.19 390 VAL A C 1
ATOM 2840 O O . VAL A 1 364 ? 10.996 62.079 11.259 1.00 14.77 390 VAL A O 1
ATOM 2844 N N . LYS A 1 365 ? 11.188 62.310 13.491 1.00 16.90 391 LYS A N 1
ATOM 2845 C CA . LYS A 1 365 ? 12.248 63.303 13.416 1.00 15.05 391 LYS A CA 1
ATOM 2846 C C . LYS A 1 365 ? 13.585 62.713 13.025 1.00 14.93 391 LYS A C 1
ATOM 2847 O O . LYS A 1 365 ? 14.424 63.408 12.442 1.00 16.05 391 LYS A O 1
ATOM 2853 N N . ARG A 1 366 ? 13.822 61.452 13.371 1.00 14.87 392 ARG A N 1
ATOM 2854 C CA . ARG A 1 366 ? 15.025 60.785 12.881 1.00 14.23 392 ARG A CA 1
ATOM 2855 C C . ARG A 1 366 ? 14.938 60.677 11.358 1.00 15.19 392 ARG A C 1
ATOM 2856 O O . ARG A 1 366 ? 15.934 60.833 10.670 1.00 17.33 392 ARG A O 1
ATOM 2864 N N . GLY A 1 367 ? 13.750 60.387 10.841 1.00 14.85 393 GLY A N 1
ATOM 2865 C CA . GLY A 1 367 ? 13.528 60.336 9.402 1.00 15.20 393 GLY A CA 1
ATOM 2866 C C . GLY A 1 367 ? 13.771 61.684 8.727 1.00 16.53 393 GLY A C 1
ATOM 2867 O O . GLY A 1 367 ? 14.520 61.755 7.757 1.00 15.51 393 GLY A O 1
ATOM 2868 N N . ASN A 1 368 ? 13.193 62.742 9.292 1.00 16.27 394 ASN A N 1
ATOM 2869 C CA . ASN A 1 368 ? 13.357 64.126 8.811 1.00 15.02 394 ASN A CA 1
ATOM 2870 C C . ASN A 1 368 ? 13.169 65.075 10.004 1.00 15.32 394 ASN A C 1
ATOM 2871 O O . ASN A 1 368 ? 12.066 65.170 10.535 1.00 15.63 394 ASN A O 1
ATOM 2876 N N . PRO A 1 369 ? 14.243 65.737 10.462 1.00 15.70 395 PRO A N 1
ATOM 2877 C CA . PRO A 1 369 ? 14.121 66.582 11.642 1.00 16.57 395 PRO A CA 1
ATOM 2878 C C . PRO A 1 369 ? 13.172 67.780 11.487 1.00 19.08 395 PRO A C 1
ATOM 2879 O O . PRO A 1 369 ? 12.786 68.384 12.521 1.00 18.90 395 PRO A O 1
ATOM 2883 N N . ASP A 1 370 ? 12.800 68.121 10.246 1.00 18.90 396 ASP A N 1
ATOM 2884 C CA . ASP A 1 370 ? 11.847 69.196 9.989 1.00 19.77 396 ASP A CA 1
ATOM 2885 C C . ASP A 1 370 ? 10.373 68.777 10.196 1.00 17.96 396 ASP A C 1
ATOM 2886 O O . ASP A 1 370 ? 9.484 69.618 10.130 1.00 19.01 396 ASP A O 1
ATOM 2891 N N . ASN A 1 371 ? 10.117 67.495 10.432 1.00 17.01 397 ASN A N 1
ATOM 2892 C CA . ASN A 1 371 ? 8.763 66.984 10.574 1.00 17.67 397 ASN A CA 1
ATOM 2893 C C . ASN A 1 371 ? 8.421 66.773 12.035 1.00 17.28 397 ASN A C 1
ATOM 2894 O O . ASN A 1 371 ? 9.304 66.667 12.891 1.00 15.98 397 ASN A O 1
ATOM 2899 N N . GLU A 1 372 ? 7.129 66.716 12.314 1.00 16.03 398 GLU A N 1
ATOM 2900 C CA . GLU A 1 372 ? 6.658 66.389 13.662 1.00 17.35 398 GLU A CA 1
ATOM 2901 C C . GLU A 1 372 ? 5.275 65.779 13.587 1.00 14.08 398 GLU A C 1
ATOM 2902 O O . GLU A 1 372 ? 4.616 65.857 12.551 1.00 16.47 398 GLU A O 1
ATOM 2908 N N . VAL A 1 373 ? 4.822 65.152 14.666 1.00 14.13 399 VAL A N 1
ATOM 2909 C CA . VAL A 1 373 ? 3.389 64.825 14.777 1.00 13.58 399 VAL A CA 1
ATOM 2910 C C . VAL A 1 373 ? 2.849 65.515 16.032 1.00 16.29 399 VAL A C 1
ATOM 2911 O O . VAL A 1 373 ? 3.352 65.276 17.147 1.00 14.77 399 VAL A O 1
ATOM 2915 N N . THR A 1 374 ? 1.878 66.405 15.835 1.00 14.53 400 THR A N 1
ATOM 2916 C CA . THR A 1 374 ? 1.184 67.075 16.947 1.00 15.82 400 THR A CA 1
ATOM 2917 C C . THR A 1 374 ? 0.105 66.122 17.503 1.00 15.83 400 THR A C 1
ATOM 2918 O O . THR A 1 374 ? -0.355 65.214 16.811 1.00 13.90 400 THR A O 1
ATOM 2930 N N . ALA A 1 376 ? -3.005 66.577 17.850 1.00 14.00 402 ALA A N 1
ATOM 2931 C CA . ALA A 1 376 ? -4.211 66.650 16.997 1.00 14.98 402 ALA A CA 1
ATOM 2932 C C . ALA A 1 376 ? -4.124 65.650 15.836 1.00 15.93 402 ALA A C 1
ATOM 2933 O O . ALA A 1 376 ? -5.130 65.140 15.368 1.00 16.98 402 ALA A O 1
ATOM 2935 N N . ASP A 1 377 ? -2.905 65.379 15.387 1.00 14.18 403 ASP A N 1
ATOM 2936 C CA . ASP A 1 377 ? -2.653 64.485 14.252 1.00 15.30 403 ASP A CA 1
ATOM 2937 C C . ASP A 1 377 ? -2.271 63.051 14.680 1.00 14.37 403 ASP A C 1
ATOM 2938 O O . ASP A 1 377 ? -1.889 62.220 13.826 1.00 14.49 403 ASP A O 1
ATOM 2943 N N . TYR A 1 378 ? -2.324 62.761 15.983 1.00 14.64 404 TYR A N 1
ATOM 2944 C CA . TYR A 1 378 ? -1.886 61.454 16.511 1.00 16.72 404 TYR A CA 1
ATOM 2945 C C . TYR A 1 378 ? -3.030 60.448 16.449 1.00 18.09 404 TYR A C 1
ATOM 2946 O O . TYR A 1 378 ? -3.742 60.228 17.437 1.00 16.91 404 TYR A O 1
ATOM 2955 N N . THR A 1 379 ? -3.183 59.861 15.266 1.00 15.40 405 THR A N 1
ATOM 2956 C CA . THR A 1 379 ? -4.208 58.895 14.964 1.00 14.61 405 THR A CA 1
ATOM 2957 C C . THR A 1 379 ? -3.557 57.547 14.641 1.00 15.72 405 THR A C 1
ATOM 2958 O O . THR A 1 379 ? -2.380 57.479 14.305 1.00 15.18 405 THR A O 1
ATOM 2962 N N . LEU A 1 380 ? -4.338 56.483 14.699 1.00 15.43 406 LEU A N 1
ATOM 2963 C CA . LEU A 1 380 ? -3.838 55.165 14.307 1.00 15.19 406 LEU A CA 1
ATOM 2964 C C . LEU A 1 380 ? -3.284 55.165 12.865 1.00 14.69 406 LEU A C 1
ATOM 2965 O O . LEU A 1 380 ? -2.200 54.644 12.611 1.00 16.55 406 LEU A O 1
ATOM 2970 N N . ASP A 1 381 ? -4.010 55.779 11.920 1.00 16.41 407 ASP A N 1
ATOM 2971 C CA . ASP A 1 381 ? -3.534 55.840 10.527 1.00 15.07 407 ASP A CA 1
ATOM 2972 C C . ASP A 1 381 ? -2.171 56.523 10.424 1.00 14.63 407 ASP A C 1
ATOM 2973 O O . ASP A 1 381 ? -1.324 56.129 9.629 1.00 14.83 407 ASP A O 1
ATOM 2978 N N . ARG A 1 382 ? -1.952 57.542 11.241 1.00 13.55 408 ARG A N 1
ATOM 2979 C CA . ARG A 1 382 ? -0.690 58.243 11.230 1.00 12.90 408 ARG A CA 1
ATOM 2980 C C . ARG A 1 382 ? 0.441 57.345 11.710 1.00 14.60 408 ARG A C 1
ATOM 2981 O O . ARG A 1 382 ? 1.547 57.400 11.178 1.00 12.84 408 ARG A O 1
ATOM 2989 N N . VAL A 1 383 ? 0.177 56.525 12.713 1.00 14.47 409 VAL A N 1
ATOM 2990 C CA . VAL A 1 383 ? 1.196 55.586 13.193 1.00 12.69 409 VAL A CA 1
ATOM 2991 C C . VAL A 1 383 ? 1.415 54.491 12.137 1.00 12.25 409 VAL A C 1
ATOM 2992 O O . VAL A 1 383 ? 2.543 54.108 11.858 1.00 10.90 409 VAL A O 1
ATOM 2996 N N . LEU A 1 384 ? 0.345 54.038 11.489 1.00 12.81 410 LEU A N 1
ATOM 2997 C CA . LEU A 1 384 ? 0.514 53.007 10.458 1.00 12.57 410 LEU A CA 1
ATOM 2998 C C . LEU A 1 384 ? 1.262 53.564 9.253 1.00 10.41 410 LEU A C 1
ATOM 2999 O O . LEU A 1 384 ? 2.060 52.826 8.667 1.00 12.54 410 LEU A O 1
ATOM 3004 N N . ASP A 1 385 ? 1.021 54.829 8.887 1.00 13.35 411 ASP A N 1
ATOM 3005 C CA . ASP A 1 385 ? 1.807 55.491 7.827 1.00 13.75 411 ASP A CA 1
ATOM 3006 C C . ASP A 1 385 ? 3.285 55.568 8.225 1.00 13.41 411 ASP A C 1
ATOM 3007 O O . ASP A 1 385 ? 4.151 55.413 7.382 1.00 12.74 411 ASP A O 1
ATOM 3012 N N . GLU A 1 386 ? 3.572 55.778 9.508 1.00 14.00 412 GLU A N 1
ATOM 3013 C CA . GLU A 1 386 ? 4.974 55.798 9.960 1.00 11.94 412 GLU A CA 1
ATOM 3014 C C . GLU A 1 386 ? 5.606 54.413 9.831 1.00 14.68 412 GLU A C 1
ATOM 3015 O O . GLU A 1 386 ? 6.757 54.283 9.385 1.00 14.15 412 GLU A O 1
ATOM 3021 N N . ARG A 1 387 ? 4.840 53.378 10.188 1.00 11.81 413 ARG A N 1
ATOM 3022 C CA . ARG A 1 387 ? 5.264 52.001 9.985 1.00 13.52 413 ARG A CA 1
ATOM 3023 C C . ARG A 1 387 ? 5.537 51.712 8.516 1.00 12.74 413 ARG A C 1
ATOM 3024 O O . ARG A 1 387 ? 6.530 51.073 8.201 1.00 12.08 413 ARG A O 1
ATOM 3032 N N . SER A 1 388 ? 4.645 52.165 7.632 1.00 13.18 414 SER A N 1
ATOM 3033 C CA . SER A 1 388 ? 4.845 52.019 6.196 1.00 12.33 414 SER A CA 1
ATOM 3034 C C . SER A 1 388 ? 6.228 52.545 5.773 1.00 12.56 414 SER A C 1
ATOM 3035 O O . SER A 1 388 ? 6.990 51.869 5.078 1.00 13.49 414 SER A O 1
ATOM 3038 N N . LYS A 1 389 ? 6.517 53.780 6.195 1.00 14.33 415 LYS A N 1
ATOM 3039 C CA . LYS A 1 389 ? 7.775 54.459 5.868 1.00 15.82 415 LYS A CA 1
ATOM 3040 C C . LYS A 1 389 ? 8.984 53.724 6.405 1.00 15.27 415 LYS A C 1
ATOM 3041 O O . LYS A 1 389 ? 9.973 53.488 5.692 1.00 13.59 415 LYS A O 1
ATOM 3047 N N . GLU A 1 390 ? 8.897 53.357 7.672 1.00 14.12 416 GLU A N 1
ATOM 3048 C CA . GLU A 1 390 ? 10.046 52.830 8.403 1.00 14.43 416 GLU A CA 1
ATOM 3049 C C . GLU A 1 390 ? 10.368 51.376 8.077 1.00 13.76 416 GLU A C 1
ATOM 3050 O O . GLU A 1 390 ? 11.528 51.006 8.028 1.00 13.64 416 GLU A O 1
ATOM 3056 N N . LEU A 1 391 ? 9.342 50.557 7.885 1.00 13.28 417 LEU A N 1
ATOM 3057 C CA . LEU A 1 391 ? 9.518 49.091 7.909 1.00 13.15 417 LEU A CA 1
ATOM 3058 C C . LEU A 1 391 ? 9.339 48.442 6.532 1.00 11.66 417 LEU A C 1
ATOM 3059 O O . LEU A 1 391 ? 9.258 47.211 6.439 1.00 11.36 417 LEU A O 1
ATOM 3064 N N . VAL A 1 392 ? 9.332 49.258 5.469 1.00 12.64 418 VAL A N 1
ATOM 3065 C CA . VAL A 1 392 ? 9.270 48.744 4.106 1.00 12.36 418 VAL A CA 1
ATOM 3066 C C . VAL A 1 392 ? 10.396 47.731 3.871 1.00 11.49 418 VAL A C 1
ATOM 3067 O O . VAL A 1 392 ? 11.555 47.950 4.262 1.00 14.29 418 VAL A O 1
ATOM 3071 N N . GLY A 1 393 ? 10.054 46.597 3.270 1.00 11.50 419 GLY A N 1
ATOM 3072 C CA . GLY A 1 393 ? 11.074 45.580 3.001 1.00 10.93 419 GLY A CA 1
ATOM 3073 C C . GLY A 1 393 ? 11.333 44.617 4.156 1.00 9.43 419 GLY A C 1
ATOM 3074 O O . GLY A 1 393 ? 12.148 43.689 4.001 1.00 11.98 419 GLY A O 1
ATOM 3075 N N . GLU A 1 394 ? 10.705 44.862 5.310 1.00 11.75 420 GLU A N 1
ATOM 3076 C CA . GLU A 1 394 ? 10.986 44.120 6.549 1.00 13.48 420 GLU A CA 1
ATOM 3077 C C . GLU A 1 394 ? 9.831 43.194 6.929 1.00 12.41 420 GLU A C 1
ATOM 3078 O O . GLU A 1 394 ? 9.838 42.566 7.999 1.00 12.75 420 GLU A O 1
ATOM 3084 N N . GLY A 1 395 ? 8.837 43.084 6.057 1.00 14.68 421 GLY A N 1
ATOM 3085 C CA . GLY A 1 395 ? 7.833 42.027 6.195 1.00 15.23 421 GLY A CA 1
ATOM 3086 C C . GLY A 1 395 ? 6.653 42.341 7.090 1.00 16.43 421 GLY A C 1
ATOM 3087 O O . GLY A 1 395 ? 6.035 41.411 7.628 1.00 14.97 421 GLY A O 1
ATOM 3088 N N . HIS A 1 396 ? 6.345 43.627 7.281 1.00 13.52 422 HIS A N 1
ATOM 3089 C CA . HIS A 1 396 ? 5.283 44.030 8.227 1.00 12.24 422 HIS A CA 1
ATOM 3090 C C . HIS A 1 396 ? 3.980 44.489 7.591 1.00 12.81 422 HIS A C 1
ATOM 3091 O O . HIS A 1 396 ? 2.912 44.271 8.168 1.00 13.24 422 HIS A O 1
ATOM 3098 N N . ARG A 1 397 ? 4.060 45.214 6.469 1.00 13.34 423 ARG A N 1
ATOM 3099 C CA . ARG A 1 397 ? 2.924 46.009 5.984 1.00 12.80 423 ARG A CA 1
ATOM 3100 C C . ARG A 1 397 ? 1.605 45.263 5.854 1.00 14.03 423 ARG A C 1
ATOM 3101 O O . ARG A 1 397 ? 0.557 45.752 6.337 1.00 11.01 423 ARG A O 1
ATOM 3109 N N . PHE A 1 398 ? 1.622 44.110 5.184 1.00 13.86 424 PHE A N 1
ATOM 3110 C CA . PHE A 1 398 ? 0.412 43.319 5.075 1.00 12.60 424 PHE A CA 1
ATOM 3111 C C . PHE A 1 398 ? -0.220 43.035 6.427 1.00 12.46 424 PHE A C 1
ATOM 3112 O O . PHE A 1 398 ? -1.411 43.260 6.604 1.00 12.30 424 PHE A O 1
ATOM 3120 N N . PHE A 1 399 ? 0.580 42.537 7.367 1.00 13.27 425 PHE A N 1
ATOM 3121 C CA . PHE A 1 399 ? 0.088 42.141 8.681 1.00 12.70 425 PHE A CA 1
ATOM 3122 C C . PHE A 1 399 ? -0.413 43.345 9.483 1.00 12.51 425 PHE A C 1
ATOM 3123 O O . PHE A 1 399 ? -1.448 43.274 10.156 1.00 13.33 425 PHE A O 1
ATOM 3131 N N . ASP A 1 400 ? 0.281 44.470 9.351 1.00 13.20 426 ASP A N 1
ATOM 3132 C CA . ASP A 1 400 ? -0.075 45.671 10.123 1.00 12.92 426 ASP A CA 1
ATOM 3133 C C . ASP A 1 400 ? -1.409 46.268 9.666 1.00 13.36 426 ASP A C 1
ATOM 3134 O O . ASP A 1 400 ? -2.197 46.726 10.479 1.00 12.76 426 ASP A O 1
ATOM 3139 N N . LEU A 1 401 ? -1.663 46.251 8.365 1.00 12.75 427 LEU A N 1
ATOM 3140 C CA . LEU A 1 401 ? -2.934 46.747 7.866 1.00 14.30 427 LEU A CA 1
ATOM 3141 C C . LEU A 1 401 ? -4.054 45.771 8.236 1.00 14.93 427 LEU A C 1
ATOM 3142 O O . LEU A 1 401 ? -5.117 46.174 8.776 1.00 13.74 427 LEU A O 1
ATOM 3147 N N . LEU A 1 402 ? -3.816 44.484 7.998 1.00 14.98 428 LEU A N 1
ATOM 3148 C CA A LEU A 1 402 ? -4.909 43.517 8.153 0.50 15.11 428 LEU A CA 1
ATOM 3149 C CA B LEU A 1 402 ? -4.855 43.459 8.167 0.50 15.09 428 LEU A CA 1
ATOM 3150 C C . LEU A 1 402 ? -5.309 43.364 9.623 1.00 15.42 428 LEU A C 1
ATOM 3151 O O . LEU A 1 402 ? -6.489 43.303 9.913 1.00 16.23 428 LEU A O 1
ATOM 3160 N N . ARG A 1 403 ? -4.345 43.358 10.551 1.00 15.87 429 ARG A N 1
ATOM 3161 C CA . ARG A 1 403 ? -4.672 43.178 11.981 1.00 16.35 429 ARG A CA 1
ATOM 3162 C C . ARG A 1 403 ? -5.394 44.380 12.569 1.00 17.39 429 ARG A C 1
ATOM 3163 O O . ARG A 1 403 ? -6.020 44.267 13.617 1.00 17.20 429 ARG A O 1
ATOM 3171 N N . ASN A 1 404 ? -5.296 45.539 11.905 1.00 14.93 430 ASN A N 1
ATOM 3172 C CA . ASN A 1 404 ? -6.071 46.699 12.300 1.00 14.76 430 ASN A CA 1
ATOM 3173 C C . ASN A 1 404 ? -7.377 46.856 11.529 1.00 15.26 430 ASN A C 1
ATOM 3174 O O . ASN A 1 404 ? -7.966 47.922 11.522 1.00 15.11 430 ASN A O 1
ATOM 3179 N N . GLY A 1 405 ? -7.793 45.790 10.853 1.00 15.91 431 GLY A N 1
ATOM 3180 C CA . GLY A 1 405 ? -9.045 45.794 10.131 1.00 15.98 431 GLY A CA 1
ATOM 3181 C C . GLY A 1 405 ? -9.101 46.767 8.967 1.00 16.51 431 GLY A C 1
ATOM 3182 O O . GLY A 1 405 ? -10.192 47.191 8.563 1.00 17.75 431 GLY A O 1
ATOM 3183 N N . LYS A 1 406 ? -7.948 47.082 8.381 1.00 13.49 432 LYS A N 1
ATOM 3184 C CA . LYS A 1 406 ? -7.910 47.991 7.233 1.00 16.22 432 LYS A CA 1
ATOM 3185 C C . LYS A 1 406 ? -8.100 47.265 5.907 1.00 17.93 432 LYS A C 1
ATOM 3186 O O . LYS A 1 406 ? -7.850 46.065 5.805 1.00 17.52 432 LYS A O 1
ATOM 3192 N N . THR A 1 407 ? -8.512 48.010 4.883 1.00 18.42 433 THR A N 1
ATOM 3193 C CA . THR A 1 407 ? -8.533 47.487 3.513 1.00 20.07 433 THR A CA 1
ATOM 3194 C C . THR A 1 407 ? -7.234 47.922 2.852 1.00 20.94 433 THR A C 1
ATOM 3195 O O . THR A 1 407 ? -6.907 49.112 2.841 1.00 19.14 433 THR A O 1
ATOM 3199 N N . ILE A 1 408 ? -6.478 46.951 2.346 1.00 16.90 434 ILE A N 1
ATOM 3200 C CA . ILE A 1 408 ? -5.240 47.229 1.611 1.00 17.57 434 ILE A CA 1
ATOM 3201 C C . ILE A 1 408 ? -5.654 47.564 0.178 1.00 17.58 434 ILE A C 1
ATOM 3202 O O . ILE A 1 408 ? -6.302 46.758 -0.490 1.00 17.70 434 ILE A O 1
ATOM 3207 N N . VAL A 1 409 ? -5.335 48.778 -0.260 1.00 18.46 435 VAL A N 1
ATOM 3208 C CA . VAL A 1 409 ? -5.675 49.243 -1.603 1.00 19.33 435 VAL A CA 1
ATOM 3209 C C . VAL A 1 409 ? -4.431 49.178 -2.491 1.00 18.61 435 VAL A C 1
ATOM 3210 O O . VAL A 1 409 ? -3.402 49.805 -2.204 1.00 18.68 435 VAL A O 1
ATOM 3214 N N . ARG A 1 410 ? -4.541 48.390 -3.549 1.00 17.09 436 ARG A N 1
ATOM 3215 C CA . ARG A 1 410 ? -3.442 48.070 -4.457 1.00 19.69 436 ARG A CA 1
ATOM 3216 C C . ARG A 1 410 ? -3.963 48.247 -5.867 1.00 20.35 436 ARG A C 1
ATOM 3217 O O . ARG A 1 410 ? -4.388 47.297 -6.521 1.00 20.73 436 ARG A O 1
ATOM 3225 N N . LYS A 1 411 ? -3.956 49.491 -6.321 1.00 22.20 437 LYS A N 1
ATOM 3226 C CA . LYS A 1 411 ? -4.480 49.809 -7.637 1.00 23.39 437 LYS A CA 1
ATOM 3227 C C . LYS A 1 411 ? -3.755 50.995 -8.255 1.00 21.58 437 LYS A C 1
ATOM 3228 O O . LYS A 1 411 ? -3.074 51.778 -7.566 1.00 20.26 437 LYS A O 1
ATOM 3234 N N . GLY A 1 412 ? -3.870 51.101 -9.573 1.00 22.55 438 GLY A N 1
ATOM 3235 C CA . GLY A 1 412 ? -3.180 52.148 -10.321 1.00 22.18 438 GLY A CA 1
ATOM 3236 C C . GLY A 1 412 ? -1.670 51.996 -10.301 1.00 22.35 438 GLY A C 1
ATOM 3237 O O . GLY A 1 412 ? -1.141 50.880 -10.170 1.00 18.82 438 GLY A O 1
ATOM 3238 N N . GLY A 1 413 ? -0.985 53.124 -10.453 1.00 20.42 439 GLY A N 1
ATOM 3239 C CA . GLY A 1 413 ? 0.464 53.157 -10.494 1.00 19.64 439 GLY A CA 1
ATOM 3240 C C . GLY A 1 413 ? 1.010 52.281 -11.596 1.00 18.58 439 GLY A C 1
ATOM 3241 O O . GLY A 1 413 ? 0.585 52.360 -12.745 1.00 17.25 439 GLY A O 1
ATOM 3242 N N . TYR A 1 414 ? 1.943 51.411 -11.236 1.00 15.77 440 TYR A N 1
ATOM 3243 C CA . TYR A 1 414 ? 2.441 50.404 -12.142 1.00 17.76 440 TYR A CA 1
ATOM 3244 C C . TYR A 1 414 ? 2.181 48.986 -11.605 1.00 17.24 440 TYR A C 1
ATOM 3245 O O . TYR A 1 414 ? 2.930 48.042 -11.867 1.00 17.01 440 TYR A O 1
ATOM 3254 N N . HIS A 1 415 ? 1.077 48.832 -10.894 1.00 17.16 441 HIS A N 1
ATOM 3255 C CA . HIS A 1 415 ? 0.616 47.507 -10.504 1.00 16.16 441 HIS A CA 1
ATOM 3256 C C . HIS A 1 415 ? 0.399 46.615 -11.723 1.00 16.75 441 HIS A C 1
ATOM 3257 O O . HIS A 1 415 ? 0.040 47.088 -12.814 1.00 17.19 441 HIS A O 1
ATOM 3264 N N . LEU A 1 416 ? 0.609 45.321 -11.530 1.00 15.18 442 LEU A N 1
ATOM 3265 C CA . LEU A 1 416 ? 0.396 44.353 -12.596 1.00 16.06 442 LEU A CA 1
ATOM 3266 C C . LEU A 1 416 ? -1.075 44.091 -12.874 1.00 16.13 442 LEU A C 1
ATOM 3267 O O . LEU A 1 416 ? -1.929 44.265 -11.995 1.00 16.38 442 LEU A O 1
ATOM 3272 N N . PRO A 1 417 ? -1.380 43.637 -14.097 1.00 18.92 443 PRO A N 1
ATOM 3273 C CA . PRO A 1 417 ? -2.783 43.300 -14.377 1.00 21.00 443 PRO A CA 1
ATOM 3274 C C . PRO A 1 417 ? -3.306 42.219 -13.426 1.00 18.60 443 PRO A C 1
ATOM 3275 O O . PRO A 1 417 ? -2.565 41.345 -13.005 1.00 21.64 443 PRO A O 1
ATOM 3279 N N . SER A 1 418 ? -4.584 42.293 -13.107 1.00 20.38 444 SER A N 1
ATOM 3280 C CA . SER A 1 418 ? -5.260 41.298 -12.305 1.00 21.45 444 SER A CA 1
ATOM 3281 C C . SER A 1 418 ? -4.836 41.219 -10.853 1.00 21.62 444 SER A C 1
ATOM 3282 O O . SER A 1 418 ? -5.278 40.314 -10.157 1.00 22.26 444 SER A O 1
ATOM 3285 N N . VAL A 1 419 ? -4.031 42.168 -10.375 1.00 18.80 445 VAL A N 1
ATOM 3286 C CA . VAL A 1 419 ? -3.751 42.250 -8.935 1.00 19.54 445 VAL A CA 1
ATOM 3287 C C . VAL A 1 419 ? -5.087 42.366 -8.174 1.00 19.16 445 VAL A C 1
ATOM 3288 O O . VAL A 1 419 ? -6.065 42.939 -8.694 1.00 16.20 445 VAL A O 1
ATOM 3292 N N . ASP A 1 420 ? -5.145 41.781 -6.985 1.00 17.57 446 ASP A N 1
ATOM 3293 C CA . ASP A 1 420 ? -6.308 41.965 -6.109 1.00 17.70 446 ASP A CA 1
ATOM 3294 C C . ASP A 1 420 ? -6.264 43.381 -5.532 1.00 16.76 446 ASP A C 1
ATOM 3295 O O . ASP A 1 420 ? -5.392 43.718 -4.722 1.00 16.11 446 ASP A O 1
ATOM 3300 N N . GLU A 1 421 ? -7.207 44.220 -5.949 1.00 18.41 447 GLU A N 1
ATOM 3301 C CA . GLU A 1 421 ? -7.110 45.653 -5.669 1.00 17.71 447 GLU A CA 1
ATOM 3302 C C . GLU A 1 421 ? -7.536 46.062 -4.265 1.00 17.01 447 GLU A C 1
ATOM 3303 O O . GLU A 1 421 ? -7.157 47.133 -3.787 1.00 19.03 447 GLU A O 1
ATOM 3309 N N . GLU A 1 422 ? -8.368 45.247 -3.623 1.00 18.15 448 GLU A N 1
ATOM 3310 C CA . GLU A 1 422 ? -8.760 45.486 -2.239 1.00 19.55 448 GLU A CA 1
ATOM 3311 C C . GLU A 1 422 ? -8.659 44.190 -1.466 1.00 21.11 448 GLU A C 1
ATOM 3312 O O . GLU A 1 422 ? -9.255 43.180 -1.855 1.00 22.97 448 GLU A O 1
ATOM 3318 N N . VAL A 1 423 ? -7.854 44.196 -0.413 1.00 18.67 449 VAL A N 1
ATOM 3319 C CA . VAL A 1 423 ? -7.663 43.011 0.434 1.00 17.42 449 VAL A CA 1
ATOM 3320 C C . VAL A 1 423 ? -7.957 43.396 1.878 1.00 18.96 449 VAL A C 1
ATOM 3321 O O . VAL A 1 423 ? -7.437 44.398 2.386 1.00 17.67 449 VAL A O 1
ATOM 3325 N N . ASP A 1 424 ? -8.804 42.615 2.542 1.00 17.31 450 ASP A N 1
ATOM 3326 C CA . ASP A 1 424 ? -9.092 42.844 3.946 1.00 16.75 450 ASP A CA 1
ATOM 3327 C C . ASP A 1 424 ? -9.218 41.493 4.612 1.00 13.93 450 ASP A C 1
ATOM 3328 O O . ASP A 1 424 ? -8.992 40.473 3.965 1.00 16.92 450 ASP A O 1
ATOM 3333 N N . TRP A 1 425 ? -9.588 41.468 5.882 1.00 15.64 451 TRP A N 1
ATOM 3334 C CA . TRP A 1 425 ? -9.588 40.213 6.621 1.00 15.58 451 TRP A CA 1
ATOM 3335 C C . TRP A 1 425 ? -10.772 39.274 6.298 1.00 15.83 451 TRP A C 1
ATOM 3336 O O . TRP A 1 425 ? -10.925 38.226 6.925 1.00 17.73 451 TRP A O 1
ATOM 3347 N N . ASP A 1 426 ? -11.623 39.672 5.360 1.00 17.28 452 ASP A N 1
ATOM 3348 C CA . ASP A 1 426 ? -12.716 38.812 4.871 1.00 18.17 452 ASP A CA 1
ATOM 3349 C C . ASP A 1 426 ? -12.327 38.122 3.574 1.00 20.80 452 ASP A C 1
ATOM 3350 O O . ASP A 1 426 ? -13.058 37.257 3.093 1.00 21.15 452 ASP A O 1
ATOM 3355 N N . PHE A 1 427 ? -11.184 38.501 3.001 1.00 19.45 453 PHE A N 1
ATOM 3356 C CA . PHE A 1 427 ? -10.679 37.864 1.782 1.00 19.67 453 PHE A CA 1
ATOM 3357 C C . PHE A 1 427 ? -10.132 36.487 2.100 1.00 15.69 453 PHE A C 1
ATOM 3358 O O . PHE A 1 427 ? -9.258 36.354 2.950 1.00 18.67 453 PHE A O 1
ATOM 3366 N N . TYR A 1 428 ? -10.627 35.458 1.413 1.00 16.32 454 TYR A N 1
ATOM 3367 C CA . TYR A 1 428 ? -10.335 34.085 1.837 1.00 15.82 454 TYR A CA 1
ATOM 3368 C C . TYR A 1 428 ? -8.859 33.754 1.707 1.00 16.55 454 TYR A C 1
ATOM 3369 O O . TYR A 1 428 ? -8.356 32.857 2.404 1.00 14.79 454 TYR A O 1
ATOM 3378 N N . LYS A 1 429 ? -8.156 34.495 0.846 1.00 14.18 455 LYS A N 1
ATOM 3379 C CA . LYS A 1 429 ? -6.729 34.244 0.653 1.00 15.02 455 LYS A CA 1
ATOM 3380 C C . LYS A 1 429 ? -5.853 35.138 1.519 1.00 15.22 455 LYS A C 1
ATOM 3381 O O . LYS A 1 429 ? -4.641 35.187 1.304 1.00 15.94 455 LYS A O 1
ATOM 3387 N N . CYS A 1 430 ? -6.446 35.816 2.515 1.00 14.94 456 CYS A N 1
ATOM 3388 C CA . CYS A 1 430 ? -5.632 36.505 3.533 1.00 14.74 456 CYS A CA 1
ATOM 3389 C C . CYS A 1 430 ? -4.945 35.540 4.492 1.00 14.75 456 CYS A C 1
ATOM 3390 O O . CYS A 1 430 ? -4.130 35.956 5.329 1.00 13.91 456 CYS A O 1
ATOM 3393 N N . VAL A 1 431 ? -5.256 34.251 4.347 1.00 13.99 457 VAL A N 1
ATOM 3394 C CA . VAL A 1 431 ? -4.487 33.158 4.913 1.00 14.49 457 VAL A CA 1
ATOM 3395 C C . VAL A 1 431 ? -4.086 32.197 3.810 1.00 15.16 457 VAL A C 1
ATOM 3396 O O . VAL A 1 431 ? -4.753 32.116 2.768 1.00 16.07 457 VAL A O 1
ATOM 3400 N N . LEU A 1 432 ? -2.981 31.493 4.038 1.00 14.70 458 LEU A N 1
ATOM 3401 C CA . LEU A 1 432 ? -2.556 30.417 3.134 1.00 13.86 458 LEU A CA 1
ATOM 3402 C C . LEU A 1 432 ? -3.407 29.185 3.331 1.00 14.39 458 LEU A C 1
ATOM 3403 O O . LEU A 1 432 ? -3.998 28.991 4.415 1.00 14.86 458 LEU A O 1
ATOM 3408 N N . PRO A 1 433 ? -3.510 28.345 2.282 1.00 15.57 459 PRO A N 1
ATOM 3409 C CA . PRO A 1 433 ? -4.214 27.088 2.503 1.00 14.04 459 PRO A CA 1
ATOM 3410 C C . PRO A 1 433 ? -3.348 26.055 3.253 1.00 13.70 459 PRO A C 1
ATOM 3411 O O . PRO A 1 433 ? -2.107 26.086 3.192 1.00 14.22 459 PRO A O 1
ATOM 3415 N N . ILE A 1 434 ? -4.023 25.169 3.974 1.00 14.14 460 ILE A N 1
ATOM 3416 C CA . ILE A 1 434 ? -3.406 23.995 4.562 1.00 13.80 460 ILE A CA 1
ATOM 3417 C C . ILE A 1 434 ? -2.914 23.103 3.397 1.00 13.74 460 ILE A C 1
ATOM 3418 O O . ILE A 1 434 ? -3.692 22.839 2.463 1.00 15.45 460 ILE A O 1
ATOM 3423 N N . PRO A 1 435 ? -1.647 22.661 3.428 1.00 13.33 461 PRO A N 1
ATOM 3424 C CA . PRO A 1 435 ? -1.133 21.800 2.351 1.00 14.96 461 PRO A CA 1
ATOM 3425 C C . PRO A 1 435 ? -1.937 20.519 2.214 1.00 16.29 461 PRO A C 1
ATOM 3426 O O . PRO A 1 435 ? -2.270 19.877 3.221 1.00 14.55 461 PRO A O 1
ATOM 3430 N N . GLU A 1 436 ? -2.204 20.142 0.975 1.00 14.38 462 GLU A N 1
ATOM 3431 C CA . GLU A 1 436 ? -3.056 19.001 0.659 1.00 15.73 462 GLU A CA 1
ATOM 3432 C C . GLU A 1 436 ? -2.573 17.719 1.370 1.00 15.87 462 GLU A C 1
ATOM 3433 O O . GLU A 1 436 ? -3.388 16.921 1.858 1.00 14.50 462 GLU A O 1
ATOM 3439 N N . ASP A 1 437 ? -1.255 17.539 1.458 1.00 14.92 463 ASP A N 1
ATOM 3440 C CA . ASP A 1 437 ? -0.735 16.303 2.049 1.00 20.13 463 ASP A CA 1
ATOM 3441 C C . ASP A 1 437 ? -1.026 16.109 3.527 1.00 20.15 463 ASP A C 1
ATOM 3442 O O . ASP A 1 437 ? -0.942 14.974 4.015 1.00 17.19 463 ASP A O 1
ATOM 3447 N N . GLN A 1 438 ? -1.410 17.183 4.241 1.00 17.70 464 GLN A N 1
ATOM 3448 C CA . GLN A 1 438 ? -1.925 17.010 5.601 1.00 16.35 464 GLN A CA 1
ATOM 3449 C C . GLN A 1 438 ? -3.173 16.123 5.676 1.00 14.85 464 GLN A C 1
ATOM 3450 O O . GLN A 1 438 ? -3.384 15.471 6.693 1.00 15.54 464 GLN A O 1
ATOM 3456 N N . PHE A 1 439 ? -3.972 16.058 4.621 1.00 14.37 465 PHE A N 1
ATOM 3457 C CA . PHE A 1 439 ? -5.216 15.268 4.640 1.00 15.76 465 PHE A CA 1
ATOM 3458 C C . PHE A 1 439 ? -5.019 13.755 4.473 1.00 15.43 465 PHE A C 1
ATOM 3459 O O . PHE A 1 439 ? -5.968 12.983 4.639 1.00 14.63 465 PHE A O 1
ATOM 3467 N N . ILE A 1 440 ? -3.779 13.335 4.183 1.00 15.44 466 ILE A N 1
ATOM 3468 C CA . ILE A 1 440 ? -3.432 11.912 4.087 1.00 16.43 466 ILE A CA 1
ATOM 3469 C C . ILE A 1 440 ? -3.685 11.255 5.452 1.00 15.86 466 ILE A C 1
ATOM 3470 O O . ILE A 1 440 ? -4.466 10.298 5.559 1.00 17.64 466 ILE A O 1
ATOM 3475 N N . PHE A 1 441 ? -3.090 11.810 6.511 1.00 16.38 467 PHE A N 1
ATOM 3476 C CA . PHE A 1 441 ? -3.230 11.238 7.857 1.00 16.06 467 PHE A CA 1
ATOM 3477 C C . PHE A 1 441 ? -4.379 11.853 8.655 1.00 16.89 467 PHE A C 1
ATOM 3478 O O . PHE A 1 441 ? -4.844 11.248 9.612 1.00 17.46 467 PHE A O 1
ATOM 3486 N N . SER A 1 442 ? -4.820 13.050 8.263 1.00 16.51 468 SER A N 1
ATOM 3487 C CA . SER A 1 442 ? -5.908 13.755 8.948 1.00 15.25 468 SER A CA 1
ATOM 3488 C C . SER A 1 442 ? -6.997 14.224 7.943 1.00 15.94 468 SER A C 1
ATOM 3489 O O . SER A 1 442 ? -7.147 15.422 7.666 1.00 16.21 468 SER A O 1
ATOM 3492 N N . PRO A 1 443 ? -7.736 13.270 7.362 1.00 15.96 469 PRO A N 1
ATOM 3493 C CA . PRO A 1 443 ? -8.744 13.583 6.353 1.00 15.58 469 PRO A CA 1
ATOM 3494 C C . PRO A 1 443 ? -9.882 14.488 6.829 1.00 18.87 469 PRO A C 1
ATOM 3495 O O . PRO A 1 443 ? -10.513 15.146 6.001 1.00 19.81 469 PRO A O 1
ATOM 3499 N N . GLU A 1 444 ? -10.129 14.540 8.134 1.00 19.09 470 GLU A N 1
ATOM 3500 C CA A GLU A 1 444 ? -11.201 15.380 8.661 0.50 19.72 470 GLU A CA 1
ATOM 3501 C CA B GLU A 1 444 ? -11.197 15.371 8.691 0.50 19.89 470 GLU A CA 1
ATOM 3502 C C . GLU A 1 444 ? -10.720 16.767 9.124 1.00 19.53 470 GLU A C 1
ATOM 3503 O O . GLU A 1 444 ? -11.509 17.577 9.544 1.00 17.80 470 GLU A O 1
ATOM 3522 N N . GLU A 1 446 ? -9.919 20.505 8.784 1.00 15.45 472 GLU A N 1
ATOM 3523 C CA . GLU A 1 446 ? -10.548 21.515 7.943 1.00 16.92 472 GLU A CA 1
ATOM 3524 C C . GLU A 1 446 ? -9.537 22.280 7.116 1.00 16.57 472 GLU A C 1
ATOM 3525 O O . GLU A 1 446 ? -8.488 22.643 7.605 1.00 18.44 472 GLU A O 1
ATOM 3531 N N . GLN A 1 447 ? -9.887 22.530 5.859 1.00 17.14 473 GLN A N 1
ATOM 3532 C CA . GLN A 1 447 ? -9.150 23.441 4.997 1.00 16.93 473 GLN A CA 1
ATOM 3533 C C . GLN A 1 447 ? -9.643 24.845 5.335 1.00 17.48 473 GLN A C 1
ATOM 3534 O O . GLN A 1 447 ? -10.772 25.019 5.828 1.00 20.42 473 GLN A O 1
ATOM 3540 N N . ASN A 1 448 ? -8.801 25.841 5.129 1.00 17.89 474 ASN A N 1
ATOM 3541 C CA . ASN A 1 448 ? -9.252 27.220 5.289 1.00 16.83 474 ASN A CA 1
ATOM 3542 C C . ASN A 1 448 ? -10.395 27.509 4.313 1.00 17.15 474 ASN A C 1
ATOM 3543 O O . ASN A 1 448 ? -10.411 26.997 3.198 1.00 16.55 474 ASN A O 1
ATOM 3548 N N . PRO A 1 449 ? -11.372 28.303 4.758 1.00 16.95 475 PRO A N 1
ATOM 3549 C CA . PRO A 1 449 ? -12.591 28.542 3.974 1.00 19.98 475 PRO A CA 1
ATOM 3550 C C . PRO A 1 449 ? -12.243 29.120 2.604 1.00 19.25 475 PRO A C 1
ATOM 3551 O O . PRO A 1 449 ? -11.268 29.855 2.479 1.00 18.02 475 PRO A O 1
ATOM 3555 N N . GLY A 1 450 ? -12.996 28.735 1.580 1.00 19.95 476 GLY A N 1
ATOM 3556 C CA . GLY A 1 450 ? -12.799 29.275 0.239 1.00 19.83 476 GLY A CA 1
ATOM 3557 C C . GLY A 1 450 ? -11.891 28.435 -0.631 1.00 19.34 476 GLY A C 1
ATOM 3558 O O . GLY A 1 450 ? -12.087 28.352 -1.842 1.00 21.60 476 GLY A O 1
ATOM 3559 N N . TYR A 1 451 ? -10.888 27.806 -0.030 1.00 18.91 477 TYR A N 1
ATOM 3560 C CA . TYR A 1 451 ? -9.953 27.004 -0.786 1.00 18.69 477 TYR A CA 1
ATOM 3561 C C . TYR A 1 451 ? -10.614 25.678 -1.173 1.00 19.75 477 TYR A C 1
ATOM 3562 O O . TYR A 1 451 ? -11.504 25.227 -0.466 1.00 19.45 477 TYR A O 1
ATOM 3571 N N . PRO A 1 452 ? -10.201 25.063 -2.301 1.00 19.65 478 PRO A N 1
ATOM 3572 C CA . PRO A 1 452 ? -10.747 23.740 -2.653 1.00 23.13 478 PRO A CA 1
ATOM 3573 C C . PRO A 1 452 ? -10.195 22.647 -1.745 1.00 22.75 478 PRO A C 1
ATOM 3574 O O . PRO A 1 452 ? -9.129 22.822 -1.147 1.00 20.39 478 PRO A O 1
ATOM 3578 N N . LYS A 1 453 ? -10.942 21.559 -1.609 1.00 21.93 479 LYS A N 1
ATOM 3579 C CA . LYS A 1 453 ? -10.469 20.339 -0.948 1.00 22.98 479 LYS A CA 1
ATOM 3580 C C . LYS A 1 453 ? -10.780 19.176 -1.909 1.00 24.53 479 LYS A C 1
ATOM 3581 O O . LYS A 1 453 ? -11.930 18.847 -2.127 1.00 27.29 479 LYS A O 1
ATOM 3587 N N . ASN A 1 454 ? -9.742 18.628 -2.531 1.00 27.53 480 ASN A N 1
ATOM 3588 C CA . ASN A 1 454 ? -9.898 17.588 -3.556 1.00 28.67 480 ASN A CA 1
ATOM 3589 C C . ASN A 1 454 ? -10.423 16.308 -2.911 1.00 30.74 480 ASN A C 1
ATOM 3590 O O . ASN A 1 454 ? -9.974 15.966 -1.819 1.00 27.30 480 ASN A O 1
ATOM 3596 N N . PHE B 1 10 ? 12.806 14.184 -54.521 1.00 57.35 36 PHE B N 1
ATOM 3597 C CA . PHE B 1 10 ? 12.200 15.224 -55.402 1.00 56.85 36 PHE B CA 1
ATOM 3598 C C . PHE B 1 10 ? 11.164 14.623 -56.343 1.00 54.32 36 PHE B C 1
ATOM 3599 O O . PHE B 1 10 ? 11.463 14.351 -57.504 1.00 54.88 36 PHE B O 1
ATOM 3607 N N . ARG B 1 11 ? 9.947 14.440 -55.841 1.00 49.99 37 ARG B N 1
ATOM 3608 C CA . ARG B 1 11 ? 8.833 13.979 -56.659 1.00 47.32 37 ARG B CA 1
ATOM 3609 C C . ARG B 1 11 ? 7.538 14.754 -56.351 1.00 44.59 37 ARG B C 1
ATOM 3610 O O . ARG B 1 11 ? 6.825 15.154 -57.276 1.00 42.64 37 ARG B O 1
ATOM 3612 N N . THR B 1 12 ? 7.241 14.981 -55.071 1.00 41.32 38 THR B N 1
ATOM 3613 C CA . THR B 1 12 ? 5.994 15.668 -54.679 1.00 38.11 38 THR B CA 1
ATOM 3614 C C . THR B 1 12 ? 6.206 17.110 -54.231 1.00 36.42 38 THR B C 1
ATOM 3615 O O . THR B 1 12 ? 7.331 17.513 -53.877 1.00 35.66 38 THR B O 1
ATOM 3619 N N . VAL B 1 13 ? 5.112 17.878 -54.185 1.00 33.76 39 VAL B N 1
ATOM 3620 C CA . VAL B 1 13 ? 5.153 19.235 -53.622 1.00 31.10 39 VAL B CA 1
ATOM 3621 C C . VAL B 1 13 ? 5.637 19.209 -52.142 1.00 29.33 39 VAL B C 1
ATOM 3622 O O . VAL B 1 13 ? 6.349 20.111 -51.693 1.00 26.35 39 VAL B O 1
ATOM 3626 N N . THR B 1 14 ? 5.282 18.159 -51.404 1.00 29.32 40 THR B N 1
ATOM 3627 C CA . THR B 1 14 ? 5.757 17.970 -50.033 1.00 30.39 40 THR B CA 1
ATOM 3628 C C . THR B 1 14 ? 7.288 17.801 -49.957 1.00 31.19 40 THR B C 1
ATOM 3629 O O . THR B 1 14 ? 7.935 18.377 -49.085 1.00 29.69 40 THR B O 1
ATOM 3633 N N . ASP B 1 15 ? 7.857 17.058 -50.896 1.00 32.17 41 ASP B N 1
ATOM 3634 C CA . ASP B 1 15 ? 9.305 16.907 -50.994 1.00 31.98 41 ASP B CA 1
ATOM 3635 C C . ASP B 1 15 ? 9.988 18.236 -51.273 1.00 29.94 41 ASP B C 1
ATOM 3636 O O . ASP B 1 15 ? 11.093 18.507 -50.757 1.00 29.09 41 ASP B O 1
ATOM 3641 N N . VAL B 1 16 ? 9.349 19.064 -52.092 1.00 27.75 42 VAL B N 1
ATOM 3642 C CA . VAL B 1 16 ? 9.913 20.367 -52.404 1.00 25.64 42 VAL B CA 1
ATOM 3643 C C . VAL B 1 16 ? 9.884 21.239 -51.146 1.00 25.14 42 VAL B C 1
ATOM 3644 O O . VAL B 1 16 ? 10.854 21.931 -50.833 1.00 24.49 42 VAL B O 1
ATOM 3648 N N . ASP B 1 17 ? 8.780 21.176 -50.411 1.00 24.94 43 ASP B N 1
ATOM 3649 C CA . ASP B 1 17 ? 8.653 21.881 -49.129 1.00 25.53 43 ASP B CA 1
ATOM 3650 C C . ASP B 1 17 ? 9.771 21.494 -48.152 1.00 24.82 43 ASP B C 1
ATOM 3651 O O . ASP B 1 17 ? 10.420 22.357 -47.559 1.00 25.04 43 ASP B O 1
ATOM 3656 N N . ASN B 1 18 ? 10.004 20.198 -47.988 1.00 25.85 44 ASN B N 1
ATOM 3657 C CA . ASN B 1 18 ? 11.054 19.725 -47.086 1.00 26.48 44 ASN B CA 1
ATOM 3658 C C . ASN B 1 18 ? 12.434 20.162 -47.547 1.00 25.48 44 ASN B C 1
ATOM 3659 O O . ASN B 1 18 ? 13.275 20.525 -46.721 1.00 27.36 44 ASN B O 1
ATOM 3664 N N . ALA B 1 19 ? 12.644 20.165 -48.860 1.00 25.26 45 ALA B N 1
ATOM 3665 C CA . ALA B 1 19 ? 13.895 20.657 -49.440 1.00 26.67 45 ALA B CA 1
ATOM 3666 C C . ALA B 1 19 ? 14.082 22.148 -49.154 1.00 25.01 45 ALA B C 1
ATOM 3667 O O . ALA B 1 19 ? 15.170 22.574 -48.779 1.00 19.78 45 ALA B O 1
ATOM 3669 N N . VAL B 1 20 ? 13.014 22.933 -49.328 1.00 24.13 46 VAL B N 1
ATOM 3670 C CA . VAL B 1 20 ? 13.057 24.369 -49.054 1.00 22.48 46 VAL B CA 1
ATOM 3671 C C . VAL B 1 20 ? 13.363 24.603 -47.570 1.00 23.82 46 VAL B C 1
ATOM 3672 O O . VAL B 1 20 ? 14.220 25.423 -47.249 1.00 25.79 46 VAL B O 1
ATOM 3676 N N . ASN B 1 21 ? 12.714 23.838 -46.694 1.00 24.01 47 ASN B N 1
ATOM 3677 C CA . ASN B 1 21 ? 12.991 23.844 -45.263 1.00 24.44 47 ASN B CA 1
ATOM 3678 C C . ASN B 1 21 ? 14.478 23.646 -44.951 1.00 26.17 47 ASN B C 1
ATOM 3679 O O . ASN B 1 21 ? 15.044 24.368 -44.124 1.00 22.43 47 ASN B O 1
ATOM 3684 N N . GLY B 1 22 ? 15.096 22.668 -45.611 1.00 25.09 48 GLY B N 1
ATOM 3685 C CA . GLY B 1 22 ? 16.527 22.395 -45.460 1.00 25.22 48 GLY B CA 1
ATOM 3686 C C . GLY B 1 22 ? 17.439 23.564 -45.793 1.00 24.40 48 GLY B C 1
ATOM 3687 O O . GLY B 1 22 ? 18.534 23.693 -45.213 1.00 21.74 48 GLY B O 1
ATOM 3688 N N . LEU B 1 23 ? 17.009 24.425 -46.718 1.00 22.59 49 LEU B N 1
ATOM 3689 C CA . LEU B 1 23 ? 17.792 25.619 -47.048 1.00 21.23 49 LEU B CA 1
ATOM 3690 C C . LEU B 1 23 ? 17.886 26.474 -45.786 1.00 23.01 49 LEU B C 1
ATOM 3691 O O . LEU B 1 23 ? 18.940 26.992 -45.460 1.00 22.62 49 LEU B O 1
ATOM 3696 N N . TYR B 1 24 ? 16.768 26.599 -45.078 1.00 20.75 50 TYR B N 1
ATOM 3697 C CA . TYR B 1 24 ? 16.752 27.352 -43.827 1.00 22.45 50 TYR B CA 1
ATOM 3698 C C . TYR B 1 24 ? 17.565 26.697 -42.702 1.00 22.61 50 TYR B C 1
ATOM 3699 O O . TYR B 1 24 ? 18.228 27.389 -41.915 1.00 22.32 50 TYR B O 1
ATOM 3708 N N . ASP B 1 25 ? 17.553 25.367 -42.645 1.00 21.36 51 ASP B N 1
ATOM 3709 C CA . ASP B 1 25 ? 18.381 24.659 -41.677 1.00 21.64 51 ASP B CA 1
ATOM 3710 C C . ASP B 1 25 ? 19.851 25.042 -41.911 1.00 21.71 51 ASP B C 1
ATOM 3711 O O . ASP B 1 25 ? 20.591 25.346 -40.976 1.00 21.68 51 ASP B O 1
ATOM 3716 N N . LEU B 1 26 ? 20.254 25.067 -43.172 1.00 20.56 52 LEU B N 1
ATOM 3717 C CA . LEU B 1 26 ? 21.622 25.478 -43.534 1.00 22.13 52 LEU B CA 1
ATOM 3718 C C . LEU B 1 26 ? 21.881 26.956 -43.200 1.00 21.15 52 LEU B C 1
ATOM 3719 O O . LEU B 1 26 ? 22.989 27.327 -42.742 1.00 18.04 52 LEU B O 1
ATOM 3737 N N . SER B 1 28 ? 20.603 28.659 -40.764 1.00 18.12 54 SER B N 1
ATOM 3738 C CA . SER B 1 28 ? 20.637 28.836 -39.336 1.00 18.69 54 SER B CA 1
ATOM 3739 C C . SER B 1 28 ? 21.983 28.491 -38.700 1.00 19.81 54 SER B C 1
ATOM 3740 O O . SER B 1 28 ? 22.190 28.741 -37.514 1.00 20.31 54 SER B O 1
ATOM 3743 N N . GLY B 1 29 ? 22.887 27.903 -39.466 1.00 17.95 55 GLY B N 1
ATOM 3744 C CA . GLY B 1 29 ? 24.227 27.589 -38.954 1.00 20.10 55 GLY B CA 1
ATOM 3745 C C . GLY B 1 29 ? 24.923 28.829 -38.392 1.00 18.99 55 GLY B C 1
ATOM 3746 O O . GLY B 1 29 ? 24.775 29.934 -38.926 1.00 17.77 55 GLY B O 1
ATOM 3747 N N . SER B 1 30 ? 25.740 28.626 -37.361 1.00 18.62 56 SER B N 1
ATOM 3748 C CA . SER B 1 30 ? 26.477 29.723 -36.733 1.00 18.63 56 SER B CA 1
ATOM 3749 C C . SER B 1 30 ? 27.379 30.491 -37.706 1.00 18.27 56 SER B C 1
ATOM 3750 O O . SER B 1 30 ? 27.652 31.680 -37.503 1.00 15.98 56 SER B O 1
ATOM 3753 N N . GLY B 1 31 ? 27.853 29.818 -38.758 1.00 17.09 57 GLY B N 1
ATOM 3754 C CA . GLY B 1 31 ? 28.675 30.474 -39.771 1.00 15.83 57 GLY B CA 1
ATOM 3755 C C . GLY B 1 31 ? 27.953 31.444 -40.692 1.00 15.56 57 GLY B C 1
ATOM 3756 O O . GLY B 1 31 ? 28.606 32.163 -41.464 1.00 18.59 57 GLY B O 1
ATOM 3757 N N . TYR B 1 32 ? 26.624 31.432 -40.647 1.00 17.98 58 TYR B N 1
ATOM 3758 C CA . TYR B 1 32 ? 25.809 32.364 -41.428 1.00 17.32 58 TYR B CA 1
ATOM 3759 C C . TYR B 1 32 ? 24.806 33.147 -40.533 1.00 17.99 58 TYR B C 1
ATOM 3760 O O . TYR B 1 32 ? 25.244 34.054 -39.810 1.00 20.11 58 TYR B O 1
ATOM 3769 N N . TYR B 1 33 ? 23.505 32.813 -40.551 1.00 16.09 59 TYR B N 1
ATOM 3770 C CA . TYR B 1 33 ? 22.496 33.555 -39.779 1.00 17.14 59 TYR B CA 1
ATOM 3771 C C . TYR B 1 33 ? 22.301 33.066 -38.324 1.00 16.89 59 TYR B C 1
ATOM 3772 O O . TYR B 1 33 ? 21.488 33.618 -37.568 1.00 15.96 59 TYR B O 1
ATOM 3781 N N . GLY B 1 34 ? 23.065 32.062 -37.924 1.00 16.78 60 GLY B N 1
ATOM 3782 C CA . GLY B 1 34 ? 23.140 31.675 -36.519 1.00 18.30 60 GLY B CA 1
ATOM 3783 C C . GLY B 1 34 ? 23.892 32.674 -35.645 1.00 17.94 60 GLY B C 1
ATOM 3784 O O . GLY B 1 34 ? 23.578 32.807 -34.460 1.00 17.89 60 GLY B O 1
ATOM 3785 N N . ALA B 1 35 ? 24.850 33.398 -36.243 1.00 15.56 61 ALA B N 1
ATOM 3786 C CA . ALA B 1 35 ? 25.679 34.349 -35.517 1.00 17.03 61 ALA B CA 1
ATOM 3787 C C . ALA B 1 35 ? 26.552 35.234 -36.420 1.00 15.91 61 ALA B C 1
ATOM 3788 O O . ALA B 1 35 ? 26.616 36.442 -36.222 1.00 13.98 61 ALA B O 1
ATOM 3790 N N . ALA B 1 36 ? 27.265 34.636 -37.369 1.00 16.14 62 ALA B N 1
ATOM 3791 C CA . ALA B 1 36 ? 28.319 35.356 -38.093 1.00 14.10 62 ALA B CA 1
ATOM 3792 C C . ALA B 1 36 ? 27.833 36.616 -38.844 1.00 14.94 62 ALA B C 1
ATOM 3793 O O . ALA B 1 36 ? 28.539 37.626 -38.823 1.00 16.19 62 ALA B O 1
ATOM 3803 N N . PHE B 1 38 ? 25.513 38.699 -37.996 1.00 17.32 64 PHE B N 1
ATOM 3804 C CA . PHE B 1 38 ? 25.322 39.746 -36.976 1.00 17.65 64 PHE B CA 1
ATOM 3805 C C . PHE B 1 38 ? 26.641 40.234 -36.411 1.00 16.07 64 PHE B C 1
ATOM 3806 O O . PHE B 1 38 ? 26.859 41.444 -36.329 1.00 16.99 64 PHE B O 1
ATOM 3814 N N . ALA B 1 39 ? 27.551 39.314 -36.078 1.00 16.26 65 ALA B N 1
ATOM 3815 C CA . ALA B 1 39 ? 28.923 39.721 -35.730 1.00 15.82 65 ALA B CA 1
ATOM 3816 C C . ALA B 1 39 ? 29.490 40.664 -36.783 1.00 16.57 65 ALA B C 1
ATOM 3817 O O . ALA B 1 39 ? 30.121 41.683 -36.457 1.00 17.68 65 ALA B O 1
ATOM 3819 N N . TYR B 1 40 ? 29.278 40.325 -38.047 1.00 14.81 66 TYR B N 1
ATOM 3820 C CA . TYR B 1 40 ? 29.835 41.096 -39.162 1.00 14.42 66 TYR B CA 1
ATOM 3821 C C . TYR B 1 40 ? 29.264 42.540 -39.177 1.00 15.20 66 TYR B C 1
ATOM 3822 O O . TYR B 1 40 ? 30.001 43.537 -39.130 1.00 15.43 66 TYR B O 1
ATOM 3831 N N . GLY B 1 41 ? 27.939 42.645 -39.206 1.00 13.74 67 GLY B N 1
ATOM 3832 C CA . GLY B 1 41 ? 27.282 43.919 -39.359 1.00 14.36 67 GLY B CA 1
ATOM 3833 C C . GLY B 1 41 ? 27.357 44.816 -38.131 1.00 15.41 67 GLY B C 1
ATOM 3834 O O . GLY B 1 41 ? 27.371 46.046 -38.267 1.00 17.12 67 GLY B O 1
ATOM 3835 N N . ASP B 1 42 ? 27.407 44.213 -36.936 1.00 15.10 68 ASP B N 1
ATOM 3836 C CA . ASP B 1 42 ? 27.497 44.996 -35.701 1.00 13.61 68 ASP B CA 1
ATOM 3837 C C . ASP B 1 42 ? 28.918 45.318 -35.256 1.00 14.92 68 ASP B C 1
ATOM 3838 O O . ASP B 1 42 ? 29.206 46.452 -34.877 1.00 15.68 68 ASP B O 1
ATOM 3851 N N . LYS B 1 44 ? 31.657 45.591 -36.799 1.00 13.73 70 LYS B N 1
ATOM 3852 C CA . LYS B 1 44 ? 32.360 46.475 -37.728 1.00 13.70 70 LYS B CA 1
ATOM 3853 C C . LYS B 1 44 ? 31.853 47.920 -37.751 1.00 16.28 70 LYS B C 1
ATOM 3854 O O . LYS B 1 44 ? 32.463 48.782 -38.380 1.00 16.50 70 LYS B O 1
ATOM 3860 N N . GLY B 1 45 ? 30.747 48.185 -37.062 1.00 17.26 71 GLY B N 1
ATOM 3861 C CA . GLY B 1 45 ? 30.228 49.537 -36.924 1.00 15.42 71 GLY B CA 1
ATOM 3862 C C . GLY B 1 45 ? 30.799 50.229 -35.720 1.00 14.19 71 GLY B C 1
ATOM 3863 O O . GLY B 1 45 ? 31.860 49.877 -35.253 1.00 17.92 71 GLY B O 1
ATOM 3864 N N . ASP B 1 46 ? 30.071 51.224 -35.226 1.00 14.79 72 ASP B N 1
ATOM 3865 C CA . ASP B 1 46 ? 30.508 52.053 -34.093 1.00 14.95 72 ASP B CA 1
ATOM 3866 C C . ASP B 1 46 ? 29.713 51.823 -32.812 1.00 12.81 72 ASP B C 1
ATOM 3867 O O . ASP B 1 46 ? 29.993 52.466 -31.803 1.00 15.83 72 ASP B O 1
ATOM 3872 N N . ASP B 1 47 ? 28.721 50.940 -32.864 1.00 13.54 73 ASP B N 1
ATOM 3873 C CA . ASP B 1 47 ? 27.797 50.735 -31.738 1.00 12.95 73 ASP B CA 1
ATOM 3874 C C . ASP B 1 47 ? 27.992 49.449 -30.935 1.00 12.78 73 ASP B C 1
ATOM 3875 O O . ASP B 1 47 ? 27.383 49.321 -29.860 1.00 13.79 73 ASP B O 1
ATOM 3888 N N . GLN B 1 49 ? 31.207 46.364 -29.951 1.00 15.89 75 GLN B N 1
ATOM 3889 C CA . GLN B 1 49 ? 32.602 45.998 -30.033 1.00 16.12 75 GLN B CA 1
ATOM 3890 C C . GLN B 1 49 ? 32.865 44.657 -29.359 1.00 15.81 75 GLN B C 1
ATOM 3891 O O . GLN B 1 49 ? 32.049 44.163 -28.579 1.00 13.79 75 GLN B O 1
ATOM 3897 N N . SER B 1 50 ? 34.030 44.091 -29.648 1.00 15.06 76 SER B N 1
ATOM 3898 C CA . SER B 1 50 ? 34.453 42.850 -29.034 1.00 16.78 76 SER B CA 1
ATOM 3899 C C . SER B 1 50 ? 34.887 43.074 -27.604 1.00 14.73 76 SER B C 1
ATOM 3900 O O . SER B 1 50 ? 35.356 44.152 -27.252 1.00 14.05 76 SER B O 1
ATOM 3903 N N . SER B 1 51 ? 34.724 42.046 -26.763 1.00 13.67 77 SER B N 1
ATOM 3904 C CA . SER B 1 51 ? 35.472 41.949 -25.497 1.00 14.92 77 SER B CA 1
ATOM 3905 C C . SER B 1 51 ? 36.866 41.444 -25.826 1.00 18.05 77 SER B C 1
ATOM 3906 O O . SER B 1 51 ? 37.225 41.344 -27.005 1.00 17.51 77 SER B O 1
ATOM 3909 N N . GLU B 1 52 ? 37.639 41.063 -24.811 1.00 18.15 78 GLU B N 1
ATOM 3910 C CA . GLU B 1 52 ? 38.957 40.496 -25.040 1.00 20.36 78 GLU B CA 1
ATOM 3911 C C . GLU B 1 52 ? 38.897 39.021 -25.436 1.00 20.60 78 GLU B C 1
ATOM 3912 O O . GLU B 1 52 ? 39.919 38.443 -25.775 1.00 19.58 78 GLU B O 1
ATOM 3918 N N . GLU B 1 53 ? 37.709 38.422 -25.422 1.00 18.90 79 GLU B N 1
ATOM 3919 C CA . GLU B 1 53 ? 37.545 37.020 -25.773 1.00 17.67 79 GLU B CA 1
ATOM 3920 C C . GLU B 1 53 ? 37.740 36.807 -27.281 1.00 20.41 79 GLU B C 1
ATOM 3921 O O . GLU B 1 53 ? 37.480 37.704 -28.091 1.00 19.68 79 GLU B O 1
ATOM 3927 N N . SER B 1 54 ? 38.208 35.607 -27.620 1.00 20.30 80 SER B N 1
ATOM 3928 C CA A SER B 1 54 ? 38.492 35.220 -29.005 0.50 21.49 80 SER B CA 1
ATOM 3929 C CA B SER B 1 54 ? 38.497 35.239 -29.010 0.50 19.76 80 SER B CA 1
ATOM 3930 C C . SER B 1 54 ? 37.237 34.845 -29.766 1.00 20.79 80 SER B C 1
ATOM 3931 O O . SER B 1 54 ? 36.172 34.632 -29.173 1.00 18.17 80 SER B O 1
ATOM 3936 N N . GLY B 1 55 ? 37.365 34.771 -31.086 1.00 19.01 81 GLY B N 1
ATOM 3937 C CA . GLY B 1 55 ? 36.263 34.338 -31.938 1.00 19.76 81 GLY B CA 1
ATOM 3938 C C . GLY B 1 55 ? 35.777 35.358 -32.954 1.00 17.95 81 GLY B C 1
ATOM 3939 O O . GLY B 1 55 ? 36.373 36.399 -33.170 1.00 18.21 81 GLY B O 1
ATOM 3940 N N . VAL B 1 56 ? 34.648 35.042 -33.545 1.00 17.12 82 VAL B N 1
ATOM 3941 C CA . VAL B 1 56 ? 34.136 35.788 -34.694 1.00 17.55 82 VAL B CA 1
ATOM 3942 C C . VAL B 1 56 ? 33.810 37.250 -34.381 1.00 16.22 82 VAL B C 1
ATOM 3943 O O . VAL B 1 56 ? 34.028 38.129 -35.248 1.00 17.49 82 VAL B O 1
ATOM 3947 N N . CYS B 1 57 ? 33.313 37.540 -33.167 1.00 15.60 83 CYS B N 1
ATOM 3948 C CA . CYS B 1 57 ? 33.125 38.952 -32.795 1.00 15.37 83 CYS B CA 1
ATOM 3949 C C . CYS B 1 57 ? 34.440 39.707 -32.840 1.00 14.72 83 CYS B C 1
ATOM 3950 O O . CYS B 1 57 ? 34.513 40.783 -33.390 1.00 17.51 83 CYS B O 1
ATOM 3953 N N . ASN B 1 58 ? 35.461 39.140 -32.227 1.00 15.81 84 ASN B N 1
ATOM 3954 C CA . ASN B 1 58 ? 36.766 39.771 -32.151 1.00 15.39 84 ASN B CA 1
ATOM 3955 C C . ASN B 1 58 ? 37.421 39.942 -33.513 1.00 14.43 84 ASN B C 1
ATOM 3956 O O . ASN B 1 58 ? 37.926 41.021 -33.834 1.00 13.68 84 ASN B O 1
ATOM 3961 N N . THR B 1 59 ? 37.421 38.898 -34.334 1.00 14.99 85 THR B N 1
ATOM 3962 C CA . THR B 1 59 ? 38.040 39.038 -35.658 1.00 15.88 85 THR B CA 1
ATOM 3963 C C . THR B 1 59 ? 37.281 40.023 -36.562 1.00 14.90 85 THR B C 1
ATOM 3964 O O . THR B 1 59 ? 37.910 40.806 -37.303 1.00 16.89 85 THR B O 1
ATOM 3968 N N . CYS B 1 60 ? 35.949 40.003 -36.525 1.00 14.88 86 CYS B N 1
ATOM 3969 C CA . CYS B 1 60 ? 35.160 41.008 -37.270 1.00 13.97 86 CYS B CA 1
ATOM 3970 C C . CYS B 1 60 ? 35.483 42.425 -36.767 1.00 16.38 86 CYS B C 1
ATOM 3971 O O . CYS B 1 60 ? 35.764 43.350 -37.555 1.00 14.45 86 CYS B O 1
ATOM 3974 N N . TYR B 1 61 ? 35.500 42.577 -35.442 1.00 17.34 87 TYR B N 1
ATOM 3975 C CA . TYR B 1 61 ? 35.833 43.862 -34.816 1.00 16.66 87 TYR B CA 1
ATOM 3976 C C . TYR B 1 61 ? 37.204 44.380 -35.235 1.00 16.49 87 TYR B C 1
ATOM 3977 O O . TYR B 1 61 ? 37.358 45.569 -35.540 1.00 15.14 87 TYR B O 1
ATOM 3994 N N . PHE B 1 63 ? 38.895 43.565 -37.889 1.00 18.52 89 PHE B N 1
ATOM 3995 C CA . PHE B 1 63 ? 39.088 43.417 -39.325 1.00 18.57 89 PHE B CA 1
ATOM 3996 C C . PHE B 1 63 ? 40.256 42.486 -39.586 1.00 19.16 89 PHE B C 1
ATOM 3997 O O . PHE B 1 63 ? 41.082 42.743 -40.449 1.00 20.05 89 PHE B O 1
ATOM 4005 N N . ASN B 1 64 ? 40.329 41.418 -38.783 1.00 18.15 90 ASN B N 1
ATOM 4006 C CA . ASN B 1 64 ? 41.407 40.467 -38.831 1.00 17.75 90 ASN B CA 1
ATOM 4007 C C . ASN B 1 64 ? 41.012 39.386 -39.811 1.00 19.29 90 ASN B C 1
ATOM 4008 O O . ASN B 1 64 ? 40.505 38.365 -39.408 1.00 19.57 90 ASN B O 1
ATOM 4013 N N . HIS B 1 65 ? 41.205 39.644 -41.101 1.00 19.01 91 HIS B N 1
ATOM 4014 C CA . HIS B 1 65 ? 40.762 38.714 -42.160 1.00 17.45 91 HIS B CA 1
ATOM 4015 C C . HIS B 1 65 ? 41.900 38.543 -43.165 1.00 18.95 91 HIS B C 1
ATOM 4016 O O . HIS B 1 65 ? 42.583 39.515 -43.499 1.00 17.79 91 HIS B O 1
ATOM 4023 N N . ARG B 1 66 ? 42.101 37.312 -43.644 1.00 20.68 92 ARG B N 1
ATOM 4024 C CA A ARG B 1 66 ? 43.073 37.106 -44.694 0.50 21.11 92 ARG B CA 1
ATOM 4025 C CA B ARG B 1 66 ? 43.156 36.986 -44.610 0.50 21.56 92 ARG B CA 1
ATOM 4026 C C . ARG B 1 66 ? 42.648 36.005 -45.667 1.00 21.00 92 ARG B C 1
ATOM 4027 O O . ARG B 1 66 ? 41.810 35.152 -45.350 1.00 18.43 92 ARG B O 1
ATOM 4042 N N . PRO B 1 67 ? 43.203 36.053 -46.890 1.00 21.71 93 PRO B N 1
ATOM 4043 C CA . PRO B 1 67 ? 42.818 35.043 -47.890 1.00 20.64 93 PRO B CA 1
ATOM 4044 C C . PRO B 1 67 ? 42.881 33.600 -47.381 1.00 19.54 93 PRO B C 1
ATOM 4045 O O . PRO B 1 67 ? 41.964 32.816 -47.643 1.00 21.39 93 PRO B O 1
ATOM 4049 N N . ASN B 1 68 ? 43.924 33.263 -46.624 1.00 20.32 94 ASN B N 1
ATOM 4050 C CA . ASN B 1 68 ? 44.090 31.893 -46.118 1.00 22.30 94 ASN B CA 1
ATOM 4051 C C . ASN B 1 68 ? 43.340 31.596 -44.817 1.00 23.00 94 ASN B C 1
ATOM 4052 O O . ASN B 1 68 ? 43.373 30.466 -44.323 1.00 25.30 94 ASN B O 1
ATOM 4057 N N . SER B 1 69 ? 42.673 32.601 -44.262 1.00 21.91 95 SER B N 1
ATOM 4058 C CA . SER B 1 69 ? 41.866 32.421 -43.053 1.00 22.79 95 SER B CA 1
ATOM 4059 C C . SER B 1 69 ? 40.952 33.636 -42.907 1.00 20.06 95 SER B C 1
ATOM 4060 O O . SER B 1 69 ? 41.359 34.692 -42.389 1.00 17.80 95 SER B O 1
ATOM 4063 N N . LEU B 1 70 ? 39.736 33.512 -43.440 1.00 20.69 96 LEU B N 1
ATOM 4064 C CA . LEU B 1 70 ? 38.838 34.656 -43.535 1.00 19.88 96 LEU B CA 1
ATOM 4065 C C . LEU B 1 70 ? 38.392 35.160 -42.155 1.00 19.44 96 LEU B C 1
ATOM 4066 O O . LEU B 1 70 ? 38.079 36.347 -42.006 1.00 20.61 96 LEU B O 1
ATOM 4071 N N . ASN B 1 71 ? 38.328 34.266 -41.170 1.00 17.79 97 ASN B N 1
ATOM 4072 C CA . ASN B 1 71 ? 37.942 34.655 -39.818 1.00 18.53 97 ASN B CA 1
ATOM 4073 C C . ASN B 1 71 ? 36.632 35.434 -39.843 1.00 19.92 97 ASN B C 1
ATOM 4074 O O . ASN B 1 71 ? 36.525 36.524 -39.262 1.00 19.08 97 ASN B O 1
ATOM 4079 N N . ALA B 1 72 ? 35.654 34.858 -40.532 1.00 18.17 98 ALA B N 1
ATOM 4080 C CA . ALA B 1 72 ? 34.340 35.476 -40.734 1.00 16.84 98 ALA B CA 1
ATOM 4081 C C . ALA B 1 72 ? 33.316 34.387 -40.849 1.00 17.83 98 ALA B C 1
ATOM 4082 O O . ALA B 1 72 ? 32.492 34.376 -41.773 1.00 16.45 98 ALA B O 1
ATOM 4084 N N . GLY B 1 73 ? 33.353 33.462 -39.885 1.00 18.37 99 GLY B N 1
ATOM 4085 C CA . GLY B 1 73 ? 32.422 32.358 -39.846 1.00 18.74 99 GLY B CA 1
ATOM 4086 C C . GLY B 1 73 ? 32.507 31.546 -41.121 1.00 18.57 99 GLY B C 1
ATOM 4087 O O . GLY B 1 73 ? 33.585 31.149 -41.519 1.00 19.26 99 GLY B O 1
ATOM 4088 N N . SER B 1 74 ? 31.367 31.357 -41.775 1.00 16.77 100 SER B N 1
ATOM 4089 C CA . SER B 1 74 ? 31.318 30.703 -43.089 1.00 17.69 100 SER B CA 1
ATOM 4090 C C . SER B 1 74 ? 30.626 31.617 -44.086 1.00 20.56 100 SER B C 1
ATOM 4091 O O . SER B 1 74 ? 29.822 31.144 -44.899 1.00 18.72 100 SER B O 1
ATOM 4094 N N . LEU B 1 75 ? 30.958 32.913 -44.046 1.00 16.85 101 LEU B N 1
ATOM 4095 C CA . LEU B 1 75 ? 30.233 33.878 -44.865 1.00 18.30 101 LEU B CA 1
ATOM 4096 C C . LEU B 1 75 ? 30.495 33.739 -46.375 1.00 20.01 101 LEU B C 1
ATOM 4097 O O . LEU B 1 75 ? 29.722 34.274 -47.150 1.00 19.31 101 LEU B O 1
ATOM 4102 N N . TRP B 1 76 ? 31.569 33.042 -46.782 1.00 19.70 102 TRP B N 1
ATOM 4103 C CA . TRP B 1 76 ? 31.735 32.610 -48.178 1.00 19.32 102 TRP B CA 1
ATOM 4104 C C . TRP B 1 76 ? 31.032 31.281 -48.451 1.00 20.10 102 TRP B C 1
ATOM 4105 O O . TRP B 1 76 ? 30.107 31.196 -49.252 1.00 19.88 102 TRP B O 1
ATOM 4116 N N . GLY B 1 77 ? 31.455 30.240 -47.746 1.00 18.61 103 GLY B N 1
ATOM 4117 C CA . GLY B 1 77 ? 31.073 28.875 -48.075 1.00 19.91 103 GLY B CA 1
ATOM 4118 C C . GLY B 1 77 ? 29.612 28.529 -47.877 1.00 20.36 103 GLY B C 1
ATOM 4119 O O . GLY B 1 77 ? 29.030 27.820 -48.692 1.00 21.95 103 GLY B O 1
ATOM 4120 N N . ARG B 1 78 ? 29.013 28.996 -46.791 1.00 18.94 104 ARG B N 1
ATOM 4121 C CA . ARG B 1 78 ? 27.639 28.624 -46.480 1.00 19.25 104 ARG B CA 1
ATOM 4122 C C . ARG B 1 78 ? 26.609 29.266 -47.439 1.00 19.70 104 ARG B C 1
ATOM 4123 O O . ARG B 1 78 ? 25.740 28.566 -47.943 1.00 20.75 104 ARG B O 1
ATOM 4131 N N . PRO B 1 79 ? 26.728 30.581 -47.733 1.00 20.72 105 PRO B N 1
ATOM 4132 C CA . PRO B 1 79 ? 25.772 31.103 -48.729 1.00 22.03 105 PRO B CA 1
ATOM 4133 C C . PRO B 1 79 ? 25.918 30.453 -50.110 1.00 21.52 105 PRO B C 1
ATOM 4134 O O . PRO B 1 79 ? 24.919 30.180 -50.767 1.00 21.48 105 PRO B O 1
ATOM 4138 N N . PHE B 1 80 ? 27.151 30.217 -50.551 1.00 21.85 106 PHE B N 1
ATOM 4139 C CA . PHE B 1 80 ? 27.365 29.501 -51.823 1.00 22.01 106 PHE B CA 1
ATOM 4140 C C . PHE B 1 80 ? 26.818 28.076 -51.784 1.00 22.49 106 PHE B C 1
ATOM 4141 O O . PHE B 1 80 ? 26.210 27.622 -52.739 1.00 25.04 106 PHE B O 1
ATOM 4149 N N . TYR B 1 81 ? 27.005 27.370 -50.679 1.00 20.96 107 TYR B N 1
ATOM 4150 C CA . TYR B 1 81 ? 26.435 26.039 -50.559 1.00 22.54 107 TYR B CA 1
ATOM 4151 C C . TYR B 1 81 ? 24.920 26.092 -50.724 1.00 22.64 107 TYR B C 1
ATOM 4152 O O . TYR B 1 81 ? 24.349 25.285 -51.447 1.00 23.20 107 TYR B O 1
ATOM 4161 N N . ILE B 1 82 ? 24.283 27.036 -50.034 1.00 22.72 108 ILE B N 1
ATOM 4162 C CA . ILE B 1 82 ? 22.810 27.201 -50.090 1.00 20.73 108 ILE B CA 1
ATOM 4163 C C . ILE B 1 82 ? 22.354 27.554 -51.493 1.00 21.11 108 ILE B C 1
ATOM 4164 O O . ILE B 1 82 ? 21.351 27.016 -51.981 1.00 22.25 108 ILE B O 1
ATOM 4169 N N . LEU B 1 83 ? 23.082 28.442 -52.161 1.00 20.55 109 LEU B N 1
ATOM 4170 C CA . LEU B 1 83 ? 22.741 28.831 -53.516 1.00 22.21 109 LEU B CA 1
ATOM 4171 C C . LEU B 1 83 ? 22.646 27.591 -54.453 1.00 24.74 109 LEU B C 1
ATOM 4172 O O . LEU B 1 83 ? 21.695 27.460 -55.235 1.00 22.50 109 LEU B O 1
ATOM 4177 N N . ARG B 1 84 ? 23.620 26.687 -54.348 1.00 25.41 110 ARG B N 1
ATOM 4178 C CA . ARG B 1 84 ? 23.666 25.516 -55.216 1.00 27.10 110 ARG B CA 1
ATOM 4179 C C . ARG B 1 84 ? 22.550 24.546 -54.889 1.00 27.86 110 ARG B C 1
ATOM 4180 O O . ARG B 1 84 ? 21.925 23.998 -55.800 1.00 26.64 110 ARG B O 1
ATOM 4188 N N . GLU B 1 85 ? 22.260 24.368 -53.599 1.00 28.02 111 GLU B N 1
ATOM 4189 C CA . GLU B 1 85 ? 21.109 23.565 -53.162 1.00 28.94 111 GLU B CA 1
ATOM 4190 C C . GLU B 1 85 ? 19.782 24.172 -53.641 1.00 29.86 111 GLU B C 1
ATOM 4191 O O . GLU B 1 85 ? 18.874 23.434 -54.065 1.00 28.52 111 GLU B O 1
ATOM 4197 N N . ALA B 1 86 ? 19.655 25.501 -53.562 1.00 26.65 112 ALA B N 1
ATOM 4198 C CA . ALA B 1 86 ? 18.418 26.160 -54.027 1.00 28.38 112 ALA B CA 1
ATOM 4199 C C . ALA B 1 86 ? 18.248 26.012 -55.543 1.00 26.47 112 ALA B C 1
ATOM 4200 O O . ALA B 1 86 ? 17.138 25.778 -56.025 1.00 23.66 112 ALA B O 1
ATOM 4202 N N . TRP B 1 87 ? 19.340 26.101 -56.299 1.00 27.22 113 TRP B N 1
ATOM 4203 C CA . TRP B 1 87 ? 19.226 25.943 -57.751 1.00 26.70 113 TRP B CA 1
ATOM 4204 C C . TRP B 1 87 ? 18.818 24.521 -58.150 1.00 27.57 113 TRP B C 1
ATOM 4205 O O . TRP B 1 87 ? 18.094 24.347 -59.134 1.00 27.78 113 TRP B O 1
ATOM 4216 N N . ASN B 1 88 ? 19.236 23.512 -57.384 1.00 26.34 114 ASN B N 1
ATOM 4217 C CA . ASN B 1 88 ? 18.756 22.143 -57.631 1.00 27.87 114 ASN B CA 1
ATOM 4218 C C . ASN B 1 88 ? 17.248 22.029 -57.504 1.00 28.03 114 ASN B C 1
ATOM 4219 O O . ASN B 1 88 ? 16.606 21.322 -58.277 1.00 27.63 114 ASN B O 1
ATOM 4224 N N . ILE B 1 89 ? 16.694 22.711 -56.514 1.00 25.51 115 ILE B N 1
ATOM 4225 C CA . ILE B 1 89 ? 15.250 22.755 -56.336 1.00 26.29 115 ILE B CA 1
ATOM 4226 C C . ILE B 1 89 ? 14.618 23.452 -57.537 1.00 26.26 115 ILE B C 1
ATOM 4227 O O . ILE B 1 89 ? 13.698 22.899 -58.136 1.00 26.71 115 ILE B O 1
ATOM 4232 N N . LEU B 1 90 ? 15.122 24.625 -57.929 1.00 24.07 116 LEU B N 1
ATOM 4233 C CA . LEU B 1 90 ? 14.527 25.325 -59.094 1.00 26.90 116 LEU B CA 1
ATOM 4234 C C . LEU B 1 90 ? 14.585 24.485 -60.381 1.00 29.32 116 LEU B C 1
ATOM 4235 O O . LEU B 1 90 ? 13.624 24.443 -61.157 1.00 29.79 116 LEU B O 1
ATOM 4240 N N . ASN B 1 91 ? 15.716 23.825 -60.592 1.00 30.96 117 ASN B N 1
ATOM 4241 C CA . ASN B 1 91 ? 15.924 23.058 -61.803 1.00 32.21 117 ASN B CA 1
ATOM 4242 C C . ASN B 1 91 ? 14.993 21.853 -61.891 1.00 32.08 117 ASN B C 1
ATOM 4243 O O . ASN B 1 91 ? 14.489 21.546 -62.964 1.00 32.79 117 ASN B O 1
ATOM 4248 N N . ALA B 1 92 ? 14.768 21.175 -60.766 1.00 31.61 118 ALA B N 1
ATOM 4249 C CA . ALA B 1 92 ? 13.823 20.061 -60.717 1.00 31.61 118 ALA B CA 1
ATOM 4250 C C . ALA B 1 92 ? 12.411 20.541 -61.057 1.00 32.31 118 ALA B C 1
ATOM 4251 O O . ALA B 1 92 ? 11.687 19.868 -61.799 1.00 32.69 118 ALA B O 1
ATOM 4253 N N . ILE B 1 93 ? 12.017 21.688 -60.495 1.00 30.97 119 ILE B N 1
ATOM 4254 C CA . ILE B 1 93 ? 10.699 22.278 -60.792 1.00 32.69 119 ILE B CA 1
ATOM 4255 C C . ILE B 1 93 ? 10.594 22.650 -62.286 1.00 33.31 119 ILE B C 1
ATOM 4256 O O . ILE B 1 93 ? 9.617 22.299 -62.957 1.00 33.86 119 ILE B O 1
ATOM 4261 N N . ALA B 1 94 ? 11.617 23.332 -62.805 1.00 33.60 120 ALA B N 1
ATOM 4262 C CA . ALA B 1 94 ? 11.638 23.775 -64.206 1.00 32.48 120 ALA B CA 1
ATOM 4263 C C . ALA B 1 94 ? 11.626 22.602 -65.172 1.00 33.58 120 ALA B C 1
ATOM 4264 O O . ALA B 1 94 ? 11.105 22.739 -66.277 1.00 31.02 120 ALA B O 1
ATOM 4266 N N . GLU B 1 95 ? 12.199 21.466 -64.765 1.00 32.41 121 GLU B N 1
ATOM 4267 C CA . GLU B 1 95 ? 12.273 20.289 -65.644 1.00 34.66 121 GLU B CA 1
ATOM 4268 C C . GLU B 1 95 ? 11.003 19.440 -65.575 1.00 35.58 121 GLU B C 1
ATOM 4269 O O . GLU B 1 95 ? 10.921 18.391 -66.226 1.00 36.64 121 GLU B O 1
ATOM 4275 N N . GLY B 1 96 ? 10.009 19.895 -64.809 1.00 34.00 122 GLY B N 1
ATOM 4276 C CA . GLY B 1 96 ? 8.729 19.202 -64.718 1.00 33.48 122 GLY B CA 1
ATOM 4277 C C . GLY B 1 96 ? 8.819 17.888 -63.971 1.00 33.12 122 GLY B C 1
ATOM 4278 O O . GLY B 1 96 ? 8.085 16.951 -64.259 1.00 31.22 122 GLY B O 1
ATOM 4279 N N . LYS B 1 97 ? 9.727 17.808 -63.012 1.00 32.60 123 LYS B N 1
ATOM 4280 C CA . LYS B 1 97 ? 9.934 16.570 -62.275 1.00 33.62 123 LYS B CA 1
ATOM 4281 C C . LYS B 1 97 ? 9.032 16.426 -61.037 1.00 35.61 123 LYS B C 1
ATOM 4282 O O . LYS B 1 97 ? 9.020 15.365 -60.407 1.00 38.55 123 LYS B O 1
ATOM 4288 N N . ILE B 1 98 ? 8.303 17.479 -60.669 1.00 34.52 124 ILE B N 1
ATOM 4289 C CA . ILE B 1 98 ? 7.394 17.421 -59.503 1.00 35.44 124 ILE B CA 1
ATOM 4290 C C . ILE B 1 98 ? 5.970 17.030 -59.935 1.00 36.53 124 ILE B C 1
ATOM 4291 O O . ILE B 1 98 ? 5.478 17.528 -60.947 1.00 34.34 124 ILE B O 1
ATOM 4296 N N . GLU B 1 99 ? 5.320 16.154 -59.157 1.00 38.36 125 GLU B N 1
ATOM 4297 C CA . GLU B 1 99 ? 3.992 15.617 -59.507 1.00 41.12 125 GLU B CA 1
ATOM 4298 C C . GLU B 1 99 ? 2.920 16.704 -59.483 1.00 41.17 125 GLU B C 1
ATOM 4299 O O . GLU B 1 99 ? 2.987 17.644 -58.683 1.00 41.37 125 GLU B O 1
ATOM 4301 N N . SER B 1 100 ? 1.947 16.563 -60.384 1.00 42.43 126 SER B N 1
ATOM 4302 C CA A SER B 1 100 ? 0.823 17.502 -60.467 0.50 42.18 126 SER B CA 1
ATOM 4303 C CA B SER B 1 100 ? 0.776 17.455 -60.487 0.50 42.70 126 SER B CA 1
ATOM 4304 C C . SER B 1 100 ? -0.046 17.488 -59.210 1.00 42.03 126 SER B C 1
ATOM 4305 O O . SER B 1 100 ? 0.067 16.594 -58.365 1.00 40.68 126 SER B O 1
ATOM 4310 N N . GLY B 1 101 ? -0.911 18.495 -59.098 1.00 42.89 127 GLY B N 1
ATOM 4311 C CA . GLY B 1 101 ? -1.903 18.546 -58.020 1.00 43.48 127 GLY B CA 1
ATOM 4312 C C . GLY B 1 101 ? -1.903 19.770 -57.123 1.00 42.71 127 GLY B C 1
ATOM 4313 O O . GLY B 1 101 ? -2.917 20.076 -56.515 1.00 42.67 127 GLY B O 1
ATOM 4314 N N . ASP B 1 102 ? -0.785 20.474 -56.990 1.00 42.11 128 ASP B N 1
ATOM 4315 C CA . ASP B 1 102 ? -0.815 21.664 -56.130 1.00 40.33 128 ASP B CA 1
ATOM 4316 C C . ASP B 1 102 ? 0.089 22.742 -56.692 1.00 38.69 128 ASP B C 1
ATOM 4317 O O . ASP B 1 102 ? 1.122 23.098 -56.123 1.00 35.25 128 ASP B O 1
ATOM 4322 N N . GLU B 1 103 ? -0.350 23.258 -57.831 1.00 38.71 129 GLU B N 1
ATOM 4323 C CA . GLU B 1 103 ? 0.357 24.286 -58.585 1.00 38.56 129 GLU B CA 1
ATOM 4324 C C . GLU B 1 103 ? 0.597 25.550 -57.773 1.00 37.49 129 GLU B C 1
ATOM 4325 O O . GLU B 1 103 ? 1.684 26.133 -57.831 1.00 35.59 129 GLU B O 1
ATOM 4331 N N . LYS B 1 104 ? -0.422 25.968 -57.025 1.00 37.51 130 LYS B N 1
ATOM 4332 C CA . LYS B 1 104 ? -0.355 27.211 -56.266 1.00 38.25 130 LYS B CA 1
ATOM 4333 C C . LYS B 1 104 ? 0.764 27.129 -55.227 1.00 35.19 130 LYS B C 1
ATOM 4334 O O . LYS B 1 104 ? 1.628 28.017 -55.182 1.00 33.90 130 LYS B O 1
ATOM 4340 N N . LYS B 1 105 ? 0.764 26.052 -54.434 1.00 32.50 131 LYS B N 1
ATOM 4341 C CA . LYS B 1 105 ? 1.811 25.822 -53.439 1.00 32.33 131 LYS B CA 1
ATOM 4342 C C . LYS B 1 105 ? 3.185 25.653 -54.078 1.00 30.99 131 LYS B C 1
ATOM 4343 O O . LYS B 1 105 ? 4.186 26.211 -53.608 1.00 26.80 131 LYS B O 1
ATOM 4349 N N . LEU B 1 106 ? 3.241 24.884 -55.157 1.00 30.17 132 LEU B N 1
ATOM 4350 C CA . LEU B 1 106 ? 4.520 24.663 -55.828 1.00 30.02 132 LEU B CA 1
ATOM 4351 C C . LEU B 1 106 ? 5.086 26.001 -56.307 1.00 30.65 132 LEU B C 1
ATOM 4352 O O . LEU B 1 106 ? 6.277 26.270 -56.133 1.00 29.27 132 LEU B O 1
ATOM 4357 N N . ASN B 1 107 ? 4.238 26.857 -56.881 1.00 28.21 133 ASN B N 1
ATOM 4358 C CA . ASN B 1 107 ? 4.692 28.203 -57.237 1.00 29.36 133 ASN B CA 1
ATOM 4359 C C . ASN B 1 107 ? 5.141 29.008 -56.023 1.00 28.65 133 ASN B C 1
ATOM 4360 O O . ASN B 1 107 ? 6.127 29.724 -56.119 1.00 27.50 133 ASN B O 1
ATOM 4365 N N . ALA B 1 108 ? 4.420 28.897 -54.902 1.00 27.15 134 ALA B N 1
ATOM 4366 C CA . ALA B 1 108 ? 4.802 29.592 -53.657 1.00 28.08 134 ALA B CA 1
ATOM 4367 C C . ALA B 1 108 ? 6.203 29.165 -53.216 1.00 25.77 134 ALA B C 1
ATOM 4368 O O . ALA B 1 108 ? 7.023 29.995 -52.841 1.00 27.04 134 ALA B O 1
ATOM 4370 N N . LEU B 1 109 ? 6.476 27.869 -53.290 1.00 27.87 135 LEU B N 1
ATOM 4371 C CA . LEU B 1 109 ? 7.812 27.327 -52.956 1.00 24.47 135 LEU B CA 1
ATOM 4372 C C . LEU B 1 109 ? 8.893 27.727 -53.968 1.00 26.49 135 LEU B C 1
ATOM 4373 O O . LEU B 1 109 ? 10.046 27.944 -53.591 1.00 20.51 135 LEU B O 1
ATOM 4378 N N . LYS B 1 110 ? 8.541 27.819 -55.248 1.00 24.38 136 LYS B N 1
ATOM 4379 C CA . LYS B 1 110 ? 9.504 28.276 -56.258 1.00 25.63 136 LYS B CA 1
ATOM 4380 C C . LYS B 1 110 ? 9.926 29.702 -55.924 1.00 25.94 136 LYS B C 1
ATOM 4381 O O . LYS B 1 110 ? 11.128 30.018 -55.875 1.00 24.16 136 LYS B O 1
ATOM 4387 N N . GLY B 1 111 ? 8.929 30.555 -55.705 1.00 24.87 137 GLY B N 1
ATOM 4388 C CA . GLY B 1 111 ? 9.160 31.942 -55.310 1.00 24.12 137 GLY B CA 1
ATOM 4389 C C . GLY B 1 111 ? 10.004 32.077 -54.043 1.00 23.57 137 GLY B C 1
ATOM 4390 O O . GLY B 1 111 ? 10.887 32.925 -53.965 1.00 25.85 137 GLY B O 1
ATOM 4391 N N . GLU B 1 112 ? 9.735 31.234 -53.056 1.00 22.55 138 GLU B N 1
ATOM 4392 C CA . GLU B 1 112 ? 10.442 31.299 -51.781 1.00 21.64 138 GLU B CA 1
ATOM 4393 C C . GLU B 1 112 ? 11.889 30.851 -51.981 1.00 22.26 138 GLU B C 1
ATOM 4394 O O . GLU B 1 112 ? 12.812 31.471 -51.442 1.00 20.37 138 GLU B O 1
ATOM 4400 N N . THR B 1 113 ? 12.084 29.795 -52.769 1.00 18.33 139 THR B N 1
ATOM 4401 C CA . THR B 1 113 ? 13.423 29.354 -53.133 1.00 20.22 139 THR B CA 1
ATOM 4402 C C . THR B 1 113 ? 14.206 30.477 -53.812 1.00 20.07 139 THR B C 1
ATOM 4403 O O . THR B 1 113 ? 15.402 30.670 -53.535 1.00 22.81 139 THR B O 1
ATOM 4415 N N . ALA B 1 115 ? 13.657 33.740 -53.414 1.00 20.51 141 ALA B N 1
ATOM 4416 C CA . ALA B 1 115 ? 13.939 34.717 -52.351 1.00 20.81 141 ALA B CA 1
ATOM 4417 C C . ALA B 1 115 ? 15.171 34.320 -51.517 1.00 21.09 141 ALA B C 1
ATOM 4418 O O . ALA B 1 115 ? 15.967 35.177 -51.168 1.00 22.33 141 ALA B O 1
ATOM 4420 N N . VAL B 1 116 ? 15.330 33.028 -51.223 1.00 21.38 142 VAL B N 1
ATOM 4421 C CA . VAL B 1 116 ? 16.519 32.535 -50.501 1.00 19.83 142 VAL B CA 1
ATOM 4422 C C . VAL B 1 116 ? 17.770 32.753 -51.352 1.00 20.57 142 VAL B C 1
ATOM 4423 O O . VAL B 1 116 ? 18.833 33.123 -50.841 1.00 19.17 142 VAL B O 1
ATOM 4427 N N . ILE B 1 117 ? 17.640 32.514 -52.650 1.00 20.27 143 ILE B N 1
ATOM 4428 C CA . ILE B 1 117 ? 18.741 32.757 -53.595 1.00 20.76 143 ILE B CA 1
ATOM 4429 C C . ILE B 1 117 ? 19.104 34.241 -53.593 1.00 19.64 143 ILE B C 1
ATOM 4430 O O . ILE B 1 117 ? 20.274 34.604 -53.518 1.00 19.98 143 ILE B O 1
ATOM 4435 N N . ALA B 1 118 ? 18.101 35.099 -53.673 1.00 19.12 144 ALA B N 1
ATOM 4436 C CA . ALA B 1 118 ? 18.315 36.563 -53.659 1.00 20.17 144 ALA B CA 1
ATOM 4437 C C . ALA B 1 118 ? 19.044 36.996 -52.371 1.00 20.06 144 ALA B C 1
ATOM 4438 O O . ALA B 1 118 ? 19.990 37.791 -52.415 1.00 20.34 144 ALA B O 1
ATOM 4440 N N . LEU B 1 119 ? 18.643 36.436 -51.232 1.00 19.31 145 LEU B N 1
ATOM 4441 C CA . LEU B 1 119 ? 19.264 36.817 -49.950 1.00 17.06 145 LEU B CA 1
ATOM 4442 C C . LEU B 1 119 ? 20.730 36.375 -49.902 1.00 17.39 145 LEU B C 1
ATOM 4443 O O . LEU B 1 119 ? 21.609 37.125 -49.486 1.00 21.06 145 LEU B O 1
ATOM 4448 N N . CYS B 1 120 ? 20.990 35.139 -50.321 1.00 18.68 146 CYS B N 1
ATOM 4449 C CA . CYS B 1 120 ? 22.357 34.577 -50.256 1.00 19.17 146 CYS B CA 1
ATOM 4450 C C . CYS B 1 120 ? 23.307 35.373 -51.120 1.00 19.65 146 CYS B C 1
ATOM 4451 O O . CYS B 1 120 ? 24.411 35.718 -50.688 1.00 19.17 146 CYS B O 1
ATOM 4454 N N . GLN B 1 121 ? 22.874 35.677 -52.346 1.00 20.22 147 GLN B N 1
ATOM 4455 C CA . GLN B 1 121 ? 23.735 36.409 -53.275 1.00 19.04 147 GLN B CA 1
ATOM 4456 C C . GLN B 1 121 ? 23.927 37.866 -52.833 1.00 18.10 147 GLN B C 1
ATOM 4457 O O . GLN B 1 121 ? 25.027 38.438 -52.993 1.00 19.17 147 GLN B O 1
ATOM 4463 N N . PHE B 1 122 ? 22.879 38.449 -52.252 1.00 18.96 148 PHE B N 1
ATOM 4464 C CA . PHE B 1 122 ? 22.942 39.815 -51.715 1.00 18.48 148 PHE B CA 1
ATOM 4465 C C . PHE B 1 122 ? 23.997 39.881 -50.610 1.00 16.80 148 PHE B C 1
ATOM 4466 O O . PHE B 1 122 ? 24.857 40.763 -50.614 1.00 19.90 148 PHE B O 1
ATOM 4474 N N . ASP B 1 123 ? 23.968 38.918 -49.700 1.00 18.80 149 ASP B N 1
ATOM 4475 C CA . ASP B 1 123 ? 24.950 38.862 -48.614 1.00 16.78 149 ASP B CA 1
ATOM 4476 C C . ASP B 1 123 ? 26.375 38.680 -49.135 1.00 18.19 149 ASP B C 1
ATOM 4477 O O . ASP B 1 123 ? 27.279 39.403 -48.720 1.00 19.54 149 ASP B O 1
ATOM 4482 N N . LEU B 1 124 ? 26.561 37.784 -50.105 1.00 19.76 150 LEU B N 1
ATOM 4483 C CA . LEU B 1 124 ? 27.876 37.623 -50.729 1.00 18.76 150 LEU B CA 1
ATOM 4484 C C . LEU B 1 124 ? 28.325 38.939 -51.358 1.00 18.74 150 LEU B C 1
ATOM 4485 O O . LEU B 1 124 ? 29.511 39.319 -51.282 1.00 20.47 150 LEU B O 1
ATOM 4490 N N . THR B 1 125 ? 27.375 39.662 -51.944 1.00 17.55 151 THR B N 1
ATOM 4491 C CA . THR B 1 125 ? 27.694 40.928 -52.607 1.00 19.62 151 THR B CA 1
ATOM 4492 C C . THR B 1 125 ? 28.150 42.029 -51.614 1.00 19.68 151 THR B C 1
ATOM 4493 O O . THR B 1 125 ? 29.148 42.708 -51.834 1.00 20.21 151 THR B O 1
ATOM 4497 N N . ARG B 1 126 ? 27.437 42.192 -50.511 1.00 16.72 152 ARG B N 1
ATOM 4498 C CA . ARG B 1 126 ? 27.782 43.241 -49.566 1.00 17.55 152 ARG B CA 1
ATOM 4499 C C . ARG B 1 126 ? 28.972 42.858 -48.669 1.00 16.48 152 ARG B C 1
ATOM 4500 O O . ARG B 1 126 ? 29.594 43.747 -48.055 1.00 16.80 152 ARG B O 1
ATOM 4508 N N . CYS B 1 127 ? 29.295 41.557 -48.614 1.00 15.88 153 CYS B N 1
ATOM 4509 C CA . CYS B 1 127 ? 30.469 41.072 -47.875 1.00 17.86 153 CYS B CA 1
ATOM 4510 C C . CYS B 1 127 ? 31.770 41.082 -48.709 1.00 18.13 153 CYS B C 1
ATOM 4511 O O . CYS B 1 127 ? 32.861 41.356 -48.167 1.00 18.44 153 CYS B O 1
ATOM 4514 N N . PHE B 1 128 ? 31.660 40.780 -50.006 1.00 18.54 154 PHE B N 1
ATOM 4515 C CA . PHE B 1 128 ? 32.848 40.634 -50.883 1.00 19.31 154 PHE B CA 1
ATOM 4516 C C . PHE B 1 128 ? 33.040 41.690 -51.971 1.00 19.19 154 PHE B C 1
ATOM 4517 O O . PHE B 1 128 ? 34.083 41.692 -52.637 1.00 23.91 154 PHE B O 1
ATOM 4525 N N . GLY B 1 129 ? 32.052 42.558 -52.170 1.00 19.87 155 GLY B N 1
ATOM 4526 C CA . GLY B 1 129 ? 32.196 43.676 -53.081 1.00 20.01 155 GLY B CA 1
ATOM 4527 C C . GLY B 1 129 ? 32.030 45.010 -52.364 1.00 20.85 155 GLY B C 1
ATOM 4528 O O . GLY B 1 129 ? 31.349 45.108 -51.350 1.00 19.81 155 GLY B O 1
ATOM 4529 N N . TYR B 1 130 ? 32.624 46.049 -52.913 1.00 20.68 156 TYR B N 1
ATOM 4530 C CA . TYR B 1 130 ? 32.433 47.387 -52.381 1.00 21.94 156 TYR B CA 1
ATOM 4531 C C . TYR B 1 130 ? 30.972 47.807 -52.556 1.00 21.75 156 TYR B C 1
ATOM 4532 O O . TYR B 1 130 ? 30.250 47.318 -53.448 1.00 23.31 156 TYR B O 1
ATOM 4541 N N . PRO B 1 131 ? 30.504 48.696 -51.687 1.00 21.79 157 PRO B N 1
ATOM 4542 C CA . PRO B 1 131 ? 29.083 49.055 -51.796 1.00 21.32 157 PRO B CA 1
ATOM 4543 C C . PRO B 1 131 ? 28.693 49.524 -53.200 1.00 21.88 157 PRO B C 1
ATOM 4544 O O . PRO B 1 131 ? 29.441 50.269 -53.850 1.00 20.98 157 PRO B O 1
ATOM 4548 N N . TYR B 1 132 ? 27.538 49.092 -53.678 1.00 22.54 158 TYR B N 1
ATOM 4549 C CA . TYR B 1 132 ? 27.085 49.500 -55.001 1.00 23.03 158 TYR B CA 1
ATOM 4550 C C . TYR B 1 132 ? 27.178 51.018 -55.149 1.00 24.98 158 TYR B C 1
ATOM 4551 O O . TYR B 1 132 ? 27.630 51.532 -56.177 1.00 24.90 158 TYR B O 1
ATOM 4560 N N . THR B 1 133 ? 26.729 51.724 -54.115 1.00 25.08 159 THR B N 1
ATOM 4561 C CA . THR B 1 133 ? 26.634 53.164 -54.131 1.00 24.12 159 THR B CA 1
ATOM 4562 C C . THR B 1 133 ? 27.989 53.867 -54.217 1.00 25.48 159 THR B C 1
ATOM 4563 O O . THR B 1 133 ? 28.017 55.050 -54.504 1.00 25.64 159 THR B O 1
ATOM 4567 N N . LYS B 1 134 ? 29.103 53.167 -53.946 1.00 24.79 160 LYS B N 1
ATOM 4568 C CA . LYS B 1 134 ? 30.438 53.763 -54.114 1.00 24.73 160 LYS B CA 1
ATOM 4569 C C . LYS B 1 134 ? 30.730 54.133 -55.576 1.00 25.58 160 LYS B C 1
ATOM 4570 O O . LYS B 1 134 ? 31.324 55.174 -55.833 1.00 25.14 160 LYS B O 1
ATOM 4576 N N . ASP B 1 135 ? 30.291 53.300 -56.517 1.00 25.42 161 ASP B N 1
ATOM 4577 C CA . ASP B 1 135 ? 30.792 53.352 -57.894 1.00 26.72 161 ASP B CA 1
ATOM 4578 C C . ASP B 1 135 ? 29.809 52.768 -58.928 1.00 28.98 161 ASP B C 1
ATOM 4579 O O . ASP B 1 135 ? 30.232 52.202 -59.946 1.00 27.14 161 ASP B O 1
ATOM 4584 N N . LYS B 1 136 ? 28.515 52.903 -58.645 1.00 25.33 162 LYS B N 1
ATOM 4585 C CA . LYS B 1 136 ? 27.451 52.217 -59.374 1.00 27.90 162 LYS B CA 1
ATOM 4586 C C . LYS B 1 136 ? 27.784 50.744 -59.644 1.00 26.47 162 LYS B C 1
ATOM 4587 O O . LYS B 1 136 ? 27.531 50.217 -60.731 1.00 26.68 162 LYS B O 1
ATOM 4593 N N . GLY B 1 137 ? 28.356 50.078 -58.641 1.00 26.73 163 GLY B N 1
ATOM 4594 C CA . GLY B 1 137 ? 28.568 48.637 -58.718 1.00 27.22 163 GLY B CA 1
ATOM 4595 C C . GLY B 1 137 ? 29.654 48.228 -59.700 1.00 28.51 163 GLY B C 1
ATOM 4596 O O . GLY B 1 137 ? 29.638 47.108 -60.204 1.00 29.54 163 GLY B O 1
ATOM 4597 N N . ALA B 1 138 ? 30.605 49.121 -59.955 1.00 28.65 164 ALA B N 1
ATOM 4598 C CA . ALA B 1 138 ? 31.677 48.843 -60.922 1.00 30.64 164 ALA B CA 1
ATOM 4599 C C . ALA B 1 138 ? 32.638 47.800 -60.358 1.00 29.90 164 ALA B C 1
ATOM 4600 O O . ALA B 1 138 ? 33.237 47.044 -61.111 1.00 30.88 164 ALA B O 1
ATOM 4602 N N . SER B 1 139 ? 32.779 47.757 -59.031 1.00 29.09 165 SER B N 1
ATOM 4603 C CA . SER B 1 139 ? 33.729 46.839 -58.407 1.00 26.60 165 SER B CA 1
ATOM 4604 C C . SER B 1 139 ? 33.271 45.390 -58.555 1.00 25.97 165 SER B C 1
ATOM 4605 O O . SER B 1 139 ? 32.095 45.110 -58.836 1.00 27.35 165 SER B O 1
ATOM 4608 N N . LEU B 1 140 ? 34.206 44.466 -58.373 1.00 26.12 166 LEU B N 1
ATOM 4609 C CA . LEU B 1 140 ? 33.875 43.051 -58.430 1.00 25.42 166 LEU B CA 1
ATOM 4610 C C . LEU B 1 140 ? 33.136 42.665 -57.154 1.00 25.99 166 LEU B C 1
ATOM 4611 O O . LEU B 1 140 ? 33.512 43.093 -56.058 1.00 25.09 166 LEU B O 1
ATOM 4616 N N . GLY B 1 141 ? 32.072 41.884 -57.310 1.00 26.59 167 GLY B N 1
ATOM 4617 C CA . GLY B 1 141 ? 31.440 41.188 -56.175 1.00 26.05 167 GLY B CA 1
ATOM 4618 C C . GLY B 1 141 ? 31.951 39.761 -56.123 1.00 23.10 167 GLY B C 1
ATOM 4619 O O . GLY B 1 141 ? 33.098 39.478 -56.498 1.00 25.38 167 GLY B O 1
ATOM 4620 N N . ALA B 1 142 ? 31.102 38.856 -55.660 1.00 21.46 168 ALA B N 1
ATOM 4621 C CA . ALA B 1 142 ? 31.414 37.435 -55.671 1.00 20.34 168 ALA B CA 1
ATOM 4622 C C . ALA B 1 142 ? 31.056 36.812 -57.019 1.00 23.56 168 ALA B C 1
ATOM 4623 O O . ALA B 1 142 ? 30.346 37.418 -57.837 1.00 25.57 168 ALA B O 1
ATOM 4625 N N . PRO B 1 143 ? 31.527 35.585 -57.248 1.00 22.94 169 PRO B N 1
ATOM 4626 C CA . PRO B 1 143 ? 30.922 34.798 -58.309 1.00 23.63 169 PRO B CA 1
ATOM 4627 C C . PRO B 1 143 ? 29.388 34.797 -58.197 1.00 24.05 169 PRO B C 1
ATOM 4628 O O . PRO B 1 143 ? 28.844 34.744 -57.090 1.00 23.72 169 PRO B O 1
ATOM 4632 N N . LEU B 1 144 ? 28.699 34.821 -59.333 1.00 24.98 170 LEU B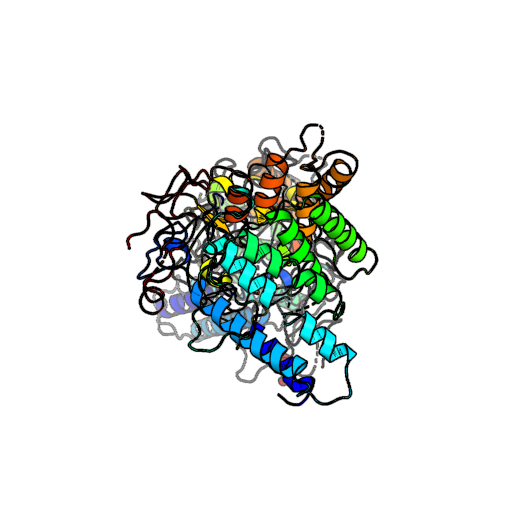 N 1
ATOM 4633 C CA . LEU B 1 144 ? 27.248 34.984 -59.342 1.00 25.80 170 LEU B CA 1
ATOM 4634 C C . LEU B 1 144 ? 26.584 33.657 -59.689 1.00 27.81 170 LEU B C 1
ATOM 4635 O O . LEU B 1 144 ? 26.812 33.142 -60.779 1.00 29.87 170 LEU B O 1
ATOM 4640 N N . ILE B 1 145 ? 25.789 33.091 -58.766 1.00 27.15 171 ILE B N 1
ATOM 4641 C CA . ILE B 1 145 ? 25.081 31.825 -59.020 1.00 26.35 171 ILE B CA 1
ATOM 4642 C C . ILE B 1 145 ? 23.688 32.189 -59.557 1.00 27.72 171 ILE B C 1
ATOM 4643 O O . ILE B 1 145 ? 22.688 32.215 -58.822 1.00 25.52 171 ILE B O 1
ATOM 4648 N N . ASP B 1 146 ? 23.655 32.516 -60.843 1.00 29.06 172 ASP B N 1
ATOM 4649 C CA . ASP B 1 146 ? 22.424 32.944 -61.528 1.00 30.74 172 ASP B CA 1
ATOM 4650 C C . ASP B 1 146 ? 21.883 31.855 -62.470 1.00 31.50 172 ASP B C 1
ATOM 4651 O O . ASP B 1 146 ? 21.113 32.137 -63.384 1.00 31.75 172 ASP B O 1
ATOM 4656 N N . HIS B 1 147 ? 22.296 30.615 -62.242 1.00 31.99 173 HIS B N 1
ATOM 4657 C CA . HIS B 1 147 ? 21.804 29.465 -62.998 1.00 33.55 173 HIS B CA 1
ATOM 4658 C C . HIS B 1 147 ? 22.230 28.214 -62.247 1.00 34.37 173 HIS B C 1
ATOM 4659 O O . HIS B 1 147 ? 22.896 28.304 -61.210 1.00 29.99 173 HIS B O 1
ATOM 4666 N N . LEU B 1 148 ? 21.846 27.048 -62.760 1.00 35.99 174 LEU B N 1
ATOM 4667 C CA . LEU B 1 148 ? 22.352 25.786 -62.213 1.00 37.22 174 LEU B CA 1
ATOM 4668 C C . LEU B 1 148 ? 23.824 25.695 -62.590 1.00 36.91 174 LEU B C 1
ATOM 4669 O O . LEU B 1 148 ? 24.171 25.464 -63.747 1.00 38.56 174 LEU B O 1
ATOM 4674 N N . VAL B 1 149 ? 24.691 25.918 -61.615 1.00 37.76 175 VAL B N 1
ATOM 4675 C CA . VAL B 1 149 ? 26.131 25.913 -61.860 1.00 37.49 175 VAL B CA 1
ATOM 4676 C C . VAL B 1 149 ? 26.658 24.509 -61.590 1.00 38.54 175 VAL B C 1
ATOM 4677 O O . VAL B 1 149 ? 26.387 23.946 -60.532 1.00 39.98 175 VAL B O 1
ATOM 4681 N N . GLY B 1 150 ? 27.392 23.934 -62.548 1.00 40.37 176 GLY B N 1
ATOM 4682 C CA . GLY B 1 150 ? 28.016 22.618 -62.347 1.00 40.33 176 GLY B CA 1
ATOM 4683 C C . GLY B 1 150 ? 28.924 22.590 -61.123 1.00 39.24 176 GLY B C 1
ATOM 4684 O O . GLY B 1 150 ? 29.525 23.608 -60.762 1.00 39.69 176 GLY B O 1
ATOM 4685 N N . THR B 1 151 ? 29.024 21.434 -60.473 1.00 39.68 177 THR B N 1
ATOM 4686 C CA . THR B 1 151 ? 29.883 21.271 -59.282 1.00 40.40 177 THR B CA 1
ATOM 4687 C C . THR B 1 151 ? 31.311 21.769 -59.500 1.00 39.94 177 THR B C 1
ATOM 4688 O O . THR B 1 151 ? 31.919 22.403 -58.623 1.00 38.00 177 THR B O 1
ATOM 4692 N N . TYR B 1 152 ? 31.843 21.461 -60.674 1.00 39.38 178 TYR B N 1
ATOM 4693 C CA . TYR B 1 152 ? 33.223 21.805 -61.001 1.00 39.78 178 TYR B CA 1
ATOM 4694 C C . TYR B 1 152 ? 33.309 23.021 -61.904 1.00 40.81 178 TYR B C 1
ATOM 4695 O O . TYR B 1 152 ? 34.370 23.342 -62.428 1.00 41.97 178 TYR B O 1
ATOM 4704 N N . GLU B 1 153 ? 32.167 23.686 -62.077 1.00 39.55 179 GLU B N 1
ATOM 4705 C CA . GLU B 1 153 ? 32.098 24.995 -62.681 1.00 39.21 179 GLU B CA 1
ATOM 4706 C C . GLU B 1 153 ? 32.502 25.956 -61.551 1.00 38.28 179 GLU B C 1
ATOM 4707 O O . GLU B 1 153 ? 32.016 25.849 -60.403 1.00 37.70 179 GLU B O 1
ATOM 4713 N N . ASN B 1 154 ? 33.458 26.827 -61.849 1.00 37.45 180 ASN B N 1
ATOM 4714 C CA . ASN B 1 154 ? 33.861 27.888 -60.934 1.00 36.88 180 ASN B CA 1
ATOM 4715 C C . ASN B 1 154 ? 33.598 29.206 -61.642 1.00 36.13 180 ASN B C 1
ATOM 4716 O O . ASN B 1 154 ? 34.449 29.710 -62.387 1.00 35.48 180 ASN B O 1
ATOM 4721 N N . PRO B 1 155 ? 32.384 29.747 -61.453 1.00 33.50 181 PRO B N 1
ATOM 4722 C CA . PRO B 1 155 ? 32.068 30.958 -62.189 1.00 33.41 181 PRO B CA 1
ATOM 4723 C C . PRO B 1 155 ? 33.062 32.057 -61.831 1.00 32.04 181 PRO B C 1
ATOM 4724 O O . PRO B 1 155 ? 33.536 32.088 -60.697 1.00 31.86 181 PRO B O 1
ATOM 4728 N N . PRO B 1 156 ? 33.373 32.947 -62.788 1.00 30.41 182 PRO B N 1
ATOM 4729 C CA . PRO B 1 156 ? 34.239 34.066 -62.477 1.00 29.75 182 PRO B CA 1
ATOM 4730 C C . PRO B 1 156 ? 33.518 35.016 -61.528 1.00 28.33 182 PRO B C 1
ATOM 4731 O O . PRO B 1 156 ? 32.305 34.861 -61.287 1.00 27.17 182 PRO B O 1
ATOM 4735 N N . ARG B 1 157 ? 34.257 35.977 -60.990 1.00 26.58 183 ARG B N 1
ATOM 4736 C CA . ARG B 1 157 ? 33.635 37.052 -60.231 1.00 26.23 183 ARG B CA 1
ATOM 4737 C C . ARG B 1 157 ? 32.866 37.919 -61.229 1.00 25.83 183 ARG B C 1
ATOM 4738 O O . ARG B 1 157 ? 33.364 38.228 -62.309 1.00 25.95 183 ARG B O 1
ATOM 4746 N N . SER B 1 158 ? 31.631 38.248 -60.882 1.00 24.63 184 SER B N 1
ATOM 4747 C CA . SER B 1 158 ? 30.867 39.263 -61.580 1.00 25.28 184 SER B CA 1
ATOM 4748 C C . SER B 1 158 ? 30.975 40.593 -60.817 1.00 25.29 184 SER B C 1
ATOM 4749 O O . SER B 1 158 ? 31.432 40.625 -59.664 1.00 25.28 184 SER B O 1
ATOM 4752 N N . THR B 1 159 ? 30.560 41.681 -61.459 1.00 24.67 185 THR B N 1
ATOM 4753 C CA . THR B 1 159 ? 30.550 42.993 -60.814 1.00 22.52 185 THR B CA 1
ATOM 4754 C C . THR B 1 159 ? 29.402 43.058 -59.803 1.00 23.41 185 THR B C 1
ATOM 4755 O O . THR B 1 159 ? 28.436 42.260 -59.843 1.00 21.74 185 THR B O 1
ATOM 4759 N N . VAL B 1 160 ? 29.525 44.000 -58.875 1.00 23.36 186 VAL B N 1
ATOM 4760 C CA . VAL B 1 160 ? 28.452 44.254 -57.918 1.00 23.10 186 VAL B CA 1
ATOM 4761 C C . VAL B 1 160 ? 27.179 44.672 -58.690 1.00 23.19 186 VAL B C 1
ATOM 4762 O O . VAL B 1 160 ? 26.059 44.242 -58.360 1.00 25.62 186 VAL B O 1
ATOM 4766 N N . ALA B 1 161 ? 27.347 45.485 -59.734 1.00 23.70 187 ALA B N 1
ATOM 4767 C CA . ALA B 1 161 ? 26.209 45.893 -60.582 1.00 21.67 187 ALA B CA 1
ATOM 4768 C C . ALA B 1 161 ? 25.478 44.680 -61.181 1.00 23.05 187 ALA B C 1
ATOM 4769 O O . ALA B 1 161 ? 24.224 44.586 -61.148 1.00 23.65 187 ALA B O 1
ATOM 4771 N N . GLN B 1 162 ? 26.249 43.743 -61.727 1.00 24.39 188 GLN B N 1
ATOM 4772 C CA . GLN B 1 162 ? 25.664 42.527 -62.315 1.00 23.78 188 GLN B CA 1
ATOM 4773 C C . GLN B 1 162 ? 24.919 41.687 -61.274 1.00 23.53 188 GLN B C 1
ATOM 4774 O O . GLN B 1 162 ? 23.839 41.136 -61.555 1.00 21.73 188 GLN B O 1
ATOM 4780 N N . ALA B 1 163 ? 25.480 41.611 -60.065 1.00 24.46 189 ALA B N 1
ATOM 4781 C CA . ALA B 1 163 ? 24.815 40.903 -58.955 1.00 24.36 189 ALA B CA 1
ATOM 4782 C C . ALA B 1 163 ? 23.467 41.522 -58.604 1.00 22.17 189 ALA B C 1
ATOM 4783 O O . ALA B 1 163 ? 22.446 40.829 -58.493 1.00 22.17 189 ALA B O 1
ATOM 4785 N N . TYR B 1 164 ? 23.455 42.832 -58.419 1.00 22.54 190 TYR B N 1
ATOM 4786 C CA . TYR B 1 164 ? 22.205 43.514 -58.080 1.00 21.46 190 TYR B CA 1
ATOM 4787 C C . TYR B 1 164 ? 21.144 43.329 -59.190 1.00 24.01 190 TYR B C 1
ATOM 4788 O O . TYR B 1 164 ? 19.965 43.108 -58.893 1.00 22.13 190 TYR B O 1
ATOM 4797 N N . ASP B 1 165 ? 21.543 43.396 -60.456 1.00 23.98 191 ASP B N 1
ATOM 4798 C CA . ASP B 1 165 ? 20.579 43.197 -61.555 1.00 27.54 191 ASP B CA 1
ATOM 4799 C C . ASP B 1 165 ? 19.865 41.861 -61.408 1.00 27.14 191 ASP B C 1
ATOM 4800 O O . ASP B 1 165 ? 18.642 41.791 -61.447 1.00 26.65 191 ASP B O 1
ATOM 4805 N N . PHE B 1 166 ? 20.654 40.812 -61.197 1.00 27.50 192 PHE B N 1
ATOM 4806 C CA . PHE B 1 166 ? 20.128 39.465 -61.007 1.00 27.07 192 PHE B CA 1
ATOM 4807 C C . PHE B 1 166 ? 19.286 39.320 -59.751 1.00 25.00 192 PHE B C 1
ATOM 4808 O O . PHE B 1 166 ? 18.216 38.684 -59.769 1.00 25.72 192 PHE B O 1
ATOM 4816 N N . ILE B 1 167 ? 19.798 39.874 -58.651 1.00 22.71 193 ILE B N 1
ATOM 4817 C CA . ILE B 1 167 ? 19.138 39.774 -57.347 1.00 22.29 193 ILE B CA 1
ATOM 4818 C C . ILE B 1 167 ? 17.774 40.444 -57.408 1.00 23.30 193 ILE B C 1
ATOM 4819 O O . ILE B 1 167 ? 16.765 39.885 -56.964 1.00 21.80 193 ILE B O 1
ATOM 4824 N N . ILE B 1 168 ? 17.749 41.654 -57.963 1.00 22.63 194 ILE B N 1
ATOM 4825 C CA . ILE B 1 168 ? 16.515 42.428 -58.003 1.00 22.55 194 ILE B CA 1
ATOM 4826 C C . ILE B 1 168 ? 15.489 41.753 -58.928 1.00 25.57 194 ILE B C 1
ATOM 4827 O O . ILE B 1 168 ? 14.337 41.583 -58.520 1.00 20.22 194 ILE B O 1
ATOM 4832 N N . GLU B 1 169 ? 15.907 41.325 -60.134 1.00 24.28 195 GLU B N 1
ATOM 4833 C CA A GLU B 1 169 ? 14.993 40.645 -61.062 0.50 25.90 195 GLU B CA 1
ATOM 4834 C CA B GLU B 1 169 ? 14.991 40.649 -61.058 0.50 25.82 195 GLU B CA 1
ATOM 4835 C C . GLU B 1 169 ? 14.416 39.380 -60.435 1.00 24.79 195 GLU B C 1
ATOM 4836 O O . GLU B 1 169 ? 13.217 39.097 -60.563 1.00 24.47 195 GLU B O 1
ATOM 4847 N N . THR B 1 170 ? 15.267 38.628 -59.744 1.00 24.80 196 THR B N 1
ATOM 4848 C CA . THR B 1 170 ? 14.855 37.376 -59.100 1.00 24.05 196 THR B CA 1
ATOM 4849 C C . THR B 1 170 ? 13.856 37.612 -57.978 1.00 24.50 196 THR B C 1
ATOM 4850 O O . THR B 1 170 ? 12.858 36.889 -57.847 1.00 20.79 196 THR B O 1
ATOM 4854 N N . LEU B 1 171 ? 14.134 38.611 -57.140 1.00 24.38 197 LEU B N 1
ATOM 4855 C CA . LEU B 1 171 ? 13.267 38.880 -56.002 1.00 24.49 197 LEU B CA 1
ATOM 4856 C C . LEU B 1 171 ? 11.946 39.476 -56.451 1.00 23.33 197 LEU B C 1
ATOM 4857 O O . LEU B 1 171 ? 10.907 39.139 -55.886 1.00 23.43 197 LEU B O 1
ATOM 4862 N N . GLU B 1 172 ? 11.981 40.340 -57.471 1.00 24.61 198 GLU B N 1
ATOM 4863 C CA . GLU B 1 172 ? 10.744 40.899 -58.051 1.00 25.34 198 GLU B CA 1
ATOM 4864 C C . GLU B 1 172 ? 9.810 39.786 -58.541 1.00 28.76 198 GLU B C 1
ATOM 4865 O O . GLU B 1 172 ? 8.586 39.825 -58.298 1.00 30.32 198 GLU B O 1
ATOM 4871 N N . GLU B 1 173 ? 10.371 38.792 -59.231 1.00 29.21 199 GLU B N 1
ATOM 4872 C CA . GLU B 1 173 ? 9.568 37.659 -59.672 1.00 27.86 199 GLU B CA 1
ATOM 4873 C C . GLU B 1 173 ? 9.124 36.798 -58.498 1.00 28.27 199 GLU B C 1
ATOM 4874 O O . GLU B 1 173 ? 7.979 36.342 -58.467 1.00 28.75 199 GLU B O 1
ATOM 4880 N N . ALA B 1 174 ? 10.014 36.574 -57.528 1.00 25.77 200 ALA B N 1
ATOM 4881 C CA . ALA B 1 174 ? 9.669 35.746 -56.363 1.00 25.60 200 ALA B CA 1
ATOM 4882 C C . ALA B 1 174 ? 8.415 36.255 -55.665 1.00 25.39 200 ALA B C 1
ATOM 4883 O O . ALA B 1 174 ? 7.539 35.468 -55.296 1.00 25.46 200 ALA B O 1
ATOM 4885 N N . VAL B 1 175 ? 8.339 37.575 -55.480 1.00 26.17 201 VAL B N 1
ATOM 4886 C CA . VAL B 1 175 ? 7.198 38.214 -54.796 1.00 23.66 201 VAL B CA 1
ATOM 4887 C C . VAL B 1 175 ? 5.862 37.886 -55.489 1.00 26.62 201 VAL B C 1
ATOM 4888 O O . VAL B 1 175 ? 4.846 37.660 -54.829 1.00 25.41 201 VAL B O 1
ATOM 4892 N N . THR B 1 176 ? 5.875 37.811 -56.813 1.00 26.86 202 THR B N 1
ATOM 4893 C CA . THR B 1 176 ? 4.647 37.522 -57.560 1.00 29.46 202 THR B CA 1
ATOM 4894 C C . THR B 1 176 ? 4.167 36.082 -57.383 1.00 29.67 202 THR B C 1
ATOM 4895 O O . THR B 1 176 ? 2.994 35.803 -57.607 1.00 29.84 202 THR B O 1
ATOM 4899 N N . LEU B 1 177 ? 5.063 35.187 -56.958 1.00 27.72 203 LEU B N 1
ATOM 4900 C CA . LEU B 1 177 ? 4.748 33.752 -56.809 1.00 27.18 203 LEU B CA 1
ATOM 4901 C C . LEU B 1 177 ? 4.386 33.345 -55.377 1.00 27.59 203 LEU B C 1
ATOM 4902 O O . LEU B 1 177 ? 3.760 32.310 -55.173 1.00 24.93 203 LEU B O 1
ATOM 4915 N N . SER B 1 179 ? 3.209 33.195 -51.200 1.00 26.40 205 SER B N 1
ATOM 4916 C CA . SER B 1 179 ? 1.981 33.278 -50.411 1.00 27.27 205 SER B CA 1
ATOM 4917 C C . SER B 1 179 ? 2.153 34.305 -49.288 1.00 26.44 205 SER B C 1
ATOM 4918 O O . SER B 1 179 ? 3.264 34.500 -48.778 1.00 22.28 205 SER B O 1
ATOM 4921 N N . GLU B 1 180 ? 1.051 34.954 -48.913 1.00 22.93 206 GLU B N 1
ATOM 4922 C CA . GLU B 1 180 ? 1.012 35.856 -47.757 1.00 24.94 206 GLU B CA 1
ATOM 4923 C C . GLU B 1 180 ? 0.834 35.180 -46.399 1.00 25.67 206 GLU B C 1
ATOM 4924 O O . GLU B 1 180 ? 0.937 35.860 -45.352 1.00 24.04 206 GLU B O 1
ATOM 4930 N N . GLU B 1 181 ? 0.583 33.868 -46.400 1.00 27.54 207 GLU B N 1
ATOM 4931 C CA A GLU B 1 181 ? 0.374 33.145 -45.160 0.50 27.19 207 GLU B CA 1
ATOM 4932 C CA B GLU B 1 181 ? 0.378 33.117 -45.168 0.50 28.26 207 GLU B CA 1
ATOM 4933 C C . GLU B 1 181 ? 1.688 33.112 -44.383 1.00 28.05 207 GLU B C 1
ATOM 4934 O O . GLU B 1 181 ? 2.770 33.047 -44.974 1.00 26.92 207 GLU B O 1
ATOM 4945 N N . LYS B 1 182 ? 1.577 33.186 -43.064 1.00 25.18 208 LYS B N 1
ATOM 4946 C CA . LYS B 1 182 ? 2.746 33.142 -42.191 1.00 27.61 208 LYS B CA 1
ATOM 4947 C C . LYS B 1 182 ? 3.260 31.717 -42.067 1.00 27.58 208 LYS B C 1
ATOM 4948 O O . LYS B 1 182 ? 2.486 30.761 -41.908 1.00 27.92 208 LYS B O 1
ATOM 4954 N N . ASN B 1 183 ? 4.577 31.592 -42.119 1.00 26.70 209 ASN B N 1
ATOM 4955 C CA . ASN B 1 183 ? 5.236 30.308 -41.980 1.00 26.70 209 ASN B CA 1
ATOM 4956 C C . ASN B 1 183 ? 6.439 30.534 -41.070 1.00 22.61 209 ASN B C 1
ATOM 4957 O O . ASN B 1 183 ? 7.539 30.845 -41.541 1.00 23.25 209 ASN B O 1
ATOM 4962 N N . ASN B 1 184 ? 6.207 30.423 -39.763 1.00 21.77 210 ASN B N 1
ATOM 4963 C CA . ASN B 1 184 ? 7.187 30.912 -38.756 1.00 22.24 210 ASN B CA 1
ATOM 4964 C C . ASN B 1 184 ? 8.514 30.206 -38.942 1.00 21.65 210 ASN B C 1
ATOM 4965 O O . ASN B 1 184 ? 8.544 28.968 -38.954 1.00 22.63 210 ASN B O 1
ATOM 4970 N N . GLY B 1 185 ? 9.593 30.976 -39.101 1.00 19.64 211 GLY B N 1
ATOM 4971 C CA . GLY B 1 185 ? 10.933 30.430 -39.349 1.00 21.65 211 GLY B CA 1
ATOM 4972 C C . GLY B 1 185 ? 11.370 30.537 -40.804 1.00 21.96 211 GLY B C 1
ATOM 4973 O O . GLY B 1 185 ? 12.527 30.251 -41.126 1.00 21.95 211 GLY B O 1
ATOM 4974 N N . ARG B 1 186 ? 10.437 30.924 -41.681 1.00 21.29 212 ARG B N 1
ATOM 4975 C CA . ARG B 1 186 ? 10.679 31.058 -43.105 1.00 23.90 212 ARG B CA 1
ATOM 4976 C C . ARG B 1 186 ? 10.134 32.385 -43.644 1.00 21.38 212 ARG B C 1
ATOM 4977 O O . ARG B 1 186 ? 9.386 33.070 -42.951 1.00 21.09 212 ARG B O 1
ATOM 4993 N N . ASN B 1 188 ? 7.801 34.659 -46.104 1.00 19.10 214 ASN B N 1
ATOM 4994 C CA . ASN B 1 188 ? 6.573 34.691 -46.904 1.00 19.17 214 ASN B CA 1
ATOM 4995 C C . ASN B 1 188 ? 6.636 35.925 -47.804 1.00 19.63 214 ASN B C 1
ATOM 4996 O O . ASN B 1 188 ? 7.702 36.561 -47.904 1.00 24.23 214 ASN B O 1
ATOM 5001 N N . LYS B 1 189 ? 5.527 36.273 -48.447 1.00 19.55 215 LYS B N 1
ATOM 5002 C CA . LYS B 1 189 ? 5.531 37.356 -49.416 1.00 19.94 215 LYS B CA 1
ATOM 5003 C C . LYS B 1 189 ? 5.875 38.691 -48.737 1.00 20.02 215 LYS B C 1
ATOM 5004 O O . LYS B 1 189 ? 6.600 39.515 -49.293 1.00 21.03 215 LYS B O 1
ATOM 5010 N N . TYR B 1 190 ? 5.378 38.885 -47.518 1.00 22.52 216 TYR B N 1
ATOM 5011 C CA . TYR B 1 190 ? 5.701 40.085 -46.750 1.00 22.37 216 TYR B CA 1
ATOM 5012 C C . TYR B 1 190 ? 7.202 40.204 -46.507 1.00 21.24 216 TYR B C 1
ATOM 5013 O O . TYR B 1 190 ? 7.803 41.253 -46.758 1.00 21.34 216 TYR B O 1
ATOM 5022 N N . ALA B 1 191 ? 7.820 39.123 -46.039 1.00 19.58 217 ALA B N 1
ATOM 5023 C CA . ALA B 1 191 ? 9.260 39.120 -45.811 1.00 16.78 217 ALA B CA 1
ATOM 5024 C C . ALA B 1 191 ? 10.049 39.409 -47.091 1.00 19.65 217 ALA B C 1
ATOM 5025 O O . ALA B 1 191 ? 10.996 40.204 -47.079 1.00 20.27 217 ALA B O 1
ATOM 5027 N N . ALA B 1 192 ? 9.650 38.779 -48.204 1.00 19.09 218 ALA B N 1
ATOM 5028 C CA . ALA B 1 192 ? 10.322 38.970 -49.489 1.00 19.57 218 ALA B CA 1
ATOM 5029 C C . ALA B 1 192 ? 10.209 40.424 -49.956 1.00 19.30 218 ALA B C 1
ATOM 5030 O O . ALA B 1 192 ? 11.162 40.995 -50.477 1.00 19.95 218 ALA B O 1
ATOM 5032 N N . ARG B 1 193 ? 9.045 41.021 -49.721 1.00 20.22 219 ARG B N 1
ATOM 5033 C CA . ARG B 1 193 ? 8.823 42.423 -50.024 1.00 21.65 219 ARG B CA 1
ATOM 5034 C C . ARG B 1 193 ? 9.677 43.342 -49.157 1.00 19.85 219 ARG B C 1
ATOM 5035 O O . ARG B 1 193 ? 10.253 44.308 -49.664 1.00 19.15 219 ARG B O 1
ATOM 5043 N N . ALA B 1 194 ? 9.806 43.011 -47.875 1.00 19.46 220 ALA B N 1
ATOM 5044 C CA . ALA B 1 194 ? 10.668 43.790 -46.967 1.00 18.57 220 ALA B CA 1
ATOM 5045 C C . ALA B 1 194 ? 12.120 43.703 -47.451 1.00 18.95 220 ALA B C 1
ATOM 5046 O O . ALA B 1 194 ? 12.803 44.714 -47.570 1.00 20.87 220 ALA B O 1
ATOM 5048 N N . LEU B 1 195 ? 12.577 42.490 -47.761 1.00 18.70 221 LEU B N 1
ATOM 5049 C CA . LEU B 1 195 ? 13.925 42.295 -48.297 1.00 19.51 221 LEU B CA 1
ATOM 5050 C C . LEU B 1 195 ? 14.146 43.098 -49.590 1.00 19.34 221 LEU B C 1
ATOM 5051 O O . LEU B 1 195 ? 15.182 43.735 -49.774 1.00 18.13 221 LEU B O 1
ATOM 5056 N N . LEU B 1 196 ? 13.182 43.052 -50.492 1.00 19.27 222 LEU B N 1
ATOM 5057 C CA . LEU B 1 196 ? 13.312 43.775 -51.758 1.00 20.88 222 LEU B CA 1
ATOM 5058 C C . LEU B 1 196 ? 13.379 45.284 -51.531 1.00 19.25 222 LEU B C 1
ATOM 5059 O O . LEU B 1 196 ? 14.154 45.972 -52.198 1.00 20.82 222 LEU B O 1
ATOM 5064 N N . ALA B 1 197 ? 12.593 45.800 -50.588 1.00 20.47 223 ALA B N 1
ATOM 5065 C CA . ALA B 1 197 ? 12.674 47.227 -50.241 1.00 19.91 223 ALA B CA 1
ATOM 5066 C C . ALA B 1 197 ? 14.090 47.596 -49.799 1.00 19.40 223 ALA B C 1
ATOM 5067 O O . ALA B 1 197 ? 14.630 48.632 -50.223 1.00 19.51 223 ALA B O 1
ATOM 5069 N N . ARG B 1 198 ? 14.678 46.759 -48.933 1.00 18.58 224 ARG B N 1
ATOM 5070 C CA . ARG B 1 198 ? 16.060 46.948 -48.483 1.00 16.68 224 ARG B CA 1
ATOM 5071 C C . ARG B 1 198 ? 17.035 46.957 -49.639 1.00 16.51 224 ARG B C 1
ATOM 5072 O O . ARG B 1 198 ? 17.893 47.837 -49.743 1.00 20.42 224 ARG B O 1
ATOM 5080 N N . ILE B 1 199 ? 16.923 45.952 -50.493 1.00 18.10 225 ILE B N 1
ATOM 5081 C CA . ILE B 1 199 ? 17.847 45.809 -51.613 1.00 18.91 225 ILE B CA 1
ATOM 5082 C C . ILE B 1 199 ? 17.703 46.982 -52.605 1.00 20.28 225 ILE B C 1
ATOM 5083 O O . ILE B 1 199 ? 18.717 47.519 -53.059 1.00 22.09 225 ILE B O 1
ATOM 5088 N N . TYR B 1 200 ? 16.476 47.391 -52.919 1.00 22.26 226 TYR B N 1
ATOM 5089 C CA . TYR B 1 200 ? 16.274 48.644 -53.660 1.00 22.37 226 TYR B CA 1
ATOM 5090 C C . TYR B 1 200 ? 17.031 49.823 -53.036 1.00 22.59 226 TYR B C 1
ATOM 5091 O O . TYR B 1 200 ? 17.655 50.605 -53.751 1.00 24.00 226 TYR B O 1
ATOM 5100 N N . LEU B 1 201 ? 16.992 49.944 -51.705 1.00 21.67 227 LEU B N 1
ATOM 5101 C CA . LEU B 1 201 ? 17.665 51.077 -51.025 1.00 19.76 227 LEU B CA 1
ATOM 5102 C C . LEU B 1 201 ? 19.183 50.980 -51.145 1.00 20.79 227 LEU B C 1
ATOM 5103 O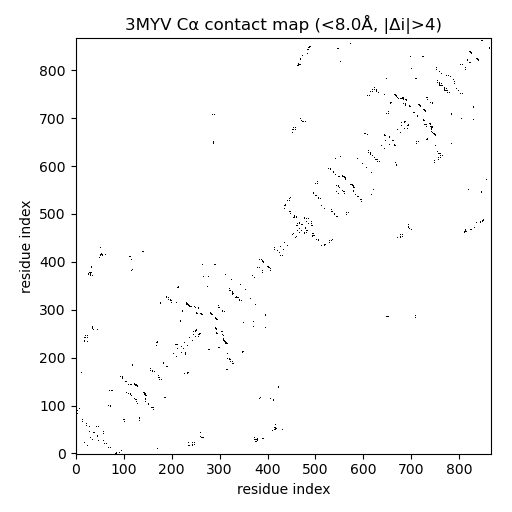 O . LEU B 1 201 ? 19.858 51.987 -51.402 1.00 18.65 227 LEU B O 1
ATOM 5108 N N . TYR B 1 202 ? 19.714 49.768 -50.962 1.00 21.36 228 TYR B N 1
ATOM 5109 C CA . TYR B 1 202 ? 21.149 49.527 -51.137 1.00 20.41 228 TYR B CA 1
ATOM 5110 C C . TYR B 1 202 ? 21.605 49.803 -52.582 1.00 21.18 228 TYR B C 1
ATOM 5111 O O . TYR B 1 202 ? 22.764 50.139 -52.825 1.00 19.72 228 TYR B O 1
ATOM 5120 N N . HIS B 1 203 ? 20.678 49.627 -53.522 1.00 22.50 229 HIS B N 1
ATOM 5121 C CA . HIS B 1 203 ? 20.916 49.854 -54.950 1.00 23.67 229 HIS B CA 1
ATOM 5122 C C . HIS B 1 203 ? 20.660 51.314 -55.366 1.00 24.43 229 HIS B C 1
ATOM 5123 O O . HIS B 1 203 ? 20.736 51.645 -56.559 1.00 24.19 229 HIS B O 1
ATOM 5130 N N . ASP B 1 204 ? 20.354 52.182 -54.396 1.00 22.59 230 ASP B N 1
ATOM 5131 C CA . ASP B 1 204 ? 20.081 53.598 -54.666 1.00 25.72 230 ASP B CA 1
ATOM 5132 C C . ASP B 1 204 ? 18.795 53.796 -55.507 1.00 24.53 230 ASP B C 1
ATOM 5133 O O . ASP B 1 204 ? 18.596 54.875 -56.066 1.00 24.20 230 ASP B O 1
ATOM 5138 N N . ASP B 1 205 ? 17.959 52.759 -55.624 1.00 24.20 231 ASP B N 1
ATOM 5139 C CA . ASP B 1 205 ? 16.624 52.876 -56.256 1.00 24.94 231 ASP B CA 1
ATOM 5140 C C . ASP B 1 205 ? 15.662 53.444 -55.207 1.00 24.00 231 ASP B C 1
ATOM 5141 O O . ASP B 1 205 ? 14.777 52.739 -54.712 1.00 23.89 231 ASP B O 1
ATOM 5146 N N . ASN B 1 206 ? 15.809 54.727 -54.893 1.00 22.71 232 ASN B N 1
ATOM 5147 C CA . ASN B 1 206 ? 15.098 55.291 -53.750 1.00 22.36 232 ASN B CA 1
ATOM 5148 C C . ASN B 1 206 ? 13.602 55.411 -53.932 1.00 22.09 232 ASN B C 1
ATOM 5149 O O . ASN B 1 206 ? 12.855 55.174 -52.994 1.00 22.58 232 ASN B O 1
ATOM 5154 N N . ARG B 1 207 ? 13.162 55.774 -55.138 1.00 22.28 233 ARG B N 1
ATOM 5155 C CA . ARG B 1 207 ? 11.738 55.767 -55.455 1.00 23.22 233 ARG B CA 1
ATOM 5156 C C . ARG B 1 207 ? 11.108 54.370 -55.311 1.00 23.19 233 ARG B C 1
ATOM 5157 O O . ARG B 1 207 ? 10.050 54.214 -54.705 1.00 23.35 233 ARG B O 1
ATOM 5165 N N . LYS B 1 208 ? 11.750 53.355 -55.885 1.00 25.90 234 LYS B N 1
ATOM 5166 C CA . LYS B 1 208 ? 11.266 51.979 -55.759 1.00 24.07 234 LYS B CA 1
ATOM 5167 C C . LYS B 1 208 ? 11.260 51.540 -54.274 1.00 24.40 234 LYS B C 1
ATOM 5168 O O . LYS B 1 208 ? 10.309 50.896 -53.793 1.00 20.13 234 LYS B O 1
ATOM 5174 N N . ALA B 1 209 ? 12.313 51.903 -53.547 1.00 21.06 235 ALA B N 1
ATOM 5175 C CA . ALA B 1 209 ? 12.401 51.525 -52.133 1.00 22.21 235 ALA B CA 1
ATOM 5176 C C . ALA B 1 209 ? 11.273 52.139 -51.332 1.00 22.19 235 ALA B C 1
ATOM 5177 O O . ALA B 1 209 ? 10.625 51.446 -50.526 1.00 21.38 235 ALA B O 1
ATOM 5179 N N . PHE B 1 210 ? 11.064 53.439 -51.528 1.00 20.84 236 PHE B N 1
ATOM 5180 C CA . PHE B 1 210 ? 9.986 54.139 -50.849 1.00 22.84 236 PHE B CA 1
ATOM 5181 C C . PHE B 1 210 ? 8.603 53.604 -51.183 1.00 22.39 236 PHE B C 1
ATOM 5182 O O . PHE B 1 210 ? 7.787 53.389 -50.275 1.00 22.06 236 PHE B O 1
ATOM 5190 N N . ASP B 1 211 ? 8.305 53.442 -52.480 1.00 24.23 237 ASP B N 1
ATOM 5191 C CA . ASP B 1 211 ? 6.967 53.005 -52.884 1.00 24.82 237 ASP B CA 1
ATOM 5192 C C . ASP B 1 211 ? 6.655 51.622 -52.290 1.00 22.17 237 ASP B C 1
ATOM 5193 O O . ASP B 1 211 ? 5.557 51.388 -51.779 1.00 24.28 237 ASP B O 1
ATOM 5198 N N . LEU B 1 212 ? 7.617 50.710 -52.357 1.00 24.60 238 LEU B N 1
ATOM 5199 C CA . LEU B 1 212 ? 7.414 49.365 -51.800 1.00 24.27 238 LEU B CA 1
ATOM 5200 C C . LEU B 1 212 ? 7.260 49.369 -50.271 1.00 24.02 238 LEU B C 1
ATOM 5201 O O . LEU B 1 212 ? 6.292 48.807 -49.760 1.00 22.21 238 LEU B O 1
ATOM 5206 N N . ALA B 1 213 ? 8.188 50.015 -49.554 1.00 23.01 239 ALA B N 1
ATOM 5207 C CA . ALA B 1 213 ? 8.089 50.109 -48.084 1.00 21.85 239 ALA B CA 1
ATOM 5208 C C . ALA B 1 213 ? 6.770 50.746 -47.662 1.00 20.91 239 ALA B C 1
ATOM 5209 O O . ALA B 1 213 ? 6.083 50.220 -46.798 1.00 18.43 239 ALA B O 1
ATOM 5211 N N . ASP B 1 214 ? 6.405 51.861 -48.292 1.00 23.14 240 ASP B N 1
ATOM 5212 C CA . ASP B 1 214 ? 5.122 52.524 -48.024 1.00 22.57 240 ASP B CA 1
ATOM 5213 C C . ASP B 1 214 ? 3.943 51.574 -48.168 1.00 22.70 240 ASP B C 1
ATOM 5214 O O . ASP B 1 214 ? 3.063 51.511 -47.299 1.00 23.70 240 ASP B O 1
ATOM 5219 N N . GLN B 1 215 ? 3.883 50.875 -49.297 1.00 23.15 241 GLN B N 1
ATOM 5220 C CA . GLN B 1 215 ? 2.762 49.961 -49.548 1.00 24.24 241 GLN B CA 1
ATOM 5221 C C . GLN B 1 215 ? 2.794 48.776 -48.587 1.00 22.65 241 GLN B C 1
ATOM 5222 O O . GLN B 1 215 ? 1.754 48.300 -48.137 1.00 24.55 241 GLN B O 1
ATOM 5228 N N . LEU B 1 216 ? 3.998 48.323 -48.256 1.00 23.28 242 LEU B N 1
ATOM 5229 C CA . LEU B 1 216 ? 4.171 47.185 -47.348 1.00 22.55 242 LEU B CA 1
ATOM 5230 C C . LEU B 1 216 ? 3.644 47.531 -45.949 1.00 20.28 242 LEU B C 1
ATOM 5231 O O . LEU B 1 216 ? 2.869 46.767 -45.366 1.00 22.95 242 LEU B O 1
ATOM 5236 N N . ILE B 1 217 ? 4.022 48.701 -45.440 1.00 20.52 243 ILE B N 1
ATOM 5237 C CA . ILE B 1 217 ? 3.501 49.188 -44.161 1.00 19.81 243 ILE B CA 1
ATOM 5238 C C . ILE B 1 217 ? 1.963 49.301 -44.194 1.00 19.57 243 ILE B C 1
ATOM 5239 O O . ILE B 1 217 ? 1.243 48.891 -43.241 1.00 20.19 243 ILE B O 1
ATOM 5244 N N . LYS B 1 218 ? 1.438 49.816 -45.298 1.00 21.73 244 LYS B N 1
ATOM 5245 C CA . LYS B 1 218 ? -0.021 49.952 -45.430 1.00 21.92 244 LYS B CA 1
ATOM 5246 C C . LYS B 1 218 ? -0.703 48.582 -45.490 1.00 23.66 244 LYS B C 1
ATOM 5247 O O . LYS B 1 218 ? -1.784 48.406 -44.912 1.00 22.01 244 LYS B O 1
ATOM 5253 N N . ASP B 1 219 ? -0.064 47.606 -46.149 1.00 23.35 245 ASP B N 1
ATOM 5254 C CA . ASP B 1 219 ? -0.611 46.249 -46.225 1.00 25.01 245 ASP B CA 1
ATOM 5255 C C . ASP B 1 219 ? -0.607 45.552 -44.861 1.00 23.89 245 ASP B C 1
ATOM 5256 O O . ASP B 1 219 ? -1.585 44.892 -44.497 1.00 25.00 245 ASP B O 1
ATOM 5261 N N . ALA B 1 220 ? 0.489 45.682 -44.116 1.00 21.90 246 ALA B N 1
ATOM 5262 C CA . ALA B 1 220 ? 0.548 45.187 -42.732 1.00 21.61 246 ALA B CA 1
ATOM 5263 C C . ALA B 1 220 ? -0.598 45.761 -41.887 1.00 23.05 246 ALA B C 1
ATOM 5264 O O . ALA B 1 220 ? -1.212 45.057 -41.080 1.00 23.60 246 ALA B O 1
ATOM 5266 N N . ASP B 1 221 ? -0.891 47.036 -42.103 1.00 22.66 247 ASP B N 1
ATOM 5267 C CA A ASP B 1 221 ? -1.937 47.729 -41.350 0.50 24.11 247 ASP B CA 1
ATOM 5268 C CA B ASP B 1 221 ? -1.924 47.745 -41.345 0.50 25.14 247 ASP B CA 1
ATOM 5269 C C . ASP B 1 221 ? -3.329 47.290 -41.752 1.00 26.30 247 ASP B C 1
ATOM 5270 O O . ASP B 1 221 ? -4.161 46.996 -40.898 1.00 26.72 247 ASP B O 1
ATOM 5279 N N . THR B 1 222 ? -3.598 47.231 -43.052 1.00 27.31 248 THR B N 1
ATOM 5280 C CA A THR B 1 222 ? -4.902 46.803 -43.550 0.50 28.42 248 THR B CA 1
ATOM 5281 C CA B THR B 1 222 ? -4.930 46.828 -43.493 0.50 28.07 248 THR B CA 1
ATOM 5282 C C . THR B 1 222 ? -5.196 45.362 -43.168 1.00 27.78 248 THR B C 1
ATOM 5283 O O . THR B 1 222 ? -6.285 45.026 -42.739 1.00 25.99 248 THR B O 1
ATOM 5290 N N . SER B 1 223 ? -4.196 44.502 -43.321 1.00 27.49 249 SER B N 1
ATOM 5291 C CA . SER B 1 223 ? -4.391 43.088 -43.033 1.00 28.84 249 SER B CA 1
ATOM 5292 C C . SER B 1 223 ? -4.396 42.786 -41.535 1.00 29.06 249 SER B C 1
ATOM 5293 O O . SER B 1 223 ? -4.930 41.772 -41.107 1.00 29.30 249 SER B O 1
ATOM 5296 N N . GLY B 1 224 ? -3.820 43.672 -40.734 1.00 28.76 250 GLY B N 1
ATOM 5297 C CA . GLY B 1 224 ? -3.559 43.349 -39.326 1.00 28.99 250 GLY B CA 1
ATOM 5298 C C . GLY B 1 224 ? -2.551 42.230 -39.090 1.00 26.55 250 GLY B C 1
ATOM 5299 O O . GLY B 1 224 ? -2.426 41.745 -37.970 1.00 29.31 250 GLY B O 1
ATOM 5300 N N . SER B 1 225 ? -1.782 41.857 -40.109 1.00 25.28 251 SER B N 1
ATOM 5301 C CA A SER B 1 225 ? -0.908 40.691 -39.992 0.50 23.15 251 SER B CA 1
ATOM 5302 C CA B SER B 1 225 ? -0.890 40.700 -40.033 0.50 23.68 251 SER B CA 1
ATOM 5303 C C . SER B 1 225 ? 0.431 40.994 -39.294 1.00 21.78 251 SER B C 1
ATOM 5304 O O . SER B 1 225 ? 1.071 40.087 -38.788 1.00 20.87 251 SER B O 1
ATOM 5309 N N . TYR B 1 226 ? 0.833 42.261 -39.263 1.00 20.29 252 TYR B N 1
ATOM 5310 C CA . TYR B 1 226 ? 2.077 42.691 -38.578 1.00 21.29 252 TYR B CA 1
ATOM 5311 C C . TYR B 1 226 ? 1.805 44.040 -37.947 1.00 20.71 252 TYR B C 1
ATOM 5312 O O . TYR B 1 226 ? 0.940 44.762 -38.429 1.00 19.06 252 TYR B O 1
ATOM 5321 N N . ALA B 1 227 ? 2.527 44.376 -36.877 1.00 18.14 253 ALA B N 1
ATOM 5322 C CA . ALA B 1 227 ? 2.314 45.612 -36.153 1.00 18.64 253 ALA B CA 1
ATOM 5323 C C . ALA B 1 227 ? 3.549 45.971 -35.301 1.00 19.98 253 ALA B C 1
ATOM 5324 O O . ALA B 1 227 ? 4.287 45.084 -34.850 1.00 15.32 253 ALA B O 1
ATOM 5326 N N . LEU B 1 228 ? 3.770 47.267 -35.096 1.00 20.24 254 LEU B N 1
ATOM 5327 C CA . LEU B 1 228 ? 4.899 47.739 -34.275 1.00 19.76 254 LEU B CA 1
ATOM 5328 C C . LEU B 1 228 ? 4.698 47.375 -32.795 1.00 19.63 254 LEU B C 1
ATOM 5329 O O . LEU B 1 228 ? 3.582 47.416 -32.298 1.00 16.71 254 LEU B O 1
ATOM 5334 N N . TYR B 1 229 ? 5.778 47.036 -32.088 1.00 18.09 255 TYR B N 1
ATOM 5335 C CA . TYR B 1 229 ? 5.668 46.804 -30.649 1.00 16.99 255 TYR B CA 1
ATOM 5336 C C . TYR B 1 229 ? 5.417 48.151 -29.959 1.00 16.67 255 TYR B C 1
ATOM 5337 O O . TYR B 1 229 ? 6.104 49.109 -30.239 1.00 15.73 255 TYR B O 1
ATOM 5346 N N . PRO B 1 230 ? 4.385 48.246 -29.099 1.00 17.60 256 PRO B N 1
ATOM 5347 C CA . PRO B 1 230 ? 4.274 49.505 -28.372 1.00 16.62 256 PRO B CA 1
ATOM 5348 C C . PRO B 1 230 ? 5.397 49.737 -27.375 1.00 13.73 256 PRO B C 1
ATOM 5349 O O . PRO B 1 230 ? 6.060 48.797 -26.920 1.00 14.88 256 PRO B O 1
ATOM 5353 N N . HIS B 1 231 ? 5.572 51.009 -27.019 1.00 15.68 257 HIS B N 1
ATOM 5354 C CA . HIS B 1 231 ? 6.607 51.468 -26.090 1.00 16.32 257 HIS B CA 1
ATOM 5355 C C . HIS B 1 231 ? 6.678 50.573 -24.852 1.00 14.59 257 HIS B C 1
ATOM 5356 O O . HIS B 1 231 ? 7.749 50.070 -24.520 1.00 14.39 257 HIS B O 1
ATOM 5363 N N . GLU B 1 232 ? 5.538 50.364 -24.188 1.00 14.07 258 GLU B N 1
ATOM 5364 C CA . GLU B 1 232 ? 5.505 49.629 -22.916 1.00 15.98 258 GLU B CA 1
ATOM 5365 C C . GLU B 1 232 ? 5.776 48.132 -23.050 1.00 17.04 258 GLU B C 1
ATOM 5366 O O . GLU B 1 232 ? 6.011 47.483 -22.028 1.00 16.78 258 GLU B O 1
ATOM 5372 N N . LYS B 1 233 ? 5.735 47.588 -24.278 1.00 17.43 259 LYS B N 1
ATOM 5373 C CA . LYS B 1 233 ? 5.928 46.170 -24.525 1.00 16.29 259 LYS B CA 1
ATOM 5374 C C . LYS B 1 233 ? 7.185 45.866 -25.336 1.00 14.33 259 LYS B C 1
ATOM 5375 O O . LYS B 1 233 ? 7.393 44.732 -25.750 1.00 16.22 259 LYS B O 1
ATOM 5381 N N . TYR B 1 234 ? 8.022 46.871 -25.548 1.00 13.44 260 TYR B N 1
ATOM 5382 C CA . TYR B 1 234 ? 9.125 46.761 -26.452 1.00 14.32 260 TYR B CA 1
ATOM 5383 C C . TYR B 1 234 ? 10.166 45.794 -25.915 1.00 12.12 260 TYR B C 1
ATOM 5384 O O . TYR B 1 234 ? 10.625 44.888 -26.634 1.00 13.81 260 TYR B O 1
ATOM 5393 N N . VAL B 1 235 ? 10.560 45.980 -24.665 1.00 12.77 261 VAL B N 1
ATOM 5394 C CA . VAL B 1 235 ? 11.574 45.110 -24.064 1.00 12.82 261 VAL B CA 1
ATOM 5395 C C . VAL B 1 235 ? 11.082 43.671 -24.052 1.00 14.20 261 VAL B C 1
ATOM 5396 O O . VAL B 1 235 ? 11.799 42.783 -24.498 1.00 13.48 261 VAL B O 1
ATOM 5400 N N . ALA B 1 236 ? 9.837 43.460 -23.615 1.00 16.04 262 ALA B N 1
ATOM 5401 C CA . ALA B 1 236 ? 9.227 42.113 -23.572 1.00 17.16 262 ALA B CA 1
ATOM 5402 C C . ALA B 1 236 ? 9.226 41.406 -24.928 1.00 17.75 262 ALA B C 1
ATOM 5403 O O . ALA B 1 236 ? 9.222 40.177 -24.989 1.00 15.20 262 ALA B O 1
ATOM 5405 N N . ALA B 1 237 ? 9.185 42.186 -26.020 1.00 15.48 263 ALA B N 1
ATOM 5406 C CA . ALA B 1 237 ? 9.187 41.648 -27.374 1.00 13.30 263 ALA B CA 1
ATOM 5407 C C . ALA B 1 237 ? 10.452 40.911 -27.724 1.00 14.16 263 ALA B C 1
ATOM 5408 O O . ALA B 1 237 ? 10.466 40.149 -28.694 1.00 15.81 263 ALA B O 1
ATOM 5410 N N . TRP B 1 238 ? 11.510 41.145 -26.960 1.00 11.45 264 TRP B N 1
ATOM 5411 C CA . TRP B 1 238 ? 12.802 40.524 -27.245 1.00 13.77 264 TRP B CA 1
ATOM 5412 C C . TRP B 1 238 ? 13.052 39.222 -26.439 1.00 14.66 264 TRP B C 1
ATOM 5413 O O . TRP B 1 238 ? 14.168 38.689 -26.435 1.00 16.14 264 TRP B O 1
ATOM 5424 N N . SER B 1 239 ? 12.011 38.752 -25.756 1.00 14.93 265 SER B N 1
ATOM 5425 C CA . SER B 1 239 ? 12.056 37.532 -24.934 1.00 15.77 265 SER B CA 1
ATOM 5426 C C . SER B 1 239 ? 11.958 36.284 -25.810 1.00 17.87 265 SER B C 1
ATOM 5427 O O . SER B 1 239 ? 11.222 36.267 -26.796 1.00 13.96 265 SER B O 1
ATOM 5430 N N . VAL B 1 240 ? 12.669 35.236 -25.419 1.00 16.76 266 VAL B N 1
ATOM 5431 C CA . VAL B 1 240 ? 12.484 33.915 -26.025 1.00 19.03 266 VAL B CA 1
ATOM 5432 C C . VAL B 1 240 ? 11.066 33.393 -25.857 1.00 20.26 266 VAL B C 1
ATOM 5433 O O . VAL B 1 240 ? 10.699 32.427 -26.523 1.00 22.00 266 VAL B O 1
ATOM 5437 N N . GLU B 1 241 ? 10.281 34.008 -24.966 1.00 17.83 267 GLU B N 1
ATOM 5438 C CA . GLU B 1 241 ? 8.887 33.626 -24.798 1.00 21.11 267 GLU B CA 1
ATOM 5439 C C . GLU B 1 241 ? 7.960 34.382 -25.742 1.00 19.80 267 GLU B C 1
ATOM 5440 O O . GLU B 1 241 ? 6.746 34.170 -25.686 1.00 22.87 267 GLU B O 1
ATOM 5446 N N . ALA B 1 242 ? 8.508 35.262 -26.589 1.00 17.95 268 ALA B N 1
ATOM 5447 C CA . ALA B 1 242 ? 7.683 36.062 -27.526 1.00 17.22 268 ALA B CA 1
ATOM 5448 C C . ALA B 1 242 ? 8.159 35.888 -28.969 1.00 17.07 268 ALA B C 1
ATOM 5449 O O . ALA B 1 242 ? 8.272 36.841 -29.743 1.00 17.16 268 ALA B O 1
ATOM 5451 N N . LYS B 1 243 ? 8.444 34.656 -29.343 1.00 16.73 269 LYS B N 1
ATOM 5452 C CA . LYS B 1 243 ? 8.979 34.405 -30.671 1.00 16.68 269 LYS B CA 1
ATOM 5453 C C . LYS B 1 243 ? 7.938 34.716 -31.749 1.00 17.12 269 LYS B C 1
ATOM 5454 O O . LYS B 1 243 ? 6.731 34.673 -31.484 1.00 19.01 269 LYS B O 1
ATOM 5460 N N . PHE B 1 244 ? 8.428 35.016 -32.949 1.00 16.14 270 PHE B N 1
ATOM 5461 C CA . PHE B 1 244 ? 7.596 35.381 -34.098 1.00 19.37 270 PHE B CA 1
ATOM 5462 C C . PHE B 1 244 ? 6.581 36.468 -33.718 1.00 19.70 270 PHE B C 1
ATOM 5463 O O . PHE B 1 244 ? 5.419 36.406 -34.085 1.00 17.20 270 PHE B O 1
ATOM 5471 N N . GLY B 1 245 ? 7.048 37.476 -32.992 1.00 19.58 271 GLY B N 1
ATOM 5472 C CA . GLY B 1 245 ? 6.202 38.606 -32.613 1.00 18.20 271 GLY B CA 1
ATOM 5473 C C . GLY B 1 245 ? 5.694 39.384 -33.813 1.00 18.55 271 GLY B C 1
ATOM 5474 O O . GLY B 1 245 ? 6.080 39.137 -34.955 1.00 18.61 271 GLY B O 1
ATOM 5475 N N . SER B 1 246 ? 4.842 40.351 -33.526 1.00 17.78 272 SER B N 1
ATOM 5476 C CA . SER B 1 246 ? 4.021 41.019 -34.536 1.00 17.15 272 SER B CA 1
ATOM 5477 C C . SER B 1 246 ? 4.804 41.828 -35.546 1.00 17.10 272 SER B C 1
ATOM 5478 O O . SER B 1 246 ? 4.234 42.191 -36.582 1.00 15.85 272 SER B O 1
ATOM 5481 N N . GLU B 1 247 ? 6.078 42.147 -35.261 1.00 15.70 273 GLU B N 1
ATOM 5482 C CA . GLU B 1 247 ? 6.935 42.844 -36.233 1.00 15.80 273 GLU B CA 1
ATOM 5483 C C . GLU B 1 247 ? 7.697 41.894 -37.136 1.00 15.29 273 GLU B C 1
ATOM 5484 O O . GLU B 1 247 ? 8.225 42.315 -38.160 1.00 16.56 273 GLU B O 1
ATOM 5490 N N . SER B 1 248 ? 7.790 40.621 -36.759 1.00 18.14 274 SER B N 1
ATOM 5491 C CA . SER B 1 248 ? 8.734 39.738 -37.408 1.00 19.60 274 SER B CA 1
ATOM 5492 C C . SER B 1 248 ? 8.181 39.110 -38.681 1.00 19.84 274 SER B C 1
ATOM 5493 O O . SER B 1 248 ? 7.281 38.273 -38.617 1.00 18.71 274 SER B O 1
ATOM 5496 N N . PHE B 1 249 ? 8.750 39.502 -39.818 1.00 17.49 275 PHE B N 1
ATOM 5497 C CA . PHE B 1 249 ? 8.423 38.866 -41.091 1.00 20.09 275 PHE B CA 1
ATOM 5498 C C . PHE B 1 249 ? 9.217 37.565 -41.222 1.00 19.25 275 PHE B C 1
ATOM 5499 O O . PHE B 1 249 ? 8.687 36.550 -41.683 1.00 22.07 275 PHE B O 1
ATOM 5507 N N . PHE B 1 250 ? 10.496 37.614 -40.824 1.00 17.02 276 PHE B N 1
ATOM 5508 C CA . PHE B 1 250 ? 11.384 36.478 -40.940 1.00 16.66 276 PHE B CA 1
ATOM 5509 C C . PHE B 1 250 ? 12.406 36.532 -39.809 1.00 15.38 276 PHE B C 1
ATOM 5510 O O . PHE B 1 250 ? 13.077 37.551 -39.603 1.00 15.69 276 PHE B O 1
ATOM 5518 N N . GLU B 1 251 ? 12.468 35.441 -39.065 1.00 16.24 277 GLU B N 1
ATOM 5519 C CA . GLU B 1 251 ? 13.510 35.225 -38.072 1.00 16.40 277 GLU B CA 1
ATOM 5520 C C . GLU B 1 251 ? 13.942 33.778 -38.165 1.00 18.29 277 GLU B C 1
ATOM 5521 O O . GLU B 1 251 ? 13.179 32.920 -38.579 1.00 17.97 277 GLU B O 1
ATOM 5527 N N . ILE B 1 252 ? 15.186 33.537 -37.782 1.00 17.23 278 ILE B N 1
ATOM 5528 C CA . ILE B 1 252 ? 15.759 32.217 -37.754 1.00 19.12 278 ILE B CA 1
ATOM 5529 C C . ILE B 1 252 ? 15.184 31.501 -36.542 1.00 19.75 278 ILE B C 1
ATOM 5530 O O . ILE B 1 252 ? 15.296 32.001 -35.419 1.00 19.04 278 ILE B O 1
ATOM 5535 N N . ALA B 1 253 ? 14.594 30.330 -36.765 1.00 20.21 279 ALA B N 1
ATOM 5536 C CA . ALA B 1 253 ? 13.927 29.581 -35.700 1.00 19.77 279 ALA B CA 1
ATOM 5537 C C . ALA B 1 253 ? 14.847 28.554 -35.049 1.00 20.71 279 ALA B C 1
ATOM 5538 O O . ALA B 1 253 ? 15.217 27.557 -35.659 1.00 21.62 279 ALA B O 1
ATOM 5540 N N . ASN B 1 254 ? 15.170 28.793 -33.790 1.00 18.18 280 ASN B N 1
ATOM 5541 C CA . ASN B 1 254 ? 15.981 27.902 -32.989 1.00 18.34 280 ASN B CA 1
ATOM 5542 C C . ASN B 1 254 ? 15.089 27.236 -31.935 1.00 21.24 280 ASN B C 1
ATOM 5543 O O . ASN B 1 254 ? 14.054 27.785 -31.543 1.00 17.29 280 ASN B O 1
ATOM 5548 N N . SER B 1 255 ? 15.457 26.025 -31.524 1.00 22.25 281 SER B N 1
ATOM 5549 C CA . SER B 1 255 ? 14.706 25.282 -30.512 1.00 24.80 281 SER B CA 1
ATOM 5550 C C . SER B 1 255 ? 15.670 24.344 -29.751 1.00 26.91 281 SER B C 1
ATOM 5551 O O . SER B 1 255 ? 16.850 24.231 -30.114 1.00 27.59 281 SER B O 1
ATOM 5554 N N . VAL B 1 256 ? 15.187 23.701 -28.692 1.00 28.30 282 VAL B N 1
ATOM 5555 C CA A VAL B 1 256 ? 16.072 22.999 -27.743 0.50 29.07 282 VAL B CA 1
ATOM 5556 C CA B VAL B 1 256 ? 16.068 22.998 -27.740 0.50 29.49 282 VAL B CA 1
ATOM 5557 C C . VAL B 1 256 ? 16.997 21.999 -28.426 1.00 29.75 282 VAL B C 1
ATOM 5558 O O . VAL B 1 256 ? 18.184 21.906 -28.083 1.00 29.06 282 VAL B O 1
ATOM 5565 N N . ASP B 1 257 ? 16.461 21.267 -29.404 1.00 30.08 283 ASP B N 1
ATOM 5566 C CA . ASP B 1 257 ? 17.217 20.249 -30.105 1.00 31.68 283 ASP B CA 1
ATOM 5567 C C . ASP B 1 257 ? 17.560 20.624 -31.547 1.00 30.35 283 ASP B C 1
ATOM 5568 O O . ASP B 1 257 ? 17.908 19.763 -32.340 1.00 31.63 283 ASP B O 1
ATOM 5573 N N . ASP B 1 258 ? 17.491 21.910 -31.865 1.00 27.32 284 ASP B N 1
ATOM 5574 C CA . ASP B 1 258 ? 17.809 22.407 -33.190 1.00 27.47 284 ASP B CA 1
ATOM 5575 C C . ASP B 1 258 ? 18.228 23.865 -33.039 1.00 25.54 284 ASP B C 1
ATOM 5576 O O . ASP B 1 258 ? 17.424 24.782 -33.250 1.00 23.23 284 ASP B O 1
ATOM 5581 N N . THR B 1 259 ? 19.489 24.052 -32.639 1.00 22.35 285 THR B N 1
ATOM 5582 C CA . THR B 1 259 ? 20.063 25.382 -32.410 1.00 22.29 285 THR B CA 1
ATOM 5583 C C . THR B 1 259 ? 21.577 25.310 -32.474 1.00 22.59 285 THR B C 1
ATOM 5584 O O . THR B 1 259 ? 22.131 24.259 -32.162 1.00 22.05 285 THR B O 1
ATOM 5588 N N . PRO B 1 260 ? 22.253 26.419 -32.868 1.00 21.71 286 PRO B N 1
ATOM 5589 C CA . PRO B 1 260 ? 23.701 26.474 -32.727 1.00 21.71 286 PRO B CA 1
ATOM 5590 C C . PRO B 1 260 ? 24.138 26.529 -31.260 1.00 20.68 286 PRO B C 1
ATOM 5591 O O . PRO B 1 260 ? 25.322 26.390 -30.979 1.00 19.43 286 PRO B O 1
ATOM 5595 N N . GLY B 1 261 ? 23.192 26.779 -30.354 1.00 19.52 287 GLY B N 1
ATOM 5596 C CA . GLY B 1 261 ? 23.453 26.664 -28.919 1.00 19.93 287 GLY B CA 1
ATOM 5597 C C . GLY B 1 261 ? 24.450 27.687 -28.447 1.00 16.35 287 GLY B C 1
ATOM 5598 O O . GLY B 1 261 ? 24.232 28.864 -28.595 1.00 18.04 287 GLY B O 1
ATOM 5599 N N . ARG B 1 262 ? 25.589 27.233 -27.940 1.00 18.46 288 ARG B N 1
ATOM 5600 C CA . ARG B 1 262 ? 26.586 28.158 -27.432 1.00 17.05 288 ARG B CA 1
ATOM 5601 C C . ARG B 1 262 ? 27.329 28.897 -28.528 1.00 17.23 288 ARG B C 1
ATOM 5602 O O . ARG B 1 262 ? 28.086 29.827 -28.227 1.00 15.77 288 ARG B O 1
ATOM 5610 N N . ASP B 1 263 ? 27.126 28.484 -29.789 1.00 15.15 289 ASP B N 1
ATOM 5611 C CA . ASP B 1 263 ? 27.608 29.247 -30.963 1.00 14.94 289 ASP B CA 1
ATOM 5612 C C . ASP B 1 263 ? 26.576 30.242 -31.502 1.00 18.10 289 ASP B C 1
ATOM 5613 O O . ASP B 1 263 ? 26.859 30.965 -32.469 1.00 16.96 289 ASP B O 1
ATOM 5618 N N . SER B 1 264 ? 25.388 30.272 -30.903 1.00 16.65 290 SER B N 1
ATOM 5619 C CA . SER B 1 264 ? 24.340 31.205 -31.328 1.00 15.88 290 SER B CA 1
ATOM 5620 C C . SER B 1 264 ? 24.678 32.637 -30.852 1.00 16.06 290 SER B C 1
ATOM 5621 O O . SER B 1 264 ? 25.270 32.828 -29.801 1.00 15.73 290 SER B O 1
ATOM 5624 N N . TRP B 1 265 ? 24.273 33.609 -31.656 1.00 14.57 291 TRP B N 1
ATOM 5625 C CA . TRP B 1 265 ? 24.338 35.022 -31.336 1.00 13.99 291 TRP B CA 1
ATOM 5626 C C . TRP B 1 265 ? 23.857 35.335 -29.910 1.00 13.45 291 TRP B C 1
ATOM 5627 O O . TRP B 1 265 ? 24.524 36.050 -29.182 1.00 14.51 291 TRP B O 1
ATOM 5638 N N . GLY B 1 266 ? 22.739 34.756 -29.500 1.00 11.52 292 GLY B N 1
ATOM 5639 C CA . GLY B 1 266 ? 22.202 34.988 -28.161 1.00 14.46 292 GLY B CA 1
ATOM 5640 C C . GLY B 1 266 ? 23.143 34.595 -27.027 1.00 14.39 292 GLY B C 1
ATOM 5641 O O . GLY B 1 266 ? 23.174 35.253 -25.998 1.00 17.51 292 GLY B O 1
ATOM 5642 N N . TYR B 1 267 ? 23.941 33.553 -27.250 1.00 15.89 293 TYR B N 1
ATOM 5643 C CA . TYR B 1 267 ? 24.881 33.072 -26.244 1.00 14.07 293 TYR B CA 1
ATOM 5644 C C . TYR B 1 267 ? 26.156 33.895 -26.265 1.00 14.49 293 TYR B C 1
ATOM 5645 O O . TYR B 1 267 ? 26.717 34.206 -25.209 1.00 16.78 293 TYR B O 1
ATOM 5654 N N . LEU B 1 268 ? 26.598 34.261 -27.462 1.00 15.16 294 LEU B N 1
ATOM 5655 C CA . LEU B 1 268 ? 27.798 35.079 -27.610 1.00 16.11 294 LEU B CA 1
ATOM 5656 C C . LEU B 1 268 ? 27.620 36.473 -26.957 1.00 14.71 294 LEU B C 1
ATOM 5657 O O . LEU B 1 268 ? 28.544 36.973 -26.326 1.00 12.87 294 LEU B O 1
ATOM 5662 N N . LEU B 1 269 ? 26.451 37.087 -27.112 1.00 13.55 295 LEU B N 1
ATOM 5663 C CA . LEU B 1 269 ? 26.278 38.441 -26.585 1.00 14.59 295 LEU B CA 1
ATOM 5664 C C . LEU B 1 269 ? 26.039 38.470 -25.080 1.00 14.00 295 LEU B C 1
ATOM 5665 O O . LEU B 1 269 ? 26.202 39.517 -24.459 1.00 15.69 295 LEU B O 1
ATOM 5670 N N . ASN B 1 270 ? 25.647 37.332 -24.507 1.00 12.93 296 ASN B N 1
ATOM 5671 C CA . ASN B 1 270 ? 25.228 37.299 -23.115 1.00 10.90 296 ASN B CA 1
ATOM 5672 C C . ASN B 1 270 ? 26.432 37.308 -22.178 1.00 11.52 296 ASN B C 1
ATOM 5673 O O . ASN B 1 270 ? 27.357 36.522 -22.341 1.00 12.94 296 ASN B O 1
ATOM 5678 N N . TRP B 1 271 ? 26.400 38.226 -21.224 1.00 12.96 297 TRP B N 1
ATOM 5679 C CA . TRP B 1 271 ? 27.420 38.344 -20.194 1.00 11.79 297 TRP B CA 1
ATOM 5680 C C . TRP B 1 271 ? 27.648 36.999 -19.463 1.00 11.70 297 TRP B C 1
ATOM 5681 O O . TRP B 1 271 ? 28.770 36.688 -19.095 1.00 13.61 297 TRP B O 1
ATOM 5692 N N . TYR B 1 272 ? 26.562 36.259 -19.236 1.00 12.66 298 TYR B N 1
ATOM 5693 C CA . TYR B 1 272 ? 26.578 34.988 -18.502 1.00 14.04 298 TYR B CA 1
ATOM 5694 C C . TYR B 1 272 ? 26.735 33.775 -19.432 1.00 13.95 298 TYR B C 1
ATOM 5695 O O . TYR B 1 272 ? 26.696 32.639 -18.975 1.00 13.96 298 TYR B O 1
ATOM 5704 N N . GLY B 1 273 ? 26.915 34.037 -20.721 1.00 13.36 299 GLY B N 1
ATOM 5705 C CA . GLY B 1 273 ? 27.146 33.002 -21.749 1.00 13.22 299 GLY B CA 1
ATOM 5706 C C . GLY B 1 273 ? 28.629 33.040 -22.040 1.00 14.32 299 GLY B C 1
ATOM 5707 O O . GLY B 1 273 ? 29.422 32.713 -21.161 1.00 15.06 299 GLY B O 1
ATOM 5708 N N . TYR B 1 274 ? 29.004 33.486 -23.237 1.00 13.54 300 TYR B N 1
ATOM 5709 C CA . TYR B 1 274 ? 30.422 33.642 -23.573 1.00 14.58 300 TYR B CA 1
ATOM 5710 C C . TYR B 1 274 ? 30.999 35.079 -23.635 1.00 15.46 300 TYR B C 1
ATOM 5711 O O . TYR B 1 274 ? 32.204 35.244 -23.927 1.00 15.08 300 TYR B O 1
ATOM 5720 N N . GLN B 1 275 ? 30.179 36.097 -23.357 1.00 15.21 301 GLN B N 1
ATOM 5721 C CA . GLN B 1 275 ? 30.687 37.439 -23.102 1.00 15.31 301 GLN B CA 1
ATOM 5722 C C . GLN B 1 275 ? 31.616 37.915 -24.227 1.00 14.59 301 GLN B C 1
ATOM 5723 O O . GLN B 1 275 ? 32.718 38.405 -23.959 1.00 10.64 301 GLN B O 1
ATOM 5729 N N . LYS B 1 276 ? 31.200 37.716 -25.473 1.00 14.94 302 LYS B N 1
ATOM 5730 C CA . LYS B 1 276 ? 32.069 37.982 -26.629 1.00 16.44 302 LYS B CA 1
ATOM 5731 C C . LYS B 1 276 ? 32.109 39.450 -27.080 1.00 15.87 302 LYS B C 1
ATOM 5732 O O . LYS B 1 276 ? 33.022 39.877 -27.805 1.00 15.42 302 LYS B O 1
ATOM 5738 N N . GLY B 1 277 ? 31.116 40.223 -26.674 1.00 15.50 303 GLY B N 1
ATOM 5739 C CA . GLY B 1 277 ? 31.018 41.613 -27.122 1.00 16.66 303 GLY B CA 1
ATOM 5740 C C . GLY B 1 277 ? 30.060 42.439 -26.276 1.00 16.00 303 GLY B C 1
ATOM 5741 O O . GLY B 1 277 ? 29.295 41.911 -25.462 1.00 15.80 303 GLY B O 1
ATOM 5742 N N . PHE B 1 278 ? 30.131 43.747 -26.472 1.00 13.30 304 PHE B N 1
ATOM 5743 C CA . PHE B 1 278 ? 29.351 44.710 -25.713 1.00 12.97 304 PHE B CA 1
ATOM 5744 C C . PHE B 1 278 ? 28.775 45.727 -26.696 1.00 13.63 304 PHE B C 1
ATOM 5745 O O . PHE B 1 278 ? 29.219 45.775 -27.841 1.00 13.44 304 PHE B O 1
ATOM 5753 N N . VAL B 1 279 ? 27.876 46.604 -26.264 1.00 14.65 305 VAL B N 1
ATOM 5754 C CA . VAL B 1 279 ? 27.705 47.838 -27.030 1.00 14.07 305 VAL B CA 1
ATOM 5755 C C . VAL B 1 279 ? 28.931 48.712 -26.702 1.00 13.49 305 VAL B C 1
ATOM 5756 O O . VAL B 1 279 ? 29.648 48.475 -25.727 1.00 14.84 305 VAL B O 1
ATOM 5760 N N . THR B 1 280 ? 29.200 49.694 -27.550 1.00 14.82 306 THR B N 1
ATOM 5761 C CA . THR B 1 280 ? 30.268 50.623 -27.303 1.00 12.18 306 THR B CA 1
ATOM 5762 C C . THR B 1 280 ? 29.774 51.696 -26.345 1.00 11.53 306 THR B C 1
ATOM 5763 O O . THR B 1 280 ? 28.561 51.919 -26.171 1.00 12.98 306 THR B O 1
ATOM 5767 N N . GLN B 1 281 ? 30.717 52.405 -25.765 1.00 12.07 307 GLN B N 1
ATOM 5768 C CA . GLN B 1 281 ? 30.360 53.562 -24.935 1.00 13.14 307 GLN B CA 1
ATOM 5769 C C . GLN B 1 281 ? 29.563 54.607 -25.759 1.00 13.59 307 GLN B C 1
ATOM 5770 O O . GLN B 1 281 ? 28.671 55.253 -25.236 1.00 16.24 307 GLN B O 1
ATOM 5776 N N . LYS B 1 282 ? 29.870 54.731 -27.051 1.00 15.90 308 LYS B N 1
ATOM 5777 C CA . LYS B 1 282 ? 29.163 55.643 -27.966 1.00 15.44 308 LYS B CA 1
ATOM 5778 C C . LYS B 1 282 ? 27.685 55.291 -28.059 1.00 12.76 308 LYS B C 1
ATOM 5779 O O . LYS B 1 282 ? 26.828 56.182 -27.987 1.00 13.11 308 LYS B O 1
ATOM 5785 N N . TYR B 1 283 ? 27.375 54.003 -28.196 1.00 15.22 309 TYR B N 1
ATOM 5786 C CA . TYR B 1 283 ? 25.967 53.575 -28.207 1.00 14.79 309 TYR B CA 1
ATOM 5787 C C . TYR B 1 283 ? 25.303 53.808 -26.840 1.00 15.60 309 TYR B C 1
ATOM 5788 O O . TYR B 1 283 ? 24.167 54.299 -26.767 1.00 13.54 309 TYR B O 1
ATOM 5797 N N . ALA B 1 284 ? 25.996 53.455 -25.763 1.00 15.09 310 ALA B N 1
ATOM 5798 C CA . ALA B 1 284 ? 25.432 53.607 -24.441 1.00 13.57 310 ALA B CA 1
ATOM 5799 C C . ALA B 1 284 ? 25.142 55.088 -24.146 1.00 13.43 310 ALA B C 1
ATOM 5800 O O . ALA B 1 284 ? 24.062 55.412 -23.655 1.00 13.79 310 ALA B O 1
ATOM 5802 N N . GLU B 1 285 ? 26.066 55.984 -24.510 1.00 12.37 311 GLU B N 1
ATOM 5803 C CA . GLU B 1 285 ? 25.862 57.417 -24.295 1.00 16.03 311 GLU B CA 1
ATOM 5804 C C . GLU B 1 285 ? 24.725 57.955 -25.137 1.00 16.55 311 GLU B C 1
ATOM 5805 O O . GLU B 1 285 ? 23.970 58.808 -24.683 1.00 16.18 311 GLU B O 1
ATOM 5811 N N . GLN B 1 286 ? 24.585 57.425 -26.344 1.00 14.90 312 GLN B N 1
ATOM 5812 C CA . GLN B 1 286 ? 23.466 57.757 -27.202 1.00 15.55 312 GLN B CA 1
ATOM 5813 C C . GLN B 1 286 ? 22.130 57.444 -26.539 1.00 14.61 312 GLN B C 1
ATOM 5814 O O . GLN B 1 286 ? 21.234 58.262 -26.584 1.00 14.58 312 GLN B O 1
ATOM 5828 N N . LEU B 1 288 ? 21.603 56.474 -23.134 1.00 15.12 314 LEU B N 1
ATOM 5829 C CA . LEU B 1 288 ? 21.485 56.874 -21.722 1.00 16.19 314 LEU B CA 1
ATOM 5830 C C . LEU B 1 288 ? 21.418 58.389 -21.498 1.00 16.53 314 LEU B C 1
ATOM 5831 O O . LEU B 1 288 ? 21.117 58.866 -20.372 1.00 16.79 314 LEU B O 1
ATOM 5836 N N . ALA B 1 289 ? 21.656 59.157 -22.561 1.00 17.44 315 ALA B N 1
ATOM 5837 C CA . ALA B 1 289 ? 21.300 60.562 -22.573 1.00 17.23 315 ALA B CA 1
ATOM 5838 C C . ALA B 1 289 ? 19.768 60.738 -22.513 1.00 17.91 315 ALA B C 1
ATOM 5839 O O . ALA B 1 289 ? 19.302 61.800 -22.147 1.00 18.63 315 ALA B O 1
ATOM 5841 N N . ASP B 1 290 ? 19.008 59.730 -22.934 1.00 16.09 316 ASP B N 1
ATOM 5842 C CA . ASP B 1 290 ? 17.542 59.827 -23.033 1.00 16.22 316 ASP B CA 1
ATOM 5843 C C . ASP B 1 290 ? 16.902 58.610 -22.336 1.00 14.78 316 ASP B C 1
ATOM 5844 O O . ASP B 1 290 ? 16.398 57.712 -22.987 1.00 16.11 316 ASP B O 1
ATOM 5849 N N . PRO B 1 291 ? 16.912 58.588 -20.997 1.00 17.12 317 PRO B N 1
ATOM 5850 C CA . PRO B 1 291 ? 16.459 57.414 -20.238 1.00 15.38 317 PRO B CA 1
ATOM 5851 C C . PRO B 1 291 ? 15.012 56.994 -20.509 1.00 15.35 317 PRO B C 1
ATOM 5852 O O . PRO B 1 291 ? 14.695 55.827 -20.311 1.00 15.51 317 PRO B O 1
ATOM 5856 N N . GLY B 1 292 ? 14.158 57.912 -20.986 1.00 12.95 318 GLY B N 1
ATOM 5857 C CA . GLY B 1 292 ? 12.792 57.563 -21.358 1.00 13.51 318 GLY B CA 1
ATOM 5858 C C . GLY B 1 292 ? 12.681 56.629 -22.566 1.00 15.43 318 GLY B C 1
ATOM 5859 O O . GLY B 1 292 ? 11.641 55.999 -22.777 1.00 19.21 318 GLY B O 1
ATOM 5860 N N . ASP B 1 293 ? 13.749 56.544 -23.367 1.00 15.99 319 ASP B N 1
ATOM 5861 C CA . ASP B 1 293 ? 13.734 55.729 -24.579 1.00 14.60 319 ASP B CA 1
ATOM 5862 C C . ASP B 1 293 ? 13.984 54.264 -24.283 1.00 14.48 319 ASP B C 1
ATOM 5863 O O . ASP B 1 293 ? 15.037 53.920 -23.755 1.00 12.57 319 ASP B O 1
ATOM 5868 N N . VAL B 1 294 ? 13.039 53.406 -24.692 1.00 13.02 320 VAL B N 1
ATOM 5869 C CA . VAL B 1 294 ? 13.018 52.013 -24.285 1.00 13.45 320 VAL B CA 1
ATOM 5870 C C . VAL B 1 294 ? 14.150 51.202 -24.905 1.00 13.78 320 VAL B C 1
ATOM 5871 O O . VAL B 1 294 ? 14.522 50.159 -24.382 1.00 13.85 320 VAL B O 1
ATOM 5875 N N . ARG B 1 295 ? 14.756 51.712 -25.961 1.00 15.09 321 ARG B N 1
ATOM 5876 C CA . ARG B 1 295 ? 15.887 51.016 -26.537 1.00 14.29 321 ARG B CA 1
ATOM 5877 C C . ARG B 1 295 ? 17.095 50.951 -25.589 1.00 13.22 321 ARG B C 1
ATOM 5878 O O . ARG B 1 295 ? 17.869 50.016 -25.651 1.00 15.83 321 ARG B O 1
ATOM 5886 N N . GLY B 1 296 ? 17.239 51.937 -24.714 1.00 12.73 322 GLY B N 1
ATOM 5887 C CA . GLY B 1 296 ? 18.299 51.928 -23.721 1.00 13.73 322 GLY B CA 1
ATOM 5888 C C . GLY B 1 296 ? 18.077 50.936 -22.594 1.00 13.31 322 GLY B C 1
ATOM 5889 O O . GLY B 1 296 ? 19.017 50.569 -21.890 1.00 13.79 322 GLY B O 1
ATOM 5890 N N . HIS B 1 297 ? 16.840 50.490 -22.441 1.00 13.96 323 HIS B N 1
ATOM 5891 C CA . HIS B 1 297 ? 16.448 49.605 -21.354 1.00 13.65 323 HIS B CA 1
ATOM 5892 C C . HIS B 1 297 ? 16.950 48.169 -21.576 1.00 14.78 323 HIS B C 1
ATOM 5893 O O . HIS B 1 297 ? 16.934 47.369 -20.642 1.00 14.44 323 HIS B O 1
ATOM 5900 N N . LEU B 1 298 ? 17.419 47.870 -22.794 1.00 13.24 324 LEU B N 1
ATOM 5901 C CA . LEU B 1 298 ? 18.060 46.610 -23.141 1.00 13.64 324 LEU B CA 1
ATOM 5902 C C . LEU B 1 298 ? 19.542 46.580 -22.760 1.00 14.81 324 LEU B C 1
ATOM 5903 O O . LEU B 1 298 ? 20.195 45.568 -22.954 1.00 14.41 324 LEU B O 1
ATOM 5908 N N . LEU B 1 299 ? 20.068 47.684 -22.234 1.00 14.36 325 LEU B N 1
ATOM 5909 C CA . LEU B 1 299 ? 21.474 47.753 -21.855 1.00 13.70 325 LEU B CA 1
ATOM 5910 C C . LEU B 1 299 ? 21.663 47.325 -20.404 1.00 15.82 325 LEU B C 1
ATOM 5911 O O . LEU B 1 299 ? 20.817 47.586 -19.541 1.00 15.65 325 LEU B O 1
ATOM 5916 N N . GLU B 1 300 ? 22.786 46.670 -20.131 1.00 13.27 326 GLU B N 1
ATOM 5917 C CA . GLU B 1 300 ? 23.129 46.267 -18.767 1.00 12.74 326 GLU B CA 1
ATOM 5918 C C . GLU B 1 300 ? 24.522 46.719 -18.433 1.00 12.98 326 GLU B C 1
ATOM 5919 O O . GLU B 1 300 ? 25.495 46.318 -19.081 1.00 13.71 326 GLU B O 1
ATOM 5925 N N . GLU B 1 301 ? 24.625 47.556 -17.413 1.00 11.98 327 GLU B N 1
ATOM 5926 C CA . GLU B 1 301 ? 25.921 48.047 -17.018 1.00 13.47 327 GLU B CA 1
ATOM 5927 C C . GLU B 1 301 ? 26.685 46.972 -16.267 1.00 13.95 327 GLU B C 1
ATOM 5928 O O . GLU B 1 301 ? 26.103 46.219 -15.467 1.00 14.50 327 GLU B O 1
ATOM 5934 N N . ASN B 1 302 ? 27.999 46.931 -16.488 1.00 14.04 328 ASN B N 1
ATOM 5935 C CA . ASN B 1 302 ? 28.888 46.104 -15.681 1.00 13.61 328 ASN B CA 1
ATOM 5936 C C . ASN B 1 302 ? 30.307 46.684 -15.764 1.00 14.09 328 ASN B C 1
ATOM 5937 O O . ASN B 1 302 ? 30.480 47.789 -16.300 1.00 16.88 328 ASN B O 1
ATOM 5942 N N . LYS B 1 303 ? 31.282 45.973 -15.215 1.00 15.87 329 LYS B N 1
ATOM 5943 C CA A LYS B 1 303 ? 32.674 46.412 -15.204 0.50 16.31 329 LYS B CA 1
ATOM 5944 C CA B LYS B 1 303 ? 32.675 46.407 -15.189 0.50 16.33 329 LYS B CA 1
ATOM 5945 C C . LYS B 1 303 ? 33.550 45.342 -15.832 1.00 15.82 329 LYS B C 1
ATOM 5946 O O . LYS B 1 303 ? 33.466 44.158 -15.476 1.00 16.67 329 LYS B O 1
ATOM 5957 N N . TYR B 1 304 ? 34.400 45.760 -16.756 1.00 16.77 330 TYR B N 1
ATOM 5958 C CA . TYR B 1 304 ? 35.263 44.852 -17.496 1.00 17.49 330 TYR B CA 1
ATOM 5959 C C . TYR B 1 304 ? 36.607 45.528 -17.727 1.00 18.02 330 TYR B C 1
ATOM 5960 O O . TYR B 1 304 ? 36.660 46.648 -18.242 1.00 17.21 330 TYR B O 1
ATOM 5969 N N . ALA B 1 305 ? 37.681 44.830 -17.384 1.00 22.86 331 ALA B N 1
ATOM 5970 C CA . ALA B 1 305 ? 39.049 45.339 -17.520 1.00 24.53 331 ALA B CA 1
ATOM 5971 C C . ALA B 1 305 ? 39.197 46.744 -16.932 1.00 27.24 331 ALA B C 1
ATOM 5972 O O . ALA B 1 305 ? 39.846 47.606 -17.530 1.00 29.73 331 ALA B O 1
ATOM 5974 N N . GLY B 1 306 ? 38.578 46.978 -15.779 1.00 25.74 332 GLY B N 1
ATOM 5975 C CA . GLY B 1 306 ? 38.669 48.263 -15.101 1.00 25.65 332 GLY B CA 1
ATOM 5976 C C . GLY B 1 306 ? 37.827 49.401 -15.657 1.00 27.32 332 GLY B C 1
ATOM 5977 O O . GLY B 1 306 ? 37.931 50.518 -15.155 1.00 26.67 332 GLY B O 1
ATOM 5978 N N . LYS B 1 307 ? 36.992 49.135 -16.674 1.00 22.29 333 LYS B N 1
ATOM 5979 C CA . LYS B 1 307 ? 36.128 50.150 -17.263 1.00 21.71 333 LYS B CA 1
ATOM 5980 C C . LYS B 1 307 ? 34.664 49.802 -17.066 1.00 19.37 333 LYS B C 1
ATOM 5981 O O . LYS B 1 307 ? 34.301 48.649 -16.981 1.00 17.09 333 LYS B O 1
ATOM 5987 N N . THR B 1 308 ? 33.831 50.826 -17.023 1.00 18.93 334 THR B N 1
ATOM 5988 C CA . THR B 1 308 ? 32.409 50.636 -17.002 1.00 16.22 334 THR B CA 1
ATOM 5989 C C . THR B 1 308 ? 31.968 50.343 -18.438 1.00 15.71 334 THR B C 1
ATOM 5990 O O . THR B 1 308 ? 32.200 51.153 -19.336 1.00 15.73 334 THR B O 1
ATOM 5994 N N . VAL B 1 309 ? 31.325 49.203 -18.643 1.00 14.42 335 VAL B N 1
ATOM 5995 C CA . VAL B 1 309 ? 30.802 48.830 -19.965 1.00 12.70 335 VAL B CA 1
ATOM 5996 C C . VAL B 1 309 ? 29.320 48.535 -19.892 1.00 12.80 335 VAL B C 1
ATOM 5997 O O . VAL B 1 309 ? 28.752 48.444 -18.796 1.00 14.11 335 VAL B O 1
ATOM 6001 N N . TRP B 1 310 ? 28.698 48.402 -21.071 1.00 13.24 336 TRP B N 1
ATOM 6002 C CA . TRP B 1 310 ? 27.298 48.002 -21.179 1.00 11.03 336 TRP B CA 1
ATOM 6003 C C . TRP B 1 310 ? 27.200 46.835 -22.161 1.00 14.48 336 TRP B C 1
ATOM 6004 O O . TRP B 1 310 ? 27.687 46.926 -23.305 1.00 14.09 336 TRP B O 1
ATOM 6015 N N . TRP B 1 311 ? 26.625 45.717 -21.711 1.00 13.98 337 TRP B N 1
ATOM 6016 C CA . TRP B 1 311 ? 26.333 44.623 -22.626 1.00 12.38 337 TRP B CA 1
ATOM 6017 C C . TRP B 1 311 ? 24.899 44.736 -23.108 1.00 11.52 337 TRP B C 1
ATOM 6018 O O . TRP B 1 311 ? 24.077 45.398 -22.484 1.00 12.28 337 TRP B O 1
ATOM 6029 N N . LEU B 1 312 ? 24.635 44.121 -24.246 1.00 12.70 338 LEU B N 1
ATOM 6030 C CA . LEU B 1 312 ? 23.333 44.212 -24.892 1.00 13.44 338 LEU B CA 1
ATOM 6031 C C . LEU B 1 312 ? 22.491 43.001 -24.514 1.00 15.40 338 LEU B C 1
ATOM 6032 O O . LEU B 1 312 ? 22.738 41.877 -24.978 1.00 14.86 338 LEU B O 1
ATOM 6037 N N . TYR B 1 313 ? 21.468 43.234 -23.709 1.00 14.68 339 TYR B N 1
ATOM 6038 C CA . TYR B 1 313 ? 20.541 42.165 -23.330 1.00 13.32 339 TYR B CA 1
ATOM 6039 C C . TYR B 1 313 ? 19.287 42.223 -24.205 1.00 11.77 339 TYR B C 1
ATOM 6040 O O . TYR B 1 313 ? 18.183 42.525 -23.746 1.00 15.52 339 TYR B O 1
ATOM 6049 N N . LYS B 1 314 ? 19.499 41.935 -25.490 1.00 13.31 340 LYS B N 1
ATOM 6050 C CA . LYS B 1 314 ? 18.468 41.980 -26.516 1.00 13.71 340 LYS B CA 1
ATOM 6051 C C . LYS B 1 314 ? 17.980 40.581 -26.930 1.00 16.55 340 LYS B C 1
ATOM 6052 O O . LYS B 1 314 ? 16.937 40.447 -27.568 1.00 13.90 340 LYS B O 1
ATOM 6058 N N . LEU B 1 315 ? 18.738 39.538 -26.604 1.00 16.08 341 LEU B N 1
ATOM 6059 C CA . LEU B 1 315 ? 18.285 38.173 -26.844 1.00 15.83 341 LEU B CA 1
ATOM 6060 C C . LEU B 1 315 ? 18.021 37.552 -25.461 1.00 16.00 341 LEU B C 1
ATOM 6061 O O . LEU B 1 315 ? 18.945 37.057 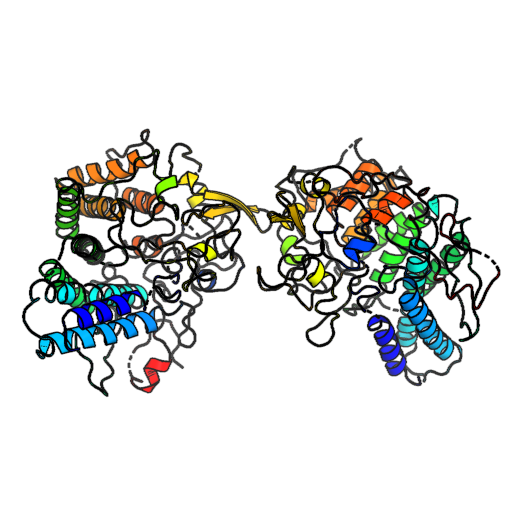-24.776 1.00 14.07 341 LEU B O 1
ATOM 6066 N N . ARG B 1 316 ? 16.763 37.655 -25.024 1.00 14.41 342 ARG B N 1
ATOM 6067 C CA . ARG B 1 316 ? 16.448 37.573 -23.595 1.00 14.53 342 ARG B CA 1
ATOM 6068 C C . ARG B 1 316 ? 15.863 36.195 -23.270 1.00 14.21 342 ARG B C 1
ATOM 6069 O O . ARG B 1 316 ? 14.764 35.824 -23.719 1.00 15.88 342 ARG B O 1
ATOM 6077 N N . GLY B 1 317 ? 16.607 35.453 -22.465 1.00 14.59 343 GLY B N 1
ATOM 6078 C CA . GLY B 1 317 ? 16.180 34.153 -21.985 1.00 14.93 343 GLY B CA 1
ATOM 6079 C C . GLY B 1 317 ? 15.159 34.302 -20.878 1.00 16.62 343 GLY B C 1
ATOM 6080 O O . GLY B 1 317 ? 14.845 35.408 -20.444 1.00 15.86 343 GLY B O 1
ATOM 6081 N N . THR B 1 318 ? 14.679 33.176 -20.384 1.00 18.65 344 THR B N 1
ATOM 6082 C CA . THR B 1 318 ? 13.695 33.180 -19.313 1.00 19.14 344 THR B CA 1
ATOM 6083 C C . THR B 1 318 ? 14.305 33.500 -17.939 1.00 19.75 344 THR B C 1
ATOM 6084 O O . THR B 1 318 ? 13.575 33.871 -17.026 1.00 18.86 344 THR B O 1
ATOM 6088 N N . ASP B 1 319 ? 15.624 33.334 -17.792 1.00 17.57 345 ASP B N 1
ATOM 6089 C CA . ASP B 1 319 ? 16.291 33.595 -16.538 1.00 19.53 345 ASP B CA 1
ATOM 6090 C C . ASP B 1 319 ? 17.385 34.643 -16.670 1.00 18.55 345 ASP B C 1
ATOM 6091 O O . ASP B 1 319 ? 18.309 34.497 -17.488 1.00 15.86 345 ASP B O 1
ATOM 6096 N N . LEU B 1 320 ? 17.308 35.670 -15.814 1.00 14.94 346 LEU B N 1
ATOM 6097 C CA . LEU B 1 320 ? 18.182 36.832 -15.932 1.00 15.35 346 LEU B CA 1
ATOM 6098 C C . LEU B 1 320 ? 19.679 36.474 -15.859 1.00 15.05 346 LEU B C 1
ATOM 6099 O O . LEU B 1 320 ? 20.498 37.179 -16.425 1.00 14.39 346 LEU B O 1
ATOM 6104 N N . LYS B 1 321 ? 20.025 35.388 -15.185 1.00 15.96 347 LYS B N 1
ATOM 6105 C CA . LYS B 1 321 ? 21.438 35.047 -14.968 1.00 16.88 347 LYS B CA 1
ATOM 6106 C C . LYS B 1 321 ? 21.908 33.805 -15.762 1.00 17.79 347 LYS B C 1
ATOM 6107 O O . LYS B 1 321 ? 23.001 33.263 -15.506 1.00 17.70 347 LYS B O 1
ATOM 6113 N N . THR B 1 322 ? 21.089 33.366 -16.709 1.00 17.59 348 THR B N 1
ATOM 6114 C CA . THR B 1 322 ? 21.422 32.217 -17.583 1.00 18.58 348 THR B CA 1
ATOM 6115 C C . THR B 1 322 ? 21.303 32.618 -19.042 1.00 17.83 348 THR B C 1
ATOM 6116 O O . THR B 1 322 ? 20.223 32.971 -19.513 1.00 16.08 348 THR B O 1
ATOM 6120 N N . ALA B 1 323 ? 22.404 32.520 -19.773 1.00 17.57 349 ALA B N 1
ATOM 6121 C CA . ALA B 1 323 ? 22.403 32.820 -21.199 1.00 16.98 349 ALA B CA 1
ATOM 6122 C C . ALA B 1 323 ? 21.508 31.815 -21.951 1.00 13.44 349 ALA B C 1
ATOM 6123 O O . ALA B 1 323 ? 21.556 30.622 -21.678 1.00 15.04 349 ALA B O 1
ATOM 6125 N N . PRO B 1 324 ? 20.718 32.302 -22.905 1.00 15.46 350 PRO B N 1
ATOM 6126 C CA . PRO B 1 324 ? 19.835 31.439 -23.663 1.00 13.81 350 PRO B CA 1
ATOM 6127 C C . PRO B 1 324 ? 20.589 30.647 -24.737 1.00 14.67 350 PRO B C 1
ATOM 6128 O O . PRO B 1 324 ? 21.465 31.188 -25.431 1.00 13.84 350 PRO B O 1
ATOM 6132 N N . LEU B 1 325 ? 20.208 29.386 -24.885 1.00 13.82 351 LEU B N 1
ATOM 6133 C CA . LEU B 1 325 ? 20.710 28.537 -25.963 1.00 15.38 351 LEU B CA 1
ATOM 6134 C C . LEU B 1 325 ? 19.881 28.573 -27.232 1.00 16.81 351 LEU B C 1
ATOM 6135 O O . LEU B 1 325 ? 20.360 28.149 -28.283 1.00 17.15 351 LEU B O 1
ATOM 6140 N N . GLU B 1 326 ? 18.626 29.004 -27.129 1.00 16.13 352 GLU B N 1
ATOM 6141 C CA . GLU B 1 326 ? 17.673 28.854 -28.222 1.00 21.40 352 GLU B CA 1
ATOM 6142 C C . GLU B 1 326 ? 16.981 30.144 -28.637 1.00 19.56 352 GLU B C 1
ATOM 6143 O O . GLU B 1 326 ? 15.853 30.086 -29.140 1.00 21.04 352 GLU B O 1
ATOM 6149 N N . CYS B 1 327 ? 17.587 31.309 -28.411 1.00 20.27 353 CYS B N 1
ATOM 6150 C CA A CYS B 1 327 ? 16.983 32.554 -28.896 0.50 19.25 353 CYS B CA 1
ATOM 6151 C CA B CYS B 1 327 ? 16.979 32.536 -28.895 0.50 20.37 353 CYS B CA 1
ATOM 6152 C C . CYS B 1 327 ? 16.990 32.558 -30.425 1.00 20.22 353 CYS B C 1
ATOM 6153 O O . CYS B 1 327 ? 17.943 32.084 -31.056 1.00 19.73 353 CYS B O 1
ATOM 6158 N N . ASN B 1 328 ? 15.917 33.079 -31.008 1.00 17.03 354 ASN B N 1
ATOM 6159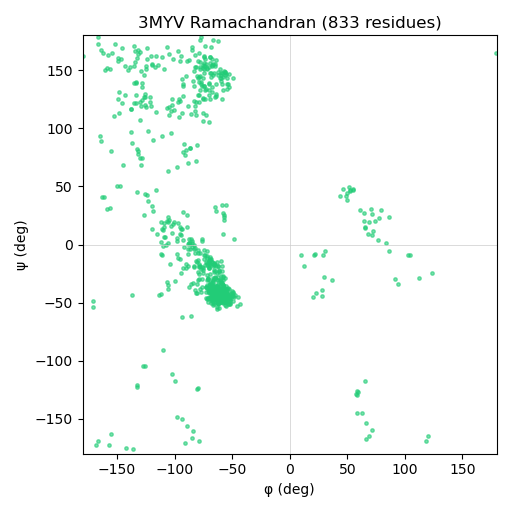 C CA . ASN B 1 328 ? 15.815 33.280 -32.441 1.00 17.43 354 ASN B CA 1
ATOM 6160 C C . ASN B 1 328 ? 16.572 34.560 -32.869 1.00 16.57 354 ASN B C 1
ATOM 6161 O O . ASN B 1 328 ? 16.788 35.466 -32.058 1.00 14.94 354 ASN B O 1
ATOM 6166 N N . ASN B 1 329 ? 16.942 34.628 -34.139 1.00 14.21 355 ASN B N 1
ATOM 6167 C CA . ASN B 1 329 ? 17.634 35.779 -34.706 1.00 13.98 355 ASN B CA 1
ATOM 6168 C C . ASN B 1 329 ? 16.757 36.427 -35.764 1.00 15.57 355 ASN B C 1
ATOM 6169 O O . ASN B 1 329 ? 16.432 35.788 -36.792 1.00 15.40 355 ASN B O 1
ATOM 6174 N N . VAL B 1 330 ? 16.310 37.654 -35.494 1.00 14.90 356 VAL B N 1
ATOM 6175 C CA A VAL B 1 330 ? 15.442 38.401 -36.429 0.50 16.46 356 VAL B CA 1
ATOM 6176 C CA B VAL B 1 330 ? 15.422 38.328 -36.436 0.50 15.53 356 VAL B CA 1
ATOM 6177 C C . VAL B 1 330 ? 16.247 38.760 -37.665 1.00 16.35 356 VAL B C 1
ATOM 6178 O O . VAL B 1 330 ? 17.414 39.162 -37.549 1.00 17.98 356 VAL B O 1
ATOM 6185 N N . VAL B 1 331 ? 15.650 38.598 -38.849 1.00 16.90 357 VAL B N 1
ATOM 6186 C CA . VAL B 1 331 ? 16.287 38.949 -40.110 1.00 15.93 357 VAL B CA 1
ATOM 6187 C C . VAL B 1 331 ? 15.567 40.124 -40.801 1.00 16.83 357 VAL B C 1
ATOM 6188 O O . VAL B 1 331 ? 16.217 41.057 -41.288 1.00 17.60 357 VAL B O 1
ATOM 6192 N N . LEU B 1 332 ? 14.231 40.092 -40.822 1.00 15.42 358 LEU B N 1
ATOM 6193 C CA . LEU B 1 332 ? 13.405 41.132 -41.438 1.00 18.21 358 LEU B CA 1
ATOM 6194 C C . LEU B 1 332 ? 12.223 41.409 -40.516 1.00 17.67 358 LEU B C 1
ATOM 6195 O O . LEU B 1 332 ? 11.438 40.515 -40.222 1.00 17.70 358 LEU B O 1
ATOM 6200 N N . ARG B 1 333 ? 12.145 42.625 -40.000 1.00 17.58 359 ARG B N 1
ATOM 6201 C CA . ARG B 1 333 ? 11.007 43.007 -39.199 1.00 17.70 359 ARG B CA 1
ATOM 6202 C C . ARG B 1 333 ? 10.479 44.402 -39.604 1.00 17.43 359 ARG B C 1
ATOM 6203 O O . ARG B 1 333 ? 11.145 45.162 -40.292 1.00 16.38 359 ARG B O 1
ATOM 6211 N N . LEU B 1 334 ? 9.284 44.700 -39.127 1.00 15.85 360 LEU B N 1
ATOM 6212 C CA . LEU B 1 334 ? 8.505 45.874 -39.551 1.00 18.27 360 LEU B CA 1
ATOM 6213 C C . LEU B 1 334 ? 9.198 47.220 -39.292 1.00 17.80 360 LEU B C 1
ATOM 6214 O O . LEU B 1 334 ? 9.173 48.086 -40.150 1.00 19.17 360 LEU B O 1
ATOM 6219 N N . SER B 1 335 ? 9.874 47.379 -38.156 1.00 16.97 361 SER B N 1
ATOM 6220 C CA . SER B 1 335 ? 10.580 48.648 -37.886 1.00 17.76 361 SER B CA 1
ATOM 6221 C C . SER B 1 335 ? 11.623 48.994 -38.965 1.00 17.47 361 SER B C 1
ATOM 6222 O O . SER B 1 335 ? 11.803 50.159 -39.274 1.00 18.02 361 SER B O 1
ATOM 6225 N N . GLU B 1 336 ? 12.300 48.000 -39.539 1.00 17.31 362 GLU B N 1
ATOM 6226 C CA . GLU B 1 336 ? 13.269 48.276 -40.594 1.00 15.89 362 GLU B CA 1
ATOM 6227 C C . GLU B 1 336 ? 12.579 48.914 -41.797 1.00 18.13 362 GLU B C 1
ATOM 6228 O O . GLU B 1 336 ? 13.104 49.848 -42.391 1.00 17.20 362 GLU B O 1
ATOM 6234 N N . VAL B 1 337 ? 11.424 48.384 -42.149 1.00 17.24 363 VAL B N 1
ATOM 6235 C CA . VAL B 1 337 ? 10.625 48.888 -43.280 1.00 17.70 363 VAL B CA 1
ATOM 6236 C C . VAL B 1 337 ? 10.182 50.339 -43.061 1.00 18.01 363 VAL B C 1
ATOM 6237 O O . VAL B 1 337 ? 10.272 51.137 -43.980 1.00 19.40 363 VAL B O 1
ATOM 6241 N N . TYR B 1 338 ? 9.717 50.689 -41.856 1.00 17.61 364 TYR B N 1
ATOM 6242 C CA . TYR B 1 338 ? 9.511 52.105 -41.518 1.00 18.94 364 TYR B CA 1
ATOM 6243 C C . TYR B 1 338 ? 10.786 52.943 -41.783 1.00 19.67 364 TYR B C 1
ATOM 6244 O O . TYR B 1 338 ? 10.742 54.024 -42.382 1.00 18.53 364 TYR B O 1
ATOM 6253 N N . LEU B 1 339 ? 11.929 52.441 -41.342 1.00 19.54 365 LEU B N 1
ATOM 6254 C CA . LEU B 1 339 ? 13.158 53.187 -41.505 1.00 18.24 365 LEU B CA 1
ATOM 6255 C C . LEU B 1 339 ? 13.669 53.249 -42.9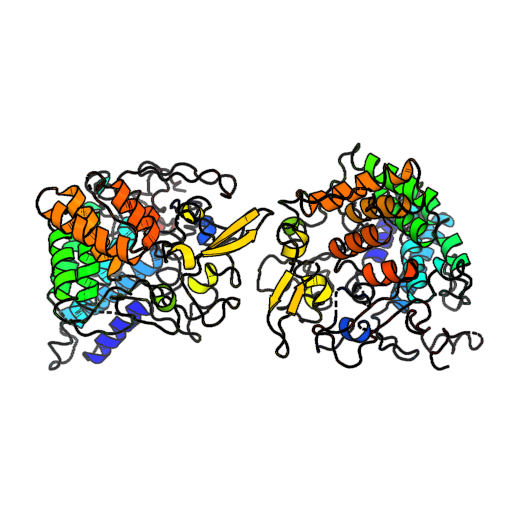66 1.00 18.98 365 LEU B C 1
ATOM 6256 O O . LEU B 1 339 ? 14.362 54.222 -43.332 1.00 18.07 365 LEU B O 1
ATOM 6261 N N . ILE B 1 340 ? 13.319 52.243 -43.783 1.00 16.77 366 ILE B N 1
ATOM 6262 C CA . ILE B 1 340 ? 13.632 52.274 -45.209 1.00 19.81 366 ILE B CA 1
ATOM 6263 C C . ILE B 1 340 ? 12.830 53.375 -45.874 1.00 21.29 366 ILE B C 1
ATOM 6264 O O . ILE B 1 340 ? 13.378 54.177 -46.639 1.00 19.52 366 ILE B O 1
ATOM 6269 N N . ALA B 1 341 ? 11.536 53.418 -45.558 1.00 17.38 367 ALA B N 1
ATOM 6270 C CA . ALA B 1 341 ? 10.674 54.491 -46.054 1.00 18.59 367 ALA B CA 1
ATOM 6271 C C . ALA B 1 341 ? 11.192 55.870 -45.627 1.00 17.84 367 ALA B C 1
ATOM 6272 O O . ALA B 1 341 ? 11.220 56.811 -46.435 1.00 17.74 367 ALA B O 1
ATOM 6274 N N . ALA B 1 342 ? 11.612 55.971 -44.372 1.00 19.03 368 ALA B N 1
ATOM 6275 C CA . ALA B 1 342 ? 12.147 57.218 -43.831 1.00 17.78 368 ALA B CA 1
ATOM 6276 C C . ALA B 1 342 ? 13.407 57.609 -44.587 1.00 19.00 368 ALA B C 1
ATOM 6277 O O . ALA B 1 342 ? 13.572 58.781 -44.961 1.00 21.25 368 ALA B O 1
ATOM 6279 N N . GLU B 1 343 ? 14.279 56.633 -44.833 1.00 17.93 369 GLU B N 1
ATOM 6280 C CA . GLU B 1 343 ? 15.549 56.935 -45.474 1.00 18.37 369 GLU B CA 1
ATOM 6281 C C . GLU B 1 343 ? 15.345 57.305 -46.942 1.00 16.18 369 GLU B C 1
ATOM 6282 O O . GLU B 1 343 ? 15.852 58.316 -47.424 1.00 19.04 369 GLU B O 1
ATOM 6288 N N . ALA B 1 344 ? 14.596 56.479 -47.652 1.00 19.65 370 ALA B N 1
ATOM 6289 C CA . ALA B 1 344 ? 14.270 56.765 -49.046 1.00 21.26 370 ALA B CA 1
ATOM 6290 C C . ALA B 1 344 ? 13.580 58.131 -49.209 1.00 22.63 370 ALA B C 1
ATOM 6291 O O . ALA B 1 344 ? 13.915 58.884 -50.128 1.00 20.68 370 ALA B O 1
ATOM 6293 N N . GLY B 1 345 ? 12.621 58.438 -48.327 1.00 22.14 371 GLY B N 1
ATOM 6294 C CA . GLY B 1 345 ? 11.931 59.734 -48.332 1.00 22.60 371 GLY B CA 1
ATOM 6295 C C . GLY B 1 345 ? 12.857 60.936 -48.232 1.00 24.56 371 GLY B C 1
ATOM 6296 O O . GLY B 1 345 ? 12.698 61.929 -48.955 1.00 24.74 371 GLY B O 1
ATOM 6297 N N . CYS B 1 346 ? 13.831 60.859 -47.338 1.00 23.57 372 CYS B N 1
ATOM 6298 C CA A CYS B 1 346 ? 14.822 61.905 -47.157 0.50 24.25 372 CYS B CA 1
ATOM 6299 C CA B CYS B 1 346 ? 14.766 61.980 -47.185 0.50 23.91 372 CYS B CA 1
ATOM 6300 C C . CYS B 1 346 ? 15.658 62.126 -48.424 1.00 24.35 372 CYS B C 1
ATOM 6301 O O . CYS B 1 346 ? 16.069 63.236 -48.744 1.00 26.92 372 CYS B O 1
ATOM 6306 N N . LYS B 1 347 ? 15.917 61.037 -49.141 1.00 22.27 373 LYS B N 1
ATOM 6307 C CA . LYS B 1 347 ? 16.689 61.099 -50.397 1.00 23.31 373 LYS B CA 1
ATOM 6308 C C . LYS B 1 347 ? 15.851 61.579 -51.603 1.00 24.20 373 LYS B C 1
ATOM 6309 O O . LYS B 1 347 ? 16.393 62.045 -52.600 1.00 28.35 373 LYS B O 1
ATOM 6315 N N . LEU B 1 348 ? 14.532 61.496 -51.488 1.00 23.71 374 LEU B N 1
ATOM 6316 C CA . LEU B 1 348 ? 13.621 61.842 -52.589 1.00 24.68 374 LEU B CA 1
ATOM 6317 C C . LEU B 1 348 ? 13.017 63.241 -52.473 1.00 26.31 374 LEU B C 1
ATOM 6318 O O . LEU B 1 348 ? 12.726 63.871 -53.490 1.00 26.91 374 LEU B O 1
ATOM 6323 N N . GLY B 1 349 ? 12.815 63.714 -51.245 1.00 22.60 375 GLY B N 1
ATOM 6324 C CA . GLY B 1 349 ? 12.144 64.988 -50.999 1.00 23.64 375 GLY B CA 1
ATOM 6325 C C . GLY B 1 349 ? 10.669 64.895 -51.373 1.00 24.16 375 GLY B C 1
ATOM 6326 O O . GLY B 1 349 ? 10.138 63.796 -51.525 1.00 24.37 375 GLY B O 1
ATOM 6327 N N . GLY B 1 350 ? 10.016 66.048 -51.500 1.00 27.80 376 GLY B N 1
ATOM 6328 C CA . GLY B 1 350 ? 8.623 66.137 -51.994 1.00 27.14 376 GLY B CA 1
ATOM 6329 C C . GLY B 1 350 ? 7.659 65.408 -51.075 1.00 27.15 376 GLY B C 1
ATOM 6330 O O . GLY B 1 350 ? 7.873 65.364 -49.856 1.00 26.87 376 GLY B O 1
ATOM 6331 N N . ASP B 1 351 ? 6.632 64.788 -51.660 1.00 25.78 377 ASP B N 1
ATOM 6332 C CA . ASP B 1 351 ? 5.626 64.034 -50.882 1.00 26.21 377 ASP B CA 1
ATOM 6333 C C . ASP B 1 351 ? 6.232 62.854 -50.127 1.00 23.27 377 ASP B C 1
ATOM 6334 O O . ASP B 1 351 ? 5.828 62.562 -49.002 1.00 24.04 377 ASP B O 1
ATOM 6339 N N . ALA B 1 352 ? 7.172 62.159 -50.765 1.00 22.57 378 ALA B N 1
ATOM 6340 C CA . ALA B 1 352 ? 7.855 61.032 -50.120 1.00 22.55 378 ALA B CA 1
ATOM 6341 C C . ALA B 1 352 ? 8.564 61.435 -48.826 1.00 22.17 378 ALA B C 1
ATOM 6342 O O . ALA B 1 352 ? 8.603 60.662 -47.870 1.00 21.83 378 ALA B O 1
ATOM 6344 N N . ALA B 1 353 ? 9.108 62.647 -48.783 1.00 20.18 379 ALA B N 1
ATOM 6345 C CA . ALA B 1 353 ? 9.799 63.136 -47.577 1.00 19.59 379 ALA B CA 1
ATOM 6346 C C . ALA B 1 353 ? 8.778 63.425 -46.467 1.00 20.94 379 ALA B C 1
ATOM 6347 O O . ALA B 1 353 ? 9.009 63.102 -45.308 1.00 19.30 379 ALA B O 1
ATOM 6349 N N . VAL B 1 354 ? 7.631 63.998 -46.825 1.00 21.90 380 VAL B N 1
ATOM 6350 C CA . VAL B 1 354 ? 6.561 64.235 -45.839 1.00 23.01 380 VAL B CA 1
ATOM 6351 C C . VAL B 1 354 ? 6.087 62.901 -45.261 1.00 21.34 380 VAL B C 1
ATOM 6352 O O . VAL B 1 354 ? 5.977 62.759 -44.037 1.00 21.22 380 VAL B O 1
ATOM 6356 N N . GLN B 1 355 ? 5.828 61.931 -46.136 1.00 20.43 381 GLN B N 1
ATOM 6357 C CA A GLN B 1 355 ? 5.421 60.585 -45.724 0.50 20.33 381 GLN B CA 1
ATOM 6358 C CA B GLN B 1 355 ? 5.426 60.593 -45.704 0.50 20.44 381 GLN B CA 1
ATOM 6359 C C . GLN B 1 355 ? 6.538 59.889 -44.932 1.00 20.42 381 GLN B C 1
ATOM 6360 O O . GLN B 1 355 ? 6.286 59.275 -43.890 1.00 18.01 381 GLN B O 1
ATOM 6371 N N . GLY B 1 356 ? 7.763 59.965 -45.454 1.00 18.88 382 GLY B N 1
ATOM 6372 C CA . GLY B 1 356 ? 8.941 59.412 -44.790 1.00 19.10 382 GLY B CA 1
ATOM 6373 C C . GLY B 1 356 ? 9.140 59.961 -43.389 1.00 18.83 382 GLY B C 1
ATOM 6374 O O . GLY B 1 356 ? 9.464 59.207 -42.457 1.00 18.30 382 GLY B O 1
ATOM 6375 N N . LEU B 1 357 ? 8.931 61.262 -43.223 1.00 19.52 383 LEU B N 1
ATOM 6376 C CA . LEU B 1 357 ? 9.091 61.886 -41.914 1.00 20.16 383 LEU B CA 1
ATOM 6377 C C . LEU B 1 357 ? 8.046 61.347 -40.933 1.00 20.61 383 LEU B C 1
ATOM 6378 O O . LEU B 1 357 ? 8.348 61.141 -39.760 1.00 17.67 383 LEU B O 1
ATOM 6383 N N . GLY B 1 358 ? 6.830 61.111 -41.422 1.00 22.14 384 GLY B N 1
ATOM 6384 C CA . GLY B 1 358 ? 5.777 60.532 -40.600 1.00 21.84 384 GLY B CA 1
ATOM 6385 C C . GLY B 1 358 ? 6.164 59.152 -40.074 1.00 22.04 384 GLY B C 1
ATOM 6386 O O . GLY B 1 358 ? 5.961 58.829 -38.888 1.00 18.05 384 GLY B O 1
ATOM 6387 N N . TYR B 1 359 ? 6.719 58.336 -40.966 1.00 19.93 385 TYR B N 1
ATOM 6388 C CA . TYR B 1 359 ? 7.169 57.007 -40.613 1.00 19.41 385 TYR B CA 1
ATOM 6389 C C . TYR B 1 359 ? 8.325 57.061 -39.631 1.00 17.48 385 TYR B C 1
ATOM 6390 O O . TYR B 1 359 ? 8.344 56.302 -38.648 1.00 18.07 385 TYR B O 1
ATOM 6399 N N . LEU B 1 360 ? 9.270 57.958 -39.881 1.00 17.49 386 LEU B N 1
ATOM 6400 C CA . LEU B 1 360 ? 10.377 58.189 -38.925 1.00 18.33 386 LEU B CA 1
ATOM 6401 C C . LEU B 1 360 ? 9.816 58.539 -37.552 1.00 18.28 386 LEU B C 1
ATOM 6402 O O . LEU B 1 360 ? 10.209 57.937 -36.542 1.00 17.82 386 LEU B O 1
ATOM 6407 N N . ASN B 1 361 ? 8.867 59.474 -37.507 1.00 18.25 387 ASN B N 1
ATOM 6408 C CA . ASN B 1 361 ? 8.320 59.906 -36.217 1.00 17.29 387 ASN B CA 1
ATOM 6409 C C . ASN B 1 361 ? 7.621 58.763 -35.470 1.00 17.24 387 ASN B C 1
ATOM 6410 O O . ASN B 1 361 ? 7.677 58.710 -34.249 1.00 18.63 387 ASN B O 1
ATOM 6415 N N . GLU B 1 362 ? 7.051 57.817 -36.209 1.00 17.25 388 GLU B N 1
ATOM 6416 C CA . GLU B 1 362 ? 6.415 56.655 -35.603 1.00 18.31 388 GLU B CA 1
ATOM 6417 C C . GLU B 1 362 ? 7.425 55.833 -34.796 1.00 17.42 388 GLU B C 1
ATOM 6418 O O . GLU B 1 362 ? 7.152 55.442 -33.689 1.00 17.80 388 GLU B O 1
ATOM 6424 N N . ILE B 1 363 ? 8.599 55.592 -35.363 1.00 16.50 389 ILE B N 1
ATOM 6425 C CA . ILE B 1 363 ? 9.637 54.793 -34.703 1.00 15.48 389 ILE B CA 1
ATOM 6426 C C . ILE B 1 363 ? 10.252 55.613 -33.547 1.00 15.25 389 ILE B C 1
ATOM 6427 O O . ILE B 1 363 ? 10.488 55.104 -32.452 1.00 13.81 389 ILE B O 1
ATOM 6432 N N . VAL B 1 364 ? 10.462 56.893 -33.798 1.00 15.23 390 VAL B N 1
ATOM 6433 C CA . VAL B 1 364 ? 11.022 57.805 -32.800 1.00 16.61 390 VAL B CA 1
ATOM 6434 C C . VAL B 1 364 ? 10.120 57.875 -31.564 1.00 16.45 390 VAL B C 1
ATOM 6435 O O . VAL B 1 364 ? 10.609 57.777 -30.429 1.00 17.91 390 VAL B O 1
ATOM 6439 N N . LYS B 1 365 ? 8.812 57.993 -31.790 1.00 16.58 391 LYS B N 1
ATOM 6440 C CA . LYS B 1 365 ? 7.853 58.180 -30.693 1.00 14.52 391 LYS B CA 1
ATOM 6441 C C . LYS B 1 365 ? 7.542 56.857 -29.980 1.00 14.98 391 LYS B C 1
ATOM 6442 O O . LYS B 1 365 ? 7.223 56.844 -28.811 1.00 16.00 391 LYS B O 1
ATOM 6448 N N . ARG B 1 366 ? 7.619 55.740 -30.694 1.00 14.17 392 ARG B N 1
ATOM 6449 C CA . ARG B 1 366 ? 7.545 54.431 -30.043 1.00 13.50 392 ARG B CA 1
ATOM 6450 C C . ARG B 1 366 ? 8.705 54.297 -29.067 1.00 13.73 392 ARG B C 1
ATOM 6451 O O . ARG B 1 366 ? 8.535 53.796 -27.964 1.00 16.23 392 ARG B O 1
ATOM 6459 N N . GLY B 1 367 ? 9.882 54.748 -29.464 1.00 14.63 393 GLY B N 1
ATOM 6460 C CA . GLY B 1 367 ? 11.050 54.705 -28.569 1.00 16.24 393 GLY B CA 1
ATOM 6461 C C . GLY B 1 367 ? 10.855 55.557 -27.330 1.00 14.31 393 GLY B C 1
ATOM 6462 O O . GLY B 1 367 ? 10.991 55.089 -26.187 1.00 16.08 393 GLY B O 1
ATOM 6463 N N . ASN B 1 368 ? 10.521 56.806 -27.566 1.00 13.69 394 ASN B N 1
ATOM 6464 C CA . ASN B 1 368 ? 10.169 57.750 -26.512 1.00 13.86 394 ASN B CA 1
ATOM 6465 C C . ASN B 1 368 ? 9.135 58.765 -27.014 1.00 15.01 394 ASN B C 1
ATOM 6466 O O . ASN B 1 368 ? 9.461 59.600 -27.861 1.00 13.87 394 ASN B O 1
ATOM 6471 N N . PRO B 1 369 ? 7.903 58.731 -26.470 1.00 15.12 395 PRO B N 1
ATOM 6472 C CA . PRO B 1 369 ? 6.876 59.598 -27.031 1.00 19.03 395 PRO B CA 1
ATOM 6473 C C . PRO B 1 369 ? 7.113 61.099 -26.769 1.00 21.28 395 PRO B C 1
ATOM 6474 O O . PRO B 1 369 ? 6.408 61.945 -27.361 1.00 18.78 395 PRO B O 1
ATOM 6478 N N . ASP B 1 370 ? 8.071 61.426 -25.888 1.00 19.42 396 ASP B N 1
ATOM 6479 C CA . ASP B 1 370 ? 8.441 62.813 -25.644 1.00 21.72 396 ASP B CA 1
ATOM 6480 C C . ASP B 1 370 ? 9.200 63.423 -26.812 1.00 21.25 396 ASP B C 1
ATOM 6481 O O . ASP B 1 370 ? 9.270 64.634 -26.907 1.00 20.13 396 ASP B O 1
ATOM 6486 N N . ASN B 1 371 ? 9.732 62.582 -27.702 1.00 18.82 397 ASN B N 1
ATOM 6487 C CA . ASN B 1 371 ? 10.547 63.022 -28.823 1.00 19.63 397 ASN B CA 1
ATOM 6488 C C . ASN B 1 371 ? 9.773 63.216 -30.115 1.00 21.63 397 ASN B C 1
ATOM 6489 O O . ASN B 1 371 ? 8.654 62.708 -30.296 1.00 21.32 397 ASN B O 1
ATOM 6494 N N . GLU B 1 372 ? 10.395 63.955 -31.018 1.00 21.15 398 GLU B N 1
ATOM 6495 C CA . GLU B 1 372 ? 9.835 64.186 -32.335 1.00 22.63 398 GLU B CA 1
ATOM 6496 C C . GLU B 1 372 ? 10.960 64.565 -33.266 1.00 22.37 398 GLU B C 1
ATOM 6497 O O . GLU B 1 372 ? 12.067 64.944 -32.823 1.00 22.36 398 GLU B O 1
ATOM 6503 N N . VAL B 1 373 ? 10.681 64.465 -34.563 1.00 20.59 399 VAL B N 1
ATOM 6504 C CA . VAL B 1 373 ? 11.598 64.966 -35.576 1.00 20.53 399 VAL B CA 1
ATOM 6505 C C . VAL B 1 373 ? 10.819 65.942 -36.449 1.00 21.01 399 VAL B C 1
ATOM 6506 O O . VAL B 1 373 ? 9.819 65.563 -37.079 1.00 22.70 399 VAL B O 1
ATOM 6510 N N . THR B 1 374 ? 11.268 67.193 -36.457 1.00 21.10 400 THR B N 1
ATOM 6511 C CA . THR B 1 374 ? 10.677 68.239 -37.286 1.00 22.80 400 THR B CA 1
ATOM 6512 C C . THR B 1 374 ? 11.199 68.108 -38.703 1.00 24.69 400 THR B C 1
ATOM 6513 O O . THR B 1 374 ? 12.199 67.436 -38.928 1.00 21.09 400 THR B O 1
ATOM 6525 N N . ALA B 1 376 ? 12.687 70.351 -40.384 1.00 22.42 402 ALA B N 1
ATOM 6526 C CA . ALA B 1 376 ? 14.022 70.996 -40.435 1.00 24.96 402 ALA B CA 1
ATOM 6527 C C . ALA B 1 376 ? 15.146 70.060 -39.986 1.00 24.23 402 ALA B C 1
ATOM 6528 O O . ALA B 1 376 ? 16.286 70.189 -40.436 1.00 24.91 402 ALA B O 1
ATOM 6530 N N . ASP B 1 377 ? 14.810 69.108 -39.115 1.00 24.33 403 ASP B N 1
ATOM 6531 C CA . ASP B 1 377 ? 15.765 68.145 -38.596 1.00 25.29 403 ASP B CA 1
ATOM 6532 C C . ASP B 1 377 ? 15.746 66.786 -39.322 1.00 24.36 403 ASP B C 1
ATOM 6533 O O . ASP B 1 377 ? 16.470 65.871 -38.933 1.00 25.37 403 ASP B O 1
ATOM 6538 N N . TYR B 1 378 ? 14.922 66.663 -40.362 1.00 24.61 404 TYR B N 1
ATOM 6539 C CA . TYR B 1 378 ? 14.799 65.425 -41.162 1.00 21.44 404 TYR B CA 1
ATOM 6540 C C . TYR B 1 378 ? 15.932 65.340 -42.182 1.00 21.41 404 TYR B C 1
ATOM 6541 O O . TYR B 1 378 ? 15.806 65.760 -43.338 1.00 20.44 404 TYR B O 1
ATOM 6550 N N . THR B 1 379 ? 17.050 64.810 -41.722 1.00 21.05 405 THR B N 1
ATOM 6551 C CA . THR B 1 379 ? 18.257 64.657 -42.527 1.00 22.32 405 THR B CA 1
ATOM 6552 C C . THR B 1 379 ? 18.619 63.194 -42.593 1.00 22.05 405 THR B C 1
ATOM 6553 O O . THR B 1 379 ? 18.154 62.385 -41.770 1.00 20.39 405 THR B O 1
ATOM 6557 N N . LEU B 1 380 ? 19.465 62.851 -43.567 1.00 21.25 406 LEU B N 1
ATOM 6558 C CA . LEU B 1 380 ? 19.944 61.483 -43.721 1.00 21.83 406 LEU B CA 1
ATOM 6559 C C . LEU B 1 380 ? 20.624 61.014 -42.438 1.00 21.57 406 LEU B C 1
ATOM 6560 O O . LEU B 1 380 ? 20.340 59.906 -41.956 1.00 17.70 406 LEU B O 1
ATOM 6565 N N . ASP B 1 381 ? 21.504 61.851 -41.881 1.00 20.69 407 ASP B N 1
ATOM 6566 C CA . ASP B 1 381 ? 22.134 61.535 -40.590 1.00 19.69 407 ASP B CA 1
ATOM 6567 C C . ASP B 1 381 ? 21.139 61.264 -39.466 1.00 19.45 407 ASP B C 1
ATOM 6568 O O . ASP B 1 381 ? 21.347 60.322 -38.670 1.00 18.88 407 ASP B O 1
ATOM 6573 N N . ARG B 1 382 ? 20.067 62.055 -39.370 1.00 19.05 408 ARG B N 1
ATOM 6574 C CA . ARG B 1 382 ? 19.050 61.782 -38.346 1.00 20.39 408 ARG B CA 1
ATOM 6575 C C . ARG B 1 382 ? 18.414 60.401 -38.543 1.00 18.74 408 ARG B C 1
ATOM 6576 O O . ARG B 1 382 ? 18.091 59.714 -37.557 1.00 18.13 408 ARG B O 1
ATOM 6584 N N . VAL B 1 383 ? 18.208 60.012 -39.796 1.00 18.45 409 VAL B N 1
ATOM 6585 C CA . VAL B 1 383 ? 17.618 58.701 -40.084 1.00 19.34 409 VAL B CA 1
ATOM 6586 C C . VAL B 1 383 ? 18.602 57.584 -39.753 1.00 17.15 409 VAL B C 1
ATOM 6587 O O . VAL B 1 383 ? 18.212 56.532 -39.191 1.00 15.33 409 VAL B O 1
ATOM 6591 N N . LEU B 1 384 ? 19.878 57.788 -40.088 1.00 17.32 410 LEU B N 1
ATOM 6592 C CA . LEU B 1 384 ? 20.881 56.785 -39.784 1.00 17.36 410 LEU B CA 1
ATOM 6593 C C . LEU B 1 384 ? 21.058 56.661 -38.266 1.00 18.01 410 LEU B C 1
ATOM 6594 O O . LEU B 1 384 ? 21.324 55.567 -37.770 1.00 17.32 410 LEU B O 1
ATOM 6599 N N . ASP B 1 385 ? 20.966 57.777 -37.538 1.00 17.41 411 ASP B N 1
ATOM 6600 C CA . ASP B 1 385 ? 21.029 57.717 -36.067 1.00 18.44 411 ASP B CA 1
ATOM 6601 C C . ASP B 1 385 ? 19.853 56.921 -35.509 1.00 16.85 411 ASP B C 1
ATOM 6602 O O . ASP B 1 385 ? 20.008 56.148 -34.577 1.00 13.30 411 ASP B O 1
ATOM 6607 N N . GLU B 1 386 ? 18.662 57.122 -36.055 1.00 15.98 412 GLU B N 1
ATOM 6608 C CA . GLU B 1 386 ? 17.535 56.306 -35.635 1.00 14.59 412 GLU B CA 1
ATOM 6609 C C . GLU B 1 386 ? 17.747 54.804 -35.924 1.00 15.09 412 GLU B C 1
ATOM 6610 O O . GLU B 1 386 ? 17.417 53.947 -35.098 1.00 18.34 412 GLU B O 1
ATOM 6616 N N . ARG B 1 387 ? 18.323 54.485 -37.076 1.00 14.81 413 ARG B N 1
ATOM 6617 C CA . ARG B 1 387 ? 18.691 53.105 -37.365 1.00 16.57 413 ARG B CA 1
ATOM 6618 C C . ARG B 1 387 ? 19.667 52.554 -36.308 1.00 13.48 413 ARG B C 1
ATOM 6619 O O . ARG B 1 387 ? 19.551 51.388 -35.903 1.00 14.87 413 ARG B O 1
ATOM 6627 N N . SER B 1 388 ? 20.640 53.383 -35.916 1.00 14.86 414 SER B N 1
ATOM 6628 C CA . SER B 1 388 ? 21.632 53.020 -34.890 1.00 15.74 414 SER B CA 1
ATOM 6629 C C . SER B 1 388 ? 20.882 52.604 -33.637 1.00 15.57 414 SER B C 1
ATOM 6630 O O . SER B 1 388 ? 21.112 51.525 -33.100 1.00 15.99 414 SER B O 1
ATOM 6633 N N . LYS B 1 389 ? 19.981 53.468 -33.180 1.00 15.79 415 LYS B N 1
ATOM 6634 C CA . LYS B 1 389 ? 19.209 53.201 -31.976 1.00 14.81 415 LYS B CA 1
ATOM 6635 C C . LYS B 1 389 ? 18.430 51.897 -32.048 1.00 15.72 415 LYS B C 1
ATOM 6636 O O . LYS B 1 389 ? 18.588 51.026 -31.171 1.00 14.11 415 LYS B O 1
ATOM 6642 N N . GLU B 1 390 ? 17.654 51.748 -33.123 1.00 14.29 416 GLU B N 1
ATOM 6643 C CA . GLU B 1 390 ? 16.666 50.690 -33.267 1.00 14.48 416 GLU B CA 1
ATOM 6644 C C . GLU B 1 390 ? 17.223 49.301 -33.599 1.00 14.30 416 GLU B C 1
ATOM 6645 O O . GLU B 1 390 ? 16.686 48.299 -33.136 1.00 16.49 416 GLU B O 1
ATOM 6651 N N . LEU B 1 391 ? 18.280 49.245 -34.415 1.00 13.30 417 LEU B N 1
ATOM 6652 C CA . LEU B 1 391 ? 18.688 47.995 -35.050 1.00 12.63 417 LEU B CA 1
ATOM 6653 C C . LEU B 1 391 ? 20.005 47.423 -34.491 1.00 11.94 417 LEU B C 1
ATOM 6654 O O . LEU B 1 391 ? 20.621 46.565 -35.111 1.00 13.67 417 LEU B O 1
ATOM 6659 N N . VAL B 1 392 ? 20.436 47.920 -33.332 1.00 13.55 418 VAL B N 1
ATOM 6660 C CA . VAL B 1 392 ? 21.657 47.437 -32.702 1.00 13.95 418 VAL B CA 1
ATOM 6661 C C . VAL B 1 392 ? 21.550 45.943 -32.455 1.00 14.80 418 VAL B C 1
ATOM 6662 O O . VAL B 1 392 ? 20.538 45.468 -32.027 1.00 13.97 418 VAL B O 1
ATOM 6666 N N . GLY B 1 393 ? 22.594 45.199 -32.808 1.00 13.22 419 GLY B N 1
ATOM 6667 C CA . GLY B 1 393 ? 22.606 43.774 -32.583 1.00 15.57 419 GLY B CA 1
ATOM 6668 C C . GLY B 1 393 ? 21.898 42.975 -33.662 1.00 14.50 419 GLY B C 1
ATOM 6669 O O . GLY B 1 393 ? 21.817 41.752 -33.542 1.00 13.42 419 GLY B O 1
ATOM 6670 N N . GLU B 1 394 ? 21.368 43.657 -34.692 1.00 15.25 420 GLU B N 1
ATOM 6671 C CA . GLU B 1 394 ? 20.584 43.028 -35.769 1.00 12.72 420 GLU B CA 1
ATOM 6672 C C . GLU B 1 394 ? 21.394 43.006 -37.073 1.00 14.91 420 GLU B C 1
ATOM 6673 O O . GLU B 1 394 ? 20.910 42.579 -38.120 1.00 14.44 420 GLU B O 1
ATOM 6679 N N . GLY B 1 395 ? 22.655 43.416 -36.981 1.00 13.04 421 GLY B N 1
ATOM 6680 C CA . GLY B 1 395 ? 23.588 43.289 -38.099 1.00 15.26 421 GLY B CA 1
ATOM 6681 C C . GLY B 1 395 ? 23.510 44.310 -39.219 1.00 14.54 421 GLY B C 1
ATOM 6682 O O . GLY B 1 395 ? 23.873 44.000 -40.363 1.00 16.52 421 GLY B O 1
ATOM 6683 N N . HIS B 1 396 ? 23.093 45.530 -38.909 1.00 13.89 422 HIS B N 1
ATOM 6684 C CA . HIS B 1 396 ? 22.889 46.561 -39.938 1.00 13.85 422 HIS B CA 1
ATOM 6685 C C . HIS B 1 396 ? 23.955 47.660 -39.978 1.00 14.56 422 HIS B C 1
ATOM 6686 O O . HIS B 1 396 ? 24.272 48.209 -41.053 1.00 14.65 422 HIS B O 1
ATOM 6693 N N . ARG B 1 397 ? 24.478 48.033 -38.811 1.00 14.88 423 ARG B N 1
ATOM 6694 C CA . ARG B 1 397 ? 25.089 49.349 -38.655 1.00 14.51 423 ARG B CA 1
ATOM 6695 C C . ARG B 1 397 ? 26.301 49.597 -39.587 1.00 14.29 423 ARG B C 1
ATOM 6696 O O . ARG B 1 397 ? 26.389 50.665 -40.181 1.00 13.42 423 ARG B O 1
ATOM 6704 N N . PHE B 1 398 ? 27.224 48.631 -39.688 1.00 13.84 424 PHE B N 1
ATOM 6705 C CA . PHE B 1 398 ? 28.374 48.734 -40.608 1.00 16.39 424 PHE B CA 1
ATOM 6706 C C . PHE B 1 398 ? 27.901 48.968 -42.032 1.00 17.73 424 PHE B C 1
ATOM 6707 O O . PHE B 1 398 ? 28.373 49.871 -42.703 1.00 16.78 424 PHE B O 1
ATOM 6715 N N . PHE B 1 399 ? 26.952 48.160 -42.477 1.00 19.22 425 PHE B N 1
ATOM 6716 C CA . PHE B 1 399 ? 26.444 48.284 -43.854 1.00 18.13 425 PHE B CA 1
ATOM 6717 C C . PHE B 1 399 ? 25.792 49.638 -44.082 1.00 17.27 425 PHE B C 1
ATOM 6718 O O . PHE B 1 399 ? 26.021 50.275 -45.116 1.00 18.32 425 PHE B O 1
ATOM 6726 N N . ASP B 1 400 ? 24.966 50.066 -43.128 1.00 17.16 426 ASP B N 1
ATOM 6727 C CA . ASP B 1 400 ? 24.212 51.313 -43.255 1.00 17.69 426 ASP B CA 1
ATOM 6728 C C . ASP B 1 400 ? 25.082 52.555 -43.340 1.00 18.29 426 ASP B C 1
ATOM 6729 O O . ASP B 1 400 ? 24.767 53.482 -44.074 1.00 19.77 426 ASP B O 1
ATOM 6734 N N . LEU B 1 401 ? 26.154 52.600 -42.561 1.00 17.88 427 LEU B N 1
ATOM 6735 C CA . LEU B 1 401 ? 27.106 53.705 -42.651 1.00 21.88 427 LEU B CA 1
ATOM 6736 C C . LEU B 1 401 ? 27.920 53.652 -43.947 1.00 21.28 427 LEU B C 1
ATOM 6737 O O . LEU B 1 401 ? 28.074 54.663 -44.617 1.00 21.03 427 LEU B O 1
ATOM 6742 N N . LEU B 1 402 ? 28.431 52.477 -44.298 1.00 20.98 428 LEU B N 1
ATOM 6743 C CA . LEU B 1 402 ? 29.321 52.347 -45.469 1.00 23.75 428 LEU B CA 1
ATOM 6744 C C . LEU B 1 402 ? 28.568 52.675 -46.777 1.00 22.14 428 LEU B C 1
ATOM 6745 O O . LEU B 1 402 ? 29.088 53.414 -47.617 1.00 23.66 428 LEU B O 1
ATOM 6750 N N . ARG B 1 403 ? 27.349 52.159 -46.945 1.00 22.10 429 ARG B N 1
ATOM 6751 C CA . ARG B 1 403 ? 26.594 52.412 -48.182 1.00 22.05 429 ARG B CA 1
ATOM 6752 C C . ARG B 1 403 ? 26.161 53.880 -48.341 1.00 22.81 429 ARG B C 1
ATOM 6753 O O . ARG B 1 403 ? 25.774 54.309 -49.433 1.00 21.61 429 ARG B O 1
ATOM 6761 N N . ASN B 1 404 ? 26.220 54.662 -47.269 1.00 21.54 430 ASN B N 1
ATOM 6762 C CA . ASN B 1 404 ? 25.889 56.078 -47.375 1.00 22.43 430 ASN B CA 1
ATOM 6763 C C . ASN B 1 404 ? 27.147 56.936 -47.419 1.00 23.19 430 ASN B C 1
ATOM 6764 O O . ASN B 1 404 ? 27.083 58.121 -47.149 1.00 23.24 430 ASN B O 1
ATOM 6769 N N . GLY B 1 405 ? 28.285 56.312 -47.720 1.00 23.19 431 GLY B N 1
ATOM 6770 C CA . GLY B 1 405 ? 29.583 57.003 -47.836 1.00 22.40 431 GLY B CA 1
ATOM 6771 C C . GLY B 1 405 ? 30.042 57.681 -46.557 1.00 22.65 431 GLY B C 1
ATOM 6772 O O . GLY B 1 405 ? 30.754 58.685 -46.600 1.00 21.09 431 GLY B O 1
ATOM 6773 N N . LYS B 1 406 ? 29.637 57.131 -45.412 1.00 21.48 432 LYS B N 1
ATOM 6774 C CA . LYS B 1 406 ? 30.028 57.690 -44.133 1.00 22.87 432 LYS B CA 1
ATOM 6775 C C . LYS B 1 406 ? 31.332 57.085 -43.665 1.00 22.25 432 LYS B C 1
ATOM 6776 O O . LYS B 1 406 ? 31.689 55.972 -44.068 1.00 20.81 432 LYS B O 1
ATOM 6782 N N . THR B 1 407 ? 32.021 57.811 -42.786 1.00 21.83 433 THR B N 1
ATOM 6783 C CA . THR B 1 407 ? 33.176 57.285 -42.072 1.00 22.59 433 THR B CA 1
ATOM 6784 C C . THR B 1 407 ? 32.725 56.779 -40.713 1.00 20.39 433 THR B C 1
ATOM 6785 O O . THR B 1 407 ? 32.143 57.521 -39.923 1.00 21.77 433 THR B O 1
ATOM 6789 N N . ILE B 1 408 ? 33.031 55.526 -40.447 1.00 18.54 434 ILE B N 1
ATOM 6790 C CA . ILE B 1 408 ? 32.694 54.875 -39.186 1.00 18.67 434 ILE B CA 1
ATOM 6791 C C . ILE B 1 408 ? 33.766 55.264 -38.192 1.00 20.22 434 ILE B C 1
ATOM 6792 O O . ILE B 1 408 ? 34.934 54.946 -38.395 1.00 17.09 434 ILE B O 1
ATOM 6797 N N . VAL B 1 409 ? 33.385 56.008 -37.149 1.00 20.71 435 VAL B N 1
ATOM 6798 C CA . VAL B 1 409 ? 34.348 56.414 -36.133 1.00 19.87 435 VAL B CA 1
ATOM 6799 C C . VAL B 1 409 ? 34.301 55.480 -34.915 1.00 20.31 435 VAL B C 1
ATOM 6800 O O . VAL B 1 409 ? 33.268 55.326 -34.266 1.00 20.94 435 VAL B O 1
ATOM 6804 N N . ARG B 1 410 ? 35.448 54.881 -34.606 1.00 19.89 436 ARG B N 1
ATOM 6805 C CA . ARG B 1 410 ? 35.539 53.848 -33.573 1.00 18.97 436 ARG B CA 1
ATOM 6806 C C . ARG B 1 410 ? 36.714 54.159 -32.642 1.00 20.54 436 ARG B C 1
ATOM 6807 O O . ARG B 1 410 ? 37.796 53.610 -32.778 1.00 21.61 436 ARG B O 1
ATOM 6815 N N . LYS B 1 411 ? 36.504 55.061 -31.703 1.00 21.98 437 LYS B N 1
ATOM 6816 C CA . LYS B 1 411 ? 37.609 55.518 -30.879 1.00 25.29 437 LYS B CA 1
ATOM 6817 C C . LYS B 1 411 ? 37.181 55.906 -29.488 1.00 23.34 437 LYS B C 1
ATOM 6818 O O . LYS B 1 411 ? 36.013 56.175 -29.215 1.00 21.39 437 LYS B O 1
ATOM 6824 N N . GLY B 1 412 ? 38.148 55.884 -28.589 1.00 21.84 438 GLY B N 1
ATOM 6825 C CA . GLY B 1 412 ? 37.901 56.255 -27.226 1.00 21.44 438 GLY B CA 1
ATOM 6826 C C . GLY B 1 412 ? 37.074 55.212 -26.515 1.00 20.52 438 GLY B C 1
ATOM 6827 O O . GLY B 1 412 ? 37.011 54.038 -26.913 1.00 19.64 438 GLY B O 1
ATOM 6828 N N . GLY B 1 413 ? 36.448 55.638 -25.439 1.00 20.03 439 GLY B N 1
ATOM 6829 C CA . GLY B 1 413 ? 35.600 54.753 -24.668 1.00 21.21 439 GLY B CA 1
ATOM 6830 C C . GLY B 1 413 ? 36.381 53.559 -24.185 1.00 19.35 439 GLY B C 1
ATOM 6831 O O . GLY B 1 413 ? 37.476 53.701 -23.623 1.00 18.32 439 GLY B O 1
ATOM 6832 N N . TYR B 1 414 ? 35.838 52.373 -24.418 1.00 17.35 440 TYR B N 1
ATOM 6833 C CA . TYR B 1 414 ? 36.507 51.156 -23.974 1.00 17.84 440 TYR B CA 1
ATOM 6834 C C . TYR B 1 414 ? 36.852 50.248 -25.162 1.00 18.97 440 TYR B C 1
ATOM 6835 O O . TYR B 1 414 ? 36.984 49.016 -25.041 1.00 19.46 440 TYR B O 1
ATOM 6844 N N . HIS B 1 415 ? 37.056 50.903 -26.294 1.00 17.32 441 HIS B N 1
ATOM 6845 C CA . HIS B 1 415 ? 37.589 50.254 -27.477 1.00 16.78 441 HIS B CA 1
ATOM 6846 C C . HIS B 1 415 ? 38.928 49.581 -27.195 1.00 16.56 441 HIS B C 1
ATOM 6847 O O . HIS B 1 415 ? 39.706 50.033 -26.357 1.00 16.14 441 HIS B O 1
ATOM 6854 N N . LEU B 1 416 ? 39.182 48.488 -27.895 1.00 16.65 442 LEU B N 1
ATOM 6855 C CA . LEU B 1 416 ? 40.397 47.712 -27.671 1.00 18.37 442 LEU B CA 1
ATOM 6856 C C . LEU B 1 416 ? 41.578 48.391 -28.331 1.00 19.08 442 LEU B C 1
ATOM 6857 O O . LEU B 1 416 ? 41.392 49.145 -29.284 1.00 17.55 442 LEU B O 1
ATOM 6862 N N . PRO B 1 417 ? 42.811 48.106 -27.851 1.00 22.69 443 PRO B N 1
ATOM 6863 C CA . PRO B 1 417 ? 43.975 48.651 -28.546 1.00 24.44 443 PRO B CA 1
ATOM 6864 C C . PRO B 1 417 ? 44.040 48.192 -30.000 1.00 22.96 443 PRO B C 1
ATOM 6865 O O . PRO B 1 417 ? 43.643 47.078 -30.325 1.00 21.10 443 PRO B O 1
ATOM 6869 N N . SER B 1 418 ? 44.542 49.077 -30.854 1.00 25.63 444 SER B N 1
ATOM 6870 C CA . SER B 1 418 ? 44.754 48.799 -32.267 1.00 26.01 444 SER B CA 1
ATOM 6871 C C . SER B 1 418 ? 43.497 48.687 -33.102 1.00 24.18 444 SER B C 1
ATOM 6872 O O . SER B 1 418 ? 43.607 48.327 -34.252 1.00 24.42 444 SER B O 1
ATOM 6875 N N . VAL B 1 419 ? 42.312 49.007 -32.569 1.00 19.49 445 VAL B N 1
ATOM 6876 C CA . VAL B 1 419 ? 41.117 48.982 -33.404 1.00 21.41 445 VAL B CA 1
ATOM 6877 C C . VAL B 1 419 ? 41.315 49.997 -34.548 1.00 21.37 445 VAL B C 1
ATOM 6878 O O . VAL B 1 419 ? 42.062 50.980 -34.397 1.00 19.39 445 VAL B O 1
ATOM 6882 N N . ASP B 1 420 ? 40.679 49.733 -35.689 1.00 19.79 446 ASP B N 1
ATOM 6883 C CA . ASP B 1 420 ? 40.659 50.663 -36.820 1.00 22.08 446 ASP B CA 1
ATOM 6884 C C . ASP B 1 420 ? 39.694 51.807 -36.500 1.00 21.64 446 ASP B C 1
ATOM 6885 O O . ASP B 1 420 ? 38.473 51.630 -36.516 1.00 21.84 446 ASP B O 1
ATOM 6890 N N . GLU B 1 421 ? 40.257 52.979 -36.211 1.00 20.30 447 GLU B N 1
ATOM 6891 C CA . GLU B 1 421 ? 39.504 54.092 -35.655 1.00 23.75 447 GLU B CA 1
ATOM 6892 C C . GLU B 1 421 ? 38.631 54.798 -36.667 1.00 23.03 447 GLU B C 1
ATOM 6893 O O . GLU B 1 421 ? 37.674 55.437 -36.286 1.00 23.74 447 GLU B O 1
ATOM 6899 N N . GLU B 1 422 ? 38.987 54.708 -37.949 1.00 22.98 448 GLU B N 1
ATOM 6900 C CA . GLU B 1 422 ? 38.152 55.272 -39.008 1.00 24.67 448 GLU B CA 1
ATOM 6901 C C . GLU B 1 422 ? 38.049 54.279 -40.141 1.00 24.29 448 GLU B C 1
ATOM 6902 O O . GLU B 1 422 ? 39.060 53.850 -40.663 1.00 28.35 448 GLU B O 1
ATOM 6908 N N . VAL B 1 423 ? 36.823 53.886 -40.481 1.00 21.84 449 VAL B N 1
ATOM 6909 C CA . VAL B 1 423 ? 36.573 52.953 -41.565 1.00 21.51 449 VAL B CA 1
ATOM 6910 C C . VAL B 1 423 ? 35.586 53.595 -42.536 1.00 22.88 449 VAL B C 1
ATOM 6911 O O . VAL B 1 423 ? 34.527 54.091 -42.121 1.00 20.47 449 VAL B O 1
ATOM 6915 N N . ASP B 1 424 ? 35.969 53.621 -43.819 1.00 23.89 450 ASP B N 1
ATOM 6916 C CA . ASP B 1 424 ? 35.074 54.061 -44.884 1.00 23.20 450 ASP B CA 1
ATOM 6917 C C . ASP B 1 424 ? 35.179 53.110 -46.068 1.00 22.54 450 ASP B C 1
ATOM 6918 O O . ASP B 1 424 ? 35.896 52.108 -46.007 1.00 21.70 450 ASP B O 1
ATOM 6923 N N . TRP B 1 425 ? 34.472 53.427 -47.154 1.00 22.79 451 TRP B N 1
ATOM 6924 C CA . TRP B 1 425 ? 34.425 52.523 -48.283 1.00 22.06 451 TRP B CA 1
ATOM 6925 C C . TRP B 1 425 ? 35.701 52.530 -49.129 1.00 23.54 451 TRP B C 1
ATOM 6926 O O . TRP B 1 425 ? 35.759 51.867 -50.149 1.00 23.50 451 TRP B O 1
ATOM 6937 N N . ASP B 1 426 ? 36.714 53.272 -48.681 1.00 24.28 452 ASP B N 1
ATOM 6938 C CA . ASP B 1 426 ? 38.050 53.187 -49.248 1.00 25.47 452 ASP B CA 1
ATOM 6939 C C . ASP B 1 426 ? 38.971 52.261 -48.447 1.00 25.19 452 ASP B C 1
ATOM 6940 O O . ASP B 1 426 ? 40.055 51.933 -48.900 1.00 24.34 452 ASP B O 1
ATOM 6945 N N . PHE B 1 427 ? 38.556 51.849 -47.252 1.00 22.65 453 PHE B N 1
ATOM 6946 C CA . PHE B 1 427 ? 39.358 50.918 -46.446 1.00 22.37 453 PHE B CA 1
ATOM 6947 C C . PHE B 1 427 ? 39.347 49.552 -47.145 1.00 22.38 453 PHE B C 1
ATOM 6948 O O . PHE B 1 427 ? 38.281 48.991 -47.431 1.00 22.46 453 PHE B O 1
ATOM 6956 N N . TYR B 1 428 ? 40.532 49.013 -47.417 1.00 22.11 454 TYR B N 1
ATOM 6957 C CA . TYR B 1 428 ? 40.619 47.794 -48.237 1.00 22.59 454 TYR B CA 1
ATOM 6958 C C . TYR B 1 428 ? 39.938 46.608 -47.551 1.00 20.09 454 TYR B C 1
ATOM 6959 O O . TYR B 1 428 ? 39.444 45.704 -48.215 1.00 21.62 454 TYR B O 1
ATOM 6968 N N . LYS B 1 429 ? 39.840 46.658 -46.226 1.00 22.48 455 LYS B N 1
ATOM 6969 C CA . LYS B 1 429 ? 39.217 45.570 -45.486 1.00 20.78 455 LYS B CA 1
ATOM 6970 C C . LYS B 1 429 ? 37.729 45.838 -45.236 1.00 17.81 455 LYS B C 1
ATOM 6971 O O . LYS B 1 429 ? 37.105 45.157 -44.428 1.00 17.65 455 LYS B O 1
ATOM 6977 N N . CYS B 1 430 ? 37.139 46.819 -45.925 1.00 19.32 456 CYS B N 1
ATOM 6978 C CA . CYS B 1 430 ? 35.656 46.983 -45.858 1.00 16.59 456 CYS B CA 1
ATOM 6979 C C . CYS B 1 430 ? 34.962 45.904 -46.667 1.00 19.36 456 CYS B C 1
ATOM 6980 O O . CYS B 1 430 ? 33.720 45.833 -46.691 1.00 18.07 456 CYS B O 1
ATOM 6983 N N . VAL B 1 431 ? 35.761 45.084 -47.354 1.00 17.30 457 VAL B N 1
ATOM 6984 C CA . VAL B 1 431 ? 35.297 43.827 -47.953 1.00 18.88 457 VAL B CA 1
ATOM 6985 C C . VAL B 1 431 ? 36.171 42.706 -47.431 1.00 20.34 457 VAL B C 1
ATOM 6986 O O . VAL B 1 431 ? 37.349 42.915 -47.120 1.00 19.61 457 VAL B O 1
ATOM 6990 N N . LEU B 1 432 ? 35.595 41.509 -47.349 1.00 20.61 458 LEU B N 1
ATOM 6991 C CA . LEU B 1 432 ? 36.343 40.317 -47.029 1.00 18.31 458 LEU B CA 1
ATOM 6992 C C . LEU B 1 432 ? 37.213 39.896 -48.244 1.00 20.59 458 LEU B C 1
ATOM 6993 O O . LEU B 1 432 ? 36.890 40.220 -49.390 1.00 20.09 458 LEU B O 1
ATOM 6998 N N . PRO B 1 433 ? 38.335 39.188 -47.987 1.00 20.02 459 PRO B N 1
ATOM 6999 C CA . PRO B 1 433 ? 39.123 38.672 -49.099 1.00 19.93 459 PRO B CA 1
ATOM 7000 C C . PRO B 1 433 ? 38.474 37.425 -49.678 1.00 19.88 459 PRO B C 1
ATOM 7001 O O . PRO B 1 433 ? 37.824 36.660 -48.954 1.00 18.77 459 PRO B O 1
ATOM 7005 N N . ILE B 1 434 ? 38.700 37.210 -50.969 1.00 20.81 460 ILE B N 1
ATOM 7006 C CA . ILE B 1 434 ? 38.325 35.982 -51.633 1.00 21.12 460 ILE B CA 1
ATOM 7007 C C . ILE B 1 434 ? 39.215 34.876 -51.055 1.00 20.18 460 ILE B C 1
ATOM 7008 O O . ILE B 1 434 ? 40.426 35.062 -50.940 1.00 21.41 460 ILE B O 1
ATOM 7013 N N . PRO B 1 435 ? 38.613 33.746 -50.648 1.00 21.47 461 PRO B N 1
ATOM 7014 C CA . PRO B 1 435 ? 39.413 32.658 -50.115 1.00 22.35 461 PRO B CA 1
ATOM 7015 C C . PRO B 1 435 ? 40.524 32.221 -51.080 1.00 23.49 461 PRO B C 1
ATOM 7016 O O . PRO B 1 435 ? 40.311 32.136 -52.286 1.00 24.88 461 PRO B O 1
ATOM 7020 N N . GLU B 1 436 ? 41.694 31.968 -50.515 1.00 24.54 462 GLU B N 1
ATOM 7021 C CA . GLU B 1 436 ? 42.895 31.557 -51.232 1.00 25.42 462 GLU B CA 1
ATOM 7022 C C . GLU B 1 436 ? 42.703 30.383 -52.202 1.00 25.74 462 GLU B C 1
ATOM 7023 O O . GLU B 1 436 ? 43.272 30.382 -53.308 1.00 25.56 462 GLU B O 1
ATOM 7029 N N . ASP B 1 437 ? 41.922 29.385 -51.801 1.00 24.79 463 ASP B N 1
ATOM 7030 C CA . ASP B 1 437 ? 41.697 28.211 -52.662 1.00 28.93 463 ASP B CA 1
ATOM 7031 C C . ASP B 1 437 ? 40.912 28.485 -53.965 1.00 27.67 463 ASP B C 1
ATOM 7032 O O . ASP B 1 437 ? 40.961 27.679 -54.884 1.00 29.70 463 ASP B O 1
ATOM 7037 N N . GLN B 1 438 ? 40.219 29.619 -54.066 1.00 25.91 464 GLN B N 1
ATOM 7038 C CA A GLN B 1 438 ? 39.570 29.976 -55.323 0.50 26.93 464 GLN B CA 1
ATOM 7039 C CA B GLN B 1 438 ? 39.581 30.040 -55.328 0.50 26.53 464 GLN B CA 1
ATOM 7040 C C . GLN B 1 438 ? 40.605 30.245 -56.442 1.00 26.72 464 GLN B C 1
ATOM 7041 O O . GLN B 1 438 ? 40.311 30.054 -57.621 1.00 28.19 464 GLN B O 1
ATOM 7052 N N . PHE B 1 439 ? 41.810 30.663 -56.070 1.00 25.49 465 PHE B N 1
ATOM 7053 C CA . PHE B 1 439 ? 42.879 30.917 -57.059 1.00 26.62 465 PHE B CA 1
ATOM 7054 C C . PHE B 1 439 ? 43.584 29.643 -57.543 1.00 26.14 465 PHE B C 1
ATOM 7055 O O . PHE B 1 439 ? 44.330 29.656 -58.540 1.00 28.09 465 PHE B O 1
ATOM 7063 N N . ILE B 1 440 ? 43.350 28.544 -56.838 1.00 25.29 466 ILE B N 1
ATOM 7064 C CA . ILE B 1 440 ? 43.770 27.231 -57.301 1.00 25.49 466 ILE B CA 1
ATOM 7065 C C . ILE B 1 440 ? 42.937 26.845 -58.533 1.00 26.33 466 ILE B C 1
ATOM 7066 O O . ILE B 1 440 ? 43.480 26.380 -59.545 1.00 26.17 466 ILE B O 1
ATOM 7071 N N . PHE B 1 441 ? 41.627 27.048 -58.450 1.00 24.33 467 PHE B N 1
ATOM 7072 C CA . PHE B 1 441 ? 4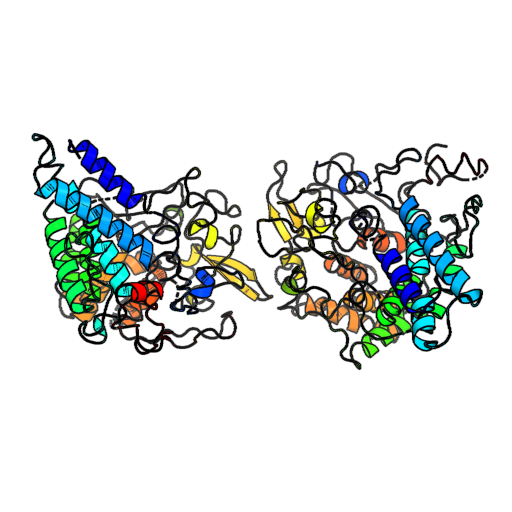0.718 26.704 -59.550 1.00 29.19 467 PHE B CA 1
ATOM 7073 C C . PHE B 1 441 ? 40.699 27.757 -60.650 1.00 30.11 467 PHE B C 1
ATOM 7074 O O . PHE B 1 441 ? 40.562 27.405 -61.820 1.00 33.83 467 PHE B O 1
ATOM 7082 N N . SER B 1 442 ? 40.857 29.030 -60.276 1.00 29.53 468 SER B N 1
ATOM 7083 C CA . SER B 1 442 ? 40.839 30.155 -61.221 1.00 29.41 468 SER B CA 1
ATOM 7084 C C . SER B 1 442 ? 42.044 31.069 -60.963 1.00 29.01 468 SER B C 1
ATOM 7085 O O . SER B 1 442 ? 41.912 32.123 -60.336 1.00 27.88 468 SER B O 1
ATOM 7088 N N . PRO B 1 443 ? 43.237 30.663 -61.430 1.00 29.23 469 PRO B N 1
ATOM 7089 C CA . PRO B 1 443 ? 44.442 31.449 -61.126 1.00 28.97 469 PRO B CA 1
ATOM 7090 C C . PRO B 1 443 ? 44.461 32.888 -61.681 1.00 30.43 469 PRO B C 1
ATOM 7091 O O . PRO B 1 443 ? 45.215 33.720 -61.177 1.00 32.87 469 PRO B O 1
ATOM 7095 N N . GLU B 1 444 ? 43.620 33.179 -62.671 1.00 32.38 470 GLU B N 1
ATOM 7096 C CA . GLU B 1 444 ? 43.479 34.535 -63.209 1.00 34.98 470 GLU B CA 1
ATOM 7097 C C . GLU B 1 444 ? 42.465 35.405 -62.449 1.00 33.21 470 GLU B C 1
ATOM 7098 O O . GLU B 1 444 ? 42.322 36.581 -62.754 1.00 33.42 470 GLU B O 1
ATOM 7112 N N . GLU B 1 446 ? 40.808 37.813 -59.762 1.00 28.80 472 GLU B N 1
ATOM 7113 C CA . GLU B 1 446 ? 41.411 38.917 -59.020 1.00 28.87 472 GLU B CA 1
ATOM 7114 C C . GLU B 1 446 ? 41.041 38.817 -57.543 1.00 27.45 472 GLU B C 1
ATOM 7115 O O . GLU B 1 446 ? 39.906 38.494 -57.202 1.00 24.06 472 GLU B O 1
ATOM 7121 N N . GLN B 1 447 ? 42.009 39.092 -56.678 1.00 25.21 473 GLN B N 1
ATOM 7122 C CA . GLN B 1 447 ? 41.749 39.278 -55.253 1.00 23.05 473 GLN B CA 1
ATOM 7123 C C . GLN B 1 447 ? 41.255 40.712 -55.035 1.00 24.57 473 GLN B C 1
ATOM 7124 O O . GLN B 1 447 ? 41.564 41.619 -55.814 1.00 22.81 473 GLN B O 1
ATOM 7130 N N . ASN B 1 448 ? 40.468 40.920 -53.981 1.00 24.43 474 ASN B N 1
ATOM 7131 C CA . ASN B 1 448 ? 40.086 42.265 -53.586 1.00 23.93 474 ASN B CA 1
ATOM 7132 C C . ASN B 1 448 ? 41.346 43.060 -53.262 1.00 23.58 474 ASN B C 1
ATOM 7133 O O . ASN B 1 448 ? 42.319 42.509 -52.738 1.00 24.60 474 ASN B O 1
ATOM 7138 N N . PRO B 1 449 ? 41.349 44.355 -53.618 1.00 24.88 475 PRO B N 1
ATOM 7139 C CA . PRO B 1 449 ? 42.586 45.129 -53.572 1.00 25.23 475 PRO B CA 1
ATOM 7140 C C . PRO B 1 449 ? 43.168 45.247 -52.170 1.00 25.75 475 PRO B C 1
ATOM 7141 O O . PRO B 1 449 ? 42.415 45.289 -51.190 1.00 24.72 475 PRO B O 1
ATOM 7145 N N . GLY B 1 450 ? 44.496 45.272 -52.083 1.00 25.88 476 GLY B N 1
ATOM 7146 C CA . GLY B 1 450 ? 45.208 45.479 -50.817 1.00 25.84 476 GLY B CA 1
ATOM 7147 C C . GLY B 1 450 ? 45.558 44.204 -50.065 1.00 26.10 476 GLY B C 1
ATOM 7148 O O . GLY B 1 450 ? 46.546 44.166 -49.314 1.00 26.57 476 GLY B O 1
ATOM 7149 N N . TYR B 1 451 ? 44.738 43.170 -50.230 1.00 26.23 477 TYR B N 1
ATOM 7150 C CA . TYR B 1 451 ? 45.022 41.865 -49.643 1.00 24.82 477 TYR B CA 1
ATOM 7151 C C . TYR B 1 451 ? 46.180 41.197 -50.383 1.00 28.19 477 TYR B C 1
ATOM 7152 O O . TYR B 1 451 ? 46.369 41.439 -51.577 1.00 30.91 477 TYR B O 1
ATOM 7161 N N . PRO B 1 452 ? 46.945 40.337 -49.688 1.00 29.92 478 PRO B N 1
ATOM 7162 C CA . PRO B 1 452 ? 48.088 39.715 -50.376 1.00 32.56 478 PRO B CA 1
ATOM 7163 C C . PRO B 1 452 ? 47.603 38.740 -51.446 1.00 33.39 478 PRO B C 1
ATOM 7164 O O . PRO B 1 452 ? 46.527 38.152 -51.290 1.00 26.98 478 PRO B O 1
ATOM 7168 N N . LYS B 1 453 ? 48.356 38.614 -52.545 1.00 35.74 479 LYS B N 1
ATOM 7169 C CA . LYS B 1 453 ? 48.048 37.594 -53.552 1.00 38.72 479 LYS B CA 1
ATOM 7170 C C . LYS B 1 453 ? 49.2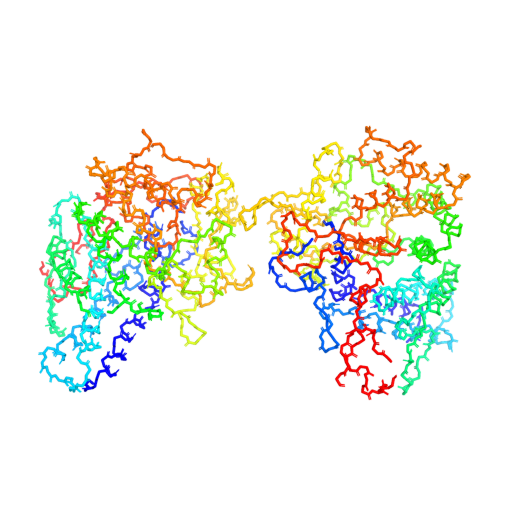90 36.807 -53.908 1.00 38.73 479 LYS B C 1
ATOM 7171 O O . LYS B 1 453 ? 49.839 36.142 -53.034 1.00 40.30 479 LYS B O 1
#

Secondary structure (DSSP, 8-state):
--SHHHHHHHHHHHHH---TTTTT---TTT------B-S--SHHHHH----BTTB--STTTTHHHHHHHHHHHHHHHHHHTT-SPSS-HHHHHHHHHH--HHHHHHHHHHHHHS--HHHHTT-SEEEE---S---TT----EEEHHHHHHHHHHHHHHHHH---S--TT--HHHHHHHHHHHHHHTT-HHHHHHHHHHHHHHHHHH-S--PPPGGGTGGGGBGGG-S-TTEEEEE---TTSS-STTSHHHHS-TTTT--B-B-HHHHH----TT-GGGGGEEEEEETTEEEEEE--SB-SSTTS--S---EEEEEHHHHHHHHHHHHHHH-HHHHHHHHHHHHHHHHHH-TT--------HHHHHHHHHHHHTTTT-HHHHHHHTTPPEE--STTPPTT--SEE-TTSGGGSPPPPTTHHHH----PPTTS---/--SHHHHHHHHHHHHH---TTTTT---TTT------B-SS-SHHHHH----BTTB--BTBTTHHHHHHHHHHHHHHHHHHTT-SPSS-HHHHHHHHHH--HHHHHHHHHHHHHS--HHHHTT-SEEEE---S---TT--PPEEEHHHHHHHHHHHHHHHHH---S--TT--HHHHHHHHHHHHHHTT-HHHHHHHHHHHHHHHHHH-S--PPPGGGTGGGGBTTSTT-TTEEEEE--BTTBS-GGGSHHHHH-TTTT--B-B-HHHHH----TT-GGGGGEEEEEETTEEEEEE--SB-SSTTS--SS--EEEEEHHHHHHHHHHHHHHH-HHHHHHHHHHHHHHHHHH-TT--------HHHHHHHHHHHHTTTT-HHHHHHTTT--EE--STTPPTT--SEE-TTSGGGSPPPPTTHHHH----PPTTS--